Protein 8XAI (pdb70)

Solvent-accessible surface area: 33528 Å² total; per-residue (Å²): 164,61,4,15,42,67,78,144,66,47,36,3,2,6,2,11,0,21,0,88,20,90,10,31,52,0,37,0,84,0,81,7,4,98,84,28,108,34,64,87,25,44,1,36,0,5,0,0,0,7,26,63,52,42,1,6,0,0,0,59,21,21,120,161,97,82,0,0,42,3,36,2,84,4,40,116,66,11,68,133,91,17,91,69,85,55,13,19,98,52,0,7,122,70,61,0,0,46,33,48,16,78,0,69,0,17,0,25,29,61,22,90,12,38,0,19,0,18,0,34,1,31,0,38,36,7,49,52,0,28,0,16,1,7,1,45,152,23,100,2,41,96,8,49,54,0,0,0,1,0,8,0,18,14,146,48,63,76,128,54,0,129,7,62,5,62,4,19,0,29,86,0,36,1,70,118,136,74,28,74,4,87,82,62,55,96,57,108,18,142,6,80,44,87,42,34,32,2,50,0,29,0,83,73,161,57,13,15,90,196,75,63,56,4,2,6,1,32,0,29,0,101,24,92,13,34,65,0,37,0,88,0,85,5,6,95,87,29,110,27,75,71,31,48,1,38,0,13,0,0,0,4,45,74,40,45,2,6,0,0,0,31,22,12,116,154,66,72,2,0,51,5,38,2,58,4,43,111,57,16,48,24,32,2,47,51,82,90,20,19,44,46,0,18,45,19,82,0,0,101,29,46,16,67,0,69,0,18,0,53,30,60,62,145,12,28,0,61,0,20,0,105,2,17,3,77,99,38,100,89,4,98,0,20,1,8,1,25,144,23,98,3,39,103,12,55,48,0,0,0,2,0,10,0,27,20,139,58,57,90,127,53,0,133,8,68,3,62,3,18,0,26,84,0,32,0,60,134,137,77,26,73,1,90,73,65,50,82,46,107,10,154,8,82,46,84,40,35,29,2,47,0,31,0,84,73,173,69,5,14,46,49,83,145,86,65,24,6,8,10,1,10,0,20,0,96,24,94,13,34,69,0,34,0,91,0,81,5,4,97,86,42,87,26,61,75,22,52,0,40,0,12,0,0,0,3,23,73,39,54,1,4,0,0,0,42,18,6,89,147,77,83,2,0,37,2,36,1,73,3,36,107,48,12,43,22,25,2,48,45,90,91,23,19,60,40,0,6,43,22,62,0,0,102,53,39,13,62,0,61,0,17,0,58,29,34,72,76,2,31,0,65,0,20,0,106,1,10,0,80,84,40,100,84,6,109,0,26,1,9,1,29,138,17,65,5,40,100,6,66,45,0,0,0,7,0,18,0,26,16,146,50,48,127,132,49,0,103,5,82,2,53,4,28,0,25,95,0,33,2,74,141,139,72,33,73,3,83,86,58,55,88,62,106,15,122,5,62,45,84,45,34,30,2,42,0,31,0,76,56,174,174,57,81,4,2,7,0,37,0,44,0,99,25,95,10,32,53,0,41,0,93,0,71,1,5,98,80,47,83,25,53,81,27,50,1,33,0,25,0,0,0,8,39,43,66,87,3,46,0,0,0,51,23,12,109,175,90,87,2,0,42,10,44,1,80,4,33,92,62,15,63,147,88,16,88,73,87,46,11,16,90,54,0,12,115,80,82,0,0,94,49,25,15,58,0,67,0,14,0,25,29,60,32,112,15,29,0,21,0,9,1,31,0,16,1,103,90,36,50,54,0,24,0,28,1,11,0,40,148,17,100,4,46,99,7,56,48,0,19,0,8,0,13,0,34,17,139,58,75,89,132,55,0,116,4,82,3,65,9,27,0,41,81,0,32,1,43,92,138,48,53,74,3,94,79,75,34,92,38,90,14,118,2,65,47,89,43,52,27,1,50,1,33,0,76,31

B-factor: mean 18.74, std 8.2, range [10.36, 64.43]

Structure (mmCIF, N/CA/C/O backbone):
data_8XAI
#
_entry.id   8XAI
#
_cell.length_a   38.567
_cell.length_b   66.873
_cell.length_c   75.605
_cell.angle_alpha   98.83
_cell.angle_beta   90.16
_cell.angle_gamma   100.72
#
_symmetry.space_group_name_H-M   'P 1'
#
loop_
_entity.id
_entity.type
_entity.pdbx_description
1 polymer Lipoprotein
2 water water
#
loop_
_atom_site.group_PDB
_atom_site.id
_atom_site.type_symbol
_atom_site.label_atom_id
_atom_site.label_alt_id
_atom_site.label_comp_id
_atom_site.label_asym_id
_atom_site.label_entity_id
_atom_site.label_seq_id
_atom_site.pdbx_PDB_ins_code
_atom_site.Cartn_x
_atom_site.Cartn_y
_atom_site.Cartn_z
_atom_site.occupancy
_atom_site.B_iso_or_equiv
_atom_site.auth_seq_id
_atom_site.auth_comp_id
_atom_site.auth_asym_id
_atom_site.auth_atom_id
_atom_site.pdbx_PDB_model_num
ATOM 1 N N . LYS A 1 32 ? 37.427 16.238 20.620 1.00 50.28 47 LYS A N 1
ATOM 2 C CA . LYS A 1 32 ? 36.982 17.621 20.505 1.00 52.42 4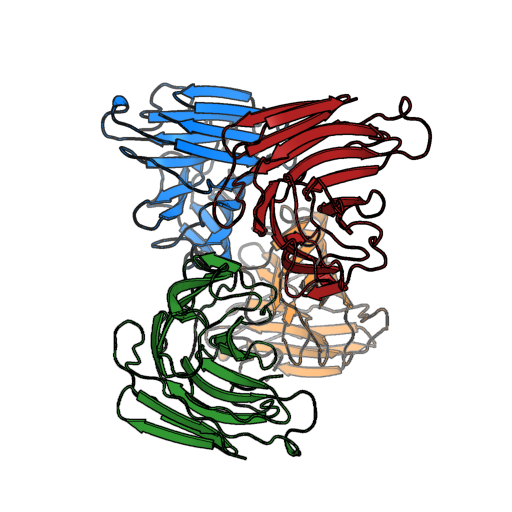7 LYS A CA 1
ATOM 3 C C . LYS A 1 32 ? 35.566 17.719 19.923 1.00 52.13 47 LYS A C 1
ATOM 4 O O . LYS A 1 32 ? 35.386 17.586 18.720 1.00 59.09 47 LYS A O 1
ATOM 10 N N . THR A 1 33 ? 34.571 17.940 20.784 1.00 52.88 48 THR A N 1
ATOM 11 C CA . THR A 1 33 ? 33.216 18.286 20.355 1.00 52.90 48 THR A CA 1
ATOM 12 C C . THR A 1 33 ? 32.510 19.039 21.479 1.00 52.17 48 THR A C 1
ATOM 13 O O . THR A 1 33 ? 32.359 18.504 22.585 1.00 51.75 48 THR A O 1
ATOM 17 N N . ALA A 1 34 ? 32.079 20.270 21.202 1.00 48.63 49 ALA A N 1
ATOM 18 C CA . ALA A 1 34 ? 31.082 20.923 22.035 1.00 49.45 49 ALA A CA 1
ATOM 19 C C . ALA A 1 34 ? 29.757 20.786 21.310 1.00 41.51 49 ALA A C 1
ATOM 20 O O . ALA A 1 34 ? 29.387 21.616 20.483 1.00 37.43 49 ALA A O 1
ATOM 22 N N . GLU A 1 35 ? 29.070 19.699 21.611 1.00 43.87 50 GLU A N 1
ATOM 23 C CA . GLU A 1 35 ? 27.628 19.567 21.446 1.00 38.69 50 GLU A CA 1
ATOM 24 C C . GLU A 1 35 ? 26.899 20.008 22.718 1.00 41.32 50 GLU A C 1
ATOM 25 O O . GLU A 1 35 ? 25.672 19.830 22.835 1.00 38.29 50 GLU A O 1
ATOM 31 N N . ALA A 1 36 ? 27.661 20.557 23.682 1.00 43.88 51 ALA A N 1
ATOM 32 C CA . ALA A 1 36 ? 27.216 20.918 25.026 1.00 41.15 51 ALA A CA 1
ATOM 33 C C . ALA A 1 36 ? 27.066 22.423 25.212 1.00 41.12 51 ALA A C 1
ATOM 34 O O . ALA A 1 36 ? 27.107 22.904 26.348 1.00 47.38 51 ALA A O 1
ATOM 36 N N . ALA A 1 37 ? 26.931 23.178 24.121 1.00 42.43 52 ALA A N 1
ATOM 37 C CA . ALA A 1 37 ? 26.759 24.634 24.138 1.00 42.90 52 ALA A CA 1
ATOM 38 C C . ALA A 1 37 ? 27.920 25.359 24.819 1.00 45.19 52 ALA A C 1
ATOM 39 O O . ALA A 1 37 ? 27.778 26.523 25.229 1.00 47.72 52 ALA A O 1
ATOM 41 N N . SER A 1 38 ? 29.075 24.696 24.941 1.00 47.63 53 SER A N 1
ATOM 42 C CA . SER A 1 38 ? 30.271 25.326 25.493 1.00 47.61 53 SER A CA 1
ATOM 43 C C . SER A 1 38 ? 30.864 25.638 24.122 1.00 45.68 53 SER A C 1
ATOM 44 O O . SER A 1 38 ? 30.121 25.716 23.135 1.00 44.52 53 SER A O 1
ATOM 47 N N . GLN A 1 39 ? 32.190 25.827 24.047 1.00 42.28 54 GLN A N 1
ATOM 48 C CA . GLN A 1 39 ? 32.808 26.232 22.788 1.00 40.08 54 GLN A CA 1
ATOM 49 C C . GLN A 1 39 ? 33.576 25.367 21.784 1.00 45.89 54 GLN A C 1
ATOM 50 O O . GLN A 1 39 ? 34.036 25.877 20.756 1.00 50.15 54 GLN A O 1
ATOM 56 N N . LEU A 1 40 ? 33.740 24.077 22.060 1.00 45.96 55 LEU A N 1
ATOM 57 C CA . LEU A 1 40 ? 34.592 23.200 21.249 1.00 48.37 55 LEU A CA 1
ATOM 58 C C . LEU A 1 40 ? 33.852 22.471 20.114 1.00 51.24 55 LEU A C 1
ATOM 59 O O . LEU A 1 40 ? 34.150 21.299 19.849 1.00 50.17 55 LEU A O 1
ATOM 64 N N . THR A 1 41 ? 32.894 23.090 19.411 1.00 51.81 56 THR A N 1
ATOM 65 C CA . THR A 1 41 ? 32.450 22.536 18.130 1.00 43.99 56 THR A CA 1
ATOM 66 C C . THR A 1 41 ? 33.610 22.803 17.176 1.00 47.30 56 THR A C 1
ATOM 67 O O . THR A 1 41 ? 33.616 23.749 16.383 1.00 46.63 56 THR A O 1
ATOM 71 N N . ASP A 1 42 ? 34.630 21.955 17.276 1.00 43.28 57 ASP A N 1
ATOM 72 C CA . ASP A 1 42 ? 35.902 22.188 16.603 1.00 43.29 57 ASP A CA 1
ATOM 73 C C . ASP A 1 42 ? 35.602 21.791 15.158 1.00 36.50 57 ASP A C 1
ATOM 74 O O . ASP A 1 42 ? 36.208 20.851 14.631 1.00 39.74 57 ASP A O 1
ATOM 79 N N . GLY A 1 43 ? 34.671 22.497 14.521 1.00 31.82 58 GLY A N 1
ATOM 80 C CA . GLY A 1 43 ? 34.269 22.212 13.156 1.00 23.28 58 GLY A CA 1
ATOM 81 C C . GLY A 1 43 ? 33.126 23.139 12.748 1.00 25.27 58 GLY A C 1
ATOM 82 O O . GLY A 1 43 ? 32.962 24.229 13.301 1.00 24.32 58 GLY A O 1
ATOM 83 N N . ILE A 1 44 ? 32.320 22.700 11.771 1.00 17.02 59 ILE A N 1
ATOM 84 C CA . ILE A 1 44 ? 31.231 23.543 11.275 1.00 15.11 59 ILE A CA 1
ATOM 85 C C . ILE A 1 44 ? 29.929 22.776 11.433 1.00 14.74 59 ILE A C 1
ATOM 86 O O . ILE A 1 44 ? 29.941 21.621 11.865 1.00 14.37 59 ILE A O 1
ATOM 91 N N . GLY A 1 45 ? 28.802 23.409 11.120 1.00 15.45 60 GLY A N 1
ATOM 92 C CA . GLY A 1 45 ? 27.572 22.650 11.032 1.00 15.47 60 GLY A CA 1
ATOM 93 C C . GLY A 1 45 ? 26.390 23.362 11.660 1.00 14.38 60 GLY A C 1
ATOM 94 O O . GLY A 1 45 ? 26.408 24.569 11.880 1.00 14.68 60 GLY A O 1
ATOM 95 N N . GLY A 1 46 ? 25.336 22.577 11.902 1.00 14.09 61 GLY A N 1
ATOM 96 C CA . GLY A 1 46 ? 24.120 23.093 12.486 1.00 14.11 61 GLY A CA 1
ATOM 97 C C . GLY A 1 46 ? 23.682 22.247 13.668 1.00 13.89 61 GLY A C 1
ATOM 98 O O . GLY A 1 46 ? 23.980 21.058 13.757 1.00 13.64 61 GLY A O 1
ATOM 99 N N . ARG A 1 47 ? 22.925 22.883 14.559 1.00 13.99 62 ARG A N 1
ATOM 100 C CA . ARG A 1 47 ? 22.473 22.266 15.797 1.00 13.84 62 ARG A CA 1
ATOM 101 C C . ARG A 1 47 ? 21.129 22.841 16.202 1.00 13.89 62 ARG A C 1
ATOM 102 O O . ARG A 1 47 ? 20.959 24.054 16.228 1.00 14.17 62 ARG A O 1
ATOM 110 N N . ALA A 1 48 ? 20.185 21.972 16.506 1.00 13.63 63 ALA A N 1
ATOM 111 C CA . ALA A 1 48 ? 18.955 22.394 17.151 1.00 13.67 63 ALA A CA 1
ATOM 112 C C . ALA A 1 48 ? 18.826 21.630 18.461 1.00 13.53 63 ALA A C 1
ATOM 113 O O . ALA A 1 48 ? 19.486 20.610 18.671 1.00 13.35 63 ALA A O 1
ATOM 115 N N . TYR A 1 49 ? 17.989 22.135 19.357 1.00 13.63 64 TYR A N 1
ATOM 116 C CA . TYR A 1 49 ? 17.792 21.490 20.644 1.00 13.68 64 TYR A CA 1
ATOM 117 C C . TYR A 1 49 ? 16.343 21.032 20.763 1.00 15.47 64 TYR A C 1
ATOM 118 O O . TYR A 1 49 ? 15.426 21.726 20.320 1.00 14.92 64 TYR A O 1
ATOM 127 N N . LEU A 1 50 ? 16.147 19.840 21.313 1.00 13.90 65 LEU A N 1
ATOM 128 C CA . LEU A 1 50 ? 14.827 19.293 21.580 1.00 14.18 65 LEU A CA 1
ATOM 129 C C . LEU A 1 50 ? 14.596 19.347 23.082 1.00 16.82 65 LEU A C 1
ATOM 130 O O . LEU A 1 50 ? 15.177 18.556 23.837 1.00 21.46 65 LEU A O 1
ATOM 135 N N . ASN A 1 51 ? 13.746 20.275 23.516 1.00 15.30 66 ASN A N 1
ATOM 136 C CA . ASN A 1 51 ? 13.644 20.630 24.931 1.00 14.76 66 ASN A CA 1
ATOM 137 C C . ASN A 1 51 ? 12.757 19.635 25.681 1.00 17.07 66 ASN A C 1
ATOM 138 O O . ASN A 1 51 ? 11.613 19.909 26.034 1.00 16.95 66 ASN A O 1
ATOM 143 N N . SER A 1 52 ? 13.326 18.466 25.951 1.00 19.84 67 SER A N 1
ATOM 144 C CA . SER A 1 52 ? 12.673 17.444 26.758 1.00 20.13 67 SER A CA 1
ATOM 145 C C . SER A 1 52 ? 13.701 16.719 27.605 1.00 19.26 67 SER A C 1
ATOM 146 O O . SER A 1 52 ? 14.804 16.430 27.142 1.00 21.15 67 SER A O 1
ATOM 149 N N . THR A 1 53 ? 13.331 16.413 28.843 1.00 19.83 68 THR A N 1
ATOM 150 C CA . THR A 1 53 ? 14.137 15.563 29.707 1.00 19.55 68 THR A CA 1
ATOM 151 C C . THR A 1 53 ? 13.736 14.083 29.598 1.00 22.07 68 THR A C 1
ATOM 152 O O . THR A 1 53 ? 14.152 13.267 30.430 1.00 18.74 68 THR A O 1
ATOM 156 N N . GLY A 1 54 ? 12.971 13.727 28.559 1.00 18.70 69 GLY A N 1
ATOM 157 C CA . GLY A 1 54 ? 12.488 12.367 28.363 1.00 18.32 69 GLY A CA 1
ATOM 158 C C . GLY A 1 54 ? 13.617 11.362 28.198 1.00 20.11 69 GLY A C 1
ATOM 159 O O . GLY A 1 54 ? 14.783 11.702 27.995 1.00 23.54 69 GLY A O 1
ATOM 160 N N . ALA A 1 55 ? 13.256 10.074 28.245 1.00 18.48 70 ALA A N 1
ATOM 161 C CA . ALA A 1 55 ? 14.287 9.043 28.234 1.00 16.11 70 ALA A CA 1
ATOM 162 C C . ALA A 1 55 ? 14.395 8.268 26.924 1.00 16.87 70 ALA A C 1
ATOM 163 O O . ALA A 1 55 ? 15.433 7.628 26.697 1.00 12.56 70 ALA A O 1
ATOM 165 N N . ILE A 1 56 ? 13.366 8.299 26.074 1.00 14.21 71 ILE A N 1
ATOM 166 C CA . ILE A 1 56 ? 13.341 7.539 24.833 1.00 15.14 71 ILE A CA 1
ATOM 167 C C . ILE A 1 56 ? 13.065 8.486 23.684 1.00 15.24 71 ILE A C 1
ATOM 168 O O . ILE A 1 56 ? 11.956 9.035 23.564 1.00 15.71 71 ILE A O 1
ATOM 173 N N . PHE A 1 57 ? 14.047 8.631 22.816 1.00 11.95 72 PHE A N 1
ATOM 174 C CA . PHE A 1 57 ? 13.973 9.478 21.634 1.00 11.74 72 PHE A CA 1
ATOM 175 C C . PHE A 1 57 ? 13.790 8.598 20.402 1.00 11.25 72 PHE A C 1
ATOM 176 O O . PHE A 1 57 ? 14.345 7.498 20.329 1.00 11.13 72 PHE A O 1
ATOM 184 N N . VAL A 1 58 ? 12.979 9.057 19.460 1.00 11.26 73 VAL A N 1
ATOM 185 C CA . VAL A 1 58 ? 12.856 8.414 18.157 1.00 11.15 73 VAL A CA 1
ATOM 186 C C . VAL A 1 58 ? 12.772 9.504 17.107 1.00 11.25 73 VAL A C 1
ATOM 187 O O . VAL A 1 58 ? 12.139 10.547 17.330 1.00 11.38 73 VAL A O 1
ATOM 191 N N . THR A 1 59 ? 13.408 9.255 15.958 1.00 13.96 74 THR A N 1
ATOM 192 C CA . THR A 1 59 ? 13.251 10.099 14.787 1.00 11.71 74 THR A CA 1
ATOM 193 C C . THR A 1 59 ? 13.496 9.249 13.549 1.00 12.76 74 THR A C 1
ATOM 194 O O . THR A 1 59 ? 13.963 8.105 13.632 1.00 13.16 74 THR A O 1
ATOM 198 N N . LYS A 1 60 ? 13.157 9.815 12.391 1.00 12.70 75 LYS A N 1
ATOM 199 C CA . LYS A 1 60 ? 13.577 9.303 11.089 1.00 12.23 75 LYS A CA 1
ATOM 200 C C . LYS A 1 60 ? 14.564 10.290 10.482 1.00 12.36 75 LYS A C 1
ATOM 201 O O . LYS A 1 60 ? 14.278 11.487 10.382 1.00 15.59 75 LYS A O 1
ATOM 207 N N . ILE A 1 61 ? 15.716 9.788 10.072 1.00 12.03 76 ILE A N 1
ATOM 208 C CA . ILE A 1 61 ? 16.776 10.613 9.514 1.00 11.39 76 ILE A CA 1
ATOM 209 C C . ILE A 1 61 ? 16.814 10.410 8.011 1.00 11.38 76 ILE A C 1
ATOM 210 O O . ILE A 1 61 ? 16.977 9.288 7.536 1.00 11.25 76 ILE A O 1
ATOM 215 N N . GLN A 1 62 ? 16.698 11.494 7.259 1.00 11.54 77 GLN A N 1
ATOM 216 C CA . GLN A 1 62 ? 16.911 11.375 5.817 1.00 13.60 77 GLN A CA 1
ATOM 217 C C . GLN A 1 62 ? 18.392 11.605 5.535 1.00 11.63 77 GLN A C 1
ATOM 218 O O . GLN A 1 62 ? 18.869 12.745 5.516 1.00 11.81 77 GLN A O 1
ATOM 224 N N . LEU A 1 63 ? 19.119 10.517 5.320 1.00 11.51 78 LEU A N 1
ATOM 225 C CA . LEU A 1 63 ? 20.534 10.646 5.035 1.00 11.59 78 LEU A CA 1
ATOM 226 C C . LEU A 1 63 ? 20.754 11.291 3.661 1.00 11.72 78 LEU A C 1
ATOM 227 O O . LEU A 1 63 ? 19.968 11.090 2.728 1.00 11.70 78 LEU A O 1
ATOM 232 N N . PRO A 1 64 ? 21.826 12.059 3.509 1.00 11.89 79 PRO A N 1
ATOM 233 C CA . PRO A 1 64 ? 22.018 12.828 2.270 1.00 12.05 79 PRO A CA 1
ATOM 234 C C . PRO A 1 64 ? 22.228 11.917 1.081 1.00 11.97 79 PRO A C 1
ATOM 235 O O . PRO A 1 64 ? 22.914 10.894 1.185 1.00 11.86 79 PRO A O 1
ATOM 239 N N . SER A 1 65 ? 21.635 12.303 -0.064 1.00 13.61 80 SER A N 1
ATOM 240 C CA . SER A 1 65 ? 21.807 11.535 -1.299 1.00 12.01 80 SER A CA 1
ATOM 241 C C . SER A 1 65 ? 23.265 11.497 -1.723 1.00 12.10 80 SER A C 1
ATOM 242 O O . SER A 1 65 ? 23.738 10.505 -2.278 1.00 12.02 80 SER A O 1
ATOM 245 N N . SER A 1 66 ? 23.969 12.593 -1.506 1.00 12.29 81 SER A N 1
ATOM 246 C CA . SER A 1 66 ? 25.388 12.712 -1.771 1.00 16.57 81 SER A CA 1
ATOM 247 C C . SER A 1 66 ? 25.949 13.689 -0.759 1.00 14.11 81 SER A C 1
ATOM 248 O O . SER A 1 66 ? 25.217 14.463 -0.136 1.00 12.61 81 SER A O 1
ATOM 251 N N . ILE A 1 67 ? 27.270 13.668 -0.629 1.00 14.20 82 ILE A N 1
ATOM 252 C CA . ILE A 1 67 ? 27.982 14.507 0.322 1.00 12.83 82 ILE A CA 1
ATOM 253 C C . ILE A 1 67 ? 29.367 14.780 -0.229 1.00 13.04 82 ILE A C 1
ATOM 254 O O . ILE A 1 67 ? 30.023 13.877 -0.755 1.00 13.39 82 ILE A O 1
ATOM 259 N N . GLN A 1 68 ? 29.803 16.032 -0.126 1.00 13.30 83 GLN A N 1
ATOM 260 C CA . GLN A 1 68 ? 31.200 16.396 -0.308 1.00 16.04 83 GLN A CA 1
ATOM 261 C C . GLN A 1 68 ? 31.691 16.925 1.024 1.00 13.80 83 GLN A C 1
ATOM 262 O O . GLN A 1 68 ? 31.001 17.721 1.663 1.00 13.71 83 GLN A O 1
ATOM 268 N N . VAL A 1 69 ? 32.806 16.371 1.491 1.00 15.62 84 VAL A N 1
ATOM 269 C CA . VAL A 1 69 ? 33.476 16.805 2.722 1.00 17.07 84 VAL A CA 1
ATOM 270 C C . VAL A 1 69 ? 34.958 16.533 2.541 1.00 18.30 84 VAL A C 1
ATOM 271 O O . VAL A 1 69 ? 35.357 15.415 2.204 1.00 16.25 84 VAL A O 1
ATOM 275 N N . SER A 1 70 ? 35.778 17.564 2.742 1.00 22.78 85 SER A N 1
ATOM 276 C CA . SER A 1 70 ? 37.107 17.559 2.157 1.00 24.17 85 SER A CA 1
ATOM 277 C C . SER A 1 70 ? 38.227 17.903 3.119 1.00 23.34 85 SER A C 1
ATOM 278 O O . SER A 1 70 ? 39.361 18.102 2.664 1.00 33.92 85 SER A O 1
ATOM 281 N N . ASN A 1 71 ? 37.967 17.959 4.418 1.00 22.95 86 ASN A N 1
ATOM 282 C CA . ASN A 1 71 ? 39.077 18.150 5.344 1.00 23.81 86 ASN A CA 1
ATOM 283 C C . ASN A 1 71 ? 38.916 17.464 6.688 1.00 19.47 86 ASN A C 1
ATOM 284 O O . ASN A 1 71 ? 39.875 17.367 7.463 1.00 18.92 86 ASN A O 1
ATOM 289 N N . GLY A 1 72 ? 37.712 16.979 6.942 1.00 16.50 87 GLY A N 1
ATOM 290 C CA . GLY A 1 72 ? 37.322 16.554 8.267 1.00 15.86 87 GLY A CA 1
ATOM 291 C C . GLY A 1 72 ? 36.305 15.450 8.060 1.00 16.22 87 GLY A C 1
ATOM 292 O O . GLY A 1 72 ? 36.258 14.808 7.013 1.00 13.83 87 GLY A O 1
ATOM 293 N N . THR A 1 73 ? 35.495 15.241 9.087 1.00 16.32 88 THR A N 1
ATOM 294 C CA . THR A 1 73 ? 34.591 14.102 9.118 1.00 13.46 88 THR A CA 1
ATOM 295 C C . THR A 1 73 ? 33.178 14.578 9.366 1.00 13.34 88 THR A C 1
ATOM 296 O O . THR A 1 73 ? 32.936 15.316 10.322 1.00 13.45 88 THR A O 1
ATOM 300 N N . ALA A 1 74 ? 32.247 14.105 8.548 1.00 13.12 89 ALA A N 1
ATOM 301 C CA . ALA A 1 74 ? 30.860 14.523 8.648 1.00 13.02 89 ALA A CA 1
ATOM 302 C C . ALA A 1 74 ? 30.123 13.589 9.589 1.00 12.77 89 ALA A C 1
ATOM 303 O O . ALA A 1 74 ? 30.378 12.381 9.606 1.00 12.61 89 ALA A O 1
ATOM 305 N N . TYR A 1 75 ? 29.209 14.167 10.362 1.00 12.77 90 TYR A N 1
ATOM 306 C CA . TYR A 1 75 ? 28.436 13.464 11.377 1.00 12.58 90 TYR A CA 1
ATOM 307 C C . TYR A 1 75 ? 27.013 13.984 11.315 1.00 12.51 90 TYR A C 1
ATOM 308 O O . TYR A 1 75 ? 26.795 15.172 11.064 1.00 12.69 90 TYR A O 1
ATOM 317 N N . ILE A 1 76 ? 26.060 13.092 11.576 1.00 12.28 91 ILE A N 1
ATOM 318 C CA . ILE A 1 76 ? 24.660 13.436 11.728 1.00 12.21 91 ILE A CA 1
ATOM 319 C C . ILE A 1 76 ? 24.201 12.701 12.978 1.00 12.08 91 ILE A C 1
ATOM 320 O O . ILE A 1 76 ? 24.176 11.462 12.992 1.00 11.89 91 ILE A O 1
ATOM 325 N N . TYR A 1 77 ? 23.845 13.433 14.032 1.00 12.18 92 TYR A N 1
ATOM 326 C CA . TYR A 1 77 ? 23.515 12.684 15.234 1.00 12.07 92 TYR A CA 1
ATOM 327 C C . TYR A 1 77 ? 22.555 13.402 16.169 1.00 12.13 92 TYR A C 1
ATOM 328 O O . TYR A 1 77 ? 22.487 14.636 16.228 1.00 12.33 92 TYR A O 1
ATOM 337 N N . SER A 1 78 ? 21.868 12.590 16.943 1.00 11.98 93 SER A N 1
ATOM 338 C CA . SER A 1 78 ? 21.141 13.057 18.103 1.00 12.31 93 SER A CA 1
ATOM 339 C C . SER A 1 78 ? 21.974 12.787 19.362 1.00 12.10 93 SER A C 1
ATOM 340 O O . SER A 1 78 ? 23.200 12.649 19.303 1.00 12.17 93 SER A O 1
ATOM 343 N N . GLY A 1 79 ? 21.308 12.683 20.501 1.00 12.09 94 GLY A N 1
ATOM 344 C CA . GLY A 1 79 ? 22.029 12.650 21.761 1.00 12.20 94 GLY A CA 1
ATOM 345 C C . GLY A 1 79 ? 21.338 13.502 22.798 1.00 14.08 94 GLY A C 1
ATOM 346 O O . GLY A 1 79 ? 20.288 14.095 22.525 1.00 13.00 94 GLY A O 1
ATOM 347 N N . PHE A 1 80 ? 21.903 13.539 23.997 1.00 15.80 95 PHE A N 1
ATOM 348 C CA . PHE A 1 80 ? 21.324 14.318 25.108 1.00 17.64 95 PHE A CA 1
ATOM 349 C C . PHE A 1 80 ? 22.417 15.173 25.750 1.00 18.81 95 PHE A C 1
ATOM 350 O O . PHE A 1 80 ? 23.535 14.933 25.569 1.00 17.55 95 PHE A O 1
ATOM 358 N N . SER A 1 81 ? 21.996 16.184 26.469 1.00 22.75 96 SER A N 1
ATOM 359 C CA . SER A 1 81 ? 22.982 17.099 27.065 1.00 30.49 96 SER A CA 1
ATOM 360 C C . SER A 1 81 ? 22.486 17.564 28.431 1.00 30.56 96 SER A C 1
ATOM 361 O O . SER A 1 81 ? 21.292 17.540 28.651 1.00 30.20 96 SER A O 1
ATOM 364 N N . GLY A 1 82 ? 23.377 18.071 29.267 1.00 29.76 97 GLY A N 1
ATOM 365 C CA . GLY A 1 82 ? 22.827 18.625 30.511 1.00 33.38 97 GLY A CA 1
ATOM 366 C C . GLY A 1 82 ? 22.713 17.476 31.452 1.00 35.39 97 GLY A C 1
ATOM 367 O O . GLY A 1 82 ? 21.646 16.928 31.597 1.00 33.66 97 GLY A O 1
ATOM 368 N N . GLY A 1 83 ? 23.810 17.310 32.157 1.00 32.43 98 GLY A N 1
ATOM 369 C CA . GLY A 1 83 ? 24.174 16.138 32.922 1.00 33.21 98 GLY A CA 1
ATOM 370 C C . GLY A 1 83 ? 25.225 15.508 32.036 1.00 30.69 98 GLY A C 1
ATOM 371 O O . GLY A 1 83 ? 26.090 16.209 31.497 1.00 37.84 98 GLY A O 1
ATOM 372 N N . THR A 1 84 ? 25.058 14.261 31.716 1.00 37.04 99 THR A N 1
ATOM 373 C CA . THR A 1 84 ? 26.015 13.538 30.842 1.00 29.28 99 THR A CA 1
ATOM 374 C C . THR A 1 84 ? 25.843 13.976 29.380 1.00 23.94 99 THR A C 1
ATOM 375 O O . THR A 1 84 ? 24.798 14.435 29.050 1.00 25.85 99 THR A O 1
ATOM 379 N N . GLU A 1 85 ? 26.836 13.818 28.514 1.00 24.17 100 GLU A N 1
ATOM 380 C CA . GLU A 1 85 ? 26.603 14.183 27.083 1.00 19.97 100 GLU A CA 1
ATOM 381 C C . GLU A 1 85 ? 26.769 12.954 26.188 1.00 17.70 100 GLU A C 1
ATOM 382 O O . GLU A 1 85 ? 27.523 12.091 26.527 1.00 17.47 100 GLU A O 1
ATOM 388 N N . SER A 1 86 ? 26.070 12.965 25.070 1.00 13.60 101 SER A N 1
ATOM 389 C CA . SER A 1 86 ? 26.085 11.827 24.144 1.00 12.59 101 SER A CA 1
ATOM 390 C C . SER A 1 86 ? 26.024 12.329 22.709 1.00 14.81 101 SER A C 1
ATOM 391 O O . SER A 1 86 ? 25.350 13.297 22.464 1.00 12.64 101 SER A O 1
ATOM 394 N N . ASP A 1 87 ? 26.812 11.671 21.860 1.00 12.85 102 ASP A N 1
ATOM 395 C CA . ASP A 1 87 ? 26.727 11.883 20.416 1.00 12.65 102 ASP A CA 1
ATOM 396 C C . ASP A 1 87 ? 26.307 10.528 19.848 1.00 12.18 102 ASP A C 1
ATOM 397 O O . ASP A 1 87 ? 27.065 9.557 19.918 1.00 12.13 102 ASP A O 1
ATOM 402 N N . ILE A 1 88 ? 25.108 10.444 19.296 1.00 12.02 103 ILE A N 1
ATOM 403 C CA . ILE A 1 88 ? 24.545 9.162 18.902 1.00 11.79 103 ILE A CA 1
ATOM 404 C C . ILE A 1 88 ? 23.896 9.367 17.538 1.00 11.70 103 ILE A C 1
ATOM 405 O O . ILE A 1 88 ? 22.851 10.029 17.429 1.00 11.70 103 ILE A O 1
ATOM 410 N N . GLY A 1 89 ? 24.510 8.811 16.506 1.00 11.65 104 GLY A N 1
ATOM 411 C CA . GLY A 1 89 ? 23.934 8.874 15.185 1.00 11.58 104 GLY A CA 1
ATOM 412 C C . GLY A 1 89 ? 24.841 8.197 14.196 1.00 11.55 104 GLY A C 1
ATOM 413 O O . GLY A 1 89 ? 25.155 7.017 14.342 1.00 11.44 104 GLY A O 1
ATOM 414 N N . PHE A 1 90 ? 25.270 8.939 13.189 1.00 11.65 105 PHE A N 1
ATOM 415 C CA . PHE A 1 90 ? 26.003 8.387 12.059 1.00 11.63 105 PHE A CA 1
ATOM 416 C C . PHE A 1 90 ? 27.308 9.163 11.910 1.00 11.85 105 PHE A C 1
ATOM 417 O O . PHE A 1 90 ? 27.379 10.332 12.277 1.00 12.01 105 PHE A O 1
ATOM 425 N N . GLN A 1 91 ? 28.325 8.524 11.331 1.00 11.86 106 GLN A N 1
ATOM 426 C CA . GLN A 1 91 ? 29.563 9.180 10.893 1.00 12.08 106 GLN A CA 1
ATOM 427 C C . GLN A 1 91 ? 29.868 8.742 9.467 1.00 12.04 106 GLN A C 1
ATOM 428 O O . GLN A 1 91 ? 29.862 7.547 9.172 1.00 11.90 106 GLN A O 1
ATOM 434 N N . TYR A 1 92 ? 30.140 9.693 8.592 1.00 12.19 107 TYR A N 1
ATOM 435 C CA . TYR A 1 92 ? 30.257 9.349 7.179 1.00 12.16 107 TYR A CA 1
ATOM 436 C C . TYR A 1 92 ? 31.608 8.710 6.863 1.00 12.24 107 TYR A C 1
ATOM 437 O O . TYR A 1 92 ? 32.633 9.064 7.440 1.00 12.42 107 TYR A O 1
ATOM 446 N N . SER A 1 93 ? 31.603 7.776 5.915 1.00 12.13 108 SER A N 1
ATOM 447 C CA . SER A 1 93 ? 32.811 7.098 5.449 1.00 12.21 108 SER A CA 1
ATOM 448 C C . SER A 1 93 ? 32.996 7.346 3.947 1.00 13.13 108 SER A C 1
ATOM 449 O O . SER A 1 93 ? 32.207 6.876 3.129 1.00 12.72 108 SER A O 1
ATOM 452 N N . ASP A 1 94 ? 34.040 8.094 3.585 1.00 15.09 109 ASP A N 1
ATOM 453 C CA . ASP A 1 94 ? 34.392 8.201 2.171 1.00 15.54 109 ASP A CA 1
ATOM 454 C C . ASP A 1 94 ? 34.935 6.890 1.628 1.00 18.76 109 ASP A C 1
ATOM 455 O O . ASP A 1 94 ? 34.644 6.523 0.487 1.00 18.07 109 ASP A O 1
ATOM 460 N N . LYS A 1 95 ? 35.720 6.166 2.421 1.00 16.91 110 LYS A N 1
ATOM 461 C CA . LYS A 1 95 ? 36.313 4.937 1.911 1.00 16.53 110 LYS A CA 1
ATOM 462 C C . LYS A 1 95 ? 35.235 3.950 1.442 1.00 14.58 110 LYS A C 1
ATOM 463 O O . LYS A 1 95 ? 35.376 3.322 0.387 1.00 15.71 110 LYS A O 1
ATOM 469 N N . TYR A 1 96 ? 34.116 3.855 2.155 1.00 12.50 111 TYR A N 1
ATOM 470 C CA . TYR A 1 96 ? 33.074 2.913 1.776 1.00 11.90 111 TYR A CA 1
ATOM 471 C C . TYR A 1 96 ? 31.821 3.592 1.235 1.00 14.54 111 TYR A C 1
ATOM 472 O O . TYR A 1 96 ? 30.948 2.908 0.681 1.00 11.68 111 TYR A O 1
ATOM 481 N N . ASN A 1 97 ? 31.723 4.918 1.349 1.00 15.91 112 ASN A N 1
ATOM 482 C CA . ASN A 1 97 ? 30.554 5.677 0.882 1.00 14.82 112 ASN A CA 1
ATOM 483 C C . ASN A 1 97 ? 29.289 5.245 1.616 1.00 12.41 112 ASN A C 1
ATOM 484 O O . ASN A 1 97 ? 28.237 4.986 1.013 1.00 14.81 112 ASN A O 1
ATOM 489 N N . VAL A 1 98 ? 29.406 5.145 2.938 1.00 13.41 113 VAL A N 1
ATOM 490 C CA . VAL A 1 98 ? 28.311 4.730 3.804 1.00 11.49 113 VAL A CA 1
ATOM 491 C C . VAL A 1 98 ? 28.282 5.585 5.067 1.00 11.54 113 VAL A C 1
ATOM 492 O O . VAL A 1 98 ? 29.303 6.108 5.518 1.00 11.69 113 VAL A O 1
ATOM 496 N N . TRP A 1 99 ? 27.095 5.696 5.657 1.00 11.44 114 TRP A N 1
ATOM 497 C CA . TRP A 1 99 ? 26.931 6.346 6.951 1.00 11.47 114 TRP A CA 1
ATOM 498 C C . TRP A 1 99 ? 26.943 5.233 7.998 1.00 11.36 114 TRP A C 1
ATOM 499 O O . TRP A 1 99 ? 26.024 4.398 8.063 1.00 11.21 114 TRP A O 1
ATOM 510 N N . LYS A 1 100 ? 28.024 5.189 8.763 1.00 11.46 115 LYS A N 1
ATOM 511 C CA . LYS A 1 100 ? 28.295 4.159 9.749 1.00 11.51 115 LYS A CA 1
ATOM 512 C C . LYS A 1 100 ? 27.593 4.509 11.059 1.00 11.37 115 LYS A C 1
ATOM 513 O O . LYS A 1 100 ? 27.409 5.676 11.376 1.00 11.46 115 LYS A O 1
ATOM 519 N N . PRO A 1 101 ? 27.209 3.521 11.849 1.00 12.31 116 PRO A N 1
ATOM 520 C CA . PRO A 1 101 ? 26.695 3.828 13.183 1.00 11.26 116 PRO A CA 1
ATOM 521 C C . PRO A 1 101 ? 27.825 4.337 14.046 1.00 11.43 116 PRO A C 1
ATOM 522 O O . PRO A 1 101 ? 28.970 3.877 13.930 1.00 11.51 116 PRO A O 1
ATOM 526 N N . TYR A 1 102 ? 27.506 5.353 14.851 1.00 11.51 117 TYR A N 1
ATOM 527 C CA . TYR A 1 102 ? 28.450 6.032 15.720 1.00 11.70 117 TYR A CA 1
ATOM 528 C C . TYR A 1 102 ? 27.753 6.342 17.032 1.00 14.89 117 TYR A C 1
ATOM 529 O O . TYR A 1 102 ? 26.620 6.832 17.026 1.00 13.10 117 TYR A O 1
ATOM 538 N N . MET A 1 103 ? 28.430 6.083 18.156 1.00 11.97 118 MET A N 1
ATOM 539 C CA . MET A 1 103 ? 27.876 6.558 19.421 1.00 13.54 118 MET A CA 1
ATOM 540 C C . MET A 1 103 ? 28.964 6.706 20.486 1.00 15.51 118 MET A C 1
ATOM 541 O O . MET A 1 103 ? 29.931 5.931 20.526 1.00 13.73 118 MET A O 1
ATOM 546 N N . LYS A 1 104 ? 28.825 7.760 21.289 1.00 12.18 119 LYS A N 1
ATOM 547 C CA . LYS A 1 104 ? 29.676 8.022 22.447 1.00 15.20 119 LYS A CA 1
ATOM 548 C C . LYS A 1 104 ? 28.786 8.577 23.537 1.00 15.76 119 LYS A C 1
ATOM 549 O O . LYS A 1 104 ? 27.999 9.491 23.289 1.00 13.42 119 LYS A O 1
ATOM 555 N N . VAL A 1 105 ? 28.899 8.020 24.736 1.00 14.82 120 VAL A N 1
ATOM 556 C CA . VAL A 1 105 ? 28.143 8.497 25.885 1.00 12.50 120 VAL A CA 1
ATOM 557 C C . VAL A 1 105 ? 29.142 8.769 26.992 1.00 16.69 120 VAL A C 1
ATOM 558 O O . VAL A 1 105 ? 29.880 7.865 27.400 1.00 12.78 120 VAL A O 1
ATOM 562 N N . GLY A 1 106 ? 29.206 10.021 27.429 1.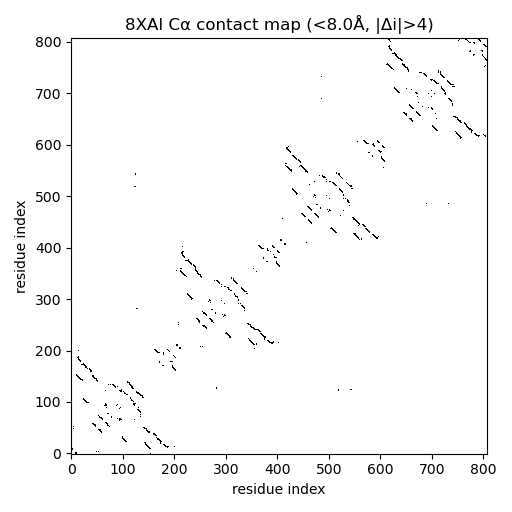00 15.16 121 GLY A N 1
ATOM 563 C CA . GLY A 1 106 ? 30.168 10.385 28.450 1.00 16.81 121 GLY A CA 1
ATOM 564 C C . GLY A 1 106 ? 31.571 10.192 27.924 1.00 20.82 121 GLY A C 1
ATOM 565 O O . GLY A 1 106 ? 31.930 10.668 26.837 1.00 15.37 121 GLY A O 1
ATOM 566 N N . SER A 1 107 ? 32.379 9.487 28.707 1.00 20.48 122 SER A N 1
ATOM 567 C CA . SER A 1 107 ? 33.772 9.287 28.360 1.00 19.42 122 SER A CA 1
ATOM 568 C C . SER A 1 107 ? 33.987 8.028 27.522 1.00 23.88 122 SER A C 1
ATOM 569 O O . SER A 1 107 ? 35.123 7.766 27.115 1.00 33.18 122 SER A O 1
ATOM 572 N N . LYS A 1 108 ? 32.921 7.261 27.273 1.00 13.14 123 LYS A N 1
ATOM 573 C CA . LYS A 1 108 ? 33.066 6.005 26.484 1.00 19.28 123 LYS A CA 1
ATOM 574 C C . LYS A 1 108 ? 32.491 6.197 25.074 1.00 16.22 123 LYS A C 1
ATOM 575 O O . LYS A 1 108 ? 31.422 6.732 24.968 1.00 15.76 123 LYS A O 1
ATOM 581 N N . GLY A 1 109 ? 33.256 5.801 24.055 1.00 18.04 124 GLY A N 1
ATOM 582 C CA . GLY A 1 109 ? 32.871 5.954 22.646 1.00 15.79 124 GLY A CA 1
ATOM 583 C C . GLY A 1 109 ? 32.956 4.693 21.797 1.00 13.13 124 GLY A C 1
ATOM 584 O O . GLY A 1 109 ? 32.838 3.607 22.277 1.00 13.62 124 GLY A O 1
ATOM 585 N N . GLN A 1 110 ? 33.198 4.912 20.524 1.00 16.57 125 GLN A N 1
ATOM 586 C CA . GLN A 1 110 ? 33.282 3.902 19.443 1.00 21.09 125 GLN A CA 1
ATOM 587 C C . GLN A 1 110 ? 33.964 2.582 19.791 1.00 16.39 125 GLN A C 1
ATOM 588 O O . GLN A 1 110 ? 33.388 1.618 19.454 1.00 12.13 125 GLN A O 1
ATOM 594 N N . ASP A 1 111 ? 35.055 2.566 20.563 1.00 12.53 126 ASP A N 1
ATOM 595 C CA . ASP A 1 111 ? 35.682 1.275 20.944 1.00 12.55 126 ASP A CA 1
ATOM 596 C C . ASP A 1 111 ? 34.871 0.468 21.973 1.00 12.44 126 ASP A C 1
ATOM 597 O O . ASP A 1 111 ? 35.137 -0.683 22.119 1.00 12.43 126 ASP A O 1
ATOM 602 N N . GLN A 1 112 ? 33.970 1.121 22.692 1.00 12.37 127 GLN A N 1
ATOM 603 C CA . GLN A 1 112 ? 33.159 0.492 23.749 1.00 12.29 127 GLN A CA 1
ATOM 604 C C . GLN A 1 112 ? 31.698 0.303 23.307 1.00 12.04 127 GLN A C 1
ATOM 605 O O . GLN A 1 112 ? 30.864 0.111 24.170 1.00 11.98 127 GLN A O 1
ATOM 611 N N . VAL A 1 113 ? 31.437 0.380 22.011 1.00 11.92 128 VAL A N 1
ATOM 612 C CA . VAL A 1 113 ? 30.055 0.113 21.543 1.00 11.70 128 VAL A CA 1
ATOM 613 C C . VAL A 1 113 ? 29.905 -1.370 21.171 1.00 11.60 128 VAL A C 1
ATOM 614 O O . VAL A 1 113 ? 30.692 -1.830 20.375 1.00 11.63 128 VAL A O 1
ATOM 618 N N . GLN A 1 114 ? 28.956 -2.073 21.792 1.00 11.49 129 GLN A N 1
ATOM 619 C CA . GLN A 1 114 ? 28.638 -3.414 21.329 1.00 11.39 129 GLN A CA 1
ATOM 620 C C . GLN A 1 114 ? 27.404 -3.419 20.449 1.00 11.21 129 GLN A C 1
ATOM 621 O O . GLN A 1 114 ? 26.568 -2.518 20.495 1.00 11.16 129 GLN A O 1
ATOM 627 N N . TYR A 1 115 ? 27.320 -4.468 19.640 1.00 15.48 130 TYR A N 1
ATOM 628 C CA . TYR A 1 115 ? 26.302 -4.643 18.607 1.00 11.02 130 TYR A CA 1
ATOM 629 C C . TYR A 1 115 ? 25.588 -5.939 18.919 1.00 11.34 130 TYR A C 1
ATOM 630 O O . TYR A 1 115 ? 26.151 -7.019 18.713 1.00 16.08 130 TYR A O 1
ATOM 639 N N . LEU A 1 116 ? 24.361 -5.835 19.431 1.00 10.90 131 LEU A N 1
ATOM 640 C CA . LEU A 1 116 ? 23.638 -7.024 19.854 1.00 11.85 131 LEU A CA 1
ATOM 641 C C . LEU A 1 116 ? 22.877 -7.674 18.719 1.00 11.68 131 LEU A C 1
ATOM 642 O O . LEU A 1 116 ? 22.617 -8.876 18.796 1.00 13.24 131 LEU A O 1
ATOM 647 N N . GLU A 1 117 ? 22.542 -6.924 17.669 1.00 10.68 132 GLU A N 1
ATOM 648 C CA . GLU A 1 117 ? 21.827 -7.457 16.518 1.00 10.94 132 GLU A CA 1
ATOM 649 C C . GLU A 1 117 ? 22.173 -6.622 15.295 1.00 11.62 132 GLU A C 1
ATOM 650 O O . GLU A 1 117 ? 22.259 -5.392 15.393 1.00 10.59 132 GLU A O 1
ATOM 656 N N . GLY A 1 118 ? 22.319 -7.290 14.143 1.00 10.61 133 GLY A N 1
ATOM 657 C CA . GLY A 1 118 ? 22.549 -6.630 12.864 1.00 10.57 133 GLY A CA 1
ATOM 658 C C . GLY A 1 118 ? 23.984 -6.240 12.591 1.00 12.46 133 GLY A C 1
ATOM 659 O O . GLY A 1 118 ? 24.258 -5.610 11.555 1.00 10.65 133 GLY A O 1
ATOM 660 N N . GLY A 1 119 ? 24.908 -6.625 13.475 1.00 12.26 134 GLY A N 1
ATOM 661 C CA . GLY A 1 119 ? 26.269 -6.132 13.394 1.00 10.83 134 GLY A CA 1
ATOM 662 C C . GLY A 1 119 ? 26.978 -6.450 12.088 1.00 14.04 134 GLY A C 1
ATOM 663 O O . GLY A 1 119 ? 27.823 -5.673 11.635 1.00 14.74 134 GLY A O 1
ATOM 664 N N . SER A 1 120 ? 26.688 -7.615 11.493 1.00 15.33 135 SER A N 1
ATOM 665 C CA . SER A 1 120 ? 27.358 -8.063 10.275 1.00 18.54 135 SER A CA 1
ATOM 666 C C . SER A 1 120 ? 26.684 -7.537 9.011 1.00 17.56 135 SER A C 1
ATOM 667 O O . SER A 1 120 ? 27.134 -7.864 7.906 1.00 20.05 135 SER A O 1
ATOM 670 N N . GLN A 1 121 ? 25.622 -6.730 9.141 1.00 12.87 136 GLN A N 1
ATOM 671 C CA . GLN A 1 121 ? 25.081 -6.041 7.980 1.00 14.84 136 GLN A CA 1
ATOM 672 C C . GLN A 1 121 ? 25.243 -4.528 8.007 1.00 12.39 136 GLN A C 1
ATOM 673 O O . GLN A 1 121 ? 25.070 -3.897 6.953 1.00 11.74 136 GLN A O 1
ATOM 679 N N . PHE A 1 122 ? 25.606 -3.927 9.151 1.00 10.75 137 PHE A N 1
ATOM 680 C CA . PHE A 1 122 ? 25.711 -2.472 9.254 1.00 10.79 137 PHE A CA 1
ATOM 681 C C . PHE A 1 122 ? 26.970 -1.948 9.918 1.00 11.88 137 PHE A C 1
ATOM 682 O O . PHE A 1 122 ? 27.054 -0.745 10.179 1.00 11.53 137 PHE A O 1
ATOM 690 N N . THR A 1 123 ? 27.942 -2.791 10.223 1.00 16.97 138 THR A N 1
ATOM 691 C CA . THR A 1 123 ? 29.186 -2.323 10.808 1.00 19.44 138 THR A CA 1
ATOM 692 C C . THR A 1 123 ? 30.394 -2.876 10.055 1.00 19.72 138 THR A C 1
ATOM 693 O O . THR A 1 123 ? 30.280 -3.576 9.041 1.00 20.86 138 THR A O 1
ATOM 697 N N . ASN A 1 124 ? 31.562 -2.537 10.578 1.00 21.86 139 ASN A N 1
ATOM 698 C CA . ASN A 1 124 ? 32.837 -2.797 9.929 1.00 24.98 139 ASN A CA 1
ATOM 699 C C . ASN A 1 124 ? 32.744 -2.178 8.539 1.00 25.02 139 ASN A C 1
ATOM 700 O O . ASN A 1 124 ? 32.514 -0.970 8.410 1.00 31.03 139 ASN A O 1
ATOM 705 N N . THR A 1 125 ? 32.902 -2.954 7.486 1.00 21.22 140 THR A N 1
ATOM 706 C CA . THR A 1 125 ? 32.780 -2.313 6.182 1.00 22.61 140 THR A CA 1
ATOM 707 C C . THR A 1 125 ? 31.406 -1.737 5.832 1.00 20.50 140 THR A C 1
ATOM 708 O O . THR A 1 125 ? 31.302 -0.890 4.941 1.00 16.16 140 THR A O 1
ATOM 712 N N . LYS A 1 126 ? 30.348 -2.141 6.515 1.00 20.68 141 LYS A N 1
ATOM 713 C CA . LYS A 1 126 ? 29.040 -1.705 6.064 1.00 16.46 141 LYS A CA 1
ATOM 714 C C . LYS A 1 126 ? 28.543 -0.526 6.880 1.00 18.83 141 LYS A C 1
ATOM 715 O O . LYS A 1 126 ? 29.230 -0.012 7.773 1.00 15.00 141 LYS A O 1
ATOM 721 N N . GLY A 1 127 ? 27.342 -0.085 6.523 1.00 12.73 142 GLY A N 1
ATOM 722 C CA . GLY A 1 127 ? 26.773 1.151 7.018 1.00 11.37 142 GLY A CA 1
ATOM 723 C C . GLY A 1 127 ? 25.477 1.402 6.281 1.00 11.25 142 GLY A C 1
ATOM 724 O O . GLY A 1 127 ? 25.054 0.602 5.447 1.00 12.81 142 GLY A O 1
ATOM 725 N N . PHE A 1 128 ? 24.836 2.516 6.612 1.00 10.98 143 PHE A N 1
ATOM 726 C CA . PHE A 1 128 ? 23.533 2.811 6.031 1.00 10.93 143 PHE A CA 1
ATOM 727 C C . PHE A 1 128 ? 23.717 3.599 4.740 1.00 11.02 143 PHE A C 1
ATOM 728 O O . PHE A 1 128 ? 24.566 4.486 4.664 1.00 11.15 143 PHE A O 1
ATOM 736 N N . ARG A 1 129 ? 22.929 3.257 3.721 1.00 10.98 144 ARG A N 1
ATOM 737 C CA . ARG A 1 129 ? 23.260 3.720 2.384 1.00 12.85 144 ARG A CA 1
ATOM 738 C C . ARG A 1 129 ? 22.898 5.194 2.220 1.00 12.88 144 ARG A C 1
ATOM 739 O O . ARG A 1 129 ? 21.919 5.680 2.799 1.00 11.15 144 ARG A O 1
ATOM 747 N N . PRO A 1 130 ? 23.674 5.917 1.422 1.00 14.59 145 PRO A N 1
ATOM 748 C CA . PRO A 1 130 ? 23.321 7.292 1.074 1.00 11.45 145 PRO A CA 1
ATOM 749 C C . PRO A 1 130 ? 21.915 7.373 0.504 1.00 11.67 145 PRO A C 1
ATOM 750 O O . PRO A 1 130 ? 21.456 6.449 -0.169 1.00 11.33 145 PRO A O 1
ATOM 754 N N . GLY A 1 131 ? 21.258 8.510 0.745 1.00 11.50 146 GLY A N 1
ATOM 755 C CA . GLY A 1 131 ? 19.941 8.760 0.197 1.00 11.50 146 GLY A CA 1
ATOM 756 C C . GLY A 1 131 ? 18.828 7.918 0.770 1.00 12.11 146 GLY A C 1
ATOM 757 O O . GLY A 1 131 ? 17.794 7.736 0.110 1.00 16.38 146 GLY A O 1
ATOM 758 N N . SER A 1 132 ? 18.996 7.390 1.971 1.00 12.57 147 SER A N 1
ATOM 759 C CA . SER A 1 132 ? 18.023 6.476 2.548 1.00 12.10 147 SER A CA 1
ATOM 760 C C . SER A 1 132 ? 17.448 7.012 3.860 1.00 11.10 147 SER A C 1
ATOM 761 O O . SER A 1 132 ? 18.028 7.888 4.514 1.00 11.19 147 SER A O 1
ATOM 764 N N . THR A 1 133 ? 16.265 6.501 4.220 1.00 12.44 148 THR A N 1
ATOM 765 C CA . THR A 1 133 ? 15.640 6.791 5.512 1.00 11.01 148 THR A CA 1
ATOM 766 C C . THR A 1 133 ? 16.026 5.754 6.563 1.00 10.89 148 THR A C 1
ATOM 767 O O . THR A 1 133 ? 15.951 4.544 6.332 1.00 12.11 148 THR A O 1
ATOM 771 N N . VAL A 1 134 ? 16.433 6.230 7.724 1.00 10.91 149 VAL A N 1
ATOM 772 C CA . VAL A 1 134 ? 16.798 5.362 8.832 1.00 10.83 149 VAL A CA 1
ATOM 773 C C . VAL A 1 134 ? 16.004 5.792 10.056 1.00 10.84 149 VAL A C 1
ATOM 774 O O . VAL A 1 134 ? 15.925 6.981 10.362 1.00 10.95 149 VAL A O 1
ATOM 778 N N . GLN A 1 135 ? 15.451 4.843 10.782 1.00 10.75 150 GLN A N 1
ATOM 779 C CA . GLN A 1 135 ? 14.735 5.197 11.997 1.00 10.77 150 GLN A CA 1
ATOM 780 C C . GLN A 1 135 ? 15.666 4.956 13.178 1.00 10.76 150 GLN A C 1
ATOM 781 O O . GLN A 1 135 ? 16.193 3.843 13.345 1.00 10.68 150 GLN A O 1
ATOM 787 N N . LEU A 1 136 ? 15.860 6.003 13.981 1.00 10.86 151 LEU A N 1
ATOM 788 C CA . LEU A 1 136 ? 16.795 6.008 15.088 1.00 10.90 151 LEU A CA 1
ATOM 789 C C . LEU A 1 136 ? 16.007 6.183 16.383 1.00 10.92 151 LEU A C 1
ATOM 790 O O . LEU A 1 136 ? 15.332 7.205 16.575 1.00 11.36 151 LEU A O 1
ATOM 795 N N . THR A 1 137 ? 16.078 5.174 17.243 1.00 10.85 152 THR A N 1
ATOM 796 C CA . THR A 1 137 ? 15.468 5.165 18.570 1.00 10.87 152 THR A CA 1
ATOM 797 C C . THR A 1 137 ? 16.607 5.116 19.580 1.00 10.93 152 THR A C 1
ATOM 798 O O . THR A 1 137 ? 17.508 4.290 19.437 1.00 10.89 152 THR A O 1
ATOM 802 N N . ILE A 1 138 ? 16.589 6.001 20.578 1.00 11.05 153 ILE A N 1
ATOM 803 C CA . ILE A 1 138 ? 17.640 6.067 21.583 1.00 11.13 153 ILE A CA 1
ATOM 804 C C . ILE A 1 138 ? 16.997 5.948 22.955 1.00 11.16 153 ILE A C 1
ATOM 805 O O . ILE A 1 138 ? 16.106 6.734 23.304 1.00 11.85 153 ILE A O 1
ATOM 810 N N . TYR A 1 139 ? 17.447 4.963 23.723 1.00 16.25 154 TYR A N 1
ATOM 811 C CA . TYR A 1 139 ? 17.077 4.790 25.126 1.00 12.49 154 TYR A CA 1
ATOM 812 C C . TYR A 1 139 ? 18.207 5.347 25.966 1.00 12.30 154 TYR A C 1
ATOM 813 O O . TYR A 1 139 ? 19.300 4.779 25.980 1.00 14.01 154 TYR A O 1
ATOM 822 N N . LYS A 1 140 ? 17.952 6.455 26.662 1.00 11.48 155 LYS A N 1
ATOM 823 C CA . LYS A 1 140 ? 18.986 7.040 27.500 1.00 12.11 155 LYS A CA 1
ATOM 824 C C . LYS A 1 140 ? 19.471 6.050 28.557 1.00 15.93 155 LYS A C 1
ATOM 825 O O . LYS A 1 140 ? 20.687 5.887 28.752 1.00 15.45 155 LYS A O 1
ATOM 831 N N . ASN A 1 141 ? 18.547 5.326 29.194 1.00 17.18 156 ASN A N 1
ATOM 832 C CA . ASN A 1 141 ? 18.903 4.449 30.313 1.00 15.18 156 ASN A CA 1
ATOM 833 C C . ASN A 1 141 ? 17.938 3.268 30.270 1.00 16.02 156 ASN A C 1
ATOM 834 O O . ASN A 1 141 ? 16.778 3.390 30.669 1.00 16.76 156 ASN A O 1
ATOM 839 N N . LEU A 1 142 ? 18.424 2.138 29.782 1.00 16.36 157 LEU A N 1
ATOM 840 C CA . LEU A 1 142 ? 17.631 0.914 29.703 1.00 19.49 157 LEU A CA 1
ATOM 841 C C . LEU A 1 142 ? 18.398 -0.124 30.518 1.00 18.43 157 LEU A C 1
ATOM 842 O O . LEU A 1 142 ? 19.355 -0.719 30.014 1.00 13.88 157 LEU A O 1
ATOM 847 N N . ASN A 1 143 ? 17.997 -0.324 31.788 1.00 21.68 158 ASN A N 1
ATOM 848 C CA . ASN A 1 143 ? 18.749 -1.168 32.726 1.00 18.50 158 ASN A CA 1
ATOM 849 C C . ASN A 1 143 ? 20.187 -0.685 32.880 1.00 22.32 158 ASN A C 1
ATOM 850 O O . ASN A 1 143 ? 21.134 -1.476 32.881 1.00 25.03 158 ASN A O 1
ATOM 855 N N . GLY A 1 144 ? 20.367 0.623 32.992 1.00 20.52 159 GLY A N 1
ATOM 856 C CA . GLY A 1 144 ? 21.699 1.138 33.132 1.00 19.43 159 GLY A CA 1
ATOM 857 C C . GLY A 1 144 ? 22.489 1.231 31.847 1.00 19.10 159 GLY A C 1
ATOM 858 O O . GLY A 1 144 ? 23.600 1.777 31.861 1.00 17.64 159 GLY A O 1
ATOM 859 N N . ASN A 1 145 ? 21.967 0.730 30.736 1.00 19.03 160 ASN A N 1
ATOM 860 C CA . ASN A 1 145 ? 22.696 0.786 29.478 1.00 16.61 160 ASN A CA 1
ATOM 861 C C . ASN A 1 145 ? 22.113 1.871 28.584 1.00 14.38 160 ASN A C 1
ATOM 862 O O . ASN A 1 145 ? 20.957 2.256 28.730 1.00 12.20 160 ASN A O 1
ATOM 867 N N . THR A 1 146 ? 22.918 2.381 27.662 1.00 12.81 161 THR A N 1
ATOM 868 C CA . THR A 1 146 ? 22.396 3.348 26.714 1.00 11.54 161 THR A CA 1
ATOM 869 C C . THR A 1 146 ? 22.243 2.631 25.376 1.00 11.33 161 THR A C 1
ATOM 870 O O . THR A 1 146 ? 23.212 2.086 24.851 1.00 11.33 161 THR A O 1
ATOM 874 N N . ARG A 1 147 ? 21.029 2.596 24.837 1.00 11.21 162 ARG A N 1
ATOM 875 C CA . ARG A 1 147 ? 20.770 1.790 23.655 1.00 13.32 162 ARG A CA 1
ATOM 876 C C . ARG A 1 147 ? 20.312 2.663 22.481 1.00 12.12 162 ARG A C 1
ATOM 877 O O . ARG A 1 147 ? 19.478 3.557 22.645 1.00 11.06 162 ARG A O 1
ATOM 885 N N . ALA A 1 148 ? 20.891 2.412 21.303 1.00 10.99 163 ALA A N 1
ATOM 886 C CA . ALA A 1 148 ? 20.450 3.024 20.055 1.00 10.96 163 ALA A CA 1
ATOM 887 C C . ALA A 1 148 ? 20.058 1.946 19.061 1.00 10.85 163 ALA A C 1
ATOM 888 O O . ALA A 1 148 ? 20.857 1.056 18.757 1.00 14.14 163 ALA A O 1
ATOM 890 N N . THR A 1 149 ? 18.872 2.074 18.488 1.00 10.75 164 THR A N 1
ATOM 891 C CA . THR A 1 149 ? 18.364 1.093 17.543 1.00 11.16 164 THR A CA 1
ATOM 892 C C . THR A 1 149 ? 18.119 1.760 16.206 1.00 10.64 164 THR A C 1
ATOM 893 O O . THR A 1 149 ? 17.475 2.813 16.145 1.00 10.68 164 THR A O 1
ATOM 897 N N . TYR A 1 150 ? 18.654 1.156 15.148 1.00 10.60 165 TYR A N 1
ATOM 898 C CA . TYR A 1 150 ? 18.510 1.687 13.806 1.00 10.61 165 TYR A CA 1
ATOM 899 C C . TYR A 1 150 ? 17.681 0.715 12.965 1.00 10.52 165 TYR A C 1
ATOM 900 O O . TYR A 1 150 ? 17.907 -0.504 12.981 1.00 10.47 165 TYR A O 1
ATOM 909 N N . TRP A 1 151 ? 16.733 1.252 12.218 1.00 10.52 166 TRP A N 1
ATOM 910 C CA . TRP A 1 151 ? 16.067 0.487 11.175 1.00 10.48 166 TRP A CA 1
ATOM 911 C C . TRP A 1 151 ? 16.443 1.157 9.863 1.00 10.52 166 TRP A C 1
ATOM 912 O O . TRP A 1 151 ? 16.281 2.375 9.733 1.00 10.59 166 TRP A O 1
ATOM 923 N N . GLY A 1 152 ? 17.006 0.389 8.933 1.00 10.50 167 GLY A N 1
ATOM 924 C CA . GLY A 1 152 ? 17.544 1.007 7.732 1.00 10.55 167 GLY A CA 1
ATOM 925 C C . GLY A 1 152 ? 18.081 0.013 6.714 1.00 10.54 167 GLY A C 1
ATOM 926 O O . GLY A 1 152 ? 17.977 -1.202 6.870 1.00 10.49 167 GLY A O 1
ATOM 927 N N . THR A 1 153 ? 18.681 0.552 5.656 1.00 10.60 168 THR A N 1
ATOM 928 C CA . THR A 1 153 ? 19.151 -0.287 4.566 1.00 10.60 168 THR A CA 1
ATOM 929 C C . THR A 1 153 ? 20.629 -0.033 4.343 1.00 10.66 168 THR A C 1
ATOM 930 O O . THR A 1 153 ? 21.076 1.118 4.382 1.00 10.73 168 THR A O 1
ATOM 934 N N . ASN A 1 154 ? 21.391 -1.106 4.162 1.00 10.65 169 ASN A N 1
ATOM 935 C CA . ASN A 1 154 ? 22.815 -0.927 3.988 1.00 10.73 169 ASN A CA 1
ATOM 936 C C . ASN A 1 154 ? 23.147 -0.821 2.496 1.00 10.79 169 ASN A C 1
ATOM 937 O O . ASN A 1 154 ? 22.275 -0.853 1.628 1.00 10.78 169 ASN A O 1
ATOM 942 N N . ASN A 1 155 ? 24.446 -0.698 2.222 1.00 11.44 170 ASN A N 1
ATOM 943 C CA . ASN A 1 155 ? 24.933 -0.446 0.877 1.00 12.45 170 ASN A CA 1
ATOM 944 C C . ASN A 1 155 ? 24.503 -1.550 -0.079 1.00 10.94 170 ASN A C 1
ATOM 945 O O . ASN A 1 155 ? 24.139 -1.281 -1.222 1.00 12.31 170 ASN A O 1
ATOM 950 N N . ALA A 1 156 ? 24.497 -2.792 0.387 1.00 10.88 171 ALA A N 1
ATOM 951 C CA . ALA A 1 156 ? 24.111 -3.914 -0.453 1.00 10.87 171 ALA A CA 1
ATOM 952 C C . ALA A 1 156 ? 22.617 -3.976 -0.700 1.00 12.62 171 ALA A C 1
ATOM 953 O O . ALA A 1 156 ? 22.181 -4.739 -1.569 1.00 11.65 171 ALA A O 1
ATOM 955 N N . GLY A 1 157 ? 21.827 -3.237 0.079 1.00 10.76 172 GLY A N 1
ATOM 956 C CA . GLY A 1 157 ? 20.394 -3.265 -0.052 1.00 10.72 172 GLY A CA 1
ATOM 957 C C . GLY A 1 157 ? 19.666 -4.135 0.953 1.00 10.64 172 GLY A C 1
ATOM 958 O O . GLY A 1 157 ? 18.445 -4.291 0.832 1.00 10.63 172 GLY A O 1
ATOM 959 N N . TYR A 1 158 ? 20.371 -4.716 1.922 1.00 10.62 173 TYR A N 1
ATOM 960 C CA . TYR A 1 158 ? 19.728 -5.415 3.038 1.00 10.56 173 TYR A CA 1
ATOM 961 C C . TYR A 1 158 ? 18.943 -4.432 3.906 1.00 10.64 173 TYR A C 1
ATOM 962 O O . TYR A 1 158 ? 19.481 -3.390 4.301 1.00 10.53 173 TYR A O 1
ATOM 971 N N . ASN A 1 159 ? 17.679 -4.770 4.239 1.00 10.48 174 ASN A N 1
ATOM 972 C CA . ASN A 1 159 ? 16.833 -3.911 5.082 1.00 11.39 174 ASN A CA 1
ATOM 973 C C . ASN A 1 159 ? 16.579 -4.561 6.449 1.00 12.59 174 ASN A C 1
ATOM 974 O O . ASN A 1 159 ? 15.883 -5.574 6.523 1.00 14.98 174 ASN A O 1
ATOM 979 N N . GLY A 1 160 ? 17.083 -3.946 7.523 1.00 11.37 175 GLY A N 1
ATOM 980 C CA . GLY A 1 160 ? 17.075 -4.592 8.831 1.00 10.39 175 GLY A CA 1
ATOM 981 C C . GLY A 1 160 ? 17.370 -3.669 10.014 1.00 10.68 175 GLY A C 1
ATOM 982 O O . GLY A 1 160 ? 17.403 -2.445 9.893 1.00 10.40 175 GLY A O 1
ATOM 983 N N . ARG A 1 161 ? 17.586 -4.302 11.167 1.00 11.21 176 ARG A N 1
ATOM 984 C CA . ARG A 1 161 ? 17.792 -3.653 12.455 1.00 10.39 176 ARG A CA 1
ATOM 985 C C . ARG A 1 161 ? 19.246 -3.800 12.890 1.00 10.43 176 ARG A C 1
ATOM 986 O O . ARG A 1 161 ? 19.843 -4.870 12.774 1.00 10.44 176 ARG A O 1
ATOM 994 N N . LEU A 1 162 ? 19.815 -2.716 13.378 1.00 10.47 177 LEU A N 1
ATOM 995 C CA . LEU A 1 162 ? 21.016 -2.783 14.184 1.00 10.53 177 LEU A CA 1
ATOM 996 C C . LEU A 1 162 ? 20.645 -2.352 15.600 1.00 12.32 177 LEU A C 1
ATOM 997 O O . LEU A 1 162 ? 19.967 -1.334 15.783 1.00 10.56 177 LEU A O 1
ATOM 1002 N N . ILE A 1 163 ? 21.041 -3.152 16.595 1.00 11.33 178 ILE A N 1
ATOM 1003 C CA . ILE A 1 163 ? 20.934 -2.768 18.000 1.00 12.85 178 ILE A CA 1
ATOM 1004 C C . ILE A 1 163 ? 22.345 -2.535 18.500 1.00 11.45 178 ILE A C 1
ATOM 1005 O O . ILE A 1 163 ? 23.163 -3.457 18.492 1.00 12.86 178 ILE A O 1
ATOM 1010 N N . SER A 1 164 ? 22.633 -1.326 18.955 1.00 12.52 179 SER A N 1
ATOM 1011 C CA . SER A 1 164 ? 23.904 -1.051 19.602 1.00 11.10 179 SER A CA 1
ATOM 1012 C C . SER A 1 164 ? 23.676 -0.492 21.006 1.00 11.01 179 SER A C 1
ATOM 1013 O O . SER A 1 164 ? 22.597 0.008 21.348 1.00 11.31 179 SER A O 1
ATOM 1016 N N . GLU A 1 165 ? 24.690 -0.645 21.847 1.00 11.13 180 GLU A N 1
ATOM 1017 C CA . GLU A 1 165 ? 24.587 -0.214 23.226 1.00 12.27 180 GLU A CA 1
ATOM 1018 C C . GLU A 1 165 ? 25.991 0.075 23.724 1.00 11.39 180 GLU A C 1
ATOM 1019 O O . GLU A 1 165 ? 26.948 -0.586 23.332 1.00 12.41 180 GLU A O 1
ATOM 1025 N N . ILE A 1 166 ? 26.102 1.055 24.601 1.00 12.77 181 ILE A N 1
ATOM 1026 C CA . ILE A 1 166 ? 27.224 1.127 25.528 1.00 11.70 181 ILE A CA 1
ATOM 1027 C C . ILE A 1 166 ? 26.693 0.686 26.873 1.00 11.73 181 ILE A C 1
ATOM 1028 O O . ILE A 1 166 ? 25.622 1.136 27.300 1.00 11.67 181 ILE A O 1
ATOM 1033 N N . SER A 1 167 ? 27.398 -0.227 27.523 1.00 11.81 182 SER A N 1
ATOM 1034 C CA . SER A 1 167 ? 26.899 -0.675 28.813 1.00 18.84 182 SER A CA 1
ATOM 1035 C C . SER A 1 167 ? 27.464 0.194 29.922 1.00 17.33 182 SER A C 1
ATOM 1036 O O . SER A 1 167 ? 28.528 0.813 29.790 1.00 12.20 182 SER A O 1
ATOM 1039 N N . LYS A 1 168 ? 26.704 0.256 31.010 1.00 14.77 183 LYS A N 1
ATOM 1040 C CA . LYS A 1 168 ? 27.184 0.797 32.272 1.00 19.29 183 LYS A CA 1
ATOM 1041 C C . LYS A 1 168 ? 27.431 2.285 32.146 1.00 15.80 183 LYS A C 1
ATOM 1042 O O . LYS A 1 168 ? 28.380 2.822 32.705 1.00 20.40 183 LYS A O 1
ATOM 1048 N N . THR A 1 169 ? 26.586 2.938 31.357 1.00 17.20 184 THR A N 1
ATOM 1049 C CA . THR A 1 169 ? 26.557 4.392 31.304 1.00 14.51 184 THR A CA 1
ATOM 1050 C C . THR A 1 169 ? 25.757 4.992 32.451 1.00 16.82 184 THR A C 1
ATOM 1051 O O . THR A 1 169 ? 26.086 6.098 32.896 1.00 20.47 184 THR A O 1
ATOM 1055 N N . ASN A 1 170 ? 24.732 4.291 32.939 1.00 16.32 185 ASN A N 1
ATOM 1056 C CA . ASN A 1 170 ? 23.916 4.733 34.080 1.00 19.28 185 ASN A CA 1
ATOM 1057 C C . ASN A 1 170 ? 23.584 6.215 34.022 1.00 20.74 185 ASN A C 1
ATOM 1058 O O . ASN A 1 170 ? 23.814 6.970 34.973 1.00 21.19 185 ASN A O 1
ATOM 1063 N N . VAL A 1 171 ? 23.027 6.629 32.886 1.00 18.91 186 VAL A N 1
ATOM 1064 C CA . VAL A 1 171 ? 22.658 8.025 32.701 1.00 21.39 186 VAL A CA 1
ATOM 1065 C C . VAL A 1 171 ? 21.478 8.368 33.594 1.00 19.51 186 VAL A C 1
ATOM 1066 O O . VAL A 1 171 ? 20.445 7.686 33.573 1.00 19.85 186 VAL A O 1
ATOM 1070 N N . GLY A 1 172 ? 21.619 9.441 34.370 1.00 18.85 187 GLY A N 1
ATOM 1071 C CA . GLY A 1 172 ? 20.521 9.909 35.199 1.00 22.01 187 GLY A CA 1
ATOM 1072 C C . GLY A 1 172 ? 19.827 11.131 34.630 1.00 22.55 187 GLY A C 1
ATOM 1073 O O . GLY A 1 172 ? 19.174 11.043 33.595 1.00 23.51 187 GLY A O 1
ATOM 1074 N N . SER A 1 173 ? 20.001 12.281 35.277 1.00 25.94 188 SER A N 1
ATOM 1075 C CA . SER A 1 173 ? 19.333 13.509 34.864 1.00 25.03 188 SER A CA 1
ATOM 1076 C C . SER A 1 173 ? 19.857 14.011 33.526 1.00 26.65 188 SER A C 1
ATOM 1077 O O . SER A 1 173 ? 21.069 14.088 33.312 1.00 30.60 188 SER A O 1
ATOM 1080 N N . ILE A 1 174 ? 18.939 14.362 32.631 1.00 23.14 189 ILE A N 1
ATOM 1081 C CA . ILE A 1 174 ? 19.278 14.958 31.344 1.00 26.47 189 ILE A CA 1
ATOM 1082 C C . ILE A 1 174 ? 18.487 16.258 31.235 1.00 25.56 189 ILE A C 1
ATOM 1083 O O . ILE A 1 174 ? 17.390 16.375 31.785 1.00 24.57 189 ILE A O 1
ATOM 1088 N N . SER A 1 175 ? 19.046 17.256 30.549 1.00 24.77 190 SER A N 1
ATOM 1089 C CA A SER A 1 175 ? 18.367 18.543 30.405 0.13 23.95 190 SER A CA 1
ATOM 1090 C CA B SER A 1 175 ? 18.365 18.540 30.406 0.87 23.88 190 SER A CA 1
ATOM 1091 C C . SER A 1 175 ? 17.637 18.693 29.076 1.00 22.86 190 SER A C 1
ATOM 1092 O O . SER A 1 175 ? 16.547 19.266 29.037 1.00 24.71 190 SER A O 1
ATOM 1097 N N . LYS A 1 176 ? 18.208 18.197 27.985 1.00 23.78 191 LYS A N 1
ATOM 1098 C CA . LYS A 1 176 ? 17.568 18.276 26.676 1.00 19.40 191 LYS A CA 1
ATOM 1099 C C . LYS A 1 176 ? 18.224 17.279 25.733 1.00 18.68 191 LYS A C 1
ATOM 1100 O O . LYS A 1 176 ? 19.242 16.662 26.050 1.00 18.27 191 LYS A O 1
ATOM 1106 N N . TRP A 1 177 ? 17.627 17.143 24.553 1.00 18.85 192 TRP A N 1
ATOM 1107 C CA . TRP A 1 177 ? 18.152 16.359 23.448 1.00 14.63 192 TRP A CA 1
ATOM 1108 C C . TRP A 1 177 ? 18.534 17.302 22.307 1.00 13.72 192 TRP A C 1
ATOM 1109 O O . TRP A 1 177 ? 18.121 18.465 22.280 1.00 12.99 192 TRP A O 1
ATOM 1120 N N . LYS A 1 178 ? 19.377 16.799 21.395 1.00 12.70 193 LYS A N 1
ATOM 1121 C CA . LYS A 1 178 ? 19.933 17.577 20.291 1.00 12.83 193 LYS A CA 1
ATOM 1122 C C . LYS A 1 178 ? 19.683 16.907 18.945 1.00 12.63 193 LYS A C 1
ATOM 1123 O O . LYS A 1 178 ? 19.302 15.735 18.863 1.00 12.40 193 LYS A O 1
ATOM 1129 N N . ALA A 1 179 ? 19.978 17.697 17.893 1.00 12.76 194 ALA A N 1
ATOM 1130 C CA . ALA A 1 179 ? 19.829 17.340 16.486 1.00 12.64 194 ALA A CA 1
ATOM 1131 C C . ALA A 1 179 ? 20.941 18.055 15.720 1.00 12.83 194 ALA A C 1
ATOM 1132 O O . ALA A 1 179 ? 20.890 19.279 15.573 1.00 13.12 194 ALA A O 1
ATOM 1134 N N . LEU A 1 180 ? 21.939 17.323 15.227 1.00 12.74 195 LEU A N 1
ATOM 1135 C CA . LEU A 1 180 ? 23.134 17.964 14.698 1.00 12.95 195 LEU A CA 1
ATOM 1136 C C . LEU A 1 180 ? 23.489 17.443 13.322 1.00 12.85 195 LEU A C 1
ATOM 1137 O O . LEU A 1 180 ? 23.274 16.272 13.019 1.00 12.60 195 LEU A O 1
ATOM 1142 N N . ALA A 1 181 ? 24.123 18.315 12.533 1.00 13.06 196 ALA A N 1
ATOM 1143 C CA . ALA A 1 181 ? 24.814 17.921 11.306 1.00 13.02 196 ALA A CA 1
ATOM 1144 C C . ALA A 1 181 ? 26.121 18.703 11.240 1.00 13.30 196 ALA A C 1
ATOM 1145 O O . ALA A 1 181 ? 26.112 19.932 11.263 1.00 13.56 196 ALA A O 1
ATOM 1147 N N . THR A 1 182 ? 27.246 18.010 11.195 1.00 13.27 197 THR A N 1
ATOM 1148 C CA . THR A 1 182 ? 28.516 18.694 11.351 1.00 13.55 197 THR A CA 1
ATOM 1149 C C . THR A 1 182 ? 29.541 18.134 10.387 1.00 13.55 197 THR A C 1
ATOM 1150 O O . THR A 1 182 ? 29.404 17.027 9.862 1.00 13.31 197 THR A O 1
ATOM 1154 N N . VAL A 1 183 ? 30.591 18.918 10.194 1.00 14.96 198 VAL A N 1
ATOM 1155 C CA . VAL A 1 183 ? 31.905 18.409 9.812 1.00 13.90 198 VAL A CA 1
ATOM 1156 C C . VAL A 1 183 ? 32.868 18.746 10.943 1.00 14.12 198 VAL A C 1
ATOM 1157 O O . VAL A 1 183 ? 33.015 19.921 11.309 1.00 14.40 198 VAL A O 1
ATOM 1161 N N . ALA A 1 184 ? 33.497 17.721 11.515 1.00 15.96 199 ALA A N 1
ATOM 1162 C CA . ALA A 1 184 ? 34.427 17.913 12.617 1.00 14.22 199 ALA A CA 1
ATOM 1163 C C . ALA A 1 184 ? 35.843 17.640 12.147 1.00 16.03 199 ALA A C 1
ATOM 1164 O O . ALA A 1 184 ? 36.074 16.829 11.249 1.00 15.57 199 ALA A O 1
ATOM 1166 N N . THR A 1 185 ? 36.800 18.270 12.810 1.00 17.48 200 THR A N 1
ATOM 1167 C CA . THR A 1 185 ? 38.171 18.068 12.400 1.00 20.91 200 THR A CA 1
ATOM 1168 C C . THR A 1 185 ? 39.127 18.201 13.569 1.00 18.24 200 THR A C 1
ATOM 1169 O O . THR A 1 185 ? 38.836 18.842 14.587 1.00 15.25 200 THR A O 1
ATOM 1173 N N . THR A 1 186 ? 40.254 17.524 13.396 1.00 18.20 201 THR A N 1
ATOM 1174 C CA . THR A 1 186 ? 41.442 17.683 14.211 1.00 24.73 201 THR A CA 1
ATOM 1175 C C . THR A 1 186 ? 42.503 18.568 13.552 1.00 20.72 201 THR A C 1
ATOM 1176 O O . THR A 1 186 ? 43.359 19.106 14.260 1.00 20.64 201 THR A O 1
ATOM 1180 N N . GLY A 1 187 ? 42.443 18.759 12.228 1.00 19.85 202 GLY A N 1
ATOM 1181 C CA . GLY A 1 187 ? 43.175 19.816 11.557 1.00 24.33 202 GLY A CA 1
ATOM 1182 C C . GLY A 1 187 ? 42.506 21.162 11.797 1.00 25.89 202 GLY A C 1
ATOM 1183 O O . GLY A 1 187 ? 41.726 21.327 12.734 1.00 22.70 202 GLY A O 1
ATOM 1184 N N . SER A 1 188 ? 42.793 22.129 10.924 1.00 23.10 203 SER A N 1
ATOM 1185 C CA . SER A 1 188 ? 42.159 23.443 11.031 1.00 24.04 203 SER A CA 1
ATOM 1186 C C . SER A 1 188 ? 40.765 23.447 10.410 1.00 30.25 203 SER A C 1
ATOM 1187 O O . SER A 1 188 ? 40.526 22.813 9.376 1.00 32.33 203 SER A O 1
ATOM 1190 N N . ARG A 1 189 ? 39.847 24.214 11.024 1.00 26.45 204 ARG A N 1
ATOM 1191 C CA . ARG A 1 189 ? 38.458 24.278 10.544 1.00 31.09 204 ARG A CA 1
ATOM 1192 C C . ARG A 1 189 ? 38.305 25.108 9.272 1.00 24.64 204 ARG A C 1
ATOM 1193 O O . ARG A 1 189 ? 37.330 24.947 8.530 1.00 20.33 204 ARG A O 1
ATOM 1201 N N . GLN A 1 190 ? 39.245 25.995 9.002 1.00 29.23 205 GLN A N 1
ATOM 1202 C CA . GLN A 1 190 ? 39.110 26.898 7.874 1.00 26.00 205 GLN A CA 1
ATOM 1203 C C . GLN A 1 190 ? 39.481 26.233 6.556 1.00 25.33 205 GLN A C 1
ATOM 1204 O O . GLN A 1 190 ? 39.101 26.730 5.499 1.00 25.74 205 GLN A O 1
ATOM 1210 N N . SER A 1 191 ? 40.172 25.104 6.596 1.00 22.22 206 SER A N 1
ATOM 1211 C CA . SER A 1 191 ? 40.380 24.294 5.406 1.00 24.93 206 SER A CA 1
ATOM 1212 C C . SER A 1 191 ? 39.223 23.334 5.115 1.00 20.34 206 SER A C 1
ATOM 1213 O O . SER A 1 191 ? 39.266 22.639 4.090 1.00 19.78 206 SER A O 1
ATOM 1216 N N . ILE A 1 192 ? 38.196 23.278 5.975 1.00 18.39 207 ILE A N 1
ATOM 1217 C CA . ILE A 1 192 ? 37.070 22.375 5.746 1.00 17.59 207 ILE A CA 1
ATOM 1218 C C . ILE A 1 192 ? 36.277 22.836 4.534 1.00 15.55 207 ILE A C 1
ATOM 1219 O O . ILE A 1 192 ? 36.101 24.031 4.296 1.00 15.83 207 ILE A O 1
ATOM 1224 N N . LYS A 1 193 ? 35.738 21.876 3.791 1.00 16.07 208 LYS A N 1
ATOM 1225 C CA . LYS A 1 193 ? 34.910 22.189 2.639 1.00 16.21 208 LYS A CA 1
ATOM 1226 C C . LYS A 1 193 ? 33.764 21.188 2.628 1.00 17.06 208 LYS A C 1
ATOM 1227 O O . LYS A 1 193 ? 34.001 19.980 2.756 1.00 15.73 208 LYS A O 1
ATOM 1233 N N . SER A 1 194 ? 32.524 21.663 2.511 1.00 14.74 209 SER A N 1
ATOM 1234 C CA . SER A 1 194 ? 31.448 20.681 2.550 1.00 17.02 209 SER A CA 1
ATOM 1235 C C . SER A 1 194 ? 30.202 21.141 1.804 1.00 15.09 209 SER A C 1
ATOM 1236 O O . SER A 1 194 ? 29.954 22.339 1.618 1.00 14.60 209 SER A O 1
ATOM 1239 N N . ASN A 1 195 ? 29.402 20.141 1.418 1.00 14.04 210 ASN A N 1
ATOM 1240 C CA . ASN A 1 195 ? 28.034 20.370 0.981 1.00 13.96 210 ASN A CA 1
ATOM 1241 C C . ASN A 1 195 ? 27.249 19.070 1.122 1.00 14.38 210 ASN A C 1
ATOM 1242 O O . ASN A 1 195 ? 27.514 18.106 0.399 1.00 13.45 210 ASN A O 1
ATOM 1247 N N . PHE A 1 196 ? 26.310 19.048 2.072 1.00 13.48 211 PHE A N 1
ATOM 1248 C CA . PHE A 1 196 ? 25.347 17.956 2.257 1.00 13.57 211 PHE A CA 1
ATOM 1249 C C . PHE A 1 196 ? 24.149 18.475 3.042 1.00 13.99 211 PHE A C 1
ATOM 1250 O O . PHE A 1 196 ? 24.241 19.462 3.778 1.00 13.35 211 PHE A O 1
ATOM 1258 N N . SER A 1 197 ? 23.011 17.821 2.851 1.00 15.44 212 SER A N 1
ATOM 1259 C CA . SER A 1 197 ? 21.808 18.213 3.570 1.00 14.04 212 SER A CA 1
ATOM 1260 C C . SER A 1 197 ? 21.130 16.944 4.032 1.00 15.13 212 SER A C 1
ATOM 1261 O O . SER A 1 197 ? 21.157 15.926 3.333 1.00 13.49 212 SER A O 1
ATOM 1264 N N . THR A 1 198 ? 20.532 17.022 5.223 1.00 12.61 213 THR A N 1
ATOM 1265 C CA . THR A 1 198 ? 19.910 15.897 5.900 1.00 12.36 213 THR A CA 1
ATOM 1266 C C . THR A 1 198 ? 18.628 16.390 6.570 1.00 12.38 213 THR A C 1
ATOM 1267 O O . THR A 1 198 ? 18.395 17.595 6.703 1.00 12.59 213 THR A O 1
ATOM 1271 N N . SER A 1 199 ? 17.806 15.453 7.031 1.00 12.18 214 SER A N 1
ATOM 1272 C CA . SER A 1 199 ? 16.568 15.805 7.728 1.00 12.72 214 SER A CA 1
ATOM 1273 C C . SER A 1 199 ? 16.319 14.891 8.918 1.00 14.43 214 SER A C 1
ATOM 1274 O O . SER A 1 199 ? 16.553 13.689 8.843 1.00 12.63 214 SER A O 1
ATOM 1277 N N . PHE A 1 200 ? 15.780 15.471 9.993 1.00 15.91 215 PHE A N 1
ATOM 1278 C CA . PHE A 1 200 ? 15.266 14.754 11.157 1.00 15.30 215 PHE A CA 1
ATOM 1279 C C . PHE A 1 200 ? 13.749 14.917 11.148 1.00 13.88 215 PHE A C 1
ATOM 1280 O O . PHE A 1 200 ? 13.261 15.999 11.459 1.00 13.75 215 PHE A O 1
ATOM 1288 N N . THR A 1 201 ? 12.999 13.875 10.816 1.00 13.48 216 THR A N 1
ATOM 1289 C CA . THR A 1 201 ? 11.538 13.983 10.812 1.00 14.38 216 THR A CA 1
ATOM 1290 C C . THR A 1 201 ? 10.881 13.050 11.838 1.00 14.52 216 THR A C 1
ATOM 1291 O O . THR A 1 201 ? 11.520 12.148 12.392 1.00 11.55 216 THR A O 1
ATOM 1295 N N . ASN A 1 202 ? 9.592 13.331 12.122 1.00 14.17 217 ASN A N 1
ATOM 1296 C CA . ASN A 1 202 ? 8.778 12.626 13.140 1.00 11.68 217 ASN A CA 1
ATOM 1297 C C . ASN A 1 202 ? 9.534 12.438 14.455 1.00 11.80 217 ASN A C 1
ATOM 1298 O O . ASN A 1 202 ? 9.568 11.348 15.035 1.00 13.55 217 ASN A O 1
ATOM 1303 N N . ILE A 1 203 ? 10.135 13.525 14.930 1.00 14.93 218 ILE A N 1
ATOM 1304 C CA . ILE A 1 203 ? 10.886 13.514 16.183 1.00 12.86 218 ILE A CA 1
ATOM 1305 C C . ILE A 1 203 ? 9.919 13.405 17.354 1.00 12.27 218 ILE A C 1
ATOM 1306 O O . ILE A 1 203 ? 9.020 14.236 17.511 1.00 11.94 218 ILE A O 1
ATOM 1311 N N . THR A 1 204 ? 10.121 12.397 18.205 1.00 12.75 219 THR A N 1
ATOM 1312 C CA . THR A 1 204 ? 9.330 12.254 19.419 1.00 11.92 219 THR A CA 1
ATOM 1313 C C . THR A 1 204 ? 10.210 11.819 20.578 1.00 13.39 219 THR A C 1
ATOM 1314 O O . THR A 1 204 ? 11.256 11.188 20.395 1.00 13.73 219 THR A O 1
ATOM 1318 N N . ILE A 1 205 ? 9.789 12.204 21.780 1.00 15.06 220 ILE A N 1
ATOM 1319 C CA . ILE A 1 205 ? 10.476 11.859 23.021 1.00 11.75 220 ILE A CA 1
ATOM 1320 C C . ILE A 1 205 ? 9.431 11.522 24.077 1.00 14.23 220 ILE A C 1
ATOM 1321 O O . ILE A 1 205 ? 8.571 12.348 24.396 1.00 17.42 220 ILE A O 1
ATOM 1326 N N . ASP A 1 206 ? 9.508 10.315 24.620 1.00 16.63 221 ASP A N 1
ATOM 1327 C CA . ASP A 1 206 ? 8.432 9.734 25.430 1.00 15.43 221 ASP A CA 1
ATOM 1328 C C . ASP A 1 206 ? 7.109 9.719 24.674 1.00 20.45 221 ASP A C 1
ATOM 1329 O O . ASP A 1 206 ? 6.045 9.903 25.276 1.00 19.18 221 ASP A O 1
ATOM 1334 N N . ASN A 1 207 ? 7.167 9.509 23.352 1.00 15.98 222 ASN A N 1
ATOM 1335 C CA . ASN A 1 207 ? 6.009 9.469 22.462 1.00 16.68 222 ASN A CA 1
ATOM 1336 C C . ASN A 1 207 ? 5.308 10.807 22.329 1.00 16.39 222 ASN A C 1
ATOM 1337 O O . ASN A 1 207 ? 4.176 10.851 21.833 1.00 21.81 222 ASN A O 1
ATOM 1342 N N . LYS A 1 208 ? 5.922 11.891 22.790 1.00 19.02 223 LYS A N 1
ATOM 1343 C CA . LYS A 1 208 ? 5.421 13.244 22.574 1.00 17.54 223 LYS A CA 1
ATOM 1344 C C . LYS A 1 208 ? 6.173 13.830 21.390 1.00 14.35 223 LYS A C 1
ATOM 1345 O O . LYS A 1 208 ? 7.399 13.720 21.321 1.00 12.07 223 LYS A O 1
ATOM 1351 N N . ALA A 1 209 ? 5.439 14.417 20.456 1.00 12.15 224 ALA A N 1
ATOM 1352 C CA . ALA A 1 209 ? 6.070 15.219 19.424 1.00 12.23 224 ALA A CA 1
ATOM 1353 C C . ALA A 1 209 ? 6.757 16.434 20.042 1.00 12.86 224 ALA A C 1
ATOM 1354 O O . ALA A 1 209 ? 6.156 17.168 20.821 1.00 12.59 224 ALA A O 1
ATOM 1356 N N . ILE A 1 210 ? 8.021 16.659 19.694 1.00 13.88 225 ILE A N 1
ATOM 1357 C CA . ILE A 1 210 ? 8.740 17.839 20.156 1.00 14.38 225 ILE A CA 1
ATOM 1358 C C . ILE A 1 210 ? 9.195 18.650 18.963 1.00 12.74 225 ILE A C 1
ATOM 1359 O O . ILE A 1 210 ? 9.759 18.114 18.005 1.00 13.07 225 ILE A O 1
ATOM 1364 N N . THR A 1 211 ? 8.994 19.951 19.066 1.00 14.75 226 THR A N 1
ATOM 1365 C CA . THR A 1 211 ? 9.449 20.880 18.062 1.00 13.16 226 THR A CA 1
ATOM 1366 C C . THR A 1 211 ? 10.841 21.356 18.471 1.00 14.40 226 THR A C 1
ATOM 1367 O O . THR A 1 211 ? 11.012 21.790 19.613 1.00 14.62 226 THR A O 1
ATOM 1371 N N . PRO A 1 212 ? 11.865 21.211 17.632 1.00 14.98 227 PRO A N 1
ATOM 1372 C CA . PRO A 1 212 ? 13.204 21.712 17.991 1.00 14.34 227 PRO A CA 1
ATOM 1373 C C . PRO A 1 212 ? 13.306 23.224 17.862 1.00 16.18 227 PRO A C 1
ATOM 1374 O O . PRO A 1 212 ? 12.516 23.880 17.181 1.00 16.05 227 PRO A O 1
ATOM 1378 N N . VAL A 1 213 ? 14.336 23.767 18.501 1.00 13.85 228 VAL A N 1
ATOM 1379 C CA . VAL A 1 213 ? 14.646 25.193 18.452 1.00 14.20 228 VAL A CA 1
ATOM 1380 C C . VAL A 1 213 ? 16.061 25.331 17.906 1.00 14.27 228 VAL A C 1
ATOM 1381 O O . VAL A 1 213 ? 16.964 24.624 18.370 1.00 14.14 228 VAL A O 1
ATOM 1385 N N . ILE A 1 214 ? 16.242 26.214 16.910 1.00 14.48 229 ILE A N 1
ATOM 1386 C CA . ILE A 1 214 ? 17.551 26.437 16.305 1.00 14.58 229 ILE A CA 1
ATOM 1387 C C . ILE A 1 214 ? 18.493 26.957 17.368 1.00 14.79 229 ILE A C 1
ATOM 1388 O O . ILE A 1 214 ? 18.133 27.832 18.160 1.00 15.03 229 ILE A O 1
ATOM 1393 N N . ASP A 1 215 ? 19.714 26.419 17.399 1.00 15.67 230 ASP A N 1
ATOM 1394 C CA . ASP A 1 215 ? 20.719 26.922 18.332 1.00 14.95 230 ASP A CA 1
ATOM 1395 C C . ASP A 1 215 ? 21.880 27.569 17.587 1.00 16.40 230 ASP A C 1
ATOM 1396 O O . ASP A 1 215 ? 22.059 28.789 17.694 1.00 19.36 230 ASP A O 1
ATOM 1401 N N . THR A 1 216 ? 22.648 26.817 16.801 1.00 16.58 231 THR A N 1
ATOM 1402 C CA . THR A 1 216 ? 23.830 27.346 16.127 1.00 15.31 231 THR A CA 1
ATOM 1403 C C . THR A 1 216 ? 23.740 27.100 14.625 1.00 15.14 231 THR A C 1
ATOM 1404 O O . THR A 1 216 ? 23.234 26.066 14.191 1.00 14.81 231 THR A O 1
ATOM 1408 N N . GLN A 1 217 ? 24.240 28.056 13.838 1.00 15.43 232 GLN A N 1
ATOM 1409 C CA . GLN A 1 217 ? 24.278 27.944 12.375 1.00 15.38 232 GLN A CA 1
ATOM 1410 C C . GLN A 1 217 ? 25.666 28.397 11.937 1.00 15.64 232 GLN A C 1
ATOM 1411 O O . GLN A 1 217 ? 25.909 29.600 11.823 1.00 16.01 232 GLN A O 1
ATOM 1417 N N . ASP A 1 218 ? 26.577 27.445 11.716 1.00 15.46 233 ASP A N 1
ATOM 1418 C CA . ASP A 1 218 ? 27.967 27.744 11.342 1.00 17.90 233 ASP A CA 1
ATOM 1419 C C . ASP A 1 218 ? 28.202 27.114 9.970 1.00 15.53 233 ASP A C 1
ATOM 1420 O O . ASP A 1 218 ? 28.386 25.898 9.877 1.00 21.20 233 ASP A O 1
ATOM 1425 N N . PHE A 1 219 ? 28.207 27.926 8.909 1.00 15.92 234 PHE A N 1
ATOM 1426 C CA . PHE A 1 219 ? 28.149 27.423 7.527 1.00 21.21 234 PHE A CA 1
ATOM 1427 C C . PHE A 1 219 ? 27.054 26.364 7.372 1.00 19.41 234 PHE A C 1
ATOM 1428 O O . PHE A 1 219 ? 27.231 25.327 6.735 1.00 19.05 234 PHE A O 1
ATOM 1436 N N . ALA A 1 220 ? 25.901 26.622 7.965 1.00 18.59 235 ALA A N 1
ATOM 1437 C CA . ALA A 1 220 ? 24.788 25.712 7.791 1.00 15.10 235 ALA A CA 1
ATOM 1438 C C . ALA A 1 220 ? 23.507 26.521 7.764 1.00 15.12 235 ALA A C 1
ATOM 1439 O O . ALA A 1 220 ? 23.464 27.664 8.210 1.00 15.50 235 ALA A O 1
ATOM 1441 N N . LYS A 1 221 ? 22.461 25.898 7.248 1.00 17.93 236 LYS A N 1
ATOM 1442 C CA . LYS A 1 221 ? 21.116 26.457 7.254 1.00 18.03 236 LYS A CA 1
ATOM 1443 C C . LYS A 1 221 ? 20.182 25.433 7.888 1.00 17.63 236 LYS A C 1
ATOM 1444 O O . LYS A 1 221 ? 20.038 24.320 7.367 1.00 17.95 236 LYS A O 1
ATOM 1450 N N . VAL A 1 222 ? 19.572 25.808 9.011 1.00 18.46 237 VAL A N 1
ATOM 1451 C CA . VAL A 1 222 ? 18.715 24.943 9.814 1.00 16.91 237 VAL A CA 1
ATOM 1452 C C . VAL A 1 222 ? 17.293 25.473 9.702 1.00 15.47 237 VAL A C 1
ATOM 1453 O O . VAL A 1 222 ? 17.038 26.643 10.028 1.00 16.22 237 VAL A O 1
ATOM 1457 N N . THR A 1 223 ? 16.366 24.621 9.256 1.00 17.04 238 THR A N 1
ATOM 1458 C CA . THR A 1 223 ? 14.954 24.974 9.157 1.00 14.61 238 THR A CA 1
ATOM 1459 C C . THR A 1 223 ? 14.137 24.050 10.036 1.00 16.99 238 THR A C 1
ATOM 1460 O O . THR A 1 223 ? 14.329 22.840 10.015 1.00 16.81 238 THR A O 1
ATOM 1464 N N . VAL A 1 224 ? 13.190 24.619 10.763 1.00 13.95 239 VAL A N 1
ATOM 1465 C CA . VAL A 1 224 ? 12.352 23.857 11.677 1.00 17.06 239 VAL A CA 1
ATOM 1466 C C . VAL A 1 224 ? 10.906 23.975 11.212 1.00 16.97 239 VAL A C 1
ATOM 1467 O O . VAL A 1 224 ? 10.457 25.058 10.825 1.00 15.13 239 VAL A O 1
ATOM 1471 N N . SER A 1 225 ? 10.175 22.860 11.258 1.00 21.14 240 SER A N 1
ATOM 1472 C CA . SER A 1 225 ? 8.733 22.886 11.000 1.00 18.69 240 SER A CA 1
ATOM 1473 C C . SER A 1 225 ? 8.080 21.803 11.851 1.00 18.45 240 SER A C 1
ATOM 1474 O O . SER A 1 225 ? 8.071 20.636 11.449 1.00 15.40 240 SER A O 1
ATOM 1477 N N . GLY A 1 226 ? 7.531 22.190 13.005 1.00 19.49 241 GLY A N 1
ATOM 1478 C CA . GLY A 1 226 ? 6.989 21.172 13.894 1.00 16.63 241 GLY A CA 1
ATOM 1479 C C . GLY A 1 226 ? 8.094 20.245 14.372 1.00 17.15 241 GLY A C 1
ATOM 1480 O O . GLY A 1 226 ? 9.231 20.677 14.596 1.00 16.88 241 GLY A O 1
ATOM 1481 N N . ASN A 1 227 ? 7.788 18.951 14.494 1.00 12.77 242 ASN A N 1
ATOM 1482 C CA . ASN A 1 227 ? 8.796 18.010 15.001 1.00 14.45 242 ASN A CA 1
ATOM 1483 C C . ASN A 1 227 ? 9.636 17.442 13.865 1.00 13.52 242 ASN A C 1
ATOM 1484 O O . ASN A 1 227 ? 9.789 16.231 13.696 1.00 13.73 242 ASN A O 1
ATOM 1489 N N . SER A 1 228 ? 10.165 18.353 13.047 1.00 13.25 243 SER A N 1
ATOM 1490 C CA . SER A 1 228 ? 11.091 18.033 11.974 1.00 14.20 243 SER A CA 1
ATOM 1491 C C . SER A 1 228 ? 12.090 19.174 11.873 1.00 15.23 243 SER A C 1
ATOM 1492 O O . SER A 1 228 ? 11.750 20.323 12.148 1.00 17.75 243 SER A O 1
ATOM 1495 N N . VAL A 1 229 ? 13.322 18.859 11.474 1.00 15.22 244 VAL A N 1
ATOM 1496 C CA . VAL A 1 229 ? 14.347 19.889 11.309 1.00 15.36 244 VAL A CA 1
ATOM 1497 C C . VAL A 1 229 ? 15.267 19.456 10.178 1.00 12.96 244 VAL A C 1
ATOM 1498 O O . VAL A 1 229 ? 15.758 18.327 10.166 1.00 13.06 244 VAL A O 1
ATOM 1502 N N . SER A 1 230 ? 15.475 20.330 9.208 1.00 14.13 245 SER A N 1
ATOM 1503 C CA . SER A 1 230 ? 16.307 19.997 8.062 1.00 13.64 245 SER A CA 1
ATOM 1504 C C . SER A 1 230 ? 17.589 20.820 8.153 1.00 13.20 245 SER A C 1
ATOM 1505 O O . SER A 1 230 ? 17.554 21.993 8.536 1.00 13.56 245 SER A O 1
ATOM 1508 N N . LEU A 1 231 ? 18.725 20.189 7.884 1.00 13.11 246 LEU A N 1
ATOM 1509 C CA . LEU A 1 231 ? 20.026 20.826 8.056 1.00 13.30 246 LEU A CA 1
ATOM 1510 C C . LEU A 1 231 ? 20.812 20.646 6.774 1.00 13.32 246 LEU A C 1
ATOM 1511 O O . LEU A 1 231 ? 20.856 19.543 6.229 1.00 14.30 246 LEU A O 1
ATOM 1516 N N . SER A 1 232 ? 21.386 21.725 6.270 1.00 13.60 247 SER A N 1
ATOM 1517 C CA . SER A 1 232 ? 22.283 21.636 5.128 1.00 16.48 247 SER A CA 1
ATOM 1518 C C . SER A 1 232 ? 23.569 22.332 5.513 1.00 17.17 247 SER A C 1
ATOM 1519 O O . SER A 1 232 ? 23.541 23.434 6.065 1.00 20.99 247 SER A O 1
ATOM 1522 N N . VAL A 1 233 ? 24.689 21.692 5.239 1.00 14.66 248 VAL A N 1
ATOM 1523 C CA . VAL A 1 233 ? 25.985 22.210 5.623 1.00 17.80 248 VAL A CA 1
ATOM 1524 C C . VAL A 1 233 ? 26.750 22.470 4.336 1.00 15.90 248 VAL A C 1
ATOM 1525 O O . VAL A 1 233 ? 26.932 21.552 3.529 1.00 15.56 248 VAL A O 1
ATOM 1529 N N . VAL A 1 234 ? 27.168 23.723 4.126 1.00 16.13 249 VAL A N 1
ATOM 1530 C CA . VAL A 1 234 ? 27.803 24.135 2.876 1.00 16.43 249 VAL A CA 1
ATOM 1531 C C . VAL A 1 234 ? 28.956 25.078 3.204 1.00 17.79 249 VAL A C 1
ATOM 1532 O O . VAL A 1 234 ? 28.740 26.163 3.757 1.00 16.61 249 VAL A O 1
ATOM 1536 N N . LYS A 1 235 ? 30.174 24.682 2.858 1.00 15.17 250 LYS A N 1
ATOM 1537 C CA . LYS A 1 235 ? 31.296 25.612 3.014 1.00 15.83 250 LYS A CA 1
ATOM 1538 C C . LYS A 1 235 ? 32.310 25.523 1.883 1.00 15.82 250 LYS A C 1
ATOM 1539 O O . LYS A 1 235 ? 32.533 26.485 1.121 1.00 23.74 250 LYS A O 1
ATOM 1545 N N . LYS B 1 32 ? 18.528 -23.374 13.105 1.00 59.41 47 LYS B N 1
ATOM 1546 C CA . LYS B 1 32 ? 17.939 -24.704 13.036 1.00 59.45 47 LYS B CA 1
ATOM 1547 C C . LYS B 1 32 ? 16.525 -24.718 13.617 1.00 62.95 47 LYS B C 1
ATOM 1548 O O . LYS B 1 32 ? 16.274 -24.156 14.689 1.00 64.43 47 LYS B O 1
ATOM 1554 N N . THR B 1 33 ? 15.608 -25.352 12.879 1.00 60.23 48 THR B N 1
ATOM 1555 C CA . THR B 1 33 ? 14.200 -25.484 13.248 1.00 59.29 48 THR B CA 1
ATOM 1556 C C . THR B 1 33 ? 13.483 -26.370 12.231 1.00 59.59 48 THR B C 1
ATOM 1557 O O . THR B 1 33 ? 13.625 -26.154 11.020 1.00 64.38 48 THR B O 1
ATOM 1561 N N . ALA B 1 34 ? 12.724 -27.367 12.692 1.00 57.08 49 ALA B N 1
ATOM 1562 C CA . ALA B 1 34 ? 11.926 -28.230 11.807 1.00 53.96 49 ALA B CA 1
ATOM 1563 C C . ALA B 1 34 ? 10.458 -28.159 12.220 1.00 49.43 49 ALA B C 1
ATOM 1564 O O . ALA B 1 34 ? 9.868 -29.127 12.711 1.00 49.29 49 ALA B O 1
ATOM 1566 N N . GLU B 1 35 ? 9.866 -26.997 11.995 1.00 48.18 50 GLU B N 1
ATOM 1567 C CA . GLU B 1 35 ? 8.427 -26.831 12.027 1.00 41.42 50 GLU B CA 1
ATOM 1568 C C . GLU B 1 35 ? 7.786 -27.477 10.808 1.00 43.29 50 GLU B C 1
ATOM 1569 O O . GLU B 1 35 ? 6.551 -27.533 10.722 1.00 40.79 50 GLU B O 1
ATOM 1575 N N . ALA B 1 36 ? 8.615 -27.941 9.860 1.00 45.49 51 ALA B N 1
ATOM 1576 C CA . ALA B 1 36 ? 8.222 -28.428 8.538 1.00 42.44 51 ALA B CA 1
ATOM 1577 C C . ALA B 1 36 ? 8.018 -29.929 8.487 1.00 39.78 51 ALA B C 1
ATOM 1578 O O . ALA B 1 36 ? 7.658 -30.448 7.424 1.00 43.00 51 ALA B O 1
ATOM 1580 N N . GLN B 1 39 ? 14.008 -33.476 9.798 1.00 51.28 54 GLN B N 1
ATOM 1581 C CA . GLN B 1 39 ? 15.050 -33.786 10.770 1.00 53.73 54 GLN B CA 1
ATOM 1582 C C . GLN B 1 39 ? 15.525 -32.696 11.725 1.00 55.74 54 GLN B C 1
ATOM 1583 O O . GLN B 1 39 ? 16.049 -33.024 12.798 1.00 55.95 54 GLN B O 1
ATOM 1589 N N . LEU B 1 40 ? 15.361 -31.417 11.373 1.00 58.36 55 LEU B N 1
ATOM 1590 C CA . LEU B 1 40 ? 16.019 -30.336 12.100 1.00 60.58 55 LEU B CA 1
ATOM 1591 C C . LEU B 1 40 ? 15.188 -29.800 13.270 1.00 57.12 55 LEU B C 1
ATOM 1592 O O . LEU B 1 40 ? 15.299 -28.613 13.619 1.00 56.21 55 LEU B O 1
ATOM 1597 N N . THR B 1 41 ? 14.339 -30.639 13.874 1.00 56.67 56 THR B N 1
ATOM 1598 C CA . THR B 1 41 ? 13.744 -30.329 15.173 1.00 49.89 56 THR B CA 1
ATOM 1599 C C . THR B 1 41 ? 14.754 -30.710 16.252 1.00 48.52 56 THR B C 1
ATOM 1600 O O . THR B 1 41 ? 14.520 -31.563 17.109 1.00 45.53 56 THR B O 1
ATOM 1604 N N . ASP B 1 42 ? 15.911 -30.047 16.186 1.00 47.42 57 ASP B N 1
ATOM 1605 C CA . ASP B 1 42 ? 17.055 -30.372 17.026 1.00 44.93 57 ASP B CA 1
ATOM 1606 C C . ASP B 1 42 ? 16.645 -29.722 18.340 1.00 38.49 57 ASP B C 1
ATOM 1607 O O . ASP B 1 42 ? 17.367 -28.873 18.876 1.00 36.45 57 ASP B O 1
ATOM 1612 N N . GLY B 1 43 ? 15.474 -30.111 18.853 1.00 34.74 58 GLY B N 1
ATOM 1613 C CA . GLY B 1 43 ? 14.955 -29.696 20.135 1.00 28.09 58 GLY B CA 1
ATOM 1614 C C . GLY B 1 43 ? 13.814 -30.650 20.463 1.00 25.07 58 GLY B C 1
ATOM 1615 O O . GLY B 1 43 ? 13.650 -31.703 19.850 1.00 22.71 58 GLY B O 1
ATOM 1616 N N . ILE B 1 44 ? 13.040 -30.266 21.475 1.00 18.04 59 ILE B N 1
ATOM 1617 C CA . ILE B 1 44 ? 11.917 -31.054 21.946 1.00 22.57 59 ILE B CA 1
ATOM 1618 C C . ILE B 1 44 ? 10.674 -30.170 21.950 1.00 19.60 59 ILE B C 1
ATOM 1619 O O . ILE B 1 44 ? 10.753 -28.938 21.893 1.00 18.13 59 ILE B O 1
ATOM 1624 N N . GLY B 1 45 ? 9.523 -30.808 22.014 1.00 18.34 60 GLY B N 1
ATOM 1625 C CA . GLY B 1 45 ? 8.288 -30.066 22.062 1.00 15.58 60 GLY B CA 1
ATOM 1626 C C . GLY B 1 45 ? 7.135 -30.828 21.438 1.00 13.87 60 GLY B C 1
ATOM 1627 O O . GLY B 1 45 ? 7.229 -32.017 21.147 1.00 15.91 60 GLY B O 1
ATOM 1628 N N . GLY B 1 46 ? 6.028 -30.108 21.287 1.00 15.45 61 GLY B N 1
ATOM 1629 C CA . GLY B 1 46 ? 4.793 -30.675 20.774 1.00 16.45 61 GLY B CA 1
ATOM 1630 C C . GLY B 1 46 ? 4.298 -29.857 19.595 1.00 16.52 61 GLY B C 1
ATOM 1631 O O . GLY B 1 46 ? 4.464 -28.639 19.553 1.00 13.67 61 GLY B O 1
ATOM 1632 N N . ARG B 1 47 ? 3.693 -30.540 18.628 1.00 13.76 62 ARG B N 1
ATOM 1633 C CA . ARG B 1 47 ? 3.237 -29.874 17.418 1.00 13.64 62 ARG B CA 1
ATOM 1634 C C . ARG B 1 47 ? 1.888 -30.425 17.017 1.00 13.89 62 ARG B C 1
ATOM 1635 O O . ARG B 1 47 ? 1.706 -31.640 17.012 1.00 14.19 62 ARG B O 1
ATOM 1643 N N . ALA B 1 48 ? 0.956 -29.536 16.687 1.00 13.80 63 ALA B N 1
ATOM 1644 C CA . ALA B 1 48 ? -0.302 -29.900 16.049 1.00 14.03 63 ALA B CA 1
ATOM 1645 C C . ALA B 1 48 ? -0.446 -29.104 14.759 1.00 13.88 63 ALA B C 1
ATOM 1646 O O . ALA B 1 48 ? 0.081 -27.986 14.633 1.00 15.99 63 ALA B O 1
ATOM 1648 N N . TYR B 1 49 ? -1.137 -29.687 13.795 1.00 14.10 64 TYR B N 1
ATOM 1649 C CA . TYR B 1 49 ? -1.394 -29.015 12.532 1.00 15.23 64 TYR B CA 1
ATOM 1650 C C . TYR B 1 49 ? -2.859 -28.614 12.467 1.00 16.08 64 TYR B C 1
ATOM 1651 O O . TYR B 1 49 ? -3.722 -29.236 13.096 1.00 14.38 64 TYR B O 1
ATOM 1660 N N . LEU B 1 50 ? -3.117 -27.552 11.713 1.00 17.68 65 LEU B N 1
ATOM 1661 C CA . LEU B 1 50 ? -4.440 -26.959 11.557 1.00 15.07 65 LEU B CA 1
ATOM 1662 C C . LEU B 1 50 ? -4.707 -26.947 10.059 1.00 15.89 65 LEU B C 1
ATOM 1663 O O . LEU B 1 50 ? -4.156 -26.122 9.326 1.00 19.47 65 LEU B O 1
ATOM 1668 N N . ASN B 1 51 ? -5.535 -27.881 9.609 1.00 14.47 66 ASN B N 1
ATOM 1669 C CA . ASN B 1 51 ? -5.606 -28.242 8.202 1.00 18.75 66 ASN B CA 1
ATOM 1670 C C . ASN B 1 51 ? -6.552 -27.304 7.456 1.00 22.06 66 ASN B C 1
ATOM 1671 O O . ASN B 1 51 ? -7.672 -27.653 7.080 1.00 28.32 66 ASN B O 1
ATOM 1676 N N . SER B 1 52 ? -6.073 -26.078 7.261 1.00 22.38 67 SER B N 1
ATOM 1677 C CA . SER B 1 52 ? -6.764 -25.078 6.461 1.00 22.57 67 SER B CA 1
ATOM 1678 C C . SER B 1 52 ? -5.715 -24.297 5.681 1.00 18.80 67 SER B C 1
ATOM 1679 O O . SER B 1 52 ? -4.617 -24.078 6.184 1.00 20.56 67 SER B O 1
ATOM 1682 N N . THR B 1 53 ? -6.040 -23.908 4.444 1.00 17.04 68 THR B N 1
ATOM 1683 C CA . THR B 1 53 ? -5.139 -23.108 3.618 1.00 21.86 68 THR B CA 1
ATOM 1684 C C . THR B 1 53 ? -5.493 -21.610 3.634 1.00 17.34 68 THR B C 1
ATOM 1685 O O . THR B 1 53 ? -5.010 -20.844 2.787 1.00 21.87 68 THR B O 1
ATOM 1689 N N . GLY B 1 54 ? -6.320 -21.187 4.572 1.00 17.54 69 GLY B N 1
ATOM 1690 C CA . GLY B 1 54 ? -6.812 -19.828 4.590 1.00 18.84 69 GLY B CA 1
ATOM 1691 C C . GLY B 1 54 ? -5.741 -18.821 4.945 1.00 14.76 69 GLY B C 1
ATOM 1692 O O . GLY B 1 54 ? -4.607 -19.149 5.308 1.00 16.46 69 GLY B O 1
ATOM 1693 N N . ALA B 1 55 ? -6.117 -17.550 4.833 1.00 18.42 70 ALA B N 1
ATOM 1694 C CA . ALA B 1 55 ? -5.131 -16.475 4.848 1.00 16.71 70 ALA B CA 1
ATOM 1695 C C . ALA B 1 55 ? -4.938 -15.830 6.213 1.00 16.58 70 ALA B C 1
ATOM 1696 O O . ALA B 1 55 ? -3.847 -15.309 6.475 1.00 17.33 70 ALA B O 1
ATOM 1698 N N . ILE B 1 56 ? -5.959 -15.815 7.078 1.00 12.76 71 ILE B N 1
ATOM 1699 C CA . ILE B 1 56 ? -5.850 -15.121 8.350 1.00 15.45 71 ILE B CA 1
ATOM 1700 C C . ILE B 1 56 ? -6.212 -16.065 9.484 1.00 15.25 71 ILE B C 1
ATOM 1701 O O . ILE B 1 56 ? -7.280 -16.691 9.467 1.00 14.92 71 ILE B O 1
ATOM 1706 N N . PHE B 1 57 ? -5.336 -16.113 10.489 1.00 15.18 72 PHE B N 1
ATOM 1707 C CA . PHE B 1 57 ? -5.393 -16.998 11.642 1.00 12.63 72 PHE B CA 1
ATOM 1708 C C . PHE B 1 57 ? -5.504 -16.149 12.896 1.00 13.42 72 PHE B C 1
ATOM 1709 O O . PHE B 1 57 ? -4.824 -15.125 13.012 1.00 12.33 72 PHE B O 1
ATOM 1717 N N . VAL B 1 58 ? -6.350 -16.577 13.835 1.00 12.69 73 VAL B N 1
ATOM 1718 C CA . VAL B 1 58 ? -6.461 -15.935 15.145 1.00 13.93 73 VAL B CA 1
ATOM 1719 C C . VAL B 1 58 ? -6.515 -17.025 16.208 1.00 12.73 73 VAL B C 1
ATOM 1720 O O . VAL B 1 58 ? -7.048 -18.116 15.968 1.00 12.95 73 VAL B O 1
ATOM 1724 N N . THR B 1 59 ? -5.960 -16.729 17.390 1.00 12.61 74 THR B N 1
ATOM 1725 C CA . THR B 1 59 ? -6.017 -17.634 18.534 1.00 12.73 74 THR B CA 1
ATOM 1726 C C . THR B 1 59 ? -5.717 -16.822 19.791 1.00 13.51 74 THR B C 1
ATOM 1727 O O . THR B 1 59 ? -5.056 -15.779 19.740 1.00 12.38 74 THR B O 1
ATOM 1731 N N . LYS B 1 60 ? -6.219 -17.304 20.920 1.00 12.88 75 LYS B N 1
ATOM 1732 C CA . LYS B 1 60 ? -5.782 -16.805 22.213 1.00 12.64 75 LYS B CA 1
ATOM 1733 C C . LYS B 1 60 ? -4.794 -17.803 22.793 1.00 12.63 75 LYS B C 1
ATOM 1734 O O . LYS B 1 60 ? -5.069 -19.012 22.856 1.00 12.82 75 LYS B O 1
ATOM 1740 N N . ILE B 1 61 ? -3.642 -17.305 23.197 1.00 12.43 76 ILE B N 1
ATOM 1741 C CA . ILE B 1 61 ? -2.637 -18.124 23.848 1.00 12.42 76 ILE B CA 1
ATOM 1742 C C . ILE B 1 61 ? -2.647 -17.786 25.331 1.00 12.43 76 ILE B C 1
ATOM 1743 O O . ILE B 1 61 ? -2.610 -16.607 25.698 1.00 12.30 76 ILE B O 1
ATOM 1748 N N . GLN B 1 62 ? -2.703 -18.812 26.180 1.00 12.60 77 GLN B N 1
ATOM 1749 C CA . GLN B 1 62 ? -2.411 -18.664 27.603 1.00 12.61 77 GLN B CA 1
ATOM 1750 C C . GLN B 1 62 ? -0.915 -18.921 27.811 1.00 12.49 77 GLN B C 1
ATOM 1751 O O . GLN B 1 62 ? -0.450 -20.059 27.700 1.00 12.58 77 GLN B O 1
ATOM 1757 N N . LEU B 1 63 ? -0.181 -17.910 28.117 1.00 12.30 78 LEU B N 1
ATOM 1758 C CA . LEU B 1 63 ? 1.236 -18.130 28.354 1.00 12.21 78 LEU B CA 1
ATOM 1759 C C . LEU B 1 63 ? 1.477 -18.728 29.745 1.00 12.34 78 LEU B C 1
ATOM 1760 O O . LEU B 1 63 ? 0.753 -18.404 30.696 1.00 12.43 78 LEU B O 1
ATOM 1765 N N . PRO B 1 64 ? 2.460 -19.622 29.872 1.00 12.39 79 PRO B N 1
ATOM 1766 C CA . PRO B 1 64 ? 2.695 -20.308 31.150 1.00 12.55 79 PRO B CA 1
ATOM 1767 C C . PRO B 1 64 ? 2.876 -19.301 32.273 1.00 13.99 79 PRO B C 1
ATOM 1768 O O . PRO B 1 64 ? 3.420 -18.214 32.065 1.00 12.29 79 PRO B O 1
ATOM 1772 N N . SER B 1 65 ? 2.371 -19.645 33.468 1.00 15.06 80 SER B N 1
ATOM 1773 C CA . SER B 1 65 ? 2.637 -18.793 34.622 1.00 15.54 80 SER B CA 1
ATOM 1774 C C . SER B 1 65 ? 4.088 -18.885 35.055 1.00 15.17 80 SER B C 1
ATOM 1775 O O . SER B 1 65 ? 4.657 -17.882 35.489 1.00 17.64 80 SER B O 1
ATOM 1778 N N . SER B 1 66 ? 4.697 -20.065 34.920 1.00 14.29 81 SER B N 1
ATOM 1779 C CA . SER B 1 66 ?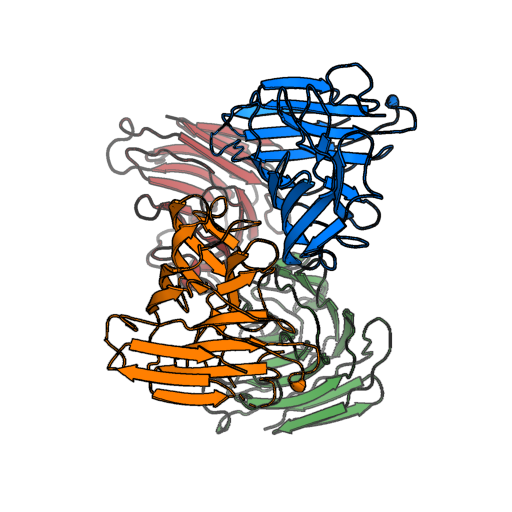 6.106 -20.297 35.218 1.00 15.25 81 SER B CA 1
ATOM 1780 C C . SER B 1 66 ? 6.695 -21.251 34.178 1.00 15.47 81 SER B C 1
ATOM 1781 O O . SER B 1 66 ? 5.971 -21.994 33.506 1.00 13.63 81 SER B O 1
ATOM 1784 N N . ILE B 1 67 ? 8.015 -21.192 34.006 1.00 12.60 82 ILE B N 1
ATOM 1785 C CA . ILE B 1 67 ? 8.700 -22.039 33.027 1.00 12.61 82 ILE B CA 1
ATOM 1786 C C . ILE B 1 67 ? 10.093 -22.388 33.540 1.00 13.23 82 ILE B C 1
ATOM 1787 O O . ILE B 1 67 ? 10.829 -21.528 34.036 1.00 12.58 82 ILE B O 1
ATOM 1792 N N . GLN B 1 68 ? 10.450 -23.662 33.420 1.00 12.85 83 GLN B N 1
ATOM 1793 C CA . GLN B 1 68 ? 11.820 -24.128 33.575 1.00 12.92 83 GLN B CA 1
ATOM 1794 C C . GLN B 1 68 ? 12.327 -24.497 32.190 1.00 13.28 83 GLN B C 1
ATOM 1795 O O . GLN B 1 68 ? 11.679 -25.272 31.486 1.00 12.93 83 GLN B O 1
ATOM 1801 N N . VAL B 1 69 ? 13.458 -23.927 31.784 1.00 12.72 84 VAL B N 1
ATOM 1802 C CA . VAL B 1 69 ? 14.085 -24.306 30.518 1.00 12.67 84 VAL B CA 1
ATOM 1803 C C . VAL B 1 69 ? 15.550 -23.939 30.641 1.00 14.20 84 VAL B C 1
ATOM 1804 O O . VAL B 1 69 ? 15.875 -22.791 30.964 1.00 16.84 84 VAL B O 1
ATOM 1808 N N . SER B 1 70 ? 16.452 -24.898 30.430 1.00 17.44 85 SER B N 1
ATOM 1809 C CA . SER B 1 70 ? 17.827 -24.657 30.868 1.00 21.62 85 SER B CA 1
ATOM 1810 C C . SER B 1 70 ? 18.885 -24.761 29.796 1.00 23.63 85 SER B C 1
ATOM 1811 O O . SER B 1 70 ? 19.867 -24.008 29.853 1.00 27.58 85 SER B O 1
ATOM 1814 N N . ASN B 1 71 ? 18.755 -25.668 28.850 1.00 20.74 86 ASN B N 1
ATOM 1815 C CA . ASN B 1 71 ? 19.789 -25.809 27.837 1.00 22.46 86 ASN B CA 1
ATOM 1816 C C . ASN B 1 71 ? 19.270 -25.501 26.442 1.00 20.56 86 ASN B C 1
ATOM 1817 O O . ASN B 1 71 ? 19.672 -26.124 25.461 1.00 18.78 86 ASN B O 1
ATOM 1822 N N . GLY B 1 72 ? 18.396 -24.510 26.347 1.00 19.00 87 GLY B N 1
ATOM 1823 C CA . GLY B 1 72 ? 17.853 -24.137 25.064 1.00 15.76 87 GLY B CA 1
ATOM 1824 C C . GLY B 1 72 ? 16.978 -22.916 25.200 1.00 14.54 87 GLY B C 1
ATOM 1825 O O . GLY B 1 72 ? 16.997 -22.224 26.215 1.00 18.04 87 GLY B O 1
ATOM 1826 N N . THR B 1 73 ? 16.178 -22.690 24.174 1.00 12.00 88 THR B N 1
ATOM 1827 C CA . THR B 1 73 ? 15.315 -21.528 24.074 1.00 11.82 88 THR B CA 1
ATOM 1828 C C . THR B 1 73 ? 13.898 -22.038 23.896 1.00 11.88 88 THR B C 1
ATOM 1829 O O . THR B 1 73 ? 13.660 -22.907 23.046 1.00 13.87 88 THR B O 1
ATOM 1833 N N . ALA B 1 74 ? 12.974 -21.549 24.723 1.00 11.87 89 ALA B N 1
ATOM 1834 C CA . ALA B 1 74 ? 11.593 -22.006 24.641 1.00 11.95 89 ALA B CA 1
ATOM 1835 C C . ALA B 1 74 ? 10.808 -21.110 23.692 1.00 11.80 89 ALA B C 1
ATOM 1836 O O . ALA B 1 74 ? 10.974 -19.895 23.693 1.00 11.63 89 ALA B O 1
ATOM 1838 N N . TYR B 1 75 ? 9.935 -21.724 22.900 1.00 11.87 90 TYR B N 1
ATOM 1839 C CA . TYR B 1 75 ? 9.166 -21.033 21.867 1.00 11.77 90 TYR B CA 1
ATOM 1840 C C . TYR B 1 75 ? 7.706 -21.458 21.940 1.00 11.90 90 TYR B C 1
ATOM 1841 O O . TYR B 1 75 ? 7.413 -22.625 22.204 1.00 12.09 90 TYR B O 1
ATOM 1850 N N . ILE B 1 76 ? 6.801 -20.521 21.682 1.00 11.81 91 ILE B N 1
ATOM 1851 C CA . ILE B 1 76 ? 5.388 -20.836 21.504 1.00 11.93 91 ILE B CA 1
ATOM 1852 C C . ILE B 1 76 ? 4.908 -20.117 20.257 1.00 11.84 91 ILE B C 1
ATOM 1853 O O . ILE B 1 76 ? 4.910 -18.884 20.212 1.00 11.68 91 ILE B O 1
ATOM 1858 N N . TYR B 1 77 ? 4.481 -20.869 19.249 1.00 11.95 92 TYR B N 1
ATOM 1859 C CA . TYR B 1 77 ? 4.241 -20.173 17.991 1.00 11.85 92 TYR B CA 1
ATOM 1860 C C . TYR B 1 77 ? 3.339 -20.962 17.063 1.00 12.03 92 TYR B C 1
ATOM 1861 O O . TYR B 1 77 ? 3.243 -22.188 17.143 1.00 12.22 92 TYR B O 1
ATOM 1870 N N . SER B 1 78 ? 2.638 -20.218 16.214 1.00 11.98 93 SER B N 1
ATOM 1871 C CA . SER B 1 78 ? 1.948 -20.752 15.066 1.00 12.12 93 SER B CA 1
ATOM 1872 C C . SER B 1 78 ? 2.709 -20.291 13.825 1.00 12.00 93 SER B C 1
ATOM 1873 O O . SER B 1 78 ? 3.913 -19.988 13.917 1.00 11.86 93 SER B O 1
ATOM 1876 N N . GLY B 1 79 ? 2.024 -20.215 12.693 1.00 12.05 94 GLY B N 1
ATOM 1877 C CA . GLY B 1 79 ? 2.645 -20.056 11.399 1.00 12.08 94 GLY B CA 1
ATOM 1878 C C . GLY B 1 79 ? 2.023 -21.057 10.449 1.00 14.54 94 GLY B C 1
ATOM 1879 O O . GLY B 1 79 ? 1.156 -21.846 10.811 1.00 14.93 94 GLY B O 1
ATOM 1880 N N . PHE B 1 80 ? 2.464 -21.009 9.200 1.00 14.94 95 PHE B N 1
ATOM 1881 C CA . PHE B 1 80 ? 1.961 -21.859 8.107 1.00 16.53 95 PHE B CA 1
ATOM 1882 C C . PHE B 1 80 ? 3.088 -22.718 7.513 1.00 21.26 95 PHE B C 1
ATOM 1883 O O . PHE B 1 80 ? 4.224 -22.604 7.896 1.00 16.81 95 PHE B O 1
ATOM 1891 N N . SER B 1 81 ? 2.693 -23.606 6.601 1.00 22.22 96 SER B N 1
ATOM 1892 C CA . SER B 1 81 ? 3.600 -24.585 5.965 1.00 24.78 96 SER B CA 1
ATOM 1893 C C . SER B 1 81 ? 3.329 -24.645 4.447 1.00 25.82 96 SER B C 1
ATOM 1894 O O . SER B 1 81 ? 2.439 -23.963 3.997 1.00 23.40 96 SER B O 1
ATOM 1897 N N . GLY B 1 82 ? 4.117 -25.408 3.694 1.00 26.74 97 GLY B N 1
ATOM 1898 C CA . GLY B 1 82 ? 3.974 -25.482 2.226 1.00 24.78 97 GLY B CA 1
ATOM 1899 C C . GLY B 1 82 ? 5.060 -24.705 1.455 1.00 31.78 97 GLY B C 1
ATOM 1900 O O . GLY B 1 82 ? 6.214 -24.793 1.752 1.00 33.56 97 GLY B O 1
ATOM 1901 N N . GLY B 1 83 ? 4.697 -23.875 0.513 1.00 21.91 98 GLY B N 1
ATOM 1902 C CA . GLY B 1 83 ? 5.727 -23.157 -0.258 1.00 29.01 98 GLY B CA 1
ATOM 1903 C C . GLY B 1 83 ? 6.592 -22.237 0.570 1.00 32.62 98 GLY B C 1
ATOM 1904 O O . GLY B 1 83 ? 7.769 -22.046 0.218 1.00 32.35 98 GLY B O 1
ATOM 1905 N N . THR B 1 84 ? 6.032 -21.618 1.594 1.00 32.68 99 THR B N 1
ATOM 1906 C CA . THR B 1 84 ? 6.878 -20.702 2.394 1.00 30.25 99 THR B CA 1
ATOM 1907 C C . THR B 1 84 ? 6.555 -21.032 3.843 1.00 28.09 99 THR B C 1
ATOM 1908 O O . THR B 1 84 ? 5.390 -21.017 4.156 1.00 30.58 99 THR B O 1
ATOM 1912 N N . GLU B 1 85 ? 7.556 -21.377 4.631 1.00 24.83 100 GLU B N 1
ATOM 1913 C CA . GLU B 1 85 ? 7.316 -21.745 6.033 1.00 19.83 100 GLU B CA 1
ATOM 1914 C C . GLU B 1 85 ? 7.398 -20.506 6.885 1.00 17.16 100 GLU B C 1
ATOM 1915 O O . GLU B 1 85 ? 7.972 -19.530 6.471 1.00 15.74 100 GLU B O 1
ATOM 1921 N N . SER B 1 86 ? 6.731 -20.586 8.016 1.00 15.45 101 SER B N 1
ATOM 1922 C CA . SER B 1 86 ? 6.759 -19.434 8.924 1.00 15.40 101 SER B CA 1
ATOM 1923 C C . SER B 1 86 ? 6.689 -19.903 10.359 1.00 11.65 101 SER B C 1
ATOM 1924 O O . SER B 1 86 ? 6.044 -20.881 10.601 1.00 12.23 101 SER B O 1
ATOM 1927 N N . ASP B 1 87 ? 7.428 -19.207 11.213 1.00 13.42 102 ASP B N 1
ATOM 1928 C CA . ASP B 1 87 ? 7.377 -19.403 12.662 1.00 12.72 102 ASP B CA 1
ATOM 1929 C C . ASP B 1 87 ? 6.955 -18.078 13.287 1.00 12.87 102 ASP B C 1
ATOM 1930 O O . ASP B 1 87 ? 7.724 -17.107 13.261 1.00 11.67 102 ASP B O 1
ATOM 1935 N N . ILE B 1 88 ? 5.747 -18.016 13.840 1.00 11.44 103 ILE B N 1
ATOM 1936 C CA . ILE B 1 88 ? 5.209 -16.737 14.295 1.00 11.34 103 ILE B CA 1
ATOM 1937 C C . ILE B 1 88 ? 4.486 -16.803 15.644 1.00 11.41 103 ILE B C 1
ATOM 1938 O O . ILE B 1 88 ? 3.381 -17.360 15.745 1.00 11.58 103 ILE B O 1
ATOM 1943 N N . GLY B 1 89 ? 5.117 -16.237 16.675 1.00 11.30 104 GLY B N 1
ATOM 1944 C CA . GLY B 1 89 ? 4.583 -16.291 18.021 1.00 11.36 104 GLY B CA 1
ATOM 1945 C C . GLY B 1 89 ? 5.508 -15.625 19.019 1.00 11.25 104 GLY B C 1
ATOM 1946 O O . GLY B 1 89 ? 5.767 -14.426 18.935 1.00 11.12 104 GLY B O 1
ATOM 1947 N N . PHE B 1 90 ? 6.016 -16.405 19.964 1.00 11.31 105 PHE B N 1
ATOM 1948 C CA . PHE B 1 90 ? 6.742 -15.872 21.103 1.00 11.25 105 PHE B CA 1
ATOM 1949 C C . PHE B 1 90 ? 8.024 -16.650 21.304 1.00 11.27 105 PHE B C 1
ATOM 1950 O O . PHE B 1 90 ? 8.093 -17.842 21.007 1.00 11.38 105 PHE B O 1
ATOM 1958 N N . GLN B 1 91 ? 9.015 -16.006 21.910 1.00 12.11 106 GLN B N 1
ATOM 1959 C CA . GLN B 1 91 ? 10.151 -16.758 22.414 1.00 11.24 106 GLN B CA 1
ATOM 1960 C C . GLN B 1 91 ? 10.442 -16.306 23.849 1.00 11.84 106 GLN B C 1
ATOM 1961 O O . GLN B 1 91 ? 10.291 -15.119 24.187 1.00 11.16 106 GLN B O 1
ATOM 1967 N N . TYR B 1 92 ? 10.825 -17.252 24.704 1.00 11.38 107 TYR B N 1
ATOM 1968 C CA . TYR B 1 92 ? 10.964 -16.916 26.122 1.00 11.41 107 TYR B CA 1
ATOM 1969 C C . TYR B 1 92 ? 12.322 -16.298 26.407 1.00 11.35 107 TYR B C 1
ATOM 1970 O O . TYR B 1 92 ? 13.339 -16.758 25.883 1.00 11.36 107 TYR B O 1
ATOM 1979 N N . SER B 1 93 ? 12.344 -15.255 27.249 1.00 11.31 108 SER B N 1
ATOM 1980 C CA . SER B 1 93 ? 13.594 -14.644 27.691 1.00 12.19 108 SER B CA 1
ATOM 1981 C C . SER B 1 93 ? 13.761 -14.878 29.188 1.00 11.67 108 SER B C 1
ATOM 1982 O O . SER B 1 93 ? 12.961 -14.401 29.992 1.00 14.95 108 SER B O 1
ATOM 1985 N N . ASP B 1 94 ? 14.816 -15.597 29.556 1.00 14.69 109 ASP B N 1
ATOM 1986 C CA . ASP B 1 94 ? 15.150 -15.751 30.977 1.00 16.29 109 ASP B CA 1
ATOM 1987 C C . ASP B 1 94 ? 15.663 -14.444 31.575 1.00 16.08 109 ASP B C 1
ATOM 1988 O O . ASP B 1 94 ? 15.295 -14.078 32.696 1.00 19.49 109 ASP B O 1
ATOM 1993 N N . LYS B 1 95 ? 16.533 -13.730 30.849 1.00 17.21 110 LYS B N 1
ATOM 1994 C CA . LYS B 1 95 ? 17.079 -12.488 31.386 1.00 15.96 110 LYS B CA 1
ATOM 1995 C C . LYS B 1 95 ? 15.974 -11.531 31.829 1.00 15.56 110 LYS B C 1
ATOM 1996 O O . LYS B 1 95 ? 16.067 -10.916 32.895 1.00 15.62 110 LYS B O 1
ATOM 2002 N N . TYR B 1 96 ? 14.901 -11.409 31.052 1.00 14.40 111 TYR B N 1
ATOM 2003 C CA . TYR B 1 96 ? 13.851 -10.479 31.415 1.00 14.45 111 TYR B CA 1
ATOM 2004 C C . TYR B 1 96 ? 12.591 -11.159 31.947 1.00 14.27 111 TYR B C 1
ATOM 2005 O O . TYR B 1 96 ? 11.718 -10.471 32.492 1.00 14.86 111 TYR B O 1
ATOM 2014 N N . ASN B 1 97 ? 12.493 -12.483 31.826 1.00 11.74 112 ASN B N 1
ATOM 2015 C CA . ASN B 1 97 ? 11.333 -13.260 32.245 1.00 11.88 112 ASN B CA 1
ATOM 2016 C C . ASN B 1 97 ? 10.065 -12.740 31.560 1.00 13.92 112 ASN B C 1
ATOM 2017 O O . ASN B 1 97 ? 9.051 -12.436 32.198 1.00 14.11 112 ASN B O 1
ATOM 2022 N N . VAL B 1 98 ? 10.133 -12.623 30.223 1.00 13.28 113 VAL B N 1
ATOM 2023 C CA . VAL B 1 98 ? 8.956 -12.331 29.412 1.00 11.29 113 VAL B CA 1
ATOM 2024 C C . VAL B 1 98 ? 8.974 -13.156 28.134 1.00 11.26 113 VAL B C 1
ATOM 2025 O O . VAL B 1 98 ? 10.011 -13.659 27.686 1.00 11.24 113 VAL B O 1
ATOM 2029 N N . TRP B 1 99 ? 7.794 -13.259 27.534 1.00 11.27 114 TRP B N 1
ATOM 2030 C CA . TRP B 1 99 ? 7.626 -13.884 26.235 1.00 11.25 114 TRP B CA 1
ATOM 2031 C C . TRP B 1 99 ? 7.694 -12.787 25.183 1.00 11.11 114 TRP B C 1
ATOM 2032 O O . TRP B 1 99 ? 6.775 -11.970 25.054 1.00 11.09 114 TRP B O 1
ATOM 2043 N N . LYS B 1 100 ? 8.807 -12.749 24.481 1.00 11.03 115 LYS B N 1
ATOM 2044 C CA . LYS B 1 100 ? 9.055 -11.728 23.498 1.00 10.91 115 LYS B CA 1
ATOM 2045 C C . LYS B 1 100 ? 8.389 -12.115 22.187 1.00 10.90 115 LYS B C 1
ATOM 2046 O O . LYS B 1 100 ? 8.284 -13.303 21.868 1.00 10.98 115 LYS B O 1
ATOM 2052 N N . PRO B 1 101 ? 7.949 -11.133 21.411 1.00 10.83 116 PRO B N 1
ATOM 2053 C CA . PRO B 1 101 ? 7.362 -11.441 20.111 1.00 10.84 116 PRO B CA 1
ATOM 2054 C C . PRO B 1 101 ? 8.436 -12.034 19.223 1.00 10.80 116 PRO B C 1
ATOM 2055 O O . PRO B 1 101 ? 9.616 -11.687 19.329 1.00 10.74 116 PRO B O 1
ATOM 2059 N N . TYR B 1 102 ? 8.022 -12.962 18.361 1.00 12.76 117 TYR B N 1
ATOM 2060 C CA . TYR B 1 102 ? 8.984 -13.655 17.517 1.00 12.05 117 TYR B CA 1
ATOM 2061 C C . TYR B 1 102 ? 8.344 -13.981 16.189 1.00 12.68 117 TYR B C 1
ATOM 2062 O O . TYR B 1 102 ? 7.233 -14.520 16.152 1.00 11.00 117 TYR B O 1
ATOM 2071 N N . MET B 1 103 ? 9.047 -13.678 15.102 1.00 10.83 118 MET B N 1
ATOM 2072 C CA . MET B 1 103 ? 8.519 -14.007 13.791 1.00 13.38 118 MET B CA 1
ATOM 2073 C C . MET B 1 103 ? 9.679 -14.214 12.830 1.00 10.84 118 MET B C 1
ATOM 2074 O O . MET B 1 103 ? 10.653 -13.454 12.824 1.00 10.74 118 MET B O 1
ATOM 2079 N N . LYS B 1 104 ? 9.567 -15.284 12.052 1.00 13.50 119 LYS B N 1
ATOM 2080 C CA . LYS B 1 104 ? 10.491 -15.609 10.971 1.00 12.03 119 LYS B CA 1
ATOM 2081 C C . LYS B 1 104 ? 9.660 -16.156 9.818 1.00 12.05 119 LYS B C 1
ATOM 2082 O O . LYS B 1 104 ? 8.875 -17.096 9.998 1.00 11.18 119 LYS B O 1
ATOM 2088 N N . VAL B 1 105 ? 9.805 -15.559 8.634 1.00 11.00 120 VAL B N 1
ATOM 2089 C CA . VAL B 1 105 ? 9.051 -15.991 7.460 1.00 13.38 120 VAL B CA 1
ATOM 2090 C C . VAL B 1 105 ? 10.054 -16.288 6.364 1.00 13.85 120 VAL B C 1
ATOM 2091 O O . VAL B 1 105 ? 10.782 -15.389 5.927 1.00 13.95 120 VAL B O 1
ATOM 2095 N N . GLY B 1 106 ? 10.085 -17.525 5.924 1.00 12.20 121 GLY B N 1
ATOM 2096 C CA . GLY B 1 106 ? 11.042 -17.907 4.901 1.00 14.52 121 GLY B CA 1
ATOM 2097 C C . GLY B 1 106 ? 12.447 -17.775 5.435 1.00 15.86 121 GLY B C 1
ATOM 2098 O O . GLY B 1 106 ? 12.803 -18.340 6.465 1.00 16.99 121 GLY B O 1
ATOM 2099 N N . SER B 1 107 ? 13.280 -17.007 4.738 1.00 20.63 122 SER B N 1
ATOM 2100 C CA . SER B 1 107 ? 14.654 -16.855 5.177 1.00 19.95 122 SER B CA 1
ATOM 2101 C C . SER B 1 107 ? 14.888 -15.584 5.973 1.00 24.17 122 SER B C 1
ATOM 2102 O O . SER B 1 107 ? 15.921 -15.468 6.641 1.00 24.15 122 SER B O 1
ATOM 2105 N N . LYS B 1 108 ? 13.972 -14.633 5.934 1.00 19.62 123 LYS B N 1
ATOM 2106 C CA . LYS B 1 108 ? 14.179 -13.369 6.623 1.00 18.80 123 LYS B CA 1
ATOM 2107 C C . LYS B 1 108 ? 13.477 -13.404 7.975 1.00 19.16 123 LYS B C 1
ATOM 2108 O O . LYS B 1 108 ? 12.300 -13.771 8.065 1.00 23.07 123 LYS B O 1
ATOM 2114 N N . GLY B 1 109 ? 14.242 -13.126 9.033 1.00 16.35 124 GLY B N 1
ATOM 2115 C CA . GLY B 1 109 ? 13.830 -13.385 10.401 1.00 13.49 124 GLY B CA 1
ATOM 2116 C C . GLY B 1 109 ? 13.777 -12.172 11.315 1.00 11.11 124 GLY B C 1
ATOM 2117 O O . GLY B 1 109 ? 13.533 -11.055 10.854 1.00 10.52 124 GLY B O 1
ATOM 2118 N N . GLN B 1 110 ? 14.002 -12.392 12.616 1.00 11.37 125 GLN B N 1
ATOM 2119 C CA . GLN B 1 110 ? 13.866 -11.336 13.627 1.00 12.84 125 GLN B CA 1
ATOM 2120 C C . GLN B 1 110 ? 14.576 -10.031 13.269 1.00 10.46 125 GLN B C 1
ATOM 2121 O O . GLN B 1 110 ? 14.079 -8.950 13.597 1.00 10.42 125 GLN B O 1
ATOM 2127 N N . ASP B 1 111 ? 15.730 -10.098 12.612 1.00 10.46 126 ASP B N 1
ATOM 2128 C CA . ASP B 1 111 ? 16.387 -8.846 12.274 1.00 10.42 126 ASP B CA 1
ATOM 2129 C C . ASP B 1 111 ? 15.623 -8.031 11.243 1.00 10.39 126 ASP B C 1
ATOM 2130 O O . ASP B 1 111 ? 15.876 -6.829 11.128 1.00 10.37 126 ASP B O 1
ATOM 2135 N N . GLN B 1 112 ? 14.675 -8.627 10.526 1.00 10.41 127 GLN B N 1
ATOM 2136 C CA . GLN B 1 112 ? 13.870 -7.890 9.557 1.00 10.41 127 GLN B CA 1
ATOM 2137 C C . GLN B 1 112 ? 12.397 -7.790 9.951 1.00 10.43 127 GLN B C 1
ATOM 2138 O O . GLN B 1 112 ? 11.544 -7.515 9.090 1.00 10.45 127 GLN B O 1
ATOM 2144 N N . VAL B 1 113 ? 12.086 -7.989 11.234 1.00 10.43 128 VAL B N 1
ATOM 2145 C CA . VAL B 1 113 ? 10.771 -7.633 11.775 1.00 10.45 128 VAL B CA 1
ATOM 2146 C C . VAL B 1 113 ? 10.712 -6.148 12.121 1.00 10.42 128 VAL B C 1
ATOM 2147 O O . VAL B 1 113 ? 11.534 -5.637 12.889 1.00 10.39 128 VAL B O 1
ATOM 2151 N N . GLN B 1 114 ? 9.738 -5.442 11.548 1.00 10.45 129 GLN B N 1
ATOM 2152 C CA . GLN B 1 114 ? 9.433 -4.091 11.998 1.00 10.45 129 GLN B CA 1
ATOM 2153 C C . GLN B 1 114 ? 8.158 -4.063 12.831 1.00 10.50 129 GLN B C 1
ATOM 2154 O O . GLN B 1 114 ? 7.264 -4.895 12.678 1.00 10.55 129 GLN B O 1
ATOM 2160 N N . TYR B 1 115 ? 8.083 -3.089 13.728 1.00 10.51 130 TYR B N 1
ATOM 2161 C CA . TYR B 1 115 ? 6.988 -3.011 14.680 1.00 11.02 130 TYR B CA 1
ATOM 2162 C C . TYR B 1 115 ? 6.233 -1.728 14.383 1.00 10.63 130 TYR B C 1
ATOM 2163 O O . TYR B 1 115 ? 6.737 -0.635 14.644 1.00 12.57 130 TYR B O 1
ATOM 2172 N N . LEU B 1 116 ? 5.063 -1.855 13.770 1.00 10.70 131 LEU B N 1
ATOM 2173 C CA . LEU B 1 116 ? 4.382 -0.655 13.295 1.00 11.91 131 LEU B CA 1
ATOM 2174 C C . LEU B 1 116 ? 3.618 0.065 14.394 1.00 14.87 131 LEU B C 1
ATOM 2175 O O . LEU B 1 116 ? 3.340 1.260 14.260 1.00 15.48 131 LEU B O 1
ATOM 2180 N N . GLU B 1 117 ? 3.259 -0.630 15.466 1.00 11.48 132 GLU B N 1
ATOM 2181 C CA . GLU B 1 117 ? 2.543 0.007 16.552 1.00 11.62 132 GLU B CA 1
ATOM 2182 C C . GLU B 1 117 ? 2.881 -0.754 17.823 1.00 11.15 132 GLU B C 1
ATOM 2183 O O . GLU B 1 117 ? 2.939 -1.982 17.804 1.00 10.96 132 GLU B O 1
ATOM 2189 N N . GLY B 1 118 ? 3.106 -0.032 18.914 1.00 10.91 133 GLY B N 1
ATOM 2190 C CA . GLY B 1 118 ? 3.325 -0.675 20.205 1.00 10.90 133 GLY B CA 1
ATOM 2191 C C . GLY B 1 118 ? 4.725 -1.157 20.529 1.00 13.04 133 GLY B C 1
ATOM 2192 O O . GLY B 1 118 ? 4.905 -1.831 21.555 1.00 10.81 133 GLY B O 1
ATOM 2193 N N . GLY B 1 119 ? 5.728 -0.787 19.729 1.00 11.90 134 GLY B N 1
ATOM 2194 C CA . GLY B 1 119 ? 7.075 -1.299 19.944 1.00 14.23 134 GLY B CA 1
ATOM 2195 C C . GLY B 1 119 ? 7.646 -0.950 21.310 1.00 16.30 134 GLY B C 1
ATOM 2196 O O . GLY B 1 119 ? 8.281 -1.790 21.958 1.00 18.22 134 GLY B O 1
ATOM 2197 N N . SER B 1 120 ? 7.387 0.292 21.795 1.00 21.99 135 SER B N 1
ATOM 2198 C CA . SER B 1 120 ? 7.880 0.790 23.098 1.00 22.06 135 SER B CA 1
ATOM 2199 C C . SER B 1 120 ? 7.212 0.113 24.346 1.00 19.77 135 SER B C 1
ATOM 2200 O O . SER B 1 120 ? 7.514 0.574 25.466 1.00 23.98 135 SER B O 1
ATOM 2203 N N . GLN B 1 121 ? 6.343 -0.893 24.199 1.00 16.89 136 GLN B N 1
ATOM 2204 C CA . GLN B 1 121 ? 5.708 -1.572 25.326 1.00 15.78 136 GLN B CA 1
ATOM 2205 C C . GLN B 1 121 ? 5.985 -3.060 25.338 1.00 14.70 136 GLN B C 1
ATOM 2206 O O . GLN B 1 121 ? 5.890 -3.683 26.396 1.00 12.22 136 GLN B O 1
ATOM 2212 N N . PHE B 1 122 ? 6.299 -3.657 24.191 1.00 13.51 137 PHE B N 1
ATOM 2213 C CA . PHE B 1 122 ? 6.393 -5.104 24.057 1.00 14.63 137 PHE B CA 1
ATOM 2214 C C . PHE B 1 122 ? 7.644 -5.558 23.319 1.00 14.81 137 PHE B C 1
ATOM 2215 O O . PHE B 1 122 ? 7.688 -6.702 22.865 1.00 14.28 137 PHE B O 1
ATOM 2223 N N . THR B 1 123 ? 8.634 -4.692 23.132 1.00 15.08 138 THR B N 1
ATOM 2224 C CA . THR B 1 123 ? 9.911 -5.121 22.584 1.00 17.45 138 THR B CA 1
ATOM 2225 C C . THR B 1 123 ? 11.055 -4.480 23.369 1.00 17.94 138 THR B C 1
ATOM 2226 O O . THR B 1 123 ? 10.849 -3.665 24.278 1.00 15.92 138 THR B O 1
ATOM 2230 N N . ASN B 1 124 ? 12.271 -4.881 22.989 1.00 21.54 139 ASN B N 1
ATOM 2231 C CA . ASN B 1 124 ? 13.539 -4.689 23.690 1.00 22.26 139 ASN B CA 1
ATOM 2232 C C . ASN B 1 124 ? 13.970 -5.318 24.996 1.00 25.34 139 ASN B C 1
ATOM 2233 O O . ASN B 1 124 ? 15.040 -5.936 25.087 1.00 29.04 139 ASN B O 1
ATOM 2238 N N . THR B 1 125 ? 13.195 -5.086 26.039 1.00 26.37 140 THR B N 1
ATOM 2239 C CA . THR B 1 125 ? 13.480 -5.717 27.309 1.00 24.28 140 THR B CA 1
ATOM 2240 C C . THR B 1 125 ? 12.086 -6.054 27.789 1.00 20.46 140 THR B C 1
ATOM 2241 O O . THR B 1 125 ? 11.943 -6.851 28.716 1.00 18.36 140 THR B O 1
ATOM 2245 N N . LYS B 1 126 ? 11.068 -5.470 27.172 1.00 19.99 141 LYS B N 1
ATOM 2246 C CA . LYS B 1 126 ? 9.679 -5.795 27.459 1.00 16.79 141 LYS B CA 1
ATOM 2247 C C . LYS B 1 126 ? 9.189 -6.908 26.543 1.00 14.26 141 LYS B C 1
ATOM 2248 O O . LYS B 1 126 ? 9.828 -7.266 25.549 1.00 16.92 141 LYS B O 1
ATOM 2254 N N . GLY B 1 127 ? 8.049 -7.463 26.909 1.00 11.10 142 GLY B N 1
ATOM 2255 C CA . GLY B 1 127 ? 7.497 -8.606 26.217 1.00 10.95 142 GLY B CA 1
ATOM 2256 C C . GLY B 1 127 ? 6.124 -8.846 26.777 1.00 12.13 142 GLY B C 1
ATOM 2257 O O . GLY B 1 127 ? 5.555 -7.960 27.410 1.00 13.13 142 GLY B O 1
ATOM 2258 N N . PHE B 1 128 ? 5.590 -10.048 26.574 1.00 11.12 143 PHE B N 1
ATOM 2259 C CA . PHE B 1 128 ? 4.292 -10.373 27.148 1.00 11.24 143 PHE B CA 1
ATOM 2260 C C . PHE B 1 128 ? 4.475 -11.166 28.429 1.00 11.35 143 PHE B C 1
ATOM 2261 O O . PHE B 1 128 ? 5.374 -12.002 28.529 1.00 11.35 143 PHE B O 1
ATOM 2269 N N . ARG B 1 129 ? 3.640 -10.858 29.422 1.00 11.44 144 ARG B N 1
ATOM 2270 C CA . ARG B 1 129 ? 3.967 -11.303 30.772 1.00 11.54 144 ARG B CA 1
ATOM 2271 C C . ARG B 1 129 ? 3.559 -12.756 31.027 1.00 11.68 144 ARG B C 1
ATOM 2272 O O . ARG B 1 129 ? 2.572 -13.250 30.480 1.00 12.05 144 ARG B O 1
ATOM 2280 N N . PRO B 1 130 ? 4.340 -13.478 31.815 1.00 15.02 145 PRO B N 1
ATOM 2281 C CA . PRO B 1 130 ? 3.992 -14.864 32.105 1.00 11.91 145 PRO B CA 1
ATOM 2282 C C . PRO B 1 130 ? 2.572 -14.953 32.647 1.00 13.33 145 PRO B C 1
ATOM 2283 O O . PRO B 1 130 ? 2.082 -14.023 33.285 1.00 12.05 145 PRO B O 1
ATOM 2287 N N . GLY B 1 131 ? 1.903 -16.088 32.394 1.00 12.19 146 GLY B N 1
ATOM 2288 C CA . GLY B 1 131 ? 0.590 -16.291 32.970 1.00 12.36 146 GLY B CA 1
ATOM 2289 C C . GLY B 1 131 ? -0.547 -15.512 32.339 1.00 12.34 146 GLY B C 1
ATOM 2290 O O . GLY B 1 131 ? -1.706 -15.644 32.782 1.00 14.78 146 GLY B O 1
ATOM 2291 N N . SER B 1 132 ? -0.283 -14.714 31.330 1.00 14.99 147 SER B N 1
ATOM 2292 C CA . SER B 1 132 ? -1.306 -13.865 30.746 1.00 12.15 147 SER B CA 1
ATOM 2293 C C . SER B 1 132 ? -1.784 -14.433 29.414 1.00 12.17 147 SER B C 1
ATOM 2294 O O . SER B 1 132 ? -1.146 -15.310 28.815 1.00 12.50 147 SER B O 1
ATOM 2297 N N . THR B 1 133 ? -2.942 -13.938 28.977 1.00 14.42 148 THR B N 1
ATOM 2298 C CA . THR B 1 133 ? -3.526 -14.283 27.680 1.00 12.26 148 THR B CA 1
ATOM 2299 C C . THR B 1 133 ? -3.149 -13.262 26.618 1.00 12.08 148 THR B C 1
ATOM 2300 O O . THR B 1 133 ? -3.083 -12.058 26.875 1.00 12.17 148 THR B O 1
ATOM 2304 N N . VAL B 1 134 ? -2.870 -13.752 25.425 1.00 12.04 149 VAL B N 1
ATOM 2305 C CA . VAL B 1 134 ? -2.518 -12.888 24.309 1.00 11.89 149 VAL B CA 1
ATOM 2306 C C . VAL B 1 134 ? -3.332 -13.339 23.110 1.00 11.99 149 VAL B C 1
ATOM 2307 O O . VAL B 1 134 ? -3.378 -14.533 22.808 1.00 12.09 149 VAL B O 1
ATOM 2311 N N . GLN B 1 135 ? -3.966 -12.407 22.429 1.00 11.97 150 GLN B N 1
ATOM 2312 C CA . GLN B 1 135 ? -4.631 -12.754 21.179 1.00 12.06 150 GLN B CA 1
ATOM 2313 C C . GLN B 1 135 ? -3.628 -12.567 20.052 1.00 11.90 150 GLN B C 1
ATOM 2314 O O . GLN B 1 135 ? -3.099 -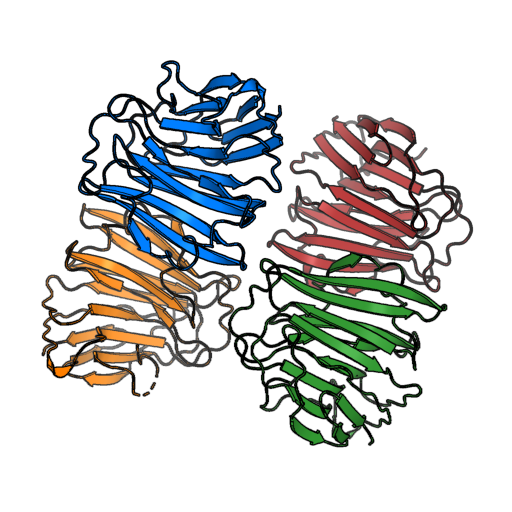11.464 19.882 1.00 13.49 150 GLN B O 1
ATOM 2320 N N . LEU B 1 136 ? -3.340 -13.632 19.319 1.00 11.94 151 LEU B N 1
ATOM 2321 C CA . LEU B 1 136 ? -2.410 -13.575 18.200 1.00 11.81 151 LEU B CA 1
ATOM 2322 C C . LEU B 1 136 ? -3.202 -13.647 16.913 1.00 11.91 151 LEU B C 1
ATOM 2323 O O . LEU B 1 136 ? -3.903 -14.636 16.686 1.00 12.09 151 LEU B O 1
ATOM 2328 N N . THR B 1 137 ? -3.080 -12.616 16.068 1.00 11.81 152 THR B N 1
ATOM 2329 C CA . THR B 1 137 ? -3.745 -12.594 14.766 1.00 11.91 152 THR B CA 1
ATOM 2330 C C . THR B 1 137 ? -2.668 -12.529 13.689 1.00 11.77 152 THR B C 1
ATOM 2331 O O . THR B 1 137 ? -1.841 -11.614 13.708 1.00 13.06 152 THR B O 1
ATOM 2335 N N . ILE B 1 138 ? -2.651 -13.504 12.778 1.00 11.86 153 ILE B N 1
ATOM 2336 C CA . ILE B 1 138 ? -1.631 -13.561 11.734 1.00 11.76 153 ILE B CA 1
ATOM 2337 C C . ILE B 1 138 ? -2.278 -13.410 10.364 1.00 11.86 153 ILE B C 1
ATOM 2338 O O . ILE B 1 138 ? -3.207 -14.152 10.034 1.00 12.06 153 ILE B O 1
ATOM 2343 N N . TYR B 1 139 ? -1.732 -12.483 9.554 1.00 13.69 154 TYR B N 1
ATOM 2344 C CA . TYR B 1 139 ? -2.037 -12.337 8.130 1.00 13.57 154 TYR B CA 1
ATOM 2345 C C . TYR B 1 139 ? -0.868 -12.906 7.338 1.00 11.74 154 TYR B C 1
ATOM 2346 O O . TYR B 1 139 ? 0.231 -12.358 7.379 1.00 14.32 154 TYR B O 1
ATOM 2355 N N . LYS B 1 140 ? -1.090 -13.988 6.599 1.00 13.13 155 LYS B N 1
ATOM 2356 C CA . LYS B 1 140 ? -0.033 -14.467 5.717 1.00 12.61 155 LYS B CA 1
ATOM 2357 C C . LYS B 1 140 ? 0.316 -13.424 4.661 1.00 13.03 155 LYS B C 1
ATOM 2358 O O . LYS B 1 140 ? 1.495 -13.230 4.341 1.00 14.26 155 LYS B O 1
ATOM 2364 N N . ASN B 1 141 ? -0.690 -12.709 4.145 1.00 12.95 156 ASN B N 1
ATOM 2365 C CA . ASN B 1 141 ? -0.463 -11.803 3.018 1.00 17.15 156 ASN B CA 1
ATOM 2366 C C . ASN B 1 141 ? -1.452 -10.650 3.107 1.00 12.18 156 ASN B C 1
ATOM 2367 O O . ASN B 1 141 ? -2.628 -10.792 2.768 1.00 14.54 156 ASN B O 1
ATOM 2372 N N . LEU B 1 142 ? -0.937 -9.510 3.540 1.00 11.72 157 LEU B N 1
ATOM 2373 C CA . LEU B 1 142 ? -1.641 -8.238 3.624 1.00 12.64 157 LEU B CA 1
ATOM 2374 C C . LEU B 1 142 ? -0.762 -7.308 2.775 1.00 16.45 157 LEU B C 1
ATOM 2375 O O . LEU B 1 142 ? 0.267 -6.817 3.240 1.00 11.48 157 LEU B O 1
ATOM 2380 N N . ASN B 1 143 ? -1.129 -7.125 1.496 1.00 15.01 158 ASN B N 1
ATOM 2381 C CA . ASN B 1 143 ? -0.350 -6.302 0.564 1.00 15.25 158 ASN B CA 1
ATOM 2382 C C . ASN B 1 143 ? 1.097 -6.781 0.434 1.00 18.31 158 ASN B C 1
ATOM 2383 O O . ASN B 1 143 ? 2.047 -5.994 0.387 1.00 15.29 158 ASN B O 1
ATOM 2388 N N . GLY B 1 144 ? 1.250 -8.097 0.292 1.00 19.06 159 GLY B N 1
ATOM 2389 C CA . GLY B 1 144 ? 2.557 -8.712 0.156 1.00 16.62 159 GLY B CA 1
ATOM 2390 C C . GLY B 1 144 ? 3.320 -8.877 1.450 1.00 14.95 159 GLY B C 1
ATOM 2391 O O . GLY B 1 144 ? 4.424 -9.436 1.433 1.00 16.02 159 GLY B O 1
ATOM 2392 N N . ASN B 1 145 ? 2.769 -8.401 2.560 1.00 15.02 160 ASN B N 1
ATOM 2393 C CA . ASN B 1 145 ? 3.442 -8.353 3.848 1.00 13.14 160 ASN B CA 1
ATOM 2394 C C . ASN B 1 145 ? 2.835 -9.375 4.791 1.00 13.26 160 ASN B C 1
ATOM 2395 O O . ASN B 1 145 ? 1.630 -9.592 4.777 1.00 11.55 160 ASN B O 1
ATOM 2400 N N . THR B 1 146 ? 3.671 -10.000 5.609 1.00 12.21 161 THR B N 1
ATOM 2401 C CA . THR B 1 146 ? 3.208 -10.911 6.634 1.00 12.27 161 THR B CA 1
ATOM 2402 C C . THR B 1 146 ? 3.181 -10.146 7.940 1.00 12.51 161 THR B C 1
ATOM 2403 O O . THR B 1 146 ? 4.212 -9.640 8.390 1.00 11.35 161 THR B O 1
ATOM 2407 N N . ARG B 1 147 ? 2.004 -10.077 8.533 1.00 11.19 162 ARG B N 1
ATOM 2408 C CA . ARG B 1 147 ? 1.722 -9.265 9.697 1.00 12.46 162 ARG B CA 1
ATOM 2409 C C . ARG B 1 147 ? 1.212 -10.142 10.833 1.00 11.21 162 ARG B C 1
ATOM 2410 O O . ARG B 1 147 ? 0.433 -11.076 10.617 1.00 11.36 162 ARG B O 1
ATOM 2418 N N . ALA B 1 148 ? 1.675 -9.845 12.040 1.00 11.13 163 ALA B N 1
ATOM 2419 C CA . ALA B 1 148 ? 1.209 -10.516 13.238 1.00 11.19 163 ALA B CA 1
ATOM 2420 C C . ALA B 1 148 ? 0.786 -9.464 14.237 1.00 11.17 163 ALA B C 1
ATOM 2421 O O . ALA B 1 148 ? 1.582 -8.594 14.604 1.00 11.35 163 ALA B O 1
ATOM 2423 N N . THR B 1 149 ? -0.441 -9.549 14.711 1.00 11.30 164 THR B N 1
ATOM 2424 C CA . THR B 1 149 ? -0.927 -8.579 15.684 1.00 11.31 164 THR B CA 1
ATOM 2425 C C . THR B 1 149 ? -1.130 -9.311 16.996 1.00 11.37 164 THR B C 1
ATOM 2426 O O . THR B 1 149 ? -1.655 -10.431 17.005 1.00 11.49 164 THR B O 1
ATOM 2430 N N . TYR B 1 150 ? -0.641 -8.704 18.082 1.00 11.29 165 TYR B N 1
ATOM 2431 C CA . TYR B 1 150 ? -0.767 -9.222 19.441 1.00 11.34 165 TYR B CA 1
ATOM 2432 C C . TYR B 1 150 ? -1.599 -8.253 20.274 1.00 11.40 165 TYR B C 1
ATOM 2433 O O . TYR B 1 150 ? -1.338 -7.042 20.272 1.00 11.33 165 TYR B O 1
ATOM 2442 N N . TRP B 1 151 ? -2.583 -8.763 21.010 1.00 11.55 166 TRP B N 1
ATOM 2443 C CA . TRP B 1 151 ? -3.240 -7.956 22.038 1.00 11.62 166 TRP B CA 1
ATOM 2444 C C . TRP B 1 151 ? -2.915 -8.602 23.378 1.00 11.64 166 TRP B C 1
ATOM 2445 O O . TRP B 1 151 ? -3.255 -9.769 23.597 1.00 11.75 166 TRP B O 1
ATOM 2456 N N . GLY B 1 152 ? -2.251 -7.865 24.260 1.00 11.56 167 GLY B N 1
ATOM 2457 C CA . GLY B 1 152 ? -1.721 -8.506 25.455 1.00 11.58 167 GLY B CA 1
ATOM 2458 C C . GLY B 1 152 ? -1.229 -7.511 26.479 1.00 11.53 167 GLY B C 1
ATOM 2459 O O . GLY B 1 152 ? -1.402 -6.302 26.331 1.00 11.51 167 GLY B O 1
ATOM 2460 N N . THR B 1 153 ? -0.600 -8.038 27.538 1.00 11.54 168 THR B N 1
ATOM 2461 C CA . THR B 1 153 ? -0.205 -7.220 28.682 1.00 11.54 168 THR B CA 1
ATOM 2462 C C . THR B 1 153 ? 1.282 -7.416 28.954 1.00 12.39 168 THR B C 1
ATOM 2463 O O . THR B 1 153 ? 1.757 -8.553 29.026 1.00 11.44 168 THR B O 1
ATOM 2467 N N . ASN B 1 154 ? 2.022 -6.322 29.093 1.00 11.35 169 ASN B N 1
ATOM 2468 C CA . ASN B 1 154 ? 3.449 -6.511 29.277 1.00 11.27 169 ASN B CA 1
ATOM 2469 C C . ASN B 1 154 ? 3.714 -6.644 30.766 1.00 11.36 169 ASN B C 1
ATOM 2470 O O . ASN B 1 154 ? 2.784 -6.669 31.579 1.00 11.48 169 ASN B O 1
ATOM 2475 N N . ASN B 1 155 ? 4.986 -6.721 31.137 1.00 11.32 170 ASN B N 1
ATOM 2476 C CA . ASN B 1 155 ? 5.315 -7.039 32.518 1.00 12.99 170 ASN B CA 1
ATOM 2477 C C . ASN B 1 155 ? 4.901 -5.936 33.473 1.00 11.49 170 ASN B C 1
ATOM 2478 O O . ASN B 1 155 ? 4.559 -6.219 34.622 1.00 13.83 170 ASN B O 1
ATOM 2483 N N . ALA B 1 156 ? 4.883 -4.693 33.016 1.00 11.50 171 ALA B N 1
ATOM 2484 C CA . ALA B 1 156 ? 4.491 -3.588 33.880 1.00 11.53 171 ALA B CA 1
ATOM 2485 C C . ALA B 1 156 ? 2.976 -3.414 33.967 1.00 11.76 171 ALA B C 1
ATOM 2486 O O . ALA B 1 156 ? 2.510 -2.533 34.704 1.00 12.97 171 ALA B O 1
ATOM 2488 N N . GLY B 1 157 ? 2.215 -4.205 33.218 1.00 11.61 172 GLY B N 1
ATOM 2489 C CA . GLY B 1 157 ? 0.770 -4.158 33.220 1.00 11.71 172 GLY B CA 1
ATOM 2490 C C . GLY B 1 157 ? 0.139 -3.303 32.143 1.00 11.68 172 GLY B C 1
ATOM 2491 O O . GLY B 1 157 ? -1.055 -3.002 32.242 1.00 11.79 172 GLY B O 1
ATOM 2492 N N . TYR B 1 158 ? 0.899 -2.886 31.135 1.00 11.55 173 TYR B N 1
ATOM 2493 C CA . TYR B 1 158 ? 0.313 -2.203 29.990 1.00 11.52 173 TYR B CA 1
ATOM 2494 C C . TYR B 1 158 ? -0.460 -3.196 29.130 1.00 11.53 173 TYR B C 1
ATOM 2495 O O . TYR B 1 158 ? 0.112 -4.179 28.642 1.00 11.45 173 TYR B O 1
ATOM 2504 N N . ASN B 1 159 ? -1.764 -2.930 28.958 1.00 12.08 174 ASN B N 1
ATOM 2505 C CA . ASN B 1 159 ? -2.696 -3.735 28.150 1.00 14.46 174 ASN B CA 1
ATOM 2506 C C . ASN B 1 159 ? -2.899 -3.065 26.780 1.00 16.89 174 ASN B C 1
ATOM 2507 O O . ASN B 1 159 ? -3.504 -1.991 26.700 1.00 13.30 174 ASN B O 1
ATOM 2512 N N . GLY B 1 160 ? -2.395 -3.680 25.704 1.00 11.55 175 GLY B N 1
ATOM 2513 C CA . GLY B 1 160 ? -2.422 -3.003 24.411 1.00 11.51 175 GLY B CA 1
ATOM 2514 C C . GLY B 1 160 ? -1.994 -3.891 23.253 1.00 11.42 175 GLY B C 1
ATOM 2515 O O . GLY B 1 160 ? -1.862 -5.102 23.387 1.00 11.42 175 GLY B O 1
ATOM 2516 N N . ARG B 1 161 ? -1.777 -3.245 22.097 1.00 11.37 176 ARG B N 1
ATOM 2517 C CA . ARG B 1 161 ? -1.550 -3.898 20.813 1.00 11.31 176 ARG B CA 1
ATOM 2518 C C . ARG B 1 161 ? -0.098 -3.736 20.365 1.00 11.16 176 ARG B C 1
ATOM 2519 O O . ARG B 1 161 ? 0.454 -2.637 20.403 1.00 11.11 176 ARG B O 1
ATOM 2527 N N . LEU B 1 162 ? 0.494 -4.827 19.908 1.00 11.10 177 LEU B N 1
ATOM 2528 C CA . LEU B 1 162 ? 1.709 -4.809 19.116 1.00 10.97 177 LEU B CA 1
ATOM 2529 C C . LEU B 1 162 ? 1.310 -5.236 17.717 1.00 11.00 177 LEU B C 1
ATOM 2530 O O . LEU B 1 162 ? 0.631 -6.252 17.548 1.00 11.08 177 LEU B O 1
ATOM 2535 N N . ILE B 1 163 ? 1.716 -4.465 16.723 1.00 10.94 178 ILE B N 1
ATOM 2536 C CA . ILE B 1 163 ? 1.606 -4.888 15.340 1.00 10.96 178 ILE B CA 1
ATOM 2537 C C . ILE B 1 163 ? 3.027 -5.098 14.849 1.00 10.83 178 ILE B C 1
ATOM 2538 O O . ILE B 1 163 ? 3.852 -4.183 14.950 1.00 10.76 178 ILE B O 1
ATOM 2543 N N . SER B 1 164 ? 3.337 -6.304 14.379 1.00 10.83 179 SER B N 1
ATOM 2544 C CA . SER B 1 164 ? 4.643 -6.607 13.814 1.00 10.74 179 SER B CA 1
ATOM 2545 C C . SER B 1 164 ? 4.474 -7.080 12.387 1.00 10.77 179 SER B C 1
ATOM 2546 O O . SER B 1 164 ? 3.435 -7.609 12.009 1.00 10.87 179 SER B O 1
ATOM 2549 N N . GLU B 1 165 ? 5.514 -6.927 11.587 1.00 10.70 180 GLU B N 1
ATOM 2550 C CA . GLU B 1 165 ? 5.339 -7.283 10.195 1.00 10.75 180 GLU B CA 1
ATOM 2551 C C . GLU B 1 165 ? 6.707 -7.602 9.627 1.00 10.67 180 GLU B C 1
ATOM 2552 O O . GLU B 1 165 ? 7.699 -6.994 10.022 1.00 10.59 180 GLU B O 1
ATOM 2558 N N . ILE B 1 166 ? 6.762 -8.569 8.716 1.00 10.72 181 ILE B N 1
ATOM 2559 C CA . ILE B 1 166 ? 7.868 -8.645 7.761 1.00 10.68 181 ILE B CA 1
ATOM 2560 C C . ILE B 1 166 ? 7.343 -8.226 6.399 1.00 10.74 181 ILE B C 1
ATOM 2561 O O . ILE B 1 166 ? 6.290 -8.701 5.962 1.00 10.84 181 ILE B O 1
ATOM 2566 N N . SER B 1 167 ? 8.069 -7.317 5.747 1.00 12.06 182 SER B N 1
ATOM 2567 C CA . SER B 1 167 ? 7.676 -6.781 4.454 1.00 14.70 182 SER B CA 1
ATOM 2568 C C . SER B 1 167 ? 8.246 -7.622 3.315 1.00 12.43 182 SER B C 1
ATOM 2569 O O . SER B 1 167 ? 9.312 -8.241 3.435 1.00 11.03 182 SER B O 1
ATOM 2572 N N . LYS B 1 168 ? 7.493 -7.651 2.203 1.00 14.09 183 LYS B N 1
ATOM 2573 C CA . LYS B 1 168 ? 7.931 -8.272 0.954 1.00 18.18 183 LYS B CA 1
ATOM 2574 C C . LYS B 1 168 ? 8.190 -9.760 1.115 1.00 15.58 183 LYS B C 1
ATOM 2575 O O . LYS B 1 168 ? 9.136 -10.310 0.539 1.00 15.99 183 LYS B O 1
ATOM 2581 N N . THR B 1 169 ? 7.312 -10.421 1.872 1.00 15.42 184 THR B N 1
ATOM 2582 C CA . THR B 1 169 ? 7.321 -11.872 1.955 1.00 15.01 184 THR B CA 1
ATOM 2583 C C . THR B 1 169 ? 6.598 -12.495 0.770 1.00 16.30 184 THR B C 1
ATOM 2584 O O . THR B 1 169 ? 6.985 -13.579 0.314 1.00 19.94 184 THR B O 1
ATOM 2588 N N . ASN B 1 170 ? 5.564 -11.825 0.264 1.00 15.47 185 ASN B N 1
ATOM 2589 C CA . ASN B 1 170 ? 4.807 -12.289 -0.897 1.00 17.28 185 ASN B CA 1
ATOM 2590 C C . ASN B 1 170 ? 4.523 -13.780 -0.791 1.00 19.59 185 ASN B C 1
ATOM 2591 O O . ASN B 1 170 ? 4.802 -14.570 -1.701 1.00 20.83 185 ASN B O 1
ATOM 2596 N N . VAL B 1 171 ? 3.991 -14.165 0.373 1.00 12.61 186 VAL B N 1
ATOM 2597 C CA . VAL B 1 171 ? 3.532 -15.534 0.579 1.00 18.44 186 VAL B CA 1
ATOM 2598 C C . VAL B 1 171 ? 2.413 -15.890 -0.396 1.00 19.13 186 VAL B C 1
ATOM 2599 O O . VAL B 1 171 ? 1.351 -15.247 -0.412 1.00 17.41 186 VAL B O 1
ATOM 2603 N N . GLY B 1 172 ? 2.615 -16.964 -1.163 1.00 16.34 187 GLY B N 1
ATOM 2604 C CA . GLY B 1 172 ? 1.536 -17.463 -2.006 1.00 21.71 187 GLY B CA 1
ATOM 2605 C C . GLY B 1 172 ? 0.679 -18.556 -1.377 1.00 28.89 187 GLY B C 1
ATOM 2606 O O . GLY B 1 172 ? 0.135 -18.397 -0.273 1.00 20.96 187 GLY B O 1
ATOM 2607 N N . SER B 1 173 ? 0.555 -19.682 -2.074 1.00 27.13 188 SER B N 1
ATOM 2608 C CA . SER B 1 173 ? -0.200 -20.805 -1.541 1.00 27.52 188 SER B CA 1
ATOM 2609 C C . SER B 1 173 ? 0.474 -21.340 -0.282 1.00 29.54 188 SER B C 1
ATOM 2610 O O . SER B 1 173 ? 1.682 -21.186 -0.084 1.00 31.20 188 SER B O 1
ATOM 2613 N N . ILE B 1 174 ? -0.332 -21.949 0.581 1.00 27.71 189 ILE B N 1
ATOM 2614 C CA . ILE B 1 174 ? 0.093 -22.440 1.887 1.00 28.38 189 ILE B CA 1
ATOM 2615 C C . ILE B 1 174 ? -0.594 -23.784 2.087 1.00 26.64 189 ILE B C 1
ATOM 2616 O O . ILE B 1 174 ? -1.666 -24.034 1.526 1.00 24.68 189 ILE B O 1
ATOM 2621 N N . SER B 1 175 ? 0.035 -24.673 2.859 1.00 23.02 190 SER B N 1
ATOM 2622 C CA A SER B 1 175 ? -0.505 -26.022 3.005 0.46 23.90 190 SER B CA 1
ATOM 2623 C CA B SER B 1 175 ? -0.516 -26.017 3.000 0.54 23.91 190 SER B CA 1
ATOM 2624 C C . SER B 1 175 ? -1.417 -26.136 4.231 1.00 22.46 190 SER B C 1
ATOM 2625 O O . SER B 1 175 ? -2.589 -26.505 4.113 1.00 24.89 190 SER B O 1
ATOM 2630 N N . LYS B 1 176 ? -0.902 -25.801 5.408 1.00 20.71 191 LYS B N 1
ATOM 2631 C CA . LYS B 1 176 ? -1.707 -25.813 6.622 1.00 14.82 191 LYS B CA 1
ATOM 2632 C C . LYS B 1 176 ? -1.118 -24.797 7.576 1.00 15.06 191 LYS B C 1
ATOM 2633 O O . LYS B 1 176 ? -0.072 -24.221 7.310 1.00 15.30 191 LYS B O 1
ATOM 2639 N N . TRP B 1 177 ? -1.781 -24.600 8.707 1.00 17.27 192 TRP B N 1
ATOM 2640 C CA . TRP B 1 177 ? -1.204 -23.859 9.822 1.00 14.56 192 TRP B CA 1
ATOM 2641 C C . TRP B 1 177 ? -0.767 -24.840 10.916 1.00 15.65 192 TRP B C 1
ATOM 2642 O O . TRP B 1 177 ? -1.081 -26.034 10.879 1.00 13.80 192 TRP B O 1
ATOM 2653 N N . LYS B 1 178 ? 0.005 -24.329 11.884 1.00 12.94 193 LYS B N 1
ATOM 2654 C CA . LYS B 1 178 ? 0.613 -25.165 12.903 1.00 13.00 193 LYS B CA 1
ATOM 2655 C C . LYS B 1 178 ? 0.466 -24.496 14.263 1.00 13.35 193 LYS B C 1
ATOM 2656 O O . LYS B 1 178 ? 0.275 -23.279 14.357 1.00 12.70 193 LYS B O 1
ATOM 2662 N N . ALA B 1 179 ? 0.556 -25.315 15.318 1.00 13.01 194 ALA B N 1
ATOM 2663 C CA . ALA B 1 179 ? 0.639 -24.850 16.694 1.00 12.92 194 ALA B CA 1
ATOM 2664 C C . ALA B 1 179 ? 1.751 -25.635 17.363 1.00 12.94 194 ALA B C 1
ATOM 2665 O O . ALA B 1 179 ? 1.780 -26.864 17.251 1.00 13.17 194 ALA B O 1
ATOM 2667 N N . LEU B 1 180 ? 2.652 -24.942 18.065 1.00 12.73 195 LEU B N 1
ATOM 2668 C CA . LEU B 1 180 ? 3.800 -25.598 18.686 1.00 12.76 195 LEU B CA 1
ATOM 2669 C C . LEU B 1 180 ? 4.157 -24.979 20.028 1.00 12.64 195 LEU B C 1
ATOM 2670 O O . LEU B 1 180 ? 4.015 -23.768 20.231 1.00 12.45 195 LEU B O 1
ATOM 2675 N N . ALA B 1 181 ? 4.685 -25.839 20.918 1.00 12.77 196 ALA B N 1
ATOM 2676 C CA . ALA B 1 181 ? 5.452 -25.455 22.101 1.00 12.68 196 ALA B CA 1
ATOM 2677 C C . ALA B 1 181 ? 6.757 -26.240 22.077 1.00 12.74 196 ALA B C 1
ATOM 2678 O O . ALA B 1 181 ? 6.743 -27.473 22.064 1.00 12.97 196 ALA B O 1
ATOM 2680 N N . THR B 1 182 ? 7.878 -25.533 22.036 1.00 12.54 197 THR B N 1
ATOM 2681 C CA . THR B 1 182 ? 9.165 -26.184 21.849 1.00 12.59 197 THR B CA 1
ATOM 2682 C C . THR B 1 182 ? 10.225 -25.585 22.765 1.00 12.47 197 THR B C 1
ATOM 2683 O O . THR B 1 182 ? 10.101 -24.466 23.273 1.00 12.31 197 THR B O 1
ATOM 2687 N N . VAL B 1 183 ? 11.261 -26.394 22.983 1.00 14.71 198 VAL B N 1
ATOM 2688 C CA . VAL B 1 183 ? 12.588 -25.944 23.391 1.00 12.67 198 VAL B CA 1
ATOM 2689 C C . VAL B 1 183 ? 13.565 -26.319 22.269 1.00 12.50 198 VAL B C 1
ATOM 2690 O O . VAL B 1 183 ? 13.700 -27.498 21.924 1.00 18.11 198 VAL B O 1
ATOM 2694 N N . ALA B 1 184 ? 14.232 -25.325 21.691 1.00 14.95 199 ALA B N 1
ATOM 2695 C CA . ALA B 1 184 ? 15.168 -25.567 20.609 1.00 13.53 199 ALA B CA 1
ATOM 2696 C C . ALA B 1 184 ? 16.584 -25.300 21.096 1.00 16.39 199 ALA B C 1
ATOM 2697 O O . ALA B 1 184 ? 16.789 -24.570 22.054 1.00 16.01 199 ALA B O 1
ATOM 2699 N N . THR B 1 185 ? 17.571 -25.893 20.429 1.00 15.54 200 THR B N 1
ATOM 2700 C CA . THR B 1 185 ? 18.957 -25.718 20.867 1.00 17.26 200 THR B CA 1
ATOM 2701 C C . THR B 1 185 ? 19.901 -25.870 19.695 1.00 17.84 200 THR B C 1
ATOM 2702 O O . THR B 1 185 ? 19.604 -26.585 18.731 1.00 17.06 200 THR B O 1
ATOM 2706 N N . THR B 1 186 ? 21.026 -25.142 19.783 1.00 19.35 201 THR B N 1
ATOM 2707 C CA . THR B 1 186 ? 22.192 -25.358 18.939 1.00 19.34 201 THR B CA 1
ATOM 2708 C C . THR B 1 186 ? 23.202 -26.259 19.621 1.00 20.69 201 THR B C 1
ATOM 2709 O O . THR B 1 186 ? 24.165 -26.665 18.981 1.00 15.72 201 THR B O 1
ATOM 2713 N N . GLY B 1 187 ? 22.996 -26.575 20.904 1.00 22.90 202 GLY B N 1
ATOM 2714 C CA . GLY B 1 187 ? 23.805 -27.557 21.606 1.00 27.49 202 GLY B CA 1
ATOM 2715 C C . GLY B 1 187 ? 23.289 -28.984 21.503 1.00 27.40 202 GLY B C 1
ATOM 2716 O O . GLY B 1 187 ? 22.846 -29.404 20.430 1.00 23.89 202 GLY B O 1
ATOM 2717 N N . SER B 1 188 ? 23.340 -29.730 22.609 1.00 24.44 203 SER B N 1
ATOM 2718 C CA . SER B 1 188 ? 22.863 -31.107 22.672 1.00 27.16 203 SER B CA 1
ATOM 2719 C C . SER B 1 188 ? 21.452 -31.145 23.262 1.00 31.40 203 SER B C 1
ATOM 2720 O O . SER B 1 188 ? 21.244 -30.767 24.426 1.00 31.46 203 SER B O 1
ATOM 2723 N N . ARG B 1 189 ? 20.487 -31.604 22.454 1.00 31.78 204 ARG B N 1
ATOM 2724 C CA . ARG B 1 189 ? 19.112 -31.818 22.904 1.00 30.32 204 ARG B CA 1
ATOM 2725 C C . ARG B 1 189 ? 19.034 -32.764 24.090 1.00 29.50 204 ARG B C 1
ATOM 2726 O O . ARG B 1 189 ? 18.061 -32.727 24.851 1.00 26.13 204 ARG B O 1
ATOM 2734 N N . GLN B 1 190 ? 20.045 -33.610 24.259 1.00 34.53 205 GLN B N 1
ATOM 2735 C CA . GLN B 1 190 ? 20.086 -34.557 25.364 1.00 31.82 205 GLN B CA 1
ATOM 2736 C C . GLN B 1 190 ? 20.270 -33.857 26.710 1.00 28.18 205 GLN B C 1
ATOM 2737 O O . GLN B 1 190 ? 19.833 -34.383 27.741 1.00 24.57 205 GLN B O 1
ATOM 2743 N N . SER B 1 191 ? 20.872 -32.667 26.728 1.00 24.82 206 SER B N 1
ATOM 2744 C CA . SER B 1 191 ? 21.002 -31.928 27.976 1.00 24.98 206 SER B CA 1
ATOM 2745 C C . SER B 1 191 ? 19.849 -30.946 28.215 1.00 23.56 206 SER B C 1
ATOM 2746 O O . SER B 1 191 ? 19.847 -30.260 29.242 1.00 19.50 206 SER B O 1
ATOM 2749 N N . ILE B 1 192 ? 18.866 -30.856 27.307 1.00 25.27 207 ILE B N 1
ATOM 2750 C CA . ILE B 1 192 ? 17.700 -30.025 27.590 1.00 22.32 207 ILE B CA 1
ATOM 2751 C C . ILE B 1 192 ? 16.904 -30.538 28.773 1.00 19.34 207 ILE B C 1
ATOM 2752 O O . ILE B 1 192 ? 16.697 -31.745 28.955 1.00 22.31 207 ILE B O 1
ATOM 2757 N N . LYS B 1 193 ? 16.438 -29.585 29.571 1.00 18.27 208 LYS B N 1
ATOM 2758 C CA . LYS B 1 193 ? 15.485 -29.769 30.648 1.00 16.50 208 LYS B CA 1
ATOM 2759 C C . LYS B 1 193 ? 14.385 -28.725 30.466 1.00 16.31 208 LYS B C 1
ATOM 2760 O O . LYS B 1 193 ? 14.661 -27.612 30.003 1.00 14.42 208 LYS B O 1
ATOM 2766 N N . SER B 1 194 ? 13.138 -29.080 30.818 1.00 13.57 209 SER B N 1
ATOM 2767 C CA . SER B 1 194 ? 12.041 -28.116 30.722 1.00 13.38 209 SER B CA 1
ATOM 2768 C C . SER B 1 194 ? 10.828 -28.521 31.551 1.00 13.55 209 SER B C 1
ATOM 2769 O O . SER B 1 194 ? 10.666 -29.679 31.958 1.00 14.22 209 SER B O 1
ATOM 2772 N N . ASN B 1 195 ? 9.967 -27.522 31.775 1.00 13.63 210 ASN B N 1
ATOM 2773 C CA . ASN B 1 195 ? 8.653 -27.713 32.396 1.00 14.12 210 ASN B CA 1
ATOM 2774 C C . ASN B 1 195 ? 7.889 -26.418 32.126 1.00 13.29 210 ASN B C 1
ATOM 2775 O O . ASN B 1 195 ? 8.110 -25.417 32.813 1.00 14.73 210 ASN B O 1
ATOM 2780 N N . PHE B 1 196 ? 7.016 -26.437 31.124 1.00 13.26 211 PHE B N 1
ATOM 2781 C CA . PHE B 1 196 ? 6.059 -25.354 30.944 1.00 13.10 211 PHE B CA 1
ATOM 2782 C C . PHE B 1 196 ? 4.853 -25.901 30.197 1.00 13.22 211 PHE B C 1
ATOM 2783 O O . PHE B 1 196 ? 4.911 -26.967 29.585 1.00 13.37 211 PHE B O 1
ATOM 2791 N N . SER B 1 197 ? 3.729 -25.211 30.352 1.00 13.18 212 SER B N 1
ATOM 2792 C CA A SER B 1 197 ? 2.470 -25.605 29.739 0.00 14.40 212 SER B CA 1
ATOM 2793 C CA B SER B 1 197 ? 2.477 -25.607 29.723 1.00 16.79 212 SER B CA 1
ATOM 2794 C C . SER B 1 197 ? 1.744 -24.345 29.297 1.00 14.56 212 SER B C 1
ATOM 2795 O O . SER B 1 197 ? 1.633 -23.390 30.074 1.00 13.48 212 SER B O 1
ATOM 2800 N N . THR B 1 198 ? 1.285 -24.346 28.050 1.00 13.09 213 THR B N 1
ATOM 2801 C CA . THR B 1 198 ? 0.626 -23.244 27.372 1.00 12.94 213 THR B CA 1
ATOM 2802 C C . THR B 1 198 ? -0.617 -23.817 26.690 1.00 13.13 213 THR B C 1
ATOM 2803 O O . THR B 1 198 ? -0.815 -25.033 26.639 1.00 13.36 213 THR B O 1
ATOM 2807 N N . SER B 1 199 ? -1.464 -22.947 26.150 1.00 13.05 214 SER B N 1
ATOM 2808 C CA A SER B 1 199 ? -2.652 -23.404 25.445 0.33 13.63 214 SER B CA 1
ATOM 2809 C CA B SER B 1 199 ? -2.659 -23.394 25.453 0.67 15.19 214 SER B CA 1
ATOM 2810 C C . SER B 1 199 ? -3.002 -22.434 24.329 1.00 13.09 214 SER B C 1
ATOM 2811 O O . SER B 1 199 ? -2.938 -21.223 24.508 1.00 12.90 214 SER B O 1
ATOM 2816 N N . PHE B 1 200 ? -3.392 -22.990 23.186 1.00 13.53 215 PHE B N 1
ATOM 2817 C CA . PHE B 1 200 ? -3.972 -22.223 22.095 1.00 13.12 215 PHE B CA 1
ATOM 2818 C C . PHE B 1 200 ? -5.492 -22.400 22.209 1.00 13.36 215 PHE B C 1
ATOM 2819 O O . PHE B 1 200 ? -5.982 -23.537 22.185 1.00 13.63 215 PHE B O 1
ATOM 2827 N N . THR B 1 201 ? -6.234 -21.309 22.359 1.00 13.31 216 THR B N 1
ATOM 2828 C CA . THR B 1 201 ? -7.691 -21.369 22.439 1.00 13.55 216 THR B CA 1
ATOM 2829 C C . THR B 1 201 ? -8.326 -20.535 21.336 1.00 13.51 216 THR B C 1
ATOM 2830 O O . THR B 1 201 ? -7.699 -19.639 20.772 1.00 13.27 216 THR B O 1
ATOM 2834 N N . ASN B 1 202 ? -9.589 -20.855 21.046 1.00 17.35 217 ASN B N 1
ATOM 2835 C CA . ASN B 1 202 ? -10.413 -20.133 20.075 1.00 15.56 217 ASN B CA 1
ATOM 2836 C C . ASN B 1 202 ? -9.689 -19.950 18.741 1.00 13.64 217 ASN B C 1
ATOM 2837 O O . ASN B 1 202 ? -9.527 -18.834 18.234 1.00 13.46 217 ASN B O 1
ATOM 2842 N N . ILE B 1 203 ? -9.274 -21.070 18.164 1.00 13.73 218 ILE B N 1
ATOM 2843 C CA . ILE B 1 203 ? -8.534 -21.036 16.912 1.00 13.60 218 ILE B CA 1
ATOM 2844 C C . ILE B 1 203 ? -9.512 -20.865 15.756 1.00 13.76 218 ILE B C 1
ATOM 2845 O O . ILE B 1 203 ? -10.377 -21.717 15.530 1.00 14.06 218 ILE B O 1
ATOM 2850 N N . THR B 1 204 ? -9.358 -19.766 15.020 1.00 13.58 219 THR B N 1
ATOM 2851 C CA . THR B 1 204 ? -10.074 -19.517 13.776 1.00 13.71 219 THR B CA 1
ATOM 2852 C C . THR B 1 204 ? -9.087 -19.196 12.651 1.00 13.51 219 THR B C 1
ATOM 2853 O O . THR B 1 204 ? -8.086 -18.495 12.843 1.00 13.23 219 THR B O 1
ATOM 2857 N N . ILE B 1 205 ? -9.365 -19.754 11.482 1.00 13.70 220 ILE B N 1
ATOM 2858 C CA . ILE B 1 205 ? -8.663 -19.437 10.248 1.00 15.25 220 ILE B CA 1
ATOM 2859 C C . ILE B 1 205 ? -9.738 -18.993 9.275 1.00 15.41 220 ILE B C 1
ATOM 2860 O O . ILE B 1 205 ? -10.700 -19.725 9.048 1.00 16.46 220 ILE B O 1
ATOM 2865 N N . ASP B 1 206 ? -9.632 -17.754 8.801 1.00 17.50 221 ASP B N 1
ATOM 2866 C CA . ASP B 1 206 ? -10.658 -17.156 7.944 1.00 15.68 221 ASP B CA 1
ATOM 2867 C C . ASP B 1 206 ? -12.028 -17.170 8.631 1.00 21.00 221 ASP B C 1
ATOM 2868 O O . ASP B 1 206 ? -13.064 -17.395 8.004 1.00 20.46 221 ASP B O 1
ATOM 2873 N N . ASN B 1 207 ? -12.028 -16.950 9.946 1.00 21.13 222 ASN B N 1
ATOM 2874 C CA . ASN B 1 207 ? -13.190 -16.954 10.838 1.00 18.34 222 ASN B CA 1
ATOM 2875 C C . ASN B 1 207 ? -13.893 -18.303 11.003 1.00 19.40 222 ASN B C 1
ATOM 2876 O O . ASN B 1 207 ? -14.884 -18.369 11.755 1.00 17.59 222 ASN B O 1
ATOM 2881 N N . LYS B 1 208 ? -13.402 -19.384 10.394 1.00 18.59 223 LYS B N 1
ATOM 2882 C CA . LYS B 1 208 ? -13.946 -20.717 10.643 1.00 14.77 223 LYS B CA 1
ATOM 2883 C C . LYS B 1 208 ? -13.196 -21.353 11.812 1.00 17.46 223 LYS B C 1
ATOM 2884 O O . LYS B 1 208 ? -11.978 -21.193 11.946 1.00 14.38 223 LYS B O 1
ATOM 2890 N N . ALA B 1 209 ? -13.922 -22.080 12.655 1.00 16.12 224 ALA B N 1
ATOM 2891 C CA . ALA B 1 209 ? -13.300 -22.778 13.770 1.00 15.11 224 ALA B CA 1
ATOM 2892 C C . ALA B 1 209 ? -12.630 -24.061 13.287 1.00 14.96 224 ALA B C 1
ATOM 2893 O O . ALA B 1 209 ? -13.257 -24.879 12.611 1.00 15.40 224 ALA B O 1
ATOM 2895 N N . ILE B 1 210 ? -11.349 -24.238 13.631 1.00 14.71 225 ILE B N 1
ATOM 2896 C CA . ILE B 1 210 ? -10.541 -25.358 13.150 1.00 14.77 225 ILE B CA 1
ATOM 2897 C C . ILE B 1 210 ? -10.053 -26.204 14.314 1.00 14.81 225 ILE B C 1
ATOM 2898 O O . ILE B 1 210 ? -9.369 -25.697 15.207 1.00 14.57 225 ILE B O 1
ATOM 2903 N N . THR B 1 211 ? -10.274 -27.509 14.224 1.00 15.12 226 THR B N 1
ATOM 2904 C CA . THR B 1 211 ? -9.810 -28.439 15.246 1.00 15.21 226 THR B CA 1
ATOM 2905 C C . THR B 1 211 ? -8.406 -28.917 14.908 1.00 15.06 226 THR B C 1
ATOM 2906 O O . THR B 1 211 ? -8.220 -29.564 13.879 1.00 15.18 226 THR B O 1
ATOM 2910 N N . PRO B 1 212 ? -7.400 -28.629 15.717 1.00 14.81 227 PRO B N 1
ATOM 2911 C CA . PRO B 1 212 ? -6.049 -29.081 15.369 1.00 14.68 227 PRO B CA 1
ATOM 2912 C C . PRO B 1 212 ? -5.907 -30.570 15.618 1.00 14.98 227 PRO B C 1
ATOM 2913 O O . PRO B 1 212 ? -6.618 -31.159 16.420 1.00 15.23 227 PRO B O 1
ATOM 2917 N N . VAL B 1 213 ? -4.971 -31.191 14.909 1.00 14.98 228 VAL B N 1
ATOM 2918 C CA . VAL B 1 213 ? -4.708 -32.615 15.071 1.00 15.28 228 VAL B CA 1
ATOM 2919 C C . VAL B 1 213 ? -3.247 -32.819 15.437 1.00 15.11 228 VAL B C 1
ATOM 2920 O O . VAL B 1 213 ? -2.347 -32.222 14.831 1.00 14.84 228 VAL B O 1
ATOM 2924 N N . ILE B 1 214 ? -3.025 -33.673 16.429 1.00 15.28 229 ILE B N 1
ATOM 2925 C CA . ILE B 1 214 ? -1.707 -33.827 17.002 1.00 15.14 229 ILE B CA 1
ATOM 2926 C C . ILE B 1 214 ? -0.792 -34.394 15.943 1.00 15.16 229 ILE B C 1
ATOM 2927 O O . ILE B 1 214 ? -1.160 -35.296 15.182 1.00 15.45 229 ILE B O 1
ATOM 2932 N N . ASP B 1 215 ? 0.407 -33.846 15.855 1.00 14.87 230 ASP B N 1
ATOM 2933 C CA . ASP B 1 215 ? 1.353 -34.341 14.874 1.00 14.89 230 ASP B CA 1
ATOM 2934 C C . ASP B 1 215 ? 2.487 -35.036 15.614 1.00 14.94 230 ASP B C 1
ATOM 2935 O O . ASP B 1 215 ? 2.577 -36.258 15.547 1.00 18.61 230 ASP B O 1
ATOM 2940 N N . THR B 1 216 ? 3.285 -34.319 16.402 1.00 14.67 231 THR B N 1
ATOM 2941 C CA . THR B 1 216 ? 4.366 -34.959 17.138 1.00 16.70 231 THR B CA 1
ATOM 2942 C C . THR B 1 216 ? 4.291 -34.606 18.618 1.00 17.31 231 THR B C 1
ATOM 2943 O O . THR B 1 216 ? 3.836 -33.527 19.007 1.00 15.17 231 THR B O 1
ATOM 2947 N N . GLN B 1 217 ? 4.745 -35.545 19.438 1.00 14.89 232 GLN B N 1
ATOM 2948 C CA . GLN B 1 217 ? 4.925 -35.340 20.866 1.00 17.22 232 GLN B CA 1
ATOM 2949 C C . GLN B 1 217 ? 6.343 -35.785 21.195 1.00 23.75 232 GLN B C 1
ATOM 2950 O O . GLN B 1 217 ? 6.652 -36.976 21.102 1.00 25.82 232 GLN B O 1
ATOM 2956 N N . ASP B 1 218 ? 7.207 -34.835 21.553 1.00 23.17 233 ASP B N 1
ATOM 2957 C CA . ASP B 1 218 ? 8.629 -35.067 21.804 1.00 21.74 233 ASP B CA 1
ATOM 2958 C C . ASP B 1 218 ? 8.965 -34.499 23.181 1.00 18.59 233 ASP B C 1
ATOM 2959 O O . ASP B 1 218 ? 9.337 -33.332 23.284 1.00 20.23 233 ASP B O 1
ATOM 2964 N N . PHE B 1 219 ? 8.862 -35.333 24.225 1.00 21.63 234 PHE B N 1
ATOM 2965 C CA . PHE B 1 219 ? 8.838 -34.887 25.632 1.00 21.71 234 PHE B CA 1
ATOM 2966 C C . PHE B 1 219 ? 7.712 -33.881 25.878 1.00 19.11 234 PHE B C 1
ATOM 2967 O O . PHE B 1 219 ? 7.827 -32.964 26.699 1.00 19.01 234 PHE B O 1
ATOM 2975 N N . ALA B 1 220 ? 6.611 -34.076 25.186 1.00 14.98 235 ALA B N 1
ATOM 2976 C CA . ALA B 1 220 ? 5.462 -33.193 25.228 1.00 16.94 235 ALA B CA 1
ATOM 2977 C C . ALA B 1 220 ? 4.230 -34.053 25.360 1.00 16.96 235 ALA B C 1
ATOM 2978 O O . ALA B 1 220 ? 4.220 -35.215 24.944 1.00 17.60 235 ALA B O 1
ATOM 2980 N N . LYS B 1 221 ? 3.202 -33.474 25.955 1.00 17.99 236 LYS B N 1
ATOM 2981 C CA . LYS B 1 221 ? 1.860 -34.044 25.988 1.00 17.77 236 LYS B CA 1
ATOM 2982 C C . LYS B 1 221 ? 0.931 -33.022 25.340 1.00 18.42 236 LYS B C 1
ATOM 2983 O O . LYS B 1 221 ? 0.699 -31.946 25.903 1.00 17.07 236 LYS B O 1
ATOM 2989 N N . VAL B 1 222 ? 0.423 -33.338 24.151 1.00 15.54 237 VAL B N 1
ATOM 2990 C CA . VAL B 1 222 ? -0.442 -32.428 23.405 1.00 15.85 237 VAL B CA 1
ATOM 2991 C C . VAL B 1 222 ? -1.875 -32.907 23.571 1.00 15.04 237 VAL B C 1
ATOM 2992 O O . VAL B 1 222 ? -2.148 -34.104 23.433 1.00 15.37 237 VAL B O 1
ATOM 2996 N N . THR B 1 223 ? -2.788 -31.997 23.893 1.00 15.02 238 THR B N 1
ATOM 2997 C CA . THR B 1 223 ? -4.197 -32.348 24.044 1.00 16.03 238 THR B CA 1
ATOM 2998 C C . THR B 1 223 ? -5.042 -31.462 23.134 1.00 15.12 238 THR B C 1
ATOM 2999 O O . THR B 1 223 ? -4.708 -30.306 22.906 1.00 17.44 238 THR B O 1
ATOM 3003 N N . VAL B 1 224 ? -6.157 -31.983 22.635 1.00 15.40 239 VAL B N 1
ATOM 3004 C CA . V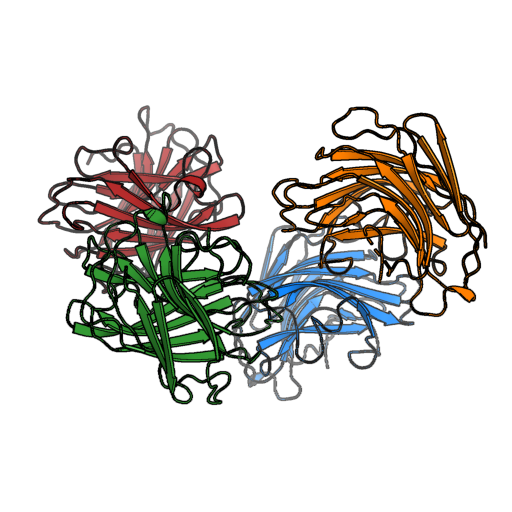AL B 1 224 ? -7.001 -31.218 21.723 1.00 16.60 239 VAL B CA 1
ATOM 3005 C C . VAL B 1 224 ? -8.440 -31.312 22.220 1.00 19.74 239 VAL B C 1
ATOM 3006 O O . VAL B 1 224 ? -8.899 -32.395 22.609 1.00 15.96 239 VAL B O 1
ATOM 3010 N N . SER B 1 225 ? -9.148 -30.180 22.244 1.00 19.47 240 SER B N 1
ATOM 3011 C CA . SER B 1 225 ? -10.599 -30.220 22.460 1.00 20.84 240 SER B CA 1
ATOM 3012 C C . SER B 1 225 ? -11.216 -29.192 21.518 1.00 17.84 240 SER B C 1
ATOM 3013 O O . SER B 1 225 ? -11.202 -27.993 21.812 1.00 17.48 240 SER B O 1
ATOM 3016 N N . GLY B 1 226 ? -11.747 -29.660 20.396 1.00 15.83 241 GLY B N 1
ATOM 3017 C CA . GLY B 1 226 ? -12.214 -28.717 19.396 1.00 15.71 241 GLY B CA 1
ATOM 3018 C C . GLY B 1 226 ? -11.105 -27.808 18.899 1.00 15.30 241 GLY B C 1
ATOM 3019 O O . GLY B 1 226 ? -9.976 -28.244 18.648 1.00 15.17 241 GLY B O 1
ATOM 3020 N N . ASN B 1 227 ? -11.430 -26.530 18.733 1.00 15.10 242 ASN B N 1
ATOM 3021 C CA . ASN B 1 227 ? -10.450 -25.528 18.322 1.00 14.71 242 ASN B CA 1
ATOM 3022 C C . ASN B 1 227 ? -9.671 -24.972 19.526 1.00 14.47 242 ASN B C 1
ATOM 3023 O O . ASN B 1 227 ? -9.551 -23.767 19.748 1.00 14.23 242 ASN B O 1
ATOM 3028 N N . SER B 1 228 ? -9.121 -25.888 20.318 1.00 14.54 243 SER B N 1
ATOM 3029 C CA . SER B 1 228 ? -8.196 -25.554 21.391 1.00 14.45 243 SER B CA 1
ATOM 3030 C C . SER B 1 228 ? -7.171 -26.674 21.521 1.00 14.38 243 SER B C 1
ATOM 3031 O O . SER B 1 228 ? -7.498 -27.848 21.334 1.00 14.67 243 SER B O 1
ATOM 3034 N N . VAL B 1 229 ? -5.927 -26.315 21.818 1.00 14.12 244 VAL B N 1
ATOM 3035 C CA . VAL B 1 229 ? -4.896 -27.333 21.976 1.00 14.16 244 VAL B CA 1
ATOM 3036 C C . VAL B 1 229 ? -4.010 -26.959 23.153 1.00 13.99 244 VAL B C 1
ATOM 3037 O O . VAL B 1 229 ? -3.534 -25.823 23.251 1.00 13.71 244 VAL B O 1
ATOM 3041 N N . SER B 1 230 ? -3.817 -27.904 24.062 1.00 14.18 245 SER B N 1
ATOM 3042 C CA . SER B 1 230 ? -2.913 -27.709 25.187 1.00 14.06 245 SER B CA 1
ATOM 3043 C C . SER B 1 230 ? -1.614 -28.465 24.961 1.00 14.04 245 SER B C 1
ATOM 3044 O O . SER B 1 230 ? -1.623 -29.599 24.479 1.00 14.54 245 SER B O 1
ATOM 3047 N N . LEU B 1 231 ? -0.508 -27.833 25.346 1.00 13.80 246 LEU B N 1
ATOM 3048 C CA . LEU B 1 231 ? 0.838 -28.359 25.173 1.00 13.76 246 LEU B CA 1
ATOM 3049 C C . LEU B 1 231 ? 1.589 -28.183 26.480 1.00 13.70 246 LEU B C 1
ATOM 3050 O O . LEU B 1 231 ? 1.581 -27.089 27.044 1.00 13.52 246 LEU B O 1
ATOM 3055 N N . SER B 1 232 ? 2.177 -29.268 26.991 1.00 13.90 247 SER B N 1
ATOM 3056 C CA . SER B 1 232 ? 3.050 -29.213 28.160 1.00 13.88 247 SER B CA 1
ATOM 3057 C C . SER B 1 232 ? 4.340 -29.943 27.828 1.00 15.15 247 SER B C 1
ATOM 3058 O O . SER B 1 232 ? 4.325 -31.145 27.536 1.00 15.66 247 SER B O 1
ATOM 3061 N N . VAL B 1 233 ? 5.447 -29.226 27.883 1.00 13.68 248 VAL B N 1
ATOM 3062 C CA . VAL B 1 233 ? 6.738 -29.739 27.439 1.00 16.29 248 VAL B CA 1
ATOM 3063 C C . VAL B 1 233 ? 7.558 -29.999 28.699 1.00 14.86 248 VAL B C 1
ATOM 3064 O O . VAL B 1 233 ? 7.989 -29.055 29.372 1.00 13.60 248 VAL B O 1
ATOM 3068 N N . VAL B 1 234 ? 7.783 -31.276 29.014 1.00 14.06 249 VAL B N 1
ATOM 3069 C CA . VAL B 1 234 ? 8.389 -31.699 30.282 1.00 17.65 249 VAL B CA 1
ATOM 3070 C C . VAL B 1 234 ? 9.497 -32.688 29.951 1.00 14.37 249 VAL B C 1
ATOM 3071 O O . VAL B 1 234 ? 9.217 -33.794 29.478 1.00 17.41 249 VAL B O 1
ATOM 3075 N N . LYS B 1 235 ? 10.745 -32.307 30.214 1.00 14.26 250 LYS B N 1
ATOM 3076 C CA . LYS B 1 235 ? 11.879 -33.259 30.131 1.00 14.45 250 LYS B CA 1
ATOM 3077 C C . LYS B 1 235 ? 12.851 -33.106 31.311 1.00 14.49 250 LYS B C 1
ATOM 3078 O O . LYS B 1 235 ? 13.247 -34.076 31.970 1.00 17.59 250 LYS B O 1
ATOM 3084 N N . LYS C 1 32 ? 6.486 -17.765 -17.377 1.00 50.54 47 LYS C N 1
ATOM 3085 C CA . LYS C 1 32 ? 7.177 -19.048 -17.296 1.00 52.55 47 LYS C CA 1
ATOM 3086 C C . LYS C 1 32 ? 8.557 -19.079 -17.970 1.00 53.61 47 LYS C C 1
ATOM 3087 O O . LYS C 1 32 ? 8.670 -18.973 -19.199 1.00 57.06 47 LYS C O 1
ATOM 3093 N N . THR C 1 33 ? 9.607 -19.214 -17.151 1.00 54.69 48 THR C N 1
ATOM 3094 C CA . THR C 1 33 ? 10.929 -19.636 -17.607 1.00 51.23 48 THR C CA 1
ATOM 3095 C C . THR C 1 33 ? 11.428 -20.729 -16.671 1.00 51.08 48 THR C C 1
ATOM 3096 O O . THR C 1 33 ? 10.880 -20.935 -15.580 1.00 48.09 48 THR C O 1
ATOM 3100 N N . ALA C 1 34 ? 12.478 -21.445 -17.119 1.00 48.76 49 ALA C N 1
ATOM 3101 C CA . ALA C 1 34 ? 13.158 -22.423 -16.261 1.00 44.55 49 ALA C CA 1
ATOM 3102 C C . ALA C 1 34 ? 14.644 -22.481 -16.620 1.00 42.43 49 ALA C C 1
ATOM 3103 O O . ALA C 1 34 ? 15.183 -23.472 -17.112 1.00 38.04 49 ALA C O 1
ATOM 3105 N N . GLU C 1 35 ? 15.299 -21.353 -16.391 1.00 41.79 50 GLU C N 1
ATOM 3106 C CA . GLU C 1 35 ? 16.727 -21.272 -16.141 1.00 38.57 50 GLU C CA 1
ATOM 3107 C C . GLU C 1 35 ? 17.087 -21.747 -14.736 1.00 44.30 50 GLU C C 1
ATOM 3108 O O . GLU C 1 35 ? 18.282 -21.852 -14.408 1.00 39.39 50 GLU C O 1
ATOM 3114 N N . ALA C 1 36 ? 16.073 -22.018 -13.904 1.00 43.33 51 ALA C N 1
ATOM 3115 C CA . ALA C 1 36 ? 16.229 -22.528 -12.550 1.00 45.65 51 ALA C CA 1
ATOM 3116 C C . ALA C 1 36 ? 16.261 -24.060 -12.478 1.00 46.67 51 ALA C C 1
ATOM 3117 O O . ALA C 1 36 ? 16.098 -24.622 -11.388 1.00 49.36 51 ALA C O 1
ATOM 3119 N N . ALA C 1 37 ? 16.457 -24.740 -13.606 1.00 42.23 52 ALA C N 1
ATOM 3120 C CA . ALA C 1 37 ? 16.933 -26.124 -13.609 1.00 43.83 52 ALA C CA 1
ATOM 3121 C C . ALA C 1 37 ? 15.909 -27.074 -12.983 1.00 45.58 52 ALA C C 1
ATOM 3122 O O . ALA C 1 37 ? 16.198 -27.819 -12.043 1.00 48.03 52 ALA C O 1
ATOM 3124 N N . SER C 1 38 ? 14.699 -27.057 -13.540 1.00 44.90 53 SER C N 1
ATOM 3125 C CA . SER C 1 38 ? 13.593 -27.725 -12.865 1.00 49.84 53 SER C CA 1
ATOM 3126 C C . SER C 1 38 ? 12.867 -27.407 -14.164 1.00 49.41 53 SER C C 1
ATOM 3127 O O . SER C 1 38 ? 13.516 -27.016 -15.138 1.00 47.57 53 SER C O 1
ATOM 3130 N N . GLN C 1 39 ? 11.542 -27.619 -14.200 1.00 53.16 54 GLN C N 1
ATOM 3131 C CA . GLN C 1 39 ? 10.737 -27.520 -15.424 1.00 50.74 54 GLN C CA 1
ATOM 3132 C C . GLN C 1 39 ? 10.456 -26.459 -16.472 1.00 52.72 54 GLN C C 1
ATOM 3133 O O . GLN C 1 39 ? 10.779 -26.611 -17.656 1.00 57.19 54 GLN C O 1
ATOM 3139 N N . LEU C 1 40 ? 9.816 -25.382 -16.009 1.00 53.01 55 LEU C N 1
ATOM 3140 C CA . LEU C 1 40 ? 9.031 -24.451 -16.814 1.00 54.53 55 LEU C CA 1
ATOM 3141 C C . LEU C 1 40 ? 10.246 -24.195 -17.712 1.00 53.74 55 LEU C C 1
ATOM 3142 O O . LEU C 1 40 ? 11.242 -23.614 -17.266 1.00 52.19 55 LEU C O 1
ATOM 3147 N N . THR C 1 41 ? 10.127 -24.573 -18.980 1.00 48.41 56 THR C N 1
ATOM 3148 C CA . THR C 1 41 ? 11.110 -24.237 -19.991 1.00 45.00 56 THR C CA 1
ATOM 3149 C C . THR C 1 41 ? 9.948 -24.418 -20.929 1.00 43.78 56 THR C C 1
ATOM 3150 O O . THR C 1 41 ? 9.790 -25.475 -21.521 1.00 49.86 56 THR C O 1
ATOM 3154 N N . ASP C 1 42 ? 9.070 -23.437 -21.024 1.00 46.29 57 ASP C N 1
ATOM 3155 C CA . ASP C 1 42 ? 7.931 -23.509 -21.969 1.00 38.59 57 ASP C CA 1
ATOM 3156 C C . ASP C 1 42 ? 8.634 -23.156 -23.282 1.00 39.38 57 ASP C C 1
ATOM 3157 O O . ASP C 1 42 ? 8.499 -22.053 -23.803 1.00 29.88 57 ASP C O 1
ATOM 3162 N N . GLY C 1 43 ? 9.385 -24.104 -23.808 1.00 28.64 58 GLY C N 1
ATOM 3163 C CA . GLY C 1 43 ? 10.094 -23.854 -24.982 1.00 23.80 58 GLY C CA 1
ATOM 3164 C C . GLY C 1 43 ? 11.175 -24.823 -25.265 1.00 24.45 58 GLY C C 1
ATOM 3165 O O . GLY C 1 43 ? 11.118 -25.931 -24.800 1.00 21.92 58 GLY C O 1
ATOM 3166 N N . ILE C 1 44 ? 12.136 -24.387 -26.063 1.00 19.22 59 ILE C N 1
ATOM 3167 C CA . ILE C 1 44 ? 13.225 -25.201 -26.483 1.00 15.52 59 ILE C CA 1
ATOM 3168 C C . ILE C 1 44 ? 14.472 -24.317 -26.398 1.00 17.65 59 ILE C C 1
ATOM 3169 O O . ILE C 1 44 ? 14.380 -23.129 -26.364 1.00 15.08 59 ILE C O 1
ATOM 3174 N N . GLY C 1 45 ? 15.629 -24.946 -26.392 1.00 18.71 60 GLY C N 1
ATOM 3175 C CA . GLY C 1 45 ? 16.837 -24.147 -26.374 1.00 17.69 60 GLY C CA 1
ATOM 3176 C C . GLY C 1 45 ? 17.975 -24.857 -25.675 1.00 15.74 60 GLY C C 1
ATOM 3177 O O . GLY C 1 45 ? 17.840 -25.966 -25.180 1.00 16.54 60 GLY C O 1
ATOM 3178 N N . GLY C 1 46 ? 19.126 -24.190 -25.675 1.00 14.92 61 GLY C N 1
ATOM 3179 C CA . GLY C 1 46 ? 20.335 -24.712 -25.071 1.00 16.05 61 GLY C CA 1
ATOM 3180 C C . GLY C 1 46 ? 20.698 -23.937 -23.817 1.00 14.55 61 GLY C C 1
ATOM 3181 O O . GLY C 1 46 ? 20.406 -22.741 -23.698 1.00 14.35 61 GLY C O 1
ATOM 3182 N N . ARG C 1 47 ? 21.341 -24.619 -22.882 1.00 14.50 62 ARG C N 1
ATOM 3183 C CA . ARG C 1 47 ? 21.771 -23.965 -21.655 1.00 14.63 62 ARG C CA 1
ATOM 3184 C C . ARG C 1 47 ? 23.099 -24.542 -21.175 1.00 14.24 62 ARG C C 1
ATOM 3185 O O . ARG C 1 47 ? 23.360 -25.739 -21.306 1.00 14.46 62 ARG C O 1
ATOM 3193 N N . ALA C 1 48 ? 23.951 -23.670 -20.663 1.00 14.04 63 ALA C N 1
ATOM 3194 C CA . ALA C 1 48 ? 25.204 -24.092 -20.070 1.00 14.05 63 ALA C CA 1
ATOM 3195 C C . ALA C 1 48 ? 25.356 -23.332 -18.769 1.00 13.77 63 ALA C C 1
ATOM 3196 O O . ALA C 1 48 ? 24.854 -22.217 -18.626 1.00 13.58 63 ALA C O 1
ATOM 3198 N N . TYR C 1 49 ? 26.001 -23.945 -17.802 1.00 13.76 64 TYR C N 1
ATOM 3199 C CA . TYR C 1 49 ? 26.224 -23.205 -16.577 1.00 13.51 64 TYR C CA 1
ATOM 3200 C C . TYR C 1 49 ? 27.673 -22.738 -16.489 1.00 14.53 64 TYR C C 1
ATOM 3201 O O . TYR C 1 49 ? 28.575 -23.317 -17.097 1.00 13.69 64 TYR C O 1
ATOM 3210 N N . LEU C 1 50 ? 27.890 -21.652 -15.748 1.00 16.78 65 LEU C N 1
ATOM 3211 C CA . LEU C 1 50 ? 29.235 -21.112 -15.588 1.00 14.04 65 LEU C CA 1
ATOM 3212 C C . LEU C 1 50 ? 29.486 -21.134 -14.082 1.00 13.12 65 LEU C C 1
ATOM 3213 O O . LEU C 1 50 ? 28.833 -20.403 -13.326 1.00 13.62 65 LEU C O 1
ATOM 3218 N N . ASN C 1 51 ? 30.384 -22.000 -13.636 1.00 13.24 66 ASN C N 1
ATOM 3219 C CA . ASN C 1 51 ? 30.381 -22.425 -12.231 1.00 15.47 66 ASN C CA 1
ATOM 3220 C C . ASN C 1 51 ? 31.248 -21.504 -11.368 1.00 17.42 66 ASN C C 1
ATOM 3221 O O . ASN C 1 51 ? 32.293 -21.878 -10.833 1.00 16.26 66 ASN C O 1
ATOM 3226 N N . SER C 1 52 ? 30.754 -20.283 -11.191 1.00 19.56 67 SER C N 1
ATOM 3227 C CA . SER C 1 52 ? 31.420 -19.319 -10.335 1.00 16.39 67 SER C CA 1
ATOM 3228 C C . SER C 1 52 ? 30.344 -18.523 -9.617 1.00 15.17 67 SER C C 1
ATOM 3229 O O . SER C 1 52 ? 29.222 -18.391 -10.109 1.00 16.74 67 SER C O 1
ATOM 3232 N N . THR C 1 53 ? 30.684 -18.019 -8.440 1.00 14.26 68 THR C N 1
ATOM 3233 C CA . THR C 1 53 ? 29.753 -17.276 -7.602 1.00 15.80 68 THR C CA 1
ATOM 3234 C C . THR C 1 53 ? 30.016 -15.774 -7.618 1.00 15.34 68 THR C C 1
ATOM 3235 O O . THR C 1 53 ? 29.334 -15.024 -6.904 1.00 18.90 68 THR C O 1
ATOM 3239 N N . GLY C 1 54 ? 30.932 -15.320 -8.466 1.00 12.15 69 GLY C N 1
ATOM 3240 C CA . GLY C 1 54 ? 31.322 -13.929 -8.511 1.00 14.70 69 GLY C CA 1
ATOM 3241 C C . GLY C 1 54 ? 30.203 -12.987 -8.914 1.00 16.58 69 GLY C C 1
ATOM 3242 O O . GLY C 1 54 ? 29.129 -13.375 -9.375 1.00 15.72 69 GLY C O 1
ATOM 3243 N N . ALA C 1 55 ? 30.487 -11.696 -8.754 1.00 15.27 70 ALA C N 1
ATOM 3244 C CA . ALA C 1 55 ? 29.470 -10.663 -8.844 1.00 14.10 70 ALA C CA 1
ATOM 3245 C C . ALA C 1 55 ? 29.439 -9.949 -10.185 1.00 15.16 70 ALA C C 1
ATOM 3246 O O . ALA C 1 55 ? 28.411 -9.359 -10.518 1.00 11.82 70 ALA C O 1
ATOM 3248 N N . ILE C 1 56 ? 30.528 -9.968 -10.949 1.00 16.43 71 ILE C N 1
ATOM 3249 C CA . ILE C 1 56 ? 30.589 -9.260 -12.219 1.00 12.62 71 ILE C CA 1
ATOM 3250 C C . ILE C 1 56 ? 30.872 -10.246 -13.349 1.00 14.77 71 ILE C C 1
ATOM 3251 O O . ILE C 1 56 ? 31.845 -11.009 -13.306 1.00 16.99 71 ILE C O 1
ATOM 3256 N N . PHE C 1 57 ? 30.016 -10.217 -14.365 1.00 15.51 72 PHE C N 1
ATOM 3257 C CA . PHE C 1 57 ? 30.069 -11.126 -15.498 1.00 12.47 72 PHE C CA 1
ATOM 3258 C C . PHE C 1 57 ? 30.267 -10.308 -16.764 1.00 12.67 72 PHE C C 1
ATOM 3259 O O . PHE C 1 57 ? 29.707 -9.211 -16.901 1.00 12.53 72 PHE C O 1
ATOM 3267 N N . VAL C 1 58 ? 31.098 -10.829 -17.663 1.00 12.77 73 VAL C N 1
ATOM 3268 C CA . VAL C 1 58 ? 31.415 -10.158 -18.916 1.00 12.92 73 VAL C CA 1
ATOM 3269 C C . VAL C 1 58 ? 31.524 -11.213 -20.011 1.00 13.10 73 VAL C C 1
ATOM 3270 O O . VAL C 1 58 ? 32.043 -12.312 -19.792 1.00 13.16 73 VAL C O 1
ATOM 3274 N N . THR C 1 59 ? 31.049 -10.867 -21.193 1.00 13.20 74 THR C N 1
ATOM 3275 C CA . THR C 1 59 ? 31.156 -11.741 -22.350 1.00 13.40 74 THR C CA 1
ATOM 3276 C C . THR C 1 59 ? 30.873 -10.892 -23.567 1.00 14.44 74 THR C C 1
ATOM 3277 O O . THR C 1 59 ? 30.215 -9.851 -23.473 1.00 14.41 74 THR C O 1
ATOM 3281 N N . LYS C 1 60 ? 31.399 -11.329 -24.694 1.00 13.72 75 LYS C N 1
ATOM 3282 C CA . LYS C 1 60 ? 31.040 -10.777 -25.992 1.00 16.61 75 LYS C CA 1
ATOM 3283 C C . LYS C 1 60 ? 30.095 -11.751 -26.683 1.00 14.66 75 LYS C C 1
ATOM 3284 O O . LYS C 1 60 ? 30.401 -12.941 -26.805 1.00 16.03 75 LYS C O 1
ATOM 3290 N N . ILE C 1 61 ? 28.933 -11.250 -27.094 1.00 13.94 76 ILE C N 1
ATOM 3291 C CA . ILE C 1 61 ? 27.894 -12.055 -27.723 1.00 14.03 76 ILE C CA 1
ATOM 3292 C C . ILE C 1 61 ? 27.865 -11.739 -29.210 1.00 15.24 76 ILE C C 1
ATOM 3293 O O . ILE C 1 61 ? 27.661 -10.585 -29.607 1.00 14.46 76 ILE C O 1
ATOM 3298 N N . GLN C 1 62 ? 28.059 -12.769 -30.019 1.00 16.25 77 GLN C N 1
ATOM 3299 C CA . GLN C 1 62 ? 27.809 -12.716 -31.458 1.00 15.45 77 GLN C CA 1
ATOM 3300 C C . GLN C 1 62 ? 26.317 -12.992 -31.664 1.00 15.79 77 GLN C C 1
ATOM 3301 O O . GLN C 1 62 ? 25.861 -14.138 -31.559 1.00 14.76 77 GLN C O 1
ATOM 3307 N N . LEU C 1 63 ? 25.538 -11.929 -31.907 1.00 14.68 78 LEU C N 1
ATOM 3308 C CA . LEU C 1 63 ? 24.139 -12.113 -32.203 1.00 14.73 78 LEU C CA 1
ATOM 3309 C C . LEU C 1 63 ? 24.015 -12.808 -33.552 1.00 15.02 78 LEU C C 1
ATOM 3310 O O . LEU C 1 63 ? 24.901 -12.687 -34.392 1.00 15.19 78 LEU C O 1
ATOM 3315 N N . PRO C 1 64 ? 22.937 -13.561 -33.766 1.00 15.11 79 PRO C N 1
ATOM 3316 C CA . PRO C 1 64 ? 22.795 -14.325 -35.011 1.00 15.41 79 PRO C CA 1
ATOM 3317 C C . PRO C 1 64 ? 22.774 -13.389 -36.202 1.00 16.46 79 PRO C C 1
ATOM 3318 O O . PRO C 1 64 ? 22.127 -12.344 -36.160 1.00 16.58 79 PRO C O 1
ATOM 3322 N N . SER C 1 65 ? 23.496 -13.768 -37.275 1.00 18.55 80 SER C N 1
ATOM 3323 C CA . SER C 1 65 ? 23.340 -13.069 -38.549 1.00 16.73 80 SER C CA 1
ATOM 3324 C C . SER C 1 65 ? 21.978 -13.323 -39.178 1.00 19.35 80 SER C C 1
ATOM 3325 O O . SER C 1 65 ? 21.479 -12.476 -39.925 1.00 18.73 80 SER C O 1
ATOM 3328 N N . SER C 1 66 ? 21.350 -14.451 -38.859 1.00 21.98 81 SER C N 1
ATOM 3329 C CA . SER C 1 66 ? 20.098 -14.840 -39.484 1.00 20.79 81 SER C CA 1
ATOM 3330 C C . SER C 1 66 ? 19.252 -15.630 -38.491 1.00 18.44 81 SER C C 1
ATOM 3331 O O . SER C 1 66 ? 19.782 -16.435 -37.717 1.00 20.36 81 SER C O 1
ATOM 3334 N N . ILE C 1 67 ? 17.944 -15.358 -38.490 1.00 17.01 82 ILE C N 1
ATOM 3335 C CA . ILE C 1 67 ? 16.989 -16.021 -37.606 1.00 16.27 82 ILE C CA 1
ATOM 3336 C C . ILE C 1 67 ? 15.701 -16.306 -38.358 1.00 16.54 82 ILE C C 1
ATOM 3337 O O . ILE C 1 67 ? 15.209 -15.462 -39.108 1.00 16.66 82 ILE C O 1
ATOM 3342 N N . GLN C 1 68 ? 15.179 -17.508 -38.163 1.00 16.65 83 GLN C N 1
ATOM 3343 C CA . GLN C 1 68 ? 13.790 -17.877 -38.385 1.00 16.84 83 GLN C CA 1
ATOM 3344 C C . GLN C 1 68 ? 13.223 -18.307 -37.040 1.00 16.63 83 GLN C C 1
ATOM 3345 O O . GLN C 1 68 ? 13.818 -19.138 -36.354 1.00 16.53 83 GLN C O 1
ATOM 3351 N N . VAL C 1 69 ? 12.115 -17.707 -36.631 1.00 16.63 84 VAL C N 1
ATOM 3352 C CA . VAL C 1 69 ? 11.409 -18.230 -35.460 1.00 17.61 84 VAL C CA 1
ATOM 3353 C C . VAL C 1 69 ? 9.926 -18.061 -35.715 1.00 18.88 84 VAL C C 1
ATOM 3354 O O . VAL C 1 69 ? 9.467 -16.936 -35.933 1.00 19.09 84 VAL C O 1
ATOM 3358 N N . SER C 1 70 ? 9.171 -19.170 -35.687 1.00 19.84 85 SER C N 1
ATOM 3359 C CA . SER C 1 70 ? 7.809 -19.181 -36.213 1.00 21.13 85 SER C CA 1
ATOM 3360 C C . SER C 1 70 ? 6.706 -19.390 -35.203 1.00 19.96 85 SER C C 1
ATOM 3361 O O . SER C 1 70 ? 5.543 -19.379 -35.614 1.00 23.72 85 SER C O 1
ATOM 3364 N N . ASN C 1 71 ? 6.990 -19.605 -33.928 1.00 19.87 86 ASN C N 1
ATOM 3365 C CA . ASN C 1 71 ? 5.814 -19.810 -33.092 1.00 21.43 86 ASN C CA 1
ATOM 3366 C C . ASN C 1 71 ? 5.941 -19.226 -31.699 1.00 21.77 86 ASN C C 1
ATOM 3367 O O . ASN C 1 71 ? 5.024 -19.320 -30.877 1.00 23.15 86 ASN C O 1
ATOM 3372 N N . GLY C 1 72 ? 7.083 -18.622 -31.435 1.00 16.57 87 GLY C N 1
ATOM 3373 C CA . GLY C 1 72 ? 7.473 -18.319 -30.081 1.00 15.73 87 GLY C CA 1
ATOM 3374 C C . GLY C 1 72 ? 8.405 -17.139 -30.196 1.00 16.79 87 GLY C C 1
ATOM 3375 O O . GLY C 1 72 ? 8.530 -16.509 -31.247 1.00 17.08 87 GLY C O 1
ATOM 3376 N N . THR C 1 73 ? 9.046 -16.826 -29.092 1.00 15.28 88 THR C N 1
ATOM 3377 C CA . THR C 1 73 ? 9.888 -15.643 -29.067 1.00 15.00 88 THR C CA 1
ATOM 3378 C C . THR C 1 73 ? 11.283 -16.013 -28.600 1.00 14.83 88 THR C C 1
ATOM 3379 O O . THR C 1 73 ? 11.463 -16.587 -27.518 1.00 14.67 88 THR C O 1
ATOM 3383 N N . ALA C 1 74 ? 12.252 -15.723 -29.455 1.00 14.88 89 ALA C N 1
ATOM 3384 C CA . ALA C 1 74 ? 13.627 -16.160 -29.254 1.00 14.79 89 ALA C CA 1
ATOM 3385 C C . ALA C 1 74 ? 14.345 -15.248 -28.271 1.00 14.48 89 ALA C C 1
ATOM 3386 O O . ALA C 1 74 ? 14.252 -14.016 -28.364 1.00 14.40 89 ALA C O 1
ATOM 3388 N N . TYR C 1 75 ? 15.073 -15.859 -27.330 1.00 14.32 90 TYR C N 1
ATOM 3389 C CA . TYR C 1 75 ? 15.834 -15.127 -26.334 1.00 14.04 90 TYR C CA 1
ATOM 3390 C C . TYR C 1 75 ? 17.308 -15.532 -26.420 1.00 14.03 90 TYR C C 1
ATOM 3391 O O . TYR C 1 75 ? 17.650 -16.652 -26.817 1.00 14.19 90 TYR C O 1
ATOM 3400 N N . ILE C 1 76 ? 18.189 -14.611 -26.059 1.00 13.87 91 ILE C N 1
ATOM 3401 C CA . ILE C 1 76 ? 19.575 -14.969 -25.814 1.00 13.82 91 ILE C CA 1
ATOM 3402 C C . ILE C 1 76 ? 19.963 -14.303 -24.511 1.00 13.55 91 ILE C C 1
ATOM 3403 O O . ILE C 1 76 ? 19.840 -13.083 -24.384 1.00 13.45 91 ILE C O 1
ATOM 3408 N N . TYR C 1 77 ? 20.398 -15.079 -23.522 1.00 13.45 92 TYR C N 1
ATOM 3409 C CA . TYR C 1 77 ? 20.665 -14.362 -22.285 1.00 13.21 92 TYR C CA 1
ATOM 3410 C C . TYR C 1 77 ? 21.620 -15.108 -21.371 1.00 13.13 92 TYR C C 1
ATOM 3411 O O . TYR C 1 77 ? 21.876 -16.307 -21.519 1.00 13.26 92 TYR C O 1
ATOM 3420 N N . SER C 1 78 ? 22.170 -14.334 -20.444 1.00 12.95 93 SER C N 1
ATOM 3421 C CA . SER C 1 78 ? 22.905 -14.841 -19.294 1.00 12.84 93 SER C CA 1
ATOM 3422 C C . SER C 1 78 ? 22.116 -14.532 -18.037 1.00 12.64 93 SER C C 1
ATOM 3423 O O . SER C 1 78 ? 20.907 -14.314 -18.097 1.00 12.63 93 SER C O 1
ATOM 3426 N N . GLY C 1 79 ? 22.789 -14.471 -16.900 1.00 12.51 94 GLY C N 1
ATOM 3427 C CA . GLY C 1 79 ? 22.129 -14.216 -15.646 1.00 13.99 94 GLY C CA 1
ATOM 3428 C C . GLY C 1 79 ? 22.583 -15.202 -14.603 1.00 12.30 94 GLY C C 1
ATOM 3429 O O . GLY C 1 79 ? 23.363 -16.113 -14.865 1.00 12.42 94 GLY C O 1
ATOM 3430 N N . PHE C 1 80 ? 22.094 -15.000 -13.392 1.00 14.47 95 PHE C N 1
ATOM 3431 C CA . PHE C 1 80 ? 22.579 -15.793 -12.273 1.00 13.60 95 PHE C CA 1
ATOM 3432 C C . PHE C 1 80 ? 21.453 -16.624 -11.702 1.00 16.82 95 PHE C C 1
ATOM 3433 O O . PHE C 1 80 ? 20.279 -16.407 -12.004 1.00 16.52 95 PHE C O 1
ATOM 3441 N N . SER C 1 81 ? 21.861 -17.627 -10.934 1.00 19.59 96 SER C N 1
ATOM 3442 C CA . SER C 1 81 ? 20.837 -18.561 -10.443 1.00 22.91 96 SER C CA 1
ATOM 3443 C C . SER C 1 81 ? 21.151 -19.064 -9.040 1.00 24.77 96 SER C C 1
ATOM 3444 O O . SER C 1 81 ? 22.307 -19.201 -8.715 1.00 25.97 96 SER C O 1
ATOM 3447 N N . GLY C 1 82 ? 20.102 -19.290 -8.264 1.00 22.31 97 GLY C N 1
ATOM 3448 C CA . GLY C 1 82 ? 20.215 -19.769 -6.884 1.00 26.08 97 GLY C CA 1
ATOM 3449 C C . GLY C 1 82 ? 20.247 -18.593 -5.938 1.00 23.03 97 GLY C C 1
ATOM 3450 O O . GLY C 1 82 ? 21.189 -17.884 -5.992 1.00 25.94 97 GLY C O 1
ATOM 3451 N N . GLY C 1 83 ? 19.231 -18.440 -5.101 1.00 29.94 98 GLY C N 1
ATOM 3452 C CA . GLY C 1 83 ? 19.149 -17.320 -4.142 1.00 26.13 98 GLY C CA 1
ATOM 3453 C C . GLY C 1 83 ? 18.140 -16.315 -4.617 1.00 31.37 98 GLY C C 1
ATOM 3454 O O . GLY C 1 83 ? 17.305 -15.881 -3.858 1.00 34.32 98 GLY C O 1
ATOM 3455 N N . THR C 1 84 ? 18.247 -16.033 -5.895 1.00 33.81 99 THR C N 1
ATOM 3456 C CA . THR C 1 84 ? 17.435 -15.153 -6.761 1.00 29.10 99 THR C CA 1
ATOM 3457 C C . THR C 1 84 ? 17.852 -15.559 -8.179 1.00 23.80 99 THR C C 1
ATOM 3458 O O . THR C 1 84 ? 19.009 -15.833 -8.377 1.00 22.41 99 THR C O 1
ATOM 3462 N N . GLU C 1 85 ? 16.907 -15.652 -9.093 1.00 21.18 100 GLU C N 1
ATOM 3463 C CA . GLU C 1 85 ? 17.245 -16.084 -10.472 1.00 24.88 100 GLU C CA 1
ATOM 3464 C C . GLU C 1 85 ? 17.109 -14.880 -11.403 1.00 21.83 100 GLU C C 1
ATOM 3465 O O . GLU C 1 85 ? 16.289 -14.075 -11.137 1.00 24.41 100 GLU C O 1
ATOM 3471 N N . SER C 1 86 ? 17.917 -14.794 -12.439 1.00 15.53 101 SER C N 1
ATOM 3472 C CA . SER C 1 86 ? 17.820 -13.666 -13.349 1.00 16.15 101 SER C CA 1
ATOM 3473 C C . SER C 1 86 ? 18.037 -14.127 -14.788 1.00 19.89 101 SER C C 1
ATOM 3474 O O . SER C 1 86 ? 18.770 -15.091 -15.043 1.00 16.71 101 SER C O 1
ATOM 3477 N N . ASP C 1 87 ? 17.390 -13.417 -15.716 1.00 12.31 102 ASP C N 1
ATOM 3478 C CA . ASP C 1 87 ? 17.521 -13.618 -17.178 1.00 14.75 102 ASP C CA 1
ATOM 3479 C C . ASP C 1 87 ? 17.936 -12.233 -17.690 1.00 13.71 102 ASP C C 1
ATOM 3480 O O . ASP C 1 87 ? 17.136 -11.353 -17.677 1.00 12.93 102 ASP C O 1
ATOM 3485 N N . ILE C 1 88 ? 19.168 -12.100 -18.133 1.00 14.08 103 ILE C N 1
ATOM 3486 C CA . ILE C 1 88 ? 19.676 -10.768 -18.539 1.00 12.48 103 ILE C CA 1
ATOM 3487 C C . ILE C 1 88 ? 20.319 -10.915 -19.912 1.00 12.67 103 ILE C C 1
ATOM 3488 O O . ILE C 1 88 ? 21.304 -11.594 -19.992 1.00 12.71 103 ILE C O 1
ATOM 3493 N N . GLY C 1 89 ? 19.696 -10.339 -20.935 1.00 12.79 104 GLY C N 1
ATOM 3494 C CA . GLY C 1 89 ? 20.326 -10.326 -22.258 1.00 12.97 104 GLY C CA 1
ATOM 3495 C C . GLY C 1 89 ? 19.419 -9.630 -23.258 1.00 13.11 104 GLY C C 1
ATOM 3496 O O . GLY C 1 89 ? 19.090 -8.478 -23.099 1.00 13.07 104 GLY C O 1
ATOM 3497 N N . PHE C 1 90 ? 19.068 -10.397 -24.279 1.00 13.29 105 PHE C N 1
ATOM 3498 C CA . PHE C 1 90 ? 18.319 -9.919 -25.460 1.00 13.48 105 PHE C CA 1
ATOM 3499 C C . PHE C 1 90 ? 17.059 -10.751 -25.699 1.00 13.59 105 PHE C C 1
ATOM 3500 O O . PHE C 1 90 ? 17.029 -11.895 -25.365 1.00 13.60 105 PHE C O 1
ATOM 3508 N N . GLN C 1 91 ? 16.119 -10.113 -26.357 1.00 13.70 106 GLN C N 1
ATOM 3509 C CA . GLN C 1 91 ? 14.827 -10.688 -26.785 1.00 13.88 106 GLN C CA 1
ATOM 3510 C C . GLN C 1 91 ? 14.636 -10.297 -28.258 1.00 14.13 106 GLN C C 1
ATOM 3511 O O . GLN C 1 91 ? 14.717 -9.124 -28.533 1.00 14.12 106 GLN C O 1
ATOM 3517 N N . TYR C 1 92 ? 14.332 -11.245 -29.128 1.00 14.35 107 TYR C N 1
ATOM 3518 C CA . TYR C 1 92 ? 14.180 -10.900 -30.564 1.00 14.61 107 TYR C CA 1
ATOM 3519 C C . TYR C 1 92 ? 12.849 -10.197 -30.840 1.00 14.72 107 TYR C C 1
ATOM 3520 O O . TYR C 1 92 ? 11.827 -10.685 -30.445 1.00 14.74 107 TYR C O 1
ATOM 3529 N N . SER C 1 93 ? 12.932 -9.057 -31.510 1.00 14.79 108 SER C N 1
ATOM 3530 C CA . SER C 1 93 ? 11.737 -8.316 -31.896 1.00 15.83 108 SER C CA 1
ATOM 3531 C C . SER C 1 93 ? 11.482 -8.527 -33.387 1.00 18.09 108 SER C C 1
ATOM 3532 O O . SER C 1 93 ? 12.265 -8.070 -34.231 1.00 15.37 108 SER C O 1
ATOM 3535 N N . ASP C 1 94 ? 10.393 -9.217 -33.727 1.00 18.44 109 ASP C N 1
ATOM 3536 C CA . ASP C 1 94 ? 10.182 -9.385 -35.154 1.00 19.62 109 ASP C CA 1
ATOM 3537 C C . ASP C 1 94 ? 9.569 -8.157 -35.804 1.00 16.57 109 ASP C C 1
ATOM 3538 O O . ASP C 1 94 ? 9.797 -7.940 -36.993 1.00 16.31 109 ASP C O 1
ATOM 3543 N N . LYS C 1 95 ? 8.849 -7.319 -35.063 1.00 16.01 110 LYS C N 1
ATOM 3544 C CA . LYS C 1 95 ? 8.321 -6.097 -35.675 1.00 16.66 110 LYS C CA 1
ATOM 3545 C C . LYS C 1 95 ? 9.444 -5.173 -36.123 1.00 17.97 110 LYS C C 1
ATOM 3546 O O . LYS C 1 95 ? 9.324 -4.495 -37.148 1.00 17.94 110 LYS C O 1
ATOM 3552 N N . TYR C 1 96 ? 10.531 -5.112 -35.362 1.00 16.05 111 TYR C N 1
ATOM 3553 C CA . TYR C 1 96 ? 11.592 -4.162 -35.651 1.00 15.67 111 TYR C CA 1
ATOM 3554 C C . TYR C 1 96 ? 12.885 -4.836 -36.052 1.00 15.66 111 TYR C C 1
ATOM 3555 O O . TYR C 1 96 ? 13.865 -4.131 -36.312 1.00 15.65 111 TYR C O 1
ATOM 3564 N N . ASN C 1 97 ? 12.910 -6.176 -36.123 1.00 16.51 112 ASN C N 1
ATOM 3565 C CA . ASN C 1 97 ? 14.065 -6.930 -36.629 1.00 15.73 112 ASN C CA 1
ATOM 3566 C C . ASN C 1 97 ? 15.361 -6.543 -35.928 1.00 15.49 112 ASN C C 1
ATOM 3567 O O . ASN C 1 97 ? 16.410 -6.365 -36.562 1.00 17.17 112 ASN C O 1
ATOM 3572 N N . VAL C 1 98 ? 15.295 -6.420 -34.599 1.00 15.21 113 VAL C N 1
ATOM 3573 C CA . VAL C 1 98 ? 16.491 -6.228 -33.789 1.00 14.98 113 VAL C CA 1
ATOM 3574 C C . VAL C 1 98 ? 16.404 -7.055 -32.509 1.00 14.74 113 VAL C C 1
ATOM 3575 O O . VAL C 1 98 ? 15.349 -7.571 -32.128 1.00 14.73 113 VAL C O 1
ATOM 3579 N N . TRP C 1 99 ? 17.562 -7.209 -31.870 1.00 14.57 114 TRP C N 1
ATOM 3580 C CA . TRP C 1 99 ? 17.681 -7.878 -30.577 1.00 14.34 114 TRP C CA 1
ATOM 3581 C C . TRP C 1 99 ? 17.588 -6.814 -29.499 1.00 14.12 114 TRP C C 1
ATOM 3582 O O . TRP C 1 99 ? 18.545 -6.091 -29.250 1.00 14.04 114 TRP C O 1
ATOM 3593 N N . LYS C 1 100 ? 16.440 -6.724 -28.879 1.00 14.04 115 LYS C N 1
ATOM 3594 C CA . LYS C 1 100 ? 16.112 -5.730 -27.874 1.00 13.87 115 LYS C CA 1
ATOM 3595 C C . LYS C 1 100 ? 16.703 -6.123 -26.520 1.00 13.61 115 LYS C C 1
ATOM 3596 O O . LYS C 1 100 ? 16.854 -7.305 -26.232 1.00 13.58 115 LYS C O 1
ATOM 3602 N N . PRO C 1 101 ? 17.085 -5.149 -25.692 1.00 13.46 116 PRO C N 1
ATOM 3603 C CA . PRO C 1 101 ? 17.528 -5.485 -24.339 1.00 13.22 116 PRO C CA 1
ATOM 3604 C C . PRO C 1 101 ? 16.405 -6.182 -23.585 1.00 14.50 116 PRO C C 1
ATOM 3605 O O . PRO C 1 101 ? 15.218 -5.873 -23.766 1.00 13.21 116 PRO C O 1
ATOM 3609 N N . TYR C 1 102 ? 16.789 -7.131 -22.728 1.00 13.01 117 TYR C N 1
ATOM 3610 C CA . TYR C 1 102 ? 15.800 -7.762 -21.874 1.00 12.92 117 TYR C CA 1
ATOM 3611 C C . TYR C 1 102 ? 16.487 -8.164 -20.582 1.00 12.89 117 TYR C C 1
ATOM 3612 O O . TYR C 1 102 ? 17.633 -8.635 -20.594 1.00 12.71 117 TYR C O 1
ATOM 3621 N N . MET C 1 103 ? 15.780 -7.946 -19.469 1.00 12.58 118 MET C N 1
ATOM 3622 C CA . MET C 1 103 ? 16.301 -8.268 -18.149 1.00 12.39 118 MET C CA 1
ATOM 3623 C C . MET C 1 103 ? 15.137 -8.494 -17.187 1.00 14.96 118 MET C C 1
ATOM 3624 O O . MET C 1 103 ? 14.185 -7.698 -17.141 1.00 12.32 118 MET C O 1
ATOM 3629 N N . LYS C 1 104 ? 15.210 -9.599 -16.460 1.00 12.25 119 LYS C N 1
ATOM 3630 C CA . LYS C 1 104 ? 14.327 -9.911 -15.341 1.00 16.09 119 LYS C CA 1
ATOM 3631 C C . LYS C 1 104 ? 15.186 -10.389 -14.181 1.00 12.92 119 LYS C C 1
ATOM 3632 O O . LYS C 1 104 ? 16.109 -11.181 -14.379 1.00 12.78 119 LYS C O 1
ATOM 3638 N N . VAL C 1 105 ? 14.895 -9.903 -12.978 1.00 13.30 120 VAL C N 1
ATOM 3639 C CA . VAL C 1 105 ? 15.624 -10.309 -11.773 1.00 13.34 120 VAL C CA 1
ATOM 3640 C C . VAL C 1 105 ? 14.613 -10.532 -10.664 1.00 11.65 120 VAL C C 1
ATOM 3641 O O . VAL C 1 105 ? 13.985 -9.580 -10.209 1.00 11.66 120 VAL C O 1
ATOM 3645 N N . GLY C 1 106 ? 14.483 -11.768 -10.201 1.00 16.85 121 GLY C N 1
ATOM 3646 C CA . GLY C 1 106 ? 13.456 -12.036 -9.208 1.00 17.46 121 GLY C CA 1
ATOM 3647 C C . GLY C 1 106 ? 12.109 -11.749 -9.826 1.00 18.93 121 GLY C C 1
ATOM 3648 O O . GLY C 1 106 ? 11.893 -11.985 -11.024 1.00 19.27 121 GLY C O 1
ATOM 3649 N N . SER C 1 107 ? 11.220 -11.156 -9.028 1.00 19.95 122 SER C N 1
ATOM 3650 C CA . SER C 1 107 ? 9.846 -10.881 -9.432 1.00 20.10 122 SER C CA 1
ATOM 3651 C C . SER C 1 107 ? 9.687 -9.577 -10.206 1.00 20.36 122 SER C C 1
ATOM 3652 O O . SER C 1 107 ? 8.559 -9.201 -10.521 1.00 20.07 122 SER C O 1
ATOM 3655 N N . LYS C 1 108 ? 10.757 -8.856 -10.505 1.00 17.75 123 LYS C N 1
ATOM 3656 C CA . LYS C 1 108 ? 10.581 -7.610 -11.238 1.00 18.89 123 LYS C CA 1
ATOM 3657 C C . LYS C 1 108 ? 11.186 -7.726 -12.631 1.00 15.44 123 LYS C C 1
ATOM 3658 O O . LYS C 1 108 ? 12.233 -8.344 -12.821 1.00 17.14 123 LYS C O 1
ATOM 3664 N N . GLY C 1 109 ? 10.465 -7.200 -13.622 1.00 17.54 124 GLY C N 1
ATOM 3665 C CA . GLY C 1 109 ? 10.778 -7.488 -15.010 1.00 19.43 124 GLY C CA 1
ATOM 3666 C C . GLY C 1 109 ? 10.998 -6.289 -15.900 1.00 15.46 124 GLY C C 1
ATOM 3667 O O . GLY C 1 109 ? 11.415 -5.222 -15.437 1.00 13.63 124 GLY C O 1
ATOM 3668 N N . GLN C 1 110 ? 10.729 -6.461 -17.194 1.00 14.80 125 GLN C N 1
ATOM 3669 C CA . GLN C 1 110 ? 10.968 -5.375 -18.142 1.00 13.23 125 GLN C CA 1
ATOM 3670 C C . GLN C 1 110 ? 10.347 -4.070 -17.691 1.00 12.56 125 GLN C C 1
ATOM 3671 O O . GLN C 1 110 ? 10.901 -3.008 -17.959 1.00 12.57 125 GLN C O 1
ATOM 3677 N N . ASP C 1 111 ? 9.211 -4.121 -16.984 1.00 12.55 126 ASP C N 1
ATOM 3678 C CA . ASP C 1 111 ? 8.547 -2.876 -16.601 1.00 12.82 126 ASP C CA 1
ATOM 3679 C C . ASP C 1 111 ? 9.389 -2.040 -15.653 1.00 12.38 126 ASP C C 1
ATOM 3680 O O . ASP C 1 111 ? 9.181 -0.828 -15.565 1.00 12.41 126 ASP C O 1
ATOM 3685 N N . GLN C 1 112 ? 10.328 -2.657 -14.942 1.00 12.21 127 GLN C N 1
ATOM 3686 C CA . GLN C 1 112 ? 11.105 -1.971 -13.931 1.00 12.05 127 GLN C CA 1
ATOM 3687 C C . GLN C 1 112 ? 12.570 -1.781 -14.319 1.00 13.29 127 GLN C C 1
ATOM 3688 O O . GLN C 1 112 ? 13.384 -1.420 -13.459 1.00 11.90 127 GLN C O 1
ATOM 3694 N N . VAL C 1 113 ? 12.922 -1.989 -15.585 1.00 12.17 128 VAL C N 1
ATOM 3695 C CA . VAL C 1 113 ? 14.289 -1.759 -16.059 1.00 13.41 128 VAL C CA 1
ATOM 3696 C C . VAL C 1 113 ? 14.434 -0.290 -16.456 1.00 12.28 128 VAL C C 1
ATOM 3697 O O . VAL C 1 113 ? 13.769 0.182 -17.388 1.00 13.09 128 VAL C O 1
ATOM 3701 N N . GLN C 1 114 ? 15.315 0.434 -15.773 1.00 12.18 129 GLN C N 1
ATOM 3702 C CA . GLN C 1 114 ? 15.559 1.817 -16.154 1.00 13.22 129 GLN C CA 1
ATOM 3703 C C . GLN C 1 114 ? 16.793 1.928 -17.044 1.00 12.39 129 GLN C C 1
ATOM 3704 O O . GLN C 1 114 ? 17.736 1.142 -16.954 1.00 12.32 129 GLN C O 1
ATOM 3710 N N . TYR C 1 115 ? 16.753 2.881 -17.946 1.00 12.56 130 TYR C N 1
ATOM 3711 C CA . TYR C 1 115 ? 17.841 3.051 -18.902 1.00 12.94 130 TYR C CA 1
ATOM 3712 C C . TYR C 1 115 ? 18.559 4.336 -18.534 1.00 12.73 130 TYR C C 1
ATOM 3713 O O . TYR C 1 115 ? 18.104 5.428 -18.861 1.00 14.84 130 TYR C O 1
ATOM 3722 N N . LEU C 1 116 ? 19.679 4.194 -17.831 1.00 12.63 131 LEU C N 1
ATOM 3723 C CA . LEU C 1 116 ? 20.448 5.344 -17.369 1.00 12.67 131 LEU C CA 1
ATOM 3724 C C . LEU C 1 116 ? 21.297 5.981 -18.459 1.00 15.13 131 LEU C C 1
ATOM 3725 O O . LEU C 1 116 ? 21.687 7.146 -18.297 1.00 16.24 131 LEU C O 1
ATOM 3730 N N . GLU C 1 117 ? 21.612 5.253 -19.539 1.00 13.67 132 GLU C N 1
ATOM 3731 C CA . GLU C 1 117 ? 22.425 5.806 -20.625 1.00 13.17 132 GLU C CA 1
ATOM 3732 C C . GLU C 1 117 ? 22.114 5.033 -21.898 1.00 13.28 132 GLU C C 1
ATOM 3733 O O . GLU C 1 117 ? 22.053 3.802 -21.864 1.00 13.82 132 GLU C O 1
ATOM 3739 N N . GLY C 1 118 ? 21.869 5.743 -22.998 1.00 14.06 133 GLY C N 1
ATOM 3740 C CA . GLY C 1 118 ? 21.714 5.110 -24.306 1.00 13.64 133 GLY C CA 1
ATOM 3741 C C . GLY C 1 118 ? 20.326 4.616 -24.678 1.00 14.98 133 GLY C C 1
ATOM 3742 O O . GLY C 1 118 ? 20.181 3.954 -25.721 1.00 13.76 133 GLY C O 1
ATOM 3743 N N . GLY C 1 119 ? 19.301 4.921 -23.874 1.00 13.54 134 GLY C N 1
ATOM 3744 C CA . GLY C 1 119 ? 17.955 4.469 -24.188 1.00 13.57 134 GLY C CA 1
ATOM 3745 C C . GLY C 1 119 ? 17.461 4.944 -25.544 1.00 16.56 134 GLY C C 1
ATOM 3746 O O . GLY C 1 119 ? 16.749 4.219 -26.242 1.00 19.23 134 GLY C O 1
ATOM 3747 N N . SER C 1 120 ? 17.853 6.162 -25.951 1.00 19.69 135 SER C N 1
ATOM 3748 C CA . SER C 1 120 ? 17.381 6.721 -27.215 1.00 20.90 135 SER C CA 1
ATOM 3749 C C . SER C 1 120 ? 18.067 6.115 -28.437 1.00 17.42 135 SER C C 1
ATOM 3750 O O . SER C 1 120 ? 17.725 6.477 -29.567 1.00 17.42 135 SER C O 1
ATOM 3753 N N . GLN C 1 121 ? 19.030 5.216 -28.262 1.00 16.80 136 GLN C N 1
ATOM 3754 C CA . GLN C 1 121 ? 19.582 4.543 -29.425 1.00 16.86 136 GLN C CA 1
ATOM 3755 C C . GLN C 1 121 ? 19.460 3.036 -29.382 1.00 15.93 136 GLN C C 1
ATOM 3756 O O . GLN C 1 121 ? 19.701 2.401 -30.405 1.00 18.19 136 GLN C O 1
ATOM 3762 N N . PHE C 1 122 ? 19.083 2.443 -28.255 1.00 14.09 137 PHE C N 1
ATOM 3763 C CA . PHE C 1 122 ? 18.985 0.990 -28.174 1.00 14.14 137 PHE C CA 1
ATOM 3764 C C . PHE C 1 122 ? 17.670 0.477 -27.597 1.00 13.89 137 PHE C C 1
ATOM 3765 O O . PHE C 1 122 ? 17.539 -0.733 -27.390 1.00 14.87 137 PHE C O 1
ATOM 3773 N N . THR C 1 123 ? 16.713 1.344 -27.289 1.00 14.12 138 THR C N 1
ATOM 3774 C CA . THR C 1 123 ? 15.425 0.826 -26.839 1.00 14.40 138 THR C CA 1
ATOM 3775 C C . THR C 1 123 ? 14.224 1.383 -27.601 1.00 21.32 138 THR C C 1
ATOM 3776 O O . THR C 1 123 ? 14.363 1.986 -28.676 1.00 17.76 138 THR C O 1
ATOM 3780 N N . ASN C 1 124 ? 13.033 1.160 -27.038 1.00 21.52 139 ASN C N 1
ATOM 3781 C CA . ASN C 1 124 ? 11.759 1.369 -27.726 1.00 22.83 139 ASN C CA 1
ATOM 3782 C C . ASN C 1 124 ? 11.792 0.532 -28.990 1.00 26.70 139 ASN C C 1
ATOM 3783 O O . ASN C 1 124 ? 11.778 -0.698 -28.909 1.00 32.00 139 ASN C O 1
ATOM 3788 N N . THR C 1 125 ? 11.814 1.150 -30.162 1.00 20.27 140 THR C N 1
ATOM 3789 C CA . THR C 1 125 ? 11.826 0.349 -31.374 1.00 21.57 140 THR C CA 1
ATOM 3790 C C . THR C 1 125 ? 13.185 0.086 -31.991 1.00 18.80 140 THR C C 1
ATOM 3791 O O . THR C 1 125 ? 13.267 -0.349 -33.148 1.00 23.69 140 THR C O 1
ATOM 3795 N N . LYS C 1 126 ? 14.241 0.396 -31.261 1.00 16.86 141 LYS C N 1
ATOM 3796 C CA . LYS C 1 126 ? 15.623 0.163 -31.643 1.00 15.28 141 LYS C CA 1
ATOM 3797 C C . LYS C 1 126 ? 16.144 -1.018 -30.842 1.00 15.61 141 LYS C C 1
ATOM 3798 O O . LYS C 1 126 ? 15.480 -1.519 -29.929 1.00 17.27 141 LYS C O 1
ATOM 3804 N N . GLY C 1 127 ? 17.372 -1.408 -31.149 1.00 16.93 142 GLY C N 1
ATOM 3805 C CA . GLY C 1 127 ? 18.016 -2.496 -30.439 1.00 16.57 142 GLY C CA 1
ATOM 3806 C C . GLY C 1 127 ? 19.321 -2.829 -31.120 1.00 16.44 142 GLY C C 1
ATOM 3807 O O . GLY C 1 127 ? 19.838 -2.037 -31.902 1.00 16.75 142 GLY C O 1
ATOM 3808 N N . PHE C 1 128 ? 19.843 -4.005 -30.842 1.00 15.32 143 PHE C N 1
ATOM 3809 C CA . PHE C 1 128 ? 21.141 -4.390 -31.364 1.00 17.12 143 PHE C CA 1
ATOM 3810 C C . PHE C 1 128 ? 20.949 -5.159 -32.664 1.00 15.47 143 PHE C C 1
ATOM 3811 O O . PHE C 1 128 ? 20.121 -6.073 -32.741 1.00 14.66 143 PHE C O 1
ATOM 3819 N N . ARG C 1 129 ? 21.698 -4.775 -33.689 1.00 14.83 144 ARG C N 1
ATOM 3820 C CA . ARG C 1 129 ? 21.414 -5.274 -35.027 1.00 15.45 144 ARG C CA 1
ATOM 3821 C C . ARG C 1 129 ? 21.821 -6.737 -35.187 1.00 16.37 144 ARG C C 1
ATOM 3822 O O . ARG C 1 129 ? 22.767 -7.207 -34.552 1.00 15.06 144 ARG C O 1
ATOM 3830 N N . PRO C 1 130 ? 21.092 -7.490 -36.011 1.00 17.99 145 PRO C N 1
ATOM 3831 C CA . PRO C 1 130 ? 21.489 -8.876 -36.282 1.00 15.40 145 PRO C CA 1
ATOM 3832 C C . PRO C 1 130 ? 22.936 -8.947 -36.753 1.00 16.98 145 PRO C C 1
ATOM 3833 O O . PRO C 1 130 ? 23.420 -8.052 -37.444 1.00 15.61 145 PRO C O 1
ATOM 3837 N N . GLY C 1 131 ? 23.635 -10.015 -36.341 1.00 15.44 146 GLY C N 1
ATOM 3838 C CA . GLY C 1 131 ? 24.993 -10.287 -36.796 1.00 15.55 146 GLY C CA 1
ATOM 3839 C C . GLY C 1 131 ? 26.097 -9.467 -36.153 1.00 15.41 146 GLY C C 1
ATOM 3840 O O . GLY C 1 131 ? 27.283 -9.683 -36.470 1.00 16.79 146 GLY C O 1
ATOM 3841 N N . SER C 1 132 ? 25.766 -8.520 -35.291 1.00 15.20 147 SER C N 1
ATOM 3842 C CA . SER C 1 132 ? 26.781 -7.697 -34.668 1.00 17.41 147 SER C CA 1
ATOM 3843 C C . SER C 1 132 ? 27.242 -8.355 -33.382 1.00 14.87 147 SER C C 1
ATOM 3844 O O . SER C 1 132 ? 26.703 -9.366 -32.947 1.00 14.80 147 SER C O 1
ATOM 3847 N N . THR C 1 133 ? 28.284 -7.793 -32.796 1.00 15.71 148 THR C N 1
ATOM 3848 C CA . THR C 1 133 ? 28.824 -8.305 -31.550 1.00 14.59 148 THR C CA 1
ATOM 3849 C C . THR C 1 133 ? 28.473 -7.300 -30.465 1.00 14.67 148 THR C C 1
ATOM 3850 O O . THR C 1 133 ? 28.532 -6.088 -30.693 1.00 18.19 148 THR C O 1
ATOM 3854 N N . VAL C 1 134 ? 28.019 -7.803 -29.320 1.00 14.16 149 VAL C N 1
ATOM 3855 C CA . VAL C 1 134 ? 27.632 -6.958 -28.203 1.00 13.94 149 VAL C CA 1
ATOM 3856 C C . VAL C 1 134 ? 28.454 -7.387 -26.999 1.00 13.79 149 VAL C C 1
ATOM 3857 O O . VAL C 1 134 ? 28.574 -8.582 -26.732 1.00 13.78 149 VAL C O 1
ATOM 3861 N N . GLN C 1 135 ? 29.030 -6.430 -26.288 1.00 13.70 150 GLN C N 1
ATOM 3862 C CA . GLN C 1 135 ? 29.720 -6.746 -25.040 1.00 14.26 150 GLN C CA 1
ATOM 3863 C C . GLN C 1 135 ? 28.736 -6.539 -23.890 1.00 13.33 150 GLN C C 1
ATOM 3864 O O . GLN C 1 135 ? 28.294 -5.416 -23.638 1.00 15.09 150 GLN C O 1
ATOM 3870 N N . LEU C 1 136 ? 28.388 -7.619 -23.197 1.00 13.22 151 LEU C N 1
ATOM 3871 C CA . LEU C 1 136 ? 27.480 -7.549 -22.059 1.00 13.01 151 LEU C CA 1
ATOM 3872 C C . LEU C 1 136 ? 28.278 -7.666 -20.763 1.00 12.88 151 LEU C C 1
ATOM 3873 O O . LEU C 1 136 ? 29.011 -8.643 -20.576 1.00 12.92 151 LEU C O 1
ATOM 3878 N N . THR C 1 137 ? 28.167 -6.657 -19.895 1.00 12.75 152 THR C N 1
ATOM 3879 C CA . THR C 1 137 ? 28.661 -6.728 -18.521 1.00 12.61 152 THR C CA 1
ATOM 3880 C C . THR C 1 137 ? 27.478 -6.719 -17.560 1.00 12.43 152 THR C C 1
ATOM 3881 O O . THR C 1 137 ? 26.559 -5.906 -17.712 1.00 12.73 152 THR C O 1
ATOM 3885 N N . ILE C 1 138 ? 27.501 -7.604 -16.561 1.00 12.33 153 ILE C N 1
ATOM 3886 C CA . ILE C 1 138 ? 26.383 -7.738 -15.645 1.00 12.17 153 ILE C CA 1
ATOM 3887 C C . ILE C 1 138 ? 26.933 -7.714 -14.232 1.00 12.04 153 ILE C C 1
ATOM 3888 O O . ILE C 1 138 ? 27.794 -8.535 -13.884 1.00 12.07 153 ILE C O 1
ATOM 3893 N N . TYR C 1 139 ? 26.425 -6.789 -13.424 1.00 11.93 154 TYR C N 1
ATOM 3894 C CA . TYR C 1 139 ? 26.775 -6.649 -12.018 1.00 12.92 154 TYR C CA 1
ATOM 3895 C C . TYR C 1 139 ? 25.582 -7.157 -11.212 1.00 13.48 154 TYR C C 1
ATOM 3896 O O . TYR C 1 139 ? 24.479 -6.608 -11.333 1.00 11.63 154 TYR C O 1
ATOM 3905 N N . LYS C 1 140 ? 25.781 -8.225 -10.439 1.00 12.73 155 LYS C N 1
ATOM 3906 C CA . LYS C 1 140 ? 24.634 -8.806 -9.745 1.00 15.08 155 LYS C CA 1
ATOM 3907 C C . LYS C 1 140 ? 24.144 -7.889 -8.632 1.00 13.23 155 LYS C C 1
ATOM 3908 O O . LYS C 1 140 ? 22.962 -7.916 -8.281 1.00 17.14 155 LYS C O 1
ATOM 3914 N N . ASN C 1 141 ? 25.040 -7.103 -8.030 1.00 16.10 156 ASN C N 1
ATOM 3915 C CA . ASN C 1 141 ? 24.652 -6.203 -6.945 1.00 12.30 156 ASN C CA 1
ATOM 3916 C C . ASN C 1 141 ? 25.682 -5.081 -6.934 1.00 13.71 156 ASN C C 1
ATOM 3917 O O . ASN C 1 141 ? 26.782 -5.247 -6.388 1.00 15.04 156 ASN C O 1
ATOM 3922 N N . LEU C 1 142 ? 25.318 -3.976 -7.566 1.00 12.90 157 LEU C N 1
ATOM 3923 C CA . LEU C 1 142 ? 26.065 -2.728 -7.529 1.00 11.80 157 LEU C CA 1
ATOM 3924 C C . LEU C 1 142 ? 25.228 -1.808 -6.647 1.00 13.04 157 LEU C C 1
ATOM 3925 O O . LEU C 1 142 ? 24.323 -1.113 -7.116 1.00 11.57 157 LEU C O 1
ATOM 3930 N N . ASN C 1 143 ? 25.481 -1.884 -5.330 1.00 14.96 158 ASN C N 1
ATOM 3931 C CA . ASN C 1 143 ? 24.823 -1.039 -4.331 1.00 14.98 158 ASN C CA 1
ATOM 3932 C C . ASN C 1 143 ? 23.337 -1.376 -4.199 1.00 14.26 158 ASN C C 1
ATOM 3933 O O . ASN C 1 143 ? 22.499 -0.487 -4.056 1.00 14.56 158 ASN C O 1
ATOM 3938 N N . GLY C 1 144 ? 23.008 -2.661 -4.224 1.00 12.54 159 GLY C N 1
ATOM 3939 C CA . GLY C 1 144 ? 21.629 -3.071 -4.196 1.00 13.89 159 GLY C CA 1
ATOM 3940 C C . GLY C 1 144 ? 20.927 -3.039 -5.538 1.00 13.57 159 GLY C C 1
ATOM 3941 O O . GLY C 1 144 ? 19.732 -3.354 -5.599 1.00 11.53 159 GLY C O 1
ATOM 3942 N N . ASN C 1 145 ? 21.620 -2.690 -6.622 1.00 12.59 160 ASN C N 1
ATOM 3943 C CA . ASN C 1 145 ? 20.982 -2.665 -7.928 1.00 11.64 160 ASN C CA 1
ATOM 3944 C C . ASN C 1 145 ? 21.656 -3.694 -8.831 1.00 14.37 160 ASN C C 1
ATOM 3945 O O . ASN C 1 145 ? 22.831 -4.025 -8.648 1.00 12.29 160 ASN C O 1
ATOM 3950 N N . THR C 1 146 ? 20.901 -4.241 -9.788 1.00 13.14 161 THR C N 1
ATOM 3951 C CA . THR C 1 146 ? 21.474 -5.176 -10.750 1.00 12.80 161 THR C CA 1
ATOM 3952 C C . THR C 1 146 ? 21.623 -4.385 -12.033 1.00 13.22 161 THR C C 1
ATOM 3953 O O . THR C 1 146 ? 20.635 -3.886 -12.574 1.00 11.66 161 THR C O 1
ATOM 3957 N N . ARG C 1 147 ? 22.851 -4.234 -12.498 1.00 12.52 162 ARG C N 1
ATOM 3958 C CA . ARG C 1 147 ? 23.120 -3.395 -13.648 1.00 12.74 162 ARG C CA 1
ATOM 3959 C C . ARG C 1 147 ? 23.626 -4.274 -14.776 1.00 11.96 162 ARG C C 1
ATOM 3960 O O . ARG C 1 147 ? 24.425 -5.185 -14.552 1.00 11.95 162 ARG C O 1
ATOM 3968 N N . ALA C 1 148 ? 23.128 -4.012 -15.978 1.00 12.08 163 ALA C N 1
ATOM 3969 C CA . ALA C 1 148 ? 23.602 -4.660 -17.192 1.00 12.99 163 ALA C CA 1
ATOM 3970 C C . ALA C 1 148 ? 24.079 -3.582 -18.146 1.00 12.37 163 ALA C C 1
ATOM 3971 O O . ALA C 1 148 ? 23.328 -2.652 -18.456 1.00 13.93 163 ALA C O 1
ATOM 3973 N N . THR C 1 149 ? 25.309 -3.700 -18.603 1.00 12.47 164 THR C N 1
ATOM 3974 C CA . THR C 1 149 ? 25.863 -2.734 -19.540 1.00 13.55 164 THR C CA 1
ATOM 3975 C C . THR C 1 149 ? 26.160 -3.430 -20.852 1.00 12.80 164 THR C C 1
ATOM 3976 O O . THR C 1 149 ? 26.816 -4.475 -20.871 1.00 13.96 164 THR C O 1
ATOM 3980 N N . TYR C 1 150 ? 25.623 -2.866 -21.923 1.00 12.94 165 TYR C N 1
ATOM 3981 C CA . TYR C 1 150 ? 25.776 -3.349 -23.281 1.00 13.13 165 TYR C CA 1
ATOM 3982 C C . TYR C 1 150 ? 26.578 -2.329 -24.080 1.00 13.45 165 TYR C C 1
ATOM 3983 O O . TYR C 1 150 ? 26.288 -1.127 -24.036 1.00 15.68 165 TYR C O 1
ATOM 3992 N N . TRP C 1 151 ? 27.572 -2.810 -24.812 1.00 13.44 166 TRP C N 1
ATOM 3993 C CA . TRP C 1 151 ? 28.265 -2.025 -25.819 1.00 13.65 166 TRP C CA 1
ATOM 3994 C C . TRP C 1 151 ? 27.972 -2.691 -27.154 1.00 13.83 166 TRP C C 1
ATOM 3995 O O . TRP C 1 151 ? 28.266 -3.880 -27.329 1.00 13.84 166 TRP C O 1
ATOM 4006 N N . GLY C 1 152 ? 27.411 -1.940 -28.089 1.00 13.98 167 GLY C N 1
ATOM 4007 C CA . GLY C 1 152 ? 27.152 -2.538 -29.383 1.00 14.17 167 GLY C CA 1
ATOM 4008 C C . GLY C 1 152 ? 26.670 -1.551 -30.420 1.00 14.36 167 GLY C C 1
ATOM 4009 O O . GLY C 1 152 ? 26.835 -0.341 -30.275 1.00 14.39 167 GLY C O 1
ATOM 4010 N N . THR C 1 153 ? 26.037 -2.100 -31.459 1.00 14.50 168 THR C N 1
ATOM 4011 C CA . THR C 1 153 ? 25.595 -1.346 -32.624 1.00 14.73 168 THR C CA 1
ATOM 4012 C C . THR C 1 153 ? 24.116 -1.572 -32.908 1.00 14.75 168 THR C C 1
ATOM 4013 O O . THR C 1 153 ? 23.681 -2.718 -33.030 1.00 14.73 168 THR C O 1
ATOM 4017 N N . ASN C 1 154 ? 23.365 -0.480 -33.078 1.00 14.81 169 ASN C N 1
ATOM 4018 C CA . ASN C 1 154 ? 21.941 -0.564 -33.383 1.00 14.86 169 ASN C CA 1
ATOM 4019 C C . ASN C 1 154 ? 21.710 -0.685 -34.891 1.00 15.16 169 ASN C C 1
ATOM 4020 O O . ASN C 1 154 ? 22.649 -0.771 -35.685 1.00 15.31 169 ASN C O 1
ATOM 4025 N N . ASN C 1 155 ? 20.428 -0.704 -35.281 1.00 15.25 170 ASN C N 1
ATOM 4026 C CA . ASN C 1 155 ? 20.058 -1.004 -36.654 1.00 16.44 170 ASN C CA 1
ATOM 4027 C C . ASN C 1 155 ? 20.624 0.035 -37.618 1.00 16.99 170 ASN C C 1
ATOM 4028 O O . ASN C 1 155 ? 20.849 -0.257 -38.800 1.00 23.50 170 ASN C O 1
ATOM 4033 N N . ALA C 1 156 ? 20.853 1.247 -37.130 1.00 15.72 171 ALA C N 1
ATOM 4034 C CA . ALA C 1 156 ? 21.281 2.368 -37.947 1.00 15.95 171 ALA C CA 1
ATOM 4035 C C . ALA C 1 156 ? 22.797 2.523 -37.992 1.00 15.97 171 ALA C C 1
ATOM 4036 O O . ALA C 1 156 ? 23.281 3.519 -38.542 1.00 16.16 171 ALA C O 1
ATOM 4038 N N . GLY C 1 157 ? 23.547 1.595 -37.379 1.00 15.78 172 GLY C N 1
ATOM 4039 C CA . GLY C 1 157 ? 24.995 1.668 -37.318 1.00 15.80 172 GLY C CA 1
ATOM 4040 C C . GLY C 1 157 ? 25.569 2.485 -36.177 1.00 16.83 172 GLY C C 1
ATOM 4041 O O . GLY C 1 157 ? 26.804 2.613 -36.084 1.00 15.65 172 GLY C O 1
ATOM 4042 N N . TYR C 1 158 ? 24.727 3.043 -35.305 1.00 18.47 173 TYR C N 1
ATOM 4043 C CA . TYR C 1 158 ? 25.214 3.731 -34.111 1.00 15.30 173 TYR C CA 1
ATOM 4044 C C . TYR C 1 158 ? 25.857 2.725 -33.179 1.00 15.53 173 TYR C C 1
ATOM 4045 O O . TYR C 1 158 ? 25.228 1.732 -32.803 1.00 14.91 173 TYR C O 1
ATOM 4054 N N . ASN C 1 159 ? 27.101 2.996 -32.786 1.00 16.95 174 ASN C N 1
ATOM 4055 C CA . ASN C 1 159 ? 27.866 2.122 -31.909 1.00 14.86 174 ASN C CA 1
ATOM 4056 C C . ASN C 1 159 ? 28.100 2.867 -30.602 1.00 14.97 174 ASN C C 1
ATOM 4057 O O . ASN C 1 159 ? 28.774 3.906 -30.588 1.00 17.95 174 ASN C O 1
ATOM 4062 N N . GLY C 1 160 ? 27.569 2.328 -29.515 1.00 14.44 175 GLY C N 1
ATOM 4063 C CA . GLY C 1 160 ? 27.768 2.926 -28.208 1.00 14.27 175 GLY C CA 1
ATOM 4064 C C . GLY C 1 160 ? 27.200 2.044 -27.112 1.00 14.01 175 GLY C C 1
ATOM 4065 O O . GLY C 1 160 ? 27.019 0.837 -27.301 1.00 13.95 175 GLY C O 1
ATOM 4066 N N . ARG C 1 161 ? 26.906 2.672 -25.964 1.00 13.85 176 ARG C N 1
ATOM 4067 C CA . ARG C 1 161 ? 26.598 1.989 -24.702 1.00 13.60 176 ARG C CA 1
ATOM 4068 C C . ARG C 1 161 ? 25.116 2.086 -24.318 1.00 13.49 176 ARG C C 1
ATOM 4069 O O . ARG C 1 161 ? 24.484 3.137 -24.479 1.00 13.56 176 ARG C O 1
ATOM 4077 N N . LEU C 1 162 ? 24.578 0.995 -23.758 1.00 13.32 177 LEU C N 1
ATOM 4078 C CA . LEU C 1 162 ? 23.310 1.028 -23.024 1.00 13.18 177 LEU C CA 1
ATOM 4079 C C . LEU C 1 162 ? 23.546 0.529 -21.598 1.00 12.96 177 LEU C C 1
ATOM 4080 O O . LEU C 1 162 ? 24.043 -0.584 -21.404 1.00 12.89 177 LEU C O 1
ATOM 4085 N N . ILE C 1 163 ? 23.233 1.362 -20.614 1.00 12.86 178 ILE C N 1
ATOM 4086 C CA . ILE C 1 163 ? 23.326 0.992 -19.207 1.00 12.65 178 ILE C CA 1
ATOM 4087 C C . ILE C 1 163 ? 21.902 0.785 -18.704 1.00 12.54 178 ILE C C 1
ATOM 4088 O O . ILE C 1 163 ? 21.140 1.752 -18.577 1.00 12.57 178 ILE C O 1
ATOM 4093 N N . SER C 1 164 ? 21.533 -0.462 -18.434 1.00 12.44 179 SER C N 1
ATOM 4094 C CA . SER C 1 164 ? 20.218 -0.791 -17.922 1.00 12.35 179 SER C CA 1
ATOM 4095 C C . SER C 1 164 ? 20.350 -1.296 -16.496 1.00 12.16 179 SER C C 1
ATOM 4096 O O . SER C 1 164 ? 21.369 -1.887 -16.125 1.00 12.11 179 SER C O 1
ATOM 4099 N N . GLU C 1 165 ? 19.295 -1.105 -15.717 1.00 12.07 180 GLU C N 1
ATOM 4100 C CA . GLU C 1 165 ? 19.362 -1.427 -14.300 1.00 11.89 180 GLU C CA 1
ATOM 4101 C C . GLU C 1 165 ? 17.964 -1.705 -13.781 1.00 11.83 180 GLU C C 1
ATOM 4102 O O . GLU C 1 165 ? 17.003 -1.063 -14.200 1.00 14.93 180 GLU C O 1
ATOM 4108 N N . ILE C 1 166 ? 17.843 -2.675 -12.896 1.00 12.72 181 ILE C N 1
ATOM 4109 C CA . ILE C 1 166 ? 16.707 -2.740 -11.987 1.00 15.34 181 ILE C CA 1
ATOM 4110 C C . ILE C 1 166 ? 17.211 -2.469 -10.586 1.00 14.63 181 ILE C C 1
ATOM 4111 O O . ILE C 1 166 ? 18.171 -3.099 -10.123 1.00 11.42 181 ILE C O 1
ATOM 4116 N N . SER C 1 167 ? 16.620 -1.467 -9.949 1.00 16.48 182 SER C N 1
ATOM 4117 C CA . SER C 1 167 ? 17.055 -1.065 -8.627 1.00 15.79 182 SER C CA 1
ATOM 4118 C C . SER C 1 167 ? 16.350 -1.903 -7.568 1.00 14.22 182 SER C C 1
ATOM 4119 O O . SER C 1 167 ? 15.237 -2.397 -7.776 1.00 16.34 182 SER C O 1
ATOM 4122 N N . LYS C 1 168 ? 17.017 -2.056 -6.426 1.00 13.66 183 LYS C N 1
ATOM 4123 C CA . LYS C 1 168 ? 16.452 -2.693 -5.235 1.00 13.96 183 LYS C CA 1
ATOM 4124 C C . LYS C 1 168 ? 16.250 -4.173 -5.462 1.00 13.62 183 LYS C C 1
ATOM 4125 O O . LYS C 1 168 ? 15.349 -4.787 -4.892 1.00 15.12 183 LYS C O 1
ATOM 4131 N N . THR C 1 169 ? 17.082 -4.748 -6.327 1.00 13.14 184 THR C N 1
ATOM 4132 C CA . THR C 1 169 ? 17.078 -6.194 -6.477 1.00 13.57 184 THR C CA 1
ATOM 4133 C C . THR C 1 169 ? 17.678 -6.875 -5.260 1.00 12.05 184 THR C C 1
ATOM 4134 O O . THR C 1 169 ? 17.313 -8.017 -4.961 1.00 12.31 184 THR C O 1
ATOM 4138 N N . ASN C 1 170 ? 18.594 -6.198 -4.571 1.00 13.12 185 ASN C N 1
ATOM 4139 C CA . ASN C 1 170 ? 19.224 -6.682 -3.330 1.00 13.50 185 ASN C CA 1
ATOM 4140 C C . ASN C 1 170 ? 19.572 -8.163 -3.398 1.00 13.28 185 ASN C C 1
ATOM 4141 O O . ASN C 1 170 ? 19.125 -8.970 -2.592 1.00 14.94 185 ASN C O 1
ATOM 4146 N N . VAL C 1 171 ? 20.371 -8.512 -4.390 1.00 12.31 186 VAL C N 1
ATOM 4147 C CA . VAL C 1 171 ? 20.743 -9.907 -4.581 1.00 14.57 186 VAL C CA 1
ATOM 4148 C C . VAL C 1 171 ? 21.885 -10.231 -3.625 1.00 13.37 186 VAL C C 1
ATOM 4149 O O . VAL C 1 171 ? 22.747 -9.385 -3.357 1.00 13.48 186 VAL C O 1
ATOM 4153 N N . GLY C 1 172 ? 21.899 -11.447 -3.091 1.00 17.06 187 GLY C N 1
ATOM 4154 C CA . GLY C 1 172 ? 23.046 -11.868 -2.310 1.00 19.72 187 GLY C CA 1
ATOM 4155 C C . GLY C 1 172 ? 23.805 -13.044 -2.892 1.00 20.60 187 GLY C C 1
ATOM 4156 O O . GLY C 1 172 ? 24.391 -12.977 -3.981 1.00 19.11 187 GLY C O 1
ATOM 4157 N N . SER C 1 173 ? 23.806 -14.131 -2.135 1.00 21.90 188 SER C N 1
ATOM 4158 C CA . SER C 1 173 ? 24.416 -15.375 -2.561 1.00 22.21 188 SER C CA 1
ATOM 4159 C C . SER C 1 173 ? 23.764 -15.891 -3.830 1.00 21.74 188 SER C C 1
ATOM 4160 O O . SER C 1 173 ? 22.548 -16.085 -3.872 1.00 17.68 188 SER C O 1
ATOM 4163 N N . ILE C 1 174 ? 24.584 -16.114 -4.858 1.00 20.22 189 ILE C N 1
ATOM 4164 C CA . ILE C 1 174 ? 24.189 -16.832 -6.063 1.00 21.20 189 ILE C CA 1
ATOM 4165 C C . ILE C 1 174 ? 25.042 -18.091 -6.179 1.00 19.96 189 ILE C C 1
ATOM 4166 O O . ILE C 1 174 ? 26.152 -18.161 -5.637 1.00 24.81 189 ILE C O 1
ATOM 4171 N N . SER C 1 175 ? 24.515 -19.099 -6.879 1.00 17.29 190 SER C N 1
ATOM 4172 C CA A SER C 1 175 ? 25.191 -20.387 -6.975 0.11 19.39 190 SER C CA 1
ATOM 4173 C CA B SER C 1 175 ? 25.184 -20.394 -6.976 0.89 19.43 190 SER C CA 1
ATOM 4174 C C . SER C 1 175 ? 26.034 -20.552 -8.234 1.00 20.16 190 SER C C 1
ATOM 4175 O O . SER C 1 175 ? 26.947 -21.387 -8.241 1.00 16.84 190 SER C O 1
ATOM 4180 N N . LYS C 1 176 ? 25.760 -19.784 -9.288 1.00 15.89 191 LYS C N 1
ATOM 4181 C CA . LYS C 1 176 ? 26.367 -20.010 -10.594 1.00 13.19 191 LYS C CA 1
ATOM 4182 C C . LYS C 1 176 ? 25.831 -18.912 -11.500 1.00 12.44 191 LYS C C 1
ATOM 4183 O O . LYS C 1 176 ? 25.028 -18.081 -11.078 1.00 14.06 191 LYS C O 1
ATOM 4189 N N . TRP C 1 177 ? 26.268 -18.929 -12.746 1.00 12.55 192 TRP C N 1
ATOM 4190 C CA . TRP C 1 177 ? 25.829 -17.996 -13.774 1.00 12.55 192 TRP C CA 1
ATOM 4191 C C . TRP C 1 177 ? 25.386 -18.894 -14.930 1.00 14.87 192 TRP C C 1
ATOM 4192 O O . TRP C 1 177 ? 25.662 -20.094 -14.929 1.00 12.90 192 TRP C O 1
ATOM 4203 N N . LYS C 1 178 ? 24.704 -18.317 -15.933 1.00 12.78 193 LYS C N 1
ATOM 4204 C CA . LYS C 1 178 ? 24.171 -19.117 -17.027 1.00 12.98 193 LYS C CA 1
ATOM 4205 C C . LYS C 1 178 ? 24.414 -18.470 -18.387 1.00 13.08 193 LYS C C 1
ATOM 4206 O O . LYS C 1 178 ? 24.847 -17.323 -18.502 1.00 12.99 193 LYS C O 1
ATOM 4212 N N . ALA C 1 179 ? 24.123 -19.265 -19.417 1.00 13.30 194 ALA C N 1
ATOM 4213 C CA . ALA C 1 179 ? 24.185 -18.891 -20.822 1.00 13.44 194 ALA C CA 1
ATOM 4214 C C . ALA C 1 179 ? 23.103 -19.667 -21.557 1.00 13.62 194 ALA C C 1
ATOM 4215 O O . ALA C 1 179 ? 23.159 -20.903 -21.617 1.00 13.78 194 ALA C O 1
ATOM 4217 N N . LEU C 1 180 ? 22.140 -18.959 -22.137 1.00 13.62 195 LEU C N 1
ATOM 4218 C CA . LEU C 1 180 ? 21.041 -19.613 -22.823 1.00 13.80 195 LEU C CA 1
ATOM 4219 C C . LEU C 1 180 ? 20.795 -19.003 -24.191 1.00 13.94 195 LEU C C 1
ATOM 4220 O O . LEU C 1 180 ? 21.089 -17.839 -24.442 1.00 13.85 195 LEU C O 1
ATOM 4225 N N . ALA C 1 181 ? 20.240 -19.836 -25.061 1.00 14.18 196 ALA C N 1
ATOM 4226 C CA . ALA C 1 181 ? 19.544 -19.412 -26.256 1.00 14.34 196 ALA C CA 1
ATOM 4227 C C . ALA C 1 181 ? 18.295 -20.266 -26.299 1.00 14.49 196 ALA C C 1
ATOM 4228 O O . ALA C 1 181 ? 18.384 -21.491 -26.179 1.00 14.62 196 ALA C O 1
ATOM 4230 N N . THR C 1 182 ? 17.135 -19.617 -26.390 1.00 14.46 197 THR C N 1
ATOM 4231 C CA . THR C 1 182 ? 15.867 -20.304 -26.264 1.00 14.69 197 THR C CA 1
ATOM 4232 C C . THR C 1 182 ? 14.837 -19.697 -27.199 1.00 14.73 197 THR C C 1
ATOM 4233 O O . THR C 1 182 ? 14.914 -18.529 -27.581 1.00 14.65 197 THR C O 1
ATOM 4237 N N . VAL C 1 183 ? 13.842 -20.514 -27.535 1.00 14.95 198 VAL C N 1
ATOM 4238 C CA . VAL C 1 183 ? 12.553 -20.017 -27.979 1.00 15.06 198 VAL C CA 1
ATOM 4239 C C . VAL C 1 183 ? 11.517 -20.371 -26.916 1.00 15.00 198 VAL C C 1
ATOM 4240 O O . VAL C 1 183 ? 11.228 -21.551 -26.687 1.00 15.14 198 VAL C O 1
ATOM 4244 N N . ALA C 1 184 ? 10.925 -19.343 -26.326 1.00 14.81 199 ALA C N 1
ATOM 4245 C CA . ALA C 1 184 ? 9.924 -19.466 -25.273 1.00 19.39 199 ALA C CA 1
ATOM 4246 C C . ALA C 1 184 ? 8.556 -19.232 -25.894 1.00 19.66 199 ALA C C 1
ATOM 4247 O O . ALA C 1 184 ? 8.422 -18.467 -26.845 1.00 15.74 199 ALA C O 1
ATOM 4249 N N . THR C 1 185 ? 7.538 -19.914 -25.391 1.00 24.65 200 THR C N 1
ATOM 4250 C CA . THR C 1 185 ? 6.229 -19.676 -25.967 1.00 24.71 200 THR C CA 1
ATOM 4251 C C . THR C 1 185 ? 5.233 -19.393 -24.861 1.00 25.87 200 THR C C 1
ATOM 4252 O O . THR C 1 185 ? 5.529 -19.504 -23.669 1.00 30.37 200 THR C O 1
ATOM 4256 N N . THR C 1 186 ? 4.036 -19.000 -25.273 1.00 24.45 201 THR C N 1
ATOM 4257 C CA . THR C 1 186 ? 2.940 -18.921 -24.327 1.00 27.67 201 THR C CA 1
ATOM 4258 C C . THR C 1 186 ? 1.952 -20.054 -24.542 1.00 22.92 201 THR C C 1
ATOM 4259 O O . THR C 1 186 ? 1.273 -20.460 -23.592 1.00 16.38 201 THR C O 1
ATOM 4263 N N . GLY C 1 187 ? 1.939 -20.624 -25.741 1.00 20.43 202 GLY C N 1
ATOM 4264 C CA . GLY C 1 187 ? 1.093 -21.743 -26.074 1.00 24.95 202 GLY C CA 1
ATOM 4265 C C . GLY C 1 187 ? 1.901 -23.013 -26.173 1.00 28.87 202 GLY C C 1
ATOM 4266 O O . GLY C 1 187 ? 2.682 -23.318 -25.277 1.00 29.36 202 GLY C O 1
ATOM 4267 N N . SER C 1 188 ? 1.752 -23.737 -27.268 1.00 24.97 203 SER C N 1
ATOM 4268 C CA . SER C 1 188 ? 2.339 -25.060 -27.404 1.00 29.99 203 SER C CA 1
ATOM 4269 C C . SER C 1 188 ? 3.809 -24.961 -27.811 1.00 32.37 203 SER C C 1
ATOM 4270 O O . SER C 1 188 ? 4.126 -24.428 -28.885 1.00 30.43 203 SER C O 1
ATOM 4273 N N . ARG C 1 189 ? 4.707 -25.472 -26.956 1.00 32.95 204 ARG C N 1
ATOM 4274 C CA . ARG C 1 189 ? 6.079 -25.697 -27.384 1.00 29.07 204 ARG C CA 1
ATOM 4275 C C . ARG C 1 189 ? 6.106 -26.646 -28.571 1.00 28.13 204 ARG C C 1
ATOM 4276 O O . ARG C 1 189 ? 7.019 -26.592 -29.399 1.00 29.50 204 ARG C O 1
ATOM 4284 N N . GLN C 1 190 ? 5.115 -27.534 -28.658 1.00 29.71 205 GLN C N 1
ATOM 4285 C CA . GLN C 1 190 ? 5.062 -28.505 -29.737 1.00 31.13 205 GLN C CA 1
ATOM 4286 C C . GLN C 1 190 ? 4.976 -27.842 -31.106 1.00 27.52 205 GLN C C 1
ATOM 4287 O O . GLN C 1 190 ? 5.315 -28.477 -32.108 1.00 34.96 205 GLN C O 1
ATOM 4293 N N . SER C 1 191 ? 4.575 -26.576 -31.179 1.00 25.31 206 SER C N 1
ATOM 4294 C CA . SER C 1 191 ? 4.416 -25.917 -32.472 1.00 28.57 206 SER C CA 1
ATOM 4295 C C . SER C 1 191 ? 5.556 -24.970 -32.829 1.00 23.97 206 SER C C 1
ATOM 4296 O O . SER C 1 191 ? 5.500 -24.341 -33.886 1.00 25.21 206 SER C O 1
ATOM 4299 N N . ILE C 1 192 ? 6.557 -24.818 -31.964 1.00 21.37 207 ILE C N 1
ATOM 4300 C CA . ILE C 1 192 ? 7.700 -23.973 -32.278 1.00 21.62 207 ILE C CA 1
ATOM 4301 C C . ILE C 1 192 ? 8.437 -24.479 -33.508 1.00 21.91 207 ILE C C 1
ATOM 4302 O O . ILE C 1 192 ? 8.745 -25.673 -33.627 1.00 18.50 207 ILE C O 1
ATOM 4307 N N . LYS C 1 193 ? 8.755 -23.547 -34.413 1.00 19.91 208 LYS C N 1
ATOM 4308 C CA . LYS C 1 193 ? 9.753 -23.702 -35.456 1.00 19.84 208 LYS C CA 1
ATOM 4309 C C . LYS C 1 193 ? 10.819 -22.630 -35.263 1.00 18.46 208 LYS C C 1
ATOM 4310 O O . LYS C 1 193 ? 10.515 -21.507 -34.865 1.00 19.50 208 LYS C O 1
ATOM 4316 N N . SER C 1 194 ? 12.068 -22.974 -35.553 1.00 18.60 209 SER C N 1
ATOM 4317 C CA . SER C 1 194 ? 13.143 -22.019 -35.305 1.00 20.55 209 SER C CA 1
ATOM 4318 C C . SER C 1 194 ? 14.419 -22.463 -35.994 1.00 21.27 209 SER C C 1
ATOM 4319 O O . SER C 1 194 ? 14.621 -23.653 -36.248 1.00 22.69 209 SER C O 1
ATOM 4322 N N . ASN C 1 195 ? 15.278 -21.483 -36.291 1.00 16.72 210 ASN C N 1
ATOM 4323 C CA . ASN C 1 195 ? 16.663 -21.776 -36.653 1.00 20.95 210 ASN C CA 1
ATOM 4324 C C . ASN C 1 195 ? 17.476 -20.506 -36.441 1.00 16.90 210 ASN C C 1
ATOM 4325 O O . ASN C 1 195 ? 17.338 -19.556 -37.215 1.00 16.55 210 ASN C O 1
ATOM 4330 N N . PHE C 1 196 ? 18.336 -20.509 -35.421 1.00 16.23 211 PHE C N 1
ATOM 4331 C CA . PHE C 1 196 ? 19.290 -19.428 -35.195 1.00 16.02 211 PHE C CA 1
ATOM 4332 C C . PHE C 1 196 ? 20.450 -19.947 -34.347 1.00 15.87 211 PHE C C 1
ATOM 4333 O O . PHE C 1 196 ? 20.310 -20.926 -33.614 1.00 15.85 211 PHE C O 1
ATOM 4341 N N . SER C 1 197 ? 21.614 -19.297 -34.476 1.00 18.04 212 SER C N 1
ATOM 4342 C CA A SER C 1 197 ? 22.791 -19.662 -33.697 0.13 15.66 212 SER C CA 1
ATOM 4343 C CA B SER C 1 197 ? 22.775 -19.660 -33.670 0.87 16.62 212 SER C CA 1
ATOM 4344 C C . SER C 1 197 ? 23.525 -18.409 -33.230 1.00 16.27 212 SER C C 1
ATOM 4345 O O . SER C 1 197 ? 23.558 -17.391 -33.929 1.00 15.46 212 SER C O 1
ATOM 4350 N N . THR C 1 198 ? 24.130 -18.508 -32.044 1.00 16.31 213 THR C N 1
ATOM 4351 C CA . THR C 1 198 ? 24.794 -17.408 -31.357 1.00 14.98 213 THR C CA 1
ATOM 4352 C C . THR C 1 198 ? 25.916 -17.986 -30.505 1.00 14.90 213 THR C C 1
ATOM 4353 O O . THR C 1 198 ? 25.952 -19.189 -30.215 1.00 16.82 213 THR C O 1
ATOM 4357 N N . SER C 1 199 ? 26.845 -17.117 -30.114 1.00 14.77 214 SER C N 1
ATOM 4358 C CA A SER C 1 199 ? 27.991 -17.524 -29.313 0.41 16.23 214 SER C CA 1
ATOM 4359 C CA B SER C 1 199 ? 27.964 -17.540 -29.286 0.59 15.59 214 SER C CA 1
ATOM 4360 C C . SER C 1 199 ? 28.215 -16.530 -28.183 1.00 15.96 214 SER C C 1
ATOM 4361 O O . SER C 1 199 ? 28.106 -15.314 -28.394 1.00 15.14 214 SER C O 1
ATOM 4366 N N . PHE C 1 200 ? 28.541 -17.065 -27.003 1.00 14.30 215 PHE C N 1
ATOM 4367 C CA . PHE C 1 200 ? 29.065 -16.317 -25.863 1.00 14.61 215 PHE C CA 1
ATOM 4368 C C . PHE C 1 200 ? 30.578 -16.508 -25.862 1.00 14.18 215 PHE C C 1
ATOM 4369 O O . PHE C 1 200 ? 31.060 -17.641 -25.782 1.00 14.30 215 PHE C O 1
ATOM 4377 N N . THR C 1 201 ? 31.323 -15.425 -25.980 1.00 14.15 216 THR C N 1
ATOM 4378 C CA . THR C 1 201 ? 32.771 -15.534 -26.061 1.00 16.86 216 THR C CA 1
ATOM 4379 C C . THR C 1 201 ? 33.428 -14.680 -24.983 1.00 14.18 216 THR C C 1
ATOM 4380 O O . THR C 1 201 ? 32.782 -13.848 -24.347 1.00 17.69 216 THR C O 1
ATOM 4384 N N . ASN C 1 202 ? 34.721 -14.949 -24.769 1.00 16.91 217 ASN C N 1
ATOM 4385 C CA . ASN C 1 202 ? 35.578 -14.234 -23.813 1.00 16.04 217 ASN C CA 1
ATOM 4386 C C . ASN C 1 202 ? 34.899 -14.098 -22.461 1.00 16.19 217 ASN C C 1
ATOM 4387 O O . ASN C 1 202 ? 34.921 -13.040 -21.830 1.00 16.38 217 ASN C O 1
ATOM 4392 N N . ILE C 1 203 ? 34.278 -15.182 -22.016 1.00 16.05 218 ILE C N 1
ATOM 4393 C CA . ILE C 1 203 ? 33.527 -15.140 -20.771 1.00 13.58 218 ILE C CA 1
ATOM 4394 C C . ILE C 1 203 ? 34.498 -14.981 -19.608 1.00 13.51 218 ILE C C 1
ATOM 4395 O O . ILE C 1 203 ? 35.446 -15.761 -19.466 1.00 13.65 218 ILE C O 1
ATOM 4400 N N . THR C 1 204 ? 34.280 -13.953 -18.777 1.00 13.33 219 THR C N 1
ATOM 4401 C CA . THR C 1 204 ? 34.969 -13.830 -17.495 1.00 13.25 219 THR C CA 1
ATOM 4402 C C . THR C 1 204 ? 33.951 -13.493 -16.404 1.00 13.48 219 THR C C 1
ATOM 4403 O O . THR C 1 204 ? 32.944 -12.836 -16.665 1.00 12.91 219 THR C O 1
ATOM 4407 N N . ILE C 1 205 ? 34.232 -13.952 -15.176 1.00 12.94 220 ILE C N 1
ATOM 4408 C CA . ILE C 1 205 ? 33.479 -13.602 -13.976 1.00 16.15 220 ILE C CA 1
ATOM 4409 C C . ILE C 1 205 ? 34.482 -13.161 -12.919 1.00 15.45 220 ILE C C 1
ATOM 4410 O O . ILE C 1 205 ? 35.415 -13.910 -12.601 1.00 16.34 220 ILE C O 1
ATOM 4415 N N . ASP C 1 206 ? 34.320 -11.938 -12.416 1.00 12.58 221 ASP C N 1
ATOM 4416 C CA . ASP C 1 206 ? 35.336 -11.311 -11.561 1.00 15.42 221 ASP C CA 1
ATOM 4417 C C . ASP C 1 206 ? 36.719 -11.405 -12.191 1.00 17.53 221 ASP C C 1
ATOM 4418 O O . ASP C 1 206 ? 37.681 -11.818 -11.542 1.00 17.42 221 ASP C O 1
ATOM 4423 N N . ASN C 1 207 ? 36.792 -11.093 -13.491 1.00 19.00 222 ASN C N 1
ATOM 4424 C CA . ASN C 1 207 ? 38.022 -10.968 -14.283 1.00 20.10 222 ASN C CA 1
ATOM 4425 C C . ASN C 1 207 ? 38.732 -12.294 -14.541 1.00 20.89 222 ASN C C 1
ATOM 4426 O O . ASN C 1 207 ? 39.882 -12.279 -15.019 1.00 20.79 222 ASN C O 1
ATOM 4431 N N . LYS C 1 208 ? 38.118 -13.431 -14.212 1.00 18.61 223 LYS C N 1
ATOM 4432 C CA . LYS C 1 208 ? 38.682 -14.761 -14.456 1.00 17.87 223 LYS C CA 1
ATOM 4433 C C . LYS C 1 208 ? 37.910 -15.477 -15.555 1.00 18.26 223 LYS C C 1
ATOM 4434 O O . LYS C 1 208 ? 36.677 -15.542 -15.501 1.00 14.36 223 LYS C O 1
ATOM 4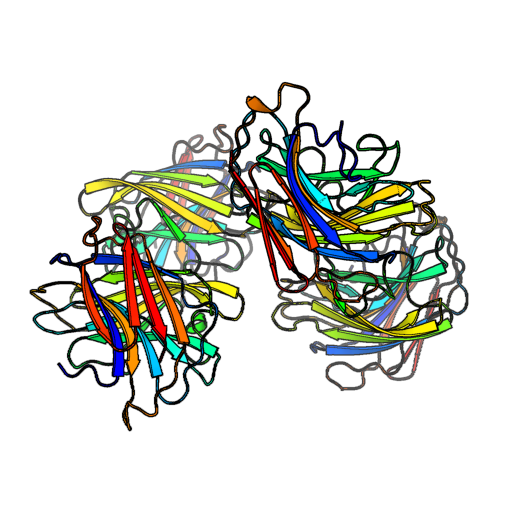440 N N . ALA C 1 209 ? 38.640 -16.054 -16.514 1.00 16.07 224 ALA C N 1
ATOM 4441 C CA . ALA C 1 209 ? 38.021 -16.831 -17.575 1.00 13.81 224 ALA C CA 1
ATOM 4442 C C . ALA C 1 209 ? 37.372 -18.075 -16.988 1.00 14.72 224 ALA C C 1
ATOM 4443 O O . ALA C 1 209 ? 37.997 -18.775 -16.194 1.00 13.84 224 ALA C O 1
ATOM 4445 N N . ILE C 1 210 ? 36.100 -18.325 -17.340 1.00 13.70 225 ILE C N 1
ATOM 4446 C CA . ILE C 1 210 ? 35.377 -19.520 -16.910 1.00 13.70 225 ILE C CA 1
ATOM 4447 C C . ILE C 1 210 ? 34.959 -20.327 -18.125 1.00 13.97 225 ILE C C 1
ATOM 4448 O O . ILE C 1 210 ? 34.396 -19.778 -19.077 1.00 14.17 225 ILE C O 1
ATOM 4453 N N . THR C 1 211 ? 35.152 -21.642 -18.048 1.00 14.05 226 THR C N 1
ATOM 4454 C CA . THR C 1 211 ? 34.662 -22.549 -19.072 1.00 14.24 226 THR C CA 1
ATOM 4455 C C . THR C 1 211 ? 33.227 -22.983 -18.772 1.00 14.14 226 THR C C 1
ATOM 4456 O O . THR C 1 211 ? 32.978 -23.585 -17.712 1.00 14.08 226 THR C O 1
ATOM 4460 N N . PRO C 1 212 ? 32.270 -22.723 -19.658 1.00 14.13 227 PRO C N 1
ATOM 4461 C CA . PRO C 1 212 ? 30.909 -23.212 -19.419 1.00 14.08 227 PRO C CA 1
ATOM 4462 C C . PRO C 1 212 ? 30.864 -24.726 -19.477 1.00 14.31 227 PRO C C 1
ATOM 4463 O O . PRO C 1 212 ? 31.731 -25.386 -20.048 1.00 14.54 227 PRO C O 1
ATOM 4467 N N . VAL C 1 213 ? 29.835 -25.260 -18.844 1.00 14.25 228 VAL C N 1
ATOM 4468 C CA . VAL C 1 213 ? 29.570 -26.685 -18.764 1.00 14.65 228 VAL C CA 1
ATOM 4469 C C . VAL C 1 213 ? 28.174 -26.896 -19.337 1.00 14.51 228 VAL C C 1
ATOM 4470 O O . VAL C 1 213 ? 27.221 -26.223 -18.924 1.00 17.16 228 VAL C O 1
ATOM 4474 N N . ILE C 1 214 ? 28.061 -27.795 -20.316 1.00 18.50 229 ILE C N 1
ATOM 4475 C CA . ILE C 1 214 ? 26.778 -28.036 -20.955 1.00 14.87 229 ILE C CA 1
ATOM 4476 C C . ILE C 1 214 ? 25.800 -28.539 -19.913 1.00 15.73 229 ILE C C 1
ATOM 4477 O O . ILE C 1 214 ? 26.151 -29.337 -19.033 1.00 14.85 229 ILE C O 1
ATOM 4482 N N . ASP C 1 215 ? 24.580 -28.022 -19.971 1.00 15.92 230 ASP C N 1
ATOM 4483 C CA . ASP C 1 215 ? 23.507 -28.501 -19.115 1.00 15.11 230 ASP C CA 1
ATOM 4484 C C . ASP C 1 215 ? 22.411 -29.139 -19.964 1.00 16.47 230 ASP C C 1
ATOM 4485 O O . ASP C 1 215 ? 22.335 -30.367 -20.043 1.00 20.27 230 ASP C O 1
ATOM 4490 N N . THR C 1 216 ? 21.574 -28.350 -20.622 1.00 17.49 231 THR C N 1
ATOM 4491 C CA . THR C 1 216 ? 20.400 -28.897 -21.295 1.00 15.05 231 THR C CA 1
ATOM 4492 C C . THR C 1 216 ? 20.498 -28.638 -22.791 1.00 15.22 231 THR C C 1
ATOM 4493 O O . THR C 1 216 ? 20.990 -27.590 -23.218 1.00 15.71 231 THR C O 1
ATOM 4497 N N . GLN C 1 217 ? 20.059 -29.611 -23.590 1.00 15.54 232 GLN C N 1
ATOM 4498 C CA . GLN C 1 217 ? 19.940 -29.454 -25.043 1.00 15.74 232 GLN C CA 1
ATOM 4499 C C . GLN C 1 217 ? 18.558 -29.954 -25.442 1.00 18.37 232 GLN C C 1
ATOM 4500 O O . GLN C 1 217 ? 18.291 -31.155 -25.362 1.00 17.17 232 GLN C O 1
ATOM 4506 N N . ASP C 1 218 ? 17.699 -29.043 -25.899 1.00 18.18 233 ASP C N 1
ATOM 4507 C CA . ASP C 1 218 ? 16.335 -29.360 -26.306 1.00 16.07 233 ASP C CA 1
ATOM 4508 C C . ASP C 1 218 ? 16.065 -28.651 -27.628 1.00 16.18 233 ASP C C 1
ATOM 4509 O O . ASP C 1 218 ? 15.830 -27.436 -27.645 1.00 17.19 233 ASP C O 1
ATOM 4514 N N . PHE C 1 219 ? 16.038 -29.413 -28.721 1.00 18.24 234 PHE C N 1
ATOM 4515 C CA . PHE C 1 219 ? 16.107 -28.856 -30.066 1.00 16.66 234 PHE C CA 1
ATOM 4516 C C . PHE C 1 219 ? 17.202 -27.795 -30.160 1.00 19.11 234 PHE C C 1
ATOM 4517 O O . PHE C 1 219 ? 17.008 -26.709 -30.707 1.00 16.41 234 PHE C O 1
ATOM 4525 N N . ALA C 1 220 ? 18.369 -28.124 -29.615 1.00 16.32 235 ALA C N 1
ATOM 4526 C CA . ALA C 1 220 ? 19.514 -27.223 -29.694 1.00 16.12 235 ALA C CA 1
ATOM 4527 C C . ALA C 1 220 ? 20.809 -28.024 -29.636 1.00 17.12 235 ALA C C 1
ATOM 4528 O O . ALA C 1 220 ? 20.849 -29.146 -29.125 1.00 18.46 235 ALA C O 1
ATOM 4530 N N . LYS C 1 221 ? 21.871 -27.428 -30.170 1.00 16.18 236 LYS C N 1
ATOM 4531 C CA . LYS C 1 221 ? 23.223 -27.970 -30.113 1.00 17.88 236 LYS C CA 1
ATOM 4532 C C . LYS C 1 221 ? 24.108 -26.970 -29.371 1.00 18.52 236 LYS C C 1
ATOM 4533 O O . LYS C 1 221 ? 24.250 -25.820 -29.806 1.00 15.82 236 LYS C O 1
ATOM 4539 N N . VAL C 1 222 ? 24.673 -27.401 -28.242 1.00 17.03 237 VAL C N 1
ATOM 4540 C CA . VAL C 1 222 ? 25.538 -26.576 -27.406 1.00 15.55 237 VAL C CA 1
ATOM 4541 C C . VAL C 1 222 ? 26.953 -27.108 -27.553 1.00 15.69 237 VAL C C 1
ATOM 4542 O O . VAL C 1 222 ? 27.170 -28.322 -27.487 1.00 15.91 237 VAL C O 1
ATOM 4546 N N . THR C 1 223 ? 27.908 -26.205 -27.790 1.00 15.60 238 THR C N 1
ATOM 4547 C CA . THR C 1 223 ? 29.309 -26.556 -28.002 1.00 15.74 238 THR C CA 1
ATOM 4548 C C . THR C 1 223 ? 30.176 -25.596 -27.206 1.00 15.49 238 THR C C 1
ATOM 4549 O O . THR C 1 223 ? 29.913 -24.397 -27.208 1.00 15.29 238 THR C O 1
ATOM 4553 N N . VAL C 1 224 ? 31.203 -26.121 -26.534 1.00 15.53 239 VAL C N 1
ATOM 4554 C CA . VAL C 1 224 ? 32.011 -25.338 -25.600 1.00 15.30 239 VAL C CA 1
ATOM 4555 C C . VAL C 1 224 ? 33.459 -25.389 -26.065 1.00 15.48 239 VAL C C 1
ATOM 4556 O O . VAL C 1 224 ? 33.934 -26.430 -26.528 1.00 15.75 239 VAL C O 1
ATOM 4560 N N . SER C 1 225 ? 34.151 -24.259 -25.965 1.00 15.34 240 SER C N 1
ATOM 4561 C CA . SER C 1 225 ? 35.538 -24.177 -26.414 1.00 17.55 240 SER C CA 1
ATOM 4562 C C . SER C 1 225 ? 36.244 -23.156 -25.528 1.00 15.31 240 SER C C 1
ATOM 4563 O O . SER C 1 225 ? 36.279 -21.974 -25.871 1.00 15.20 240 SER C O 1
ATOM 4566 N N . GLY C 1 226 ? 36.801 -23.618 -24.409 1.00 16.34 241 GLY C N 1
ATOM 4567 C CA . GLY C 1 226 ? 37.385 -22.705 -23.426 1.00 15.33 241 GLY C CA 1
ATOM 4568 C C . GLY C 1 226 ? 36.305 -21.800 -22.868 1.00 14.77 241 GLY C C 1
ATOM 4569 O O . GLY C 1 226 ? 35.133 -22.167 -22.804 1.00 14.93 241 GLY C O 1
ATOM 4570 N N . ASN C 1 227 ? 36.692 -20.578 -22.491 1.00 15.12 242 ASN C N 1
ATOM 4571 C CA . ASN C 1 227 ? 35.681 -19.615 -22.080 1.00 14.35 242 ASN C CA 1
ATOM 4572 C C . ASN C 1 227 ? 35.037 -19.169 -23.406 1.00 14.37 242 ASN C C 1
ATOM 4573 O O . ASN C 1 227 ? 35.281 -18.066 -23.892 1.00 14.25 242 ASN C O 1
ATOM 4578 N N . SER C 1 228 ? 34.166 -20.017 -23.959 1.00 14.53 243 SER C N 1
ATOM 4579 C CA . SER C 1 228 ? 33.324 -19.684 -25.106 1.00 14.56 243 SER C CA 1
ATOM 4580 C C . SER C 1 228 ? 32.314 -20.821 -25.188 1.00 15.13 243 SER C C 1
ATOM 4581 O O . SER C 1 228 ? 32.641 -21.987 -24.946 1.00 15.94 243 SER C O 1
ATOM 4584 N N . VAL C 1 229 ? 31.089 -20.477 -25.557 1.00 16.98 244 VAL C N 1
ATOM 4585 C CA . VAL C 1 229 ? 30.050 -21.469 -25.794 1.00 15.84 244 VAL C CA 1
ATOM 4586 C C . VAL C 1 229 ? 29.269 -21.027 -27.014 1.00 14.76 244 VAL C C 1
ATOM 4587 O O . VAL C 1 229 ? 28.985 -19.839 -27.184 1.00 14.64 244 VAL C O 1
ATOM 4591 N N . SER C 1 230 ? 28.937 -21.988 -27.860 1.00 15.01 245 SER C N 1
ATOM 4592 C CA . SER C 1 230 ? 28.161 -21.776 -29.064 1.00 15.15 245 SER C CA 1
ATOM 4593 C C . SER C 1 230 ? 26.879 -22.586 -28.927 1.00 15.20 245 SER C C 1
ATOM 4594 O O . SER C 1 230 ? 26.897 -23.681 -28.365 1.00 15.26 245 SER C O 1
ATOM 4597 N N . LEU C 1 231 ? 25.770 -22.032 -29.412 1.00 16.47 246 LEU C N 1
ATOM 4598 C CA . LEU C 1 231 ? 24.428 -22.576 -29.215 1.00 15.21 246 LEU C CA 1
ATOM 4599 C C . LEU C 1 231 ? 23.656 -22.380 -30.516 1.00 15.41 246 LEU C C 1
ATOM 4600 O O . LEU C 1 231 ? 23.624 -21.271 -31.042 1.00 15.36 246 LEU C O 1
ATOM 4605 N N . SER C 1 232 ? 23.069 -23.437 -31.061 1.00 15.67 247 SER C N 1
ATOM 4606 C CA . SER C 1 232 ? 22.235 -23.286 -32.248 1.00 16.60 247 SER C CA 1
ATOM 4607 C C . SER C 1 232 ? 20.905 -23.973 -31.984 1.00 15.95 247 SER C C 1
ATOM 4608 O O . SER C 1 232 ? 20.873 -25.116 -31.525 1.00 17.63 247 SER C O 1
ATOM 4611 N N . VAL C 1 233 ? 19.811 -23.268 -32.244 1.00 16.07 248 VAL C N 1
ATOM 4612 C CA . VAL C 1 233 ? 18.484 -23.695 -31.814 1.00 18.69 248 VAL C CA 1
ATOM 4613 C C . VAL C 1 233 ? 17.694 -24.006 -33.080 1.00 19.55 248 VAL C C 1
ATOM 4614 O O . VAL C 1 233 ? 17.333 -23.093 -33.840 1.00 18.23 248 VAL C O 1
ATOM 4618 N N . VAL C 1 234 ? 17.453 -25.292 -33.332 1.00 17.38 249 VAL C N 1
ATOM 4619 C CA . VAL C 1 234 ? 16.919 -25.732 -34.614 1.00 20.93 249 VAL C CA 1
ATOM 4620 C C . VAL C 1 234 ? 15.743 -26.665 -34.363 1.00 22.13 249 VAL C C 1
ATOM 4621 O O . VAL C 1 234 ? 15.884 -27.675 -33.662 1.00 19.24 249 VAL C O 1
ATOM 4625 N N . LYS C 1 235 ? 14.585 -26.314 -34.923 1.00 21.77 250 LYS C N 1
ATOM 4626 C CA . LYS C 1 235 ? 13.387 -27.140 -34.852 1.00 23.34 250 LYS C CA 1
ATOM 4627 C C . LYS C 1 235 ? 12.577 -26.920 -36.127 1.00 23.56 250 LYS C C 1
ATOM 4628 O O . LYS C 1 235 ? 12.394 -27.822 -36.956 1.00 24.90 250 LYS C O 1
ATOM 4634 N N . GLN D 1 39 ? -6.881 31.892 -27.847 1.00 59.78 54 GLN D N 1
ATOM 4635 C CA . GLN D 1 39 ? -7.001 32.023 -26.392 1.00 55.22 54 GLN D CA 1
ATOM 4636 C C . GLN D 1 39 ? -8.322 31.404 -25.950 1.00 55.24 54 GLN D C 1
ATOM 4637 O O . GLN D 1 39 ? -9.368 32.057 -25.916 1.00 54.86 54 GLN D O 1
ATOM 4643 N N . LEU D 1 40 ? -8.264 30.111 -25.617 1.00 57.19 55 LEU D N 1
ATOM 4644 C CA . LEU D 1 40 ? -9.381 29.382 -25.031 1.00 55.53 55 LEU D CA 1
ATOM 4645 C C . LEU D 1 40 ? -8.965 28.718 -23.712 1.00 58.18 55 LEU D C 1
ATOM 4646 O O . LEU D 1 40 ? -9.595 27.748 -23.282 1.00 60.11 55 LEU D O 1
ATOM 4651 N N . THR D 1 41 ? -7.894 29.215 -23.064 1.00 53.92 56 THR D N 1
ATOM 4652 C CA . THR D 1 41 ? -7.406 28.635 -21.808 1.00 50.11 56 THR D CA 1
ATOM 4653 C C . THR D 1 41 ? -8.691 28.885 -21.032 1.00 50.91 56 THR D C 1
ATOM 4654 O O . THR D 1 41 ? -9.039 30.036 -20.743 1.00 49.52 56 THR D O 1
ATOM 4658 N N . ASP D 1 42 ? -9.368 27.799 -20.658 1.00 51.48 57 ASP D N 1
ATOM 4659 C CA . ASP D 1 42 ? -10.670 27.800 -19.998 1.00 48.40 57 ASP D CA 1
ATOM 4660 C C . ASP D 1 42 ? -10.334 27.523 -18.532 1.00 42.84 57 ASP D C 1
ATOM 4661 O O . ASP D 1 42 ? -10.919 26.632 -17.904 1.00 40.51 57 ASP D O 1
ATOM 4666 N N . GLY D 1 43 ? -9.410 28.295 -17.977 1.00 36.28 58 GLY D N 1
ATOM 4667 C CA . GLY D 1 43 ? -8.949 28.049 -16.630 1.00 30.93 58 GLY D CA 1
ATOM 4668 C C . GLY D 1 43 ? -7.896 29.063 -16.257 1.00 31.69 58 GLY D C 1
ATOM 4669 O O . GLY D 1 43 ? -7.711 30.068 -16.946 1.00 36.12 58 GLY D O 1
ATOM 4670 N N . ILE D 1 44 ? -7.221 28.800 -15.141 1.00 29.51 59 ILE D N 1
ATOM 4671 C CA . ILE D 1 44 ? -6.036 29.550 -14.758 1.00 22.47 59 ILE D CA 1
ATOM 4672 C C . ILE D 1 44 ? -4.836 28.646 -15.000 1.00 25.03 59 ILE D C 1
ATOM 4673 O O . ILE D 1 44 ? -4.969 27.432 -15.160 1.00 22.14 59 ILE D O 1
ATOM 4678 N N . GLY D 1 45 ? -3.656 29.235 -14.999 1.00 25.18 60 GLY D N 1
ATOM 4679 C CA . GLY D 1 45 ? -2.448 28.435 -15.086 1.00 20.44 60 GLY D CA 1
ATOM 4680 C C . GLY D 1 45 ? -1.357 29.172 -15.828 1.00 20.90 60 GLY D C 1
ATOM 4681 O O . GLY D 1 45 ? -1.561 30.250 -16.384 1.00 20.92 60 GLY D O 1
ATOM 4682 N N . GLY D 1 46 ? -0.174 28.564 -15.822 1.00 17.67 61 GLY D N 1
ATOM 4683 C CA . GLY D 1 46 ? 1.009 29.147 -16.425 1.00 17.78 61 GLY D CA 1
ATOM 4684 C C . GLY D 1 46 ? 1.402 28.376 -17.670 1.00 17.72 61 GLY D C 1
ATOM 4685 O O . GLY D 1 46 ? 1.148 27.170 -17.782 1.00 17.44 61 GLY D O 1
ATOM 4686 N N . ARG D 1 47 ? 2.021 29.071 -18.617 1.00 17.98 62 ARG D N 1
ATOM 4687 C CA . ARG D 1 47 ? 2.442 28.408 -19.838 1.00 17.95 62 ARG D CA 1
ATOM 4688 C C . ARG D 1 47 ? 3.792 28.941 -20.278 1.00 18.03 62 ARG D C 1
ATOM 4689 O O . ARG D 1 47 ? 4.014 30.150 -20.273 1.00 18.34 62 ARG D O 1
ATOM 4697 N N . ALA D 1 48 ? 4.697 28.032 -20.616 1.00 17.75 63 ALA D N 1
ATOM 4698 C CA . ALA D 1 48 ? 5.941 28.386 -21.272 1.00 17.85 63 ALA D CA 1
ATOM 4699 C C . ALA D 1 48 ? 6.034 27.596 -22.565 1.00 17.84 63 ALA D C 1
ATOM 4700 O O . ALA D 1 48 ? 5.405 26.542 -22.708 1.00 17.64 63 ALA D O 1
ATOM 4702 N N . TYR D 1 49 ? 6.823 28.100 -23.509 1.00 18.07 64 TYR D N 1
ATOM 4703 C CA . TYR D 1 49 ? 6.982 27.402 -24.776 1.00 18.09 64 TYR D CA 1
ATOM 4704 C C . TYR D 1 49 ? 8.426 26.946 -24.965 1.00 17.90 64 TYR D C 1
ATOM 4705 O O . TYR D 1 49 ? 9.372 27.596 -24.511 1.00 17.93 64 TYR D O 1
ATOM 4714 N N . LEU D 1 50 ? 8.574 25.816 -25.632 1.00 17.71 65 LEU D N 1
ATOM 4715 C CA . LEU D 1 50 ? 9.869 25.230 -25.943 1.00 17.54 65 LEU D CA 1
ATOM 4716 C C . LEU D 1 50 ? 10.031 25.337 -27.460 1.00 19.75 65 LEU D C 1
ATOM 4717 O O . LEU D 1 50 ? 9.377 24.611 -28.213 1.00 17.83 65 LEU D O 1
ATOM 4722 N N . ASN D 1 51 ? 10.880 26.264 -27.910 1.00 19.96 66 ASN D N 1
ATOM 4723 C CA . ASN D 1 51 ? 10.980 26.578 -29.341 1.00 18.44 66 ASN D CA 1
ATOM 4724 C C . ASN D 1 51 ? 12.003 25.667 -30.004 1.00 23.88 66 ASN D C 1
ATOM 4725 O O . ASN D 1 51 ? 13.155 26.030 -30.252 1.00 26.05 66 ASN D O 1
ATOM 4730 N N . SER D 1 52 ? 11.544 24.450 -30.289 1.00 19.88 67 SER D N 1
ATOM 4731 C CA . SER D 1 52 ? 12.226 23.485 -31.137 1.00 23.80 67 SER D CA 1
ATOM 4732 C C . SER D 1 52 ? 11.161 22.812 -31.985 1.00 20.42 67 SER D C 1
ATOM 4733 O O . SER D 1 52 ? 9.998 22.780 -31.595 1.00 20.15 67 SER D O 1
ATOM 4736 N N . THR D 1 53 ? 11.537 22.317 -33.168 1.00 22.38 68 THR D N 1
ATOM 4737 C CA . THR D 1 53 ? 10.599 21.559 -33.994 1.00 19.31 68 THR D CA 1
ATOM 4738 C C . THR D 1 53 ? 10.872 20.058 -33.938 1.00 20.85 68 THR D C 1
ATOM 4739 O O . THR D 1 53 ? 10.332 19.305 -34.756 1.00 17.91 68 THR D O 1
ATOM 4743 N N . GLY D 1 54 ? 11.723 19.620 -33.014 1.00 20.19 69 GLY D N 1
ATOM 4744 C CA . GLY D 1 54 ? 12.102 18.228 -32.922 1.00 21.37 69 GLY D CA 1
ATOM 4745 C C . GLY D 1 54 ? 10.968 17.320 -32.468 1.00 18.21 69 GLY D C 1
ATOM 4746 O O . GLY D 1 54 ? 9.921 17.741 -31.965 1.00 19.66 69 GLY D O 1
ATOM 4747 N N . ALA D 1 55 ? 11.207 16.025 -32.674 1.00 16.82 70 ALA D N 1
ATOM 4748 C CA . ALA D 1 55 ? 10.181 15.007 -32.562 1.00 16.70 70 ALA D CA 1
ATOM 4749 C C . ALA D 1 55 ? 10.179 14.305 -31.215 1.00 16.92 70 ALA D C 1
ATOM 4750 O O . ALA D 1 55 ? 9.154 13.733 -30.829 1.00 16.44 70 ALA D O 1
ATOM 4752 N N . ILE D 1 56 ? 11.282 14.348 -30.485 1.00 16.10 71 ILE D N 1
ATOM 4753 C CA . ILE D 1 56 ? 11.430 13.563 -29.273 1.00 15.74 71 ILE D CA 1
ATOM 4754 C C . ILE D 1 56 ? 11.777 14.502 -28.126 1.00 17.83 71 ILE D C 1
ATOM 4755 O O . ILE D 1 56 ? 12.817 15.168 -28.144 1.00 19.18 71 ILE D O 1
ATOM 4760 N N . PHE D 1 57 ? 10.876 14.568 -27.150 1.00 16.51 72 PHE D N 1
ATOM 4761 C CA . PHE D 1 57 ? 10.903 15.464 -26.004 1.00 15.48 72 PHE D CA 1
ATOM 4762 C C . PHE D 1 57 ? 11.031 14.645 -24.730 1.00 17.56 72 PHE D C 1
ATOM 4763 O O . PHE D 1 57 ? 10.329 13.643 -24.567 1.00 14.98 72 PHE D O 1
ATOM 4771 N N . VAL D 1 58 ? 11.923 15.051 -23.831 1.00 16.03 73 VAL D N 1
ATOM 4772 C CA . VAL D 1 58 ? 12.009 14.380 -22.542 1.00 18.01 73 VAL D CA 1
ATOM 4773 C C . VAL D 1 58 ? 12.139 15.431 -21.452 1.00 19.74 73 VAL D C 1
ATOM 4774 O O . VAL D 1 58 ? 12.708 16.513 -21.647 1.00 14.85 73 VAL D O 1
ATOM 4778 N N . THR D 1 59 ? 11.555 15.109 -20.306 1.00 17.55 74 THR D N 1
ATOM 4779 C CA . THR D 1 59 ? 11.711 15.922 -19.122 1.00 15.27 74 THR D CA 1
ATOM 4780 C C . THR D 1 59 ? 11.340 15.016 -17.954 1.00 17.13 74 THR D C 1
ATOM 4781 O O . THR D 1 59 ? 10.481 14.135 -18.084 1.00 19.57 74 THR D O 1
ATOM 4785 N N . LYS D 1 60 ? 12.029 15.176 -16.844 1.00 20.02 75 LYS D N 1
ATOM 4786 C CA . LYS D 1 60 ? 11.587 14.547 -15.614 1.00 17.40 75 LYS D CA 1
ATOM 4787 C C . LYS D 1 60 ? 10.776 15.596 -14.859 1.00 20.12 75 LYS D C 1
ATOM 4788 O O . LYS D 1 60 ? 11.224 16.729 -14.724 1.00 23.25 75 LYS D O 1
ATOM 4794 N N . ILE D 1 61 ? 9.553 15.253 -14.452 1.00 14.14 76 ILE D N 1
ATOM 4795 C CA . ILE D 1 61 ? 8.615 16.202 -13.844 1.00 14.64 76 ILE D CA 1
ATOM 4796 C C . ILE D 1 61 ? 8.504 15.909 -12.351 1.00 16.23 76 ILE D C 1
ATOM 4797 O O . ILE D 1 61 ? 8.200 14.775 -11.960 1.00 16.07 76 ILE D O 1
ATOM 4802 N N . GLN D 1 62 ? 8.709 16.935 -11.518 1.00 17.82 77 GLN D N 1
ATOM 4803 C CA . GLN D 1 62 ? 8.435 16.816 -10.084 1.00 19.43 77 GLN D CA 1
ATOM 4804 C C . GLN D 1 62 ? 6.988 17.250 -9.842 1.00 20.69 77 GLN D C 1
ATOM 4805 O O . GLN D 1 62 ? 6.675 18.441 -9.809 1.00 18.03 77 GLN D O 1
ATOM 4811 N N . LEU D 1 63 ? 6.108 16.262 -9.664 1.00 17.00 78 LEU D N 1
ATOM 4812 C CA . LEU D 1 63 ? 4.714 16.504 -9.357 1.00 17.18 78 LEU D CA 1
ATOM 4813 C C . LEU D 1 63 ? 4.592 17.167 -7.981 1.00 16.90 78 LEU D C 1
ATOM 4814 O O . LEU D 1 63 ? 5.489 17.049 -7.148 1.00 18.36 78 LEU D O 1
ATOM 4819 N N . PRO D 1 64 ? 3.510 17.905 -7.732 1.00 17.38 79 PRO D N 1
ATOM 4820 C CA . PRO D 1 64 ? 3.403 18.622 -6.458 1.00 16.26 79 PRO D CA 1
ATOM 4821 C C . PRO D 1 64 ? 3.391 17.657 -5.284 1.00 15.59 79 PRO D C 1
ATOM 4822 O O . PRO D 1 64 ? 2.779 16.588 -5.343 1.00 13.53 79 PRO D O 1
ATOM 4826 N N . SER D 1 65 ? 4.119 18.030 -4.222 1.00 19.77 80 SER D N 1
ATOM 4827 C CA . SER D 1 65 ? 3.968 17.369 -2.928 1.00 18.14 80 SER D CA 1
ATOM 4828 C C . SER D 1 65 ? 2.653 17.733 -2.240 1.00 18.64 80 SER D C 1
ATOM 4829 O O . SER D 1 65 ? 2.188 16.981 -1.374 1.00 21.79 80 SER D O 1
ATOM 4832 N N . SER D 1 66 ? 2.055 18.876 -2.578 1.00 21.61 81 SER D N 1
ATOM 4833 C CA . SER D 1 66 ? 0.792 19.269 -1.973 1.00 24.17 81 SER D CA 1
ATOM 4834 C C . SER D 1 66 ? -0.074 19.955 -3.014 1.00 21.39 81 SER D C 1
ATOM 4835 O O . SER D 1 66 ? 0.431 20.573 -3.961 1.00 19.71 81 SER D O 1
ATOM 4838 N N . ILE D 1 67 ? -1.383 19.875 -2.809 1.00 19.70 82 ILE D N 1
ATOM 4839 C CA . ILE D 1 67 ? -2.322 20.485 -3.739 1.00 20.16 82 ILE D CA 1
ATOM 4840 C C . ILE D 1 67 ? -3.602 20.828 -2.989 1.00 18.19 82 ILE D C 1
ATOM 4841 O O . ILE D 1 67 ? -4.040 20.098 -2.095 1.00 16.72 82 ILE D O 1
ATOM 4846 N N . GLN D 1 68 ? -4.176 21.963 -3.351 1.00 17.30 83 GLN D N 1
ATOM 4847 C CA . GLN D 1 68 ? -5.572 22.274 -3.122 1.00 17.68 83 GLN D CA 1
ATOM 4848 C C . GLN D 1 68 ? -6.130 22.682 -4.469 1.00 17.95 83 GLN D C 1
ATOM 4849 O O . GLN D 1 68 ? -5.534 23.523 -5.146 1.00 19.76 83 GLN D O 1
ATOM 4855 N N . VAL D 1 69 ? -7.257 22.095 -4.865 1.00 15.78 84 VAL D N 1
ATOM 4856 C CA . VAL D 1 69 ? -8.002 22.553 -6.037 1.00 16.12 84 VAL D CA 1
ATOM 4857 C C . VAL D 1 69 ? -9.491 22.437 -5.696 1.00 17.00 84 VAL D C 1
ATOM 4858 O O . VAL D 1 69 ? -9.959 21.365 -5.287 1.00 18.19 84 VAL D O 1
ATOM 4862 N N . SER D 1 70 ? -10.234 23.534 -5.821 1.00 16.70 85 SER D N 1
ATOM 4863 C CA . SER D 1 70 ? -11.546 23.564 -5.189 1.00 29.21 85 SER D CA 1
ATOM 4864 C C . SER D 1 70 ? -12.728 23.666 -6.147 1.00 25.69 85 SER D C 1
ATOM 4865 O O . SER D 1 70 ? -13.856 23.413 -5.713 1.00 34.53 85 SER D O 1
ATOM 4868 N N . ASN D 1 71 ? -12.526 24.006 -7.430 1.00 24.19 86 ASN D N 1
ATOM 4869 C CA . ASN D 1 71 ? -13.661 23.982 -8.357 1.00 22.71 86 ASN D CA 1
ATOM 4870 C C . ASN D 1 71 ? -13.229 23.744 -9.801 1.00 20.21 86 ASN D C 1
ATOM 4871 O O . ASN D 1 71 ? -13.854 24.266 -10.733 1.00 21.48 86 ASN D O 1
ATOM 4876 N N . GLY D 1 72 ? -12.174 22.976 -10.007 1.00 17.72 87 GLY D N 1
ATOM 4877 C CA . GLY D 1 72 ? -11.768 22.641 -11.349 1.00 17.48 87 GLY D CA 1
ATOM 4878 C C . GLY D 1 72 ? -10.929 21.391 -11.315 1.00 17.05 87 GLY D C 1
ATOM 4879 O O . GLY D 1 72 ? -10.819 20.721 -10.283 1.00 16.76 87 GLY D O 1
ATOM 4880 N N . THR D 1 73 ? -10.323 21.092 -12.462 1.00 17.03 88 THR D N 1
ATOM 4881 C CA . THR D 1 73 ? -9.431 19.952 -12.596 1.00 16.66 88 THR D CA 1
ATOM 4882 C C . THR D 1 73 ? -8.015 20.439 -12.878 1.00 16.54 88 THR D C 1
ATOM 4883 O O . THR D 1 73 ? -7.797 21.238 -13.800 1.00 16.79 88 THR D O 1
ATOM 4887 N N . ALA D 1 74 ? -7.066 19.950 -12.078 1.00 16.17 89 ALA D N 1
ATOM 4888 C CA . ALA D 1 74 ? -5.660 20.327 -12.187 1.00 16.03 89 ALA D CA 1
ATOM 4889 C C . ALA D 1 74 ? -4.934 19.409 -13.165 1.00 15.87 89 ALA D C 1
ATOM 4890 O O . ALA D 1 74 ? -5.003 18.183 -13.033 1.00 15.64 89 ALA D O 1
ATOM 4892 N N . TYR D 1 75 ? -4.211 20.007 -14.124 1.00 16.01 90 TYR D N 1
ATOM 4893 C CA . TYR D 1 75 ? -3.447 19.278 -15.127 1.00 15.90 90 TYR D CA 1
ATOM 4894 C C . TYR D 1 75 ? -2.009 19.772 -15.109 1.00 15.79 90 TYR D C 1
ATOM 4895 O O . TYR D 1 75 ? -1.752 20.938 -14.797 1.00 15.94 90 TYR D O 1
ATOM 4904 N N . ILE D 1 76 ? -1.080 18.895 -15.469 1.00 15.55 91 ILE D N 1
ATOM 4905 C CA . ILE D 1 76 ? 0.307 19.284 -15.715 1.00 15.48 91 ILE D CA 1
ATOM 4906 C C . ILE D 1 76 ? 0.695 18.601 -17.006 1.00 15.49 91 ILE D C 1
ATOM 4907 O O . ILE D 1 76 ? 0.595 17.373 -17.101 1.00 15.30 91 ILE D O 1
ATOM 4912 N N . TYR D 1 77 ? 1.124 19.365 -17.999 1.00 15.73 92 TYR D N 1
ATOM 4913 C CA . TYR D 1 77 ? 1.329 18.645 -19.242 1.00 15.76 92 TYR D CA 1
ATOM 4914 C C . TYR D 1 77 ? 2.250 19.398 -20.174 1.00 15.95 92 TYR D C 1
ATOM 4915 O O . TYR D 1 77 ? 2.358 20.627 -20.119 1.00 16.17 92 TYR D O 1
ATOM 4924 N N . SER D 1 78 ? 2.943 18.617 -20.999 1.00 15.86 93 SER D N 1
ATOM 4925 C CA . SER D 1 78 ? 3.616 19.139 -22.175 1.00 16.08 93 SER D CA 1
ATOM 4926 C C . SER D 1 78 ? 2.847 18.631 -23.388 1.00 16.31 93 SER D C 1
ATOM 4927 O O . SER D 1 78 ? 1.763 18.048 -23.256 1.00 16.41 93 SER D O 1
ATOM 4930 N N . GLY D 1 79 ? 3.430 18.814 -24.568 1.00 16.42 94 GLY D N 1
ATOM 4931 C CA . GLY D 1 79 ? 2.788 18.531 -25.823 1.00 16.69 94 GLY D CA 1
ATOM 4932 C C . GLY D 1 79 ? 3.358 19.507 -26.810 1.00 16.99 94 GLY D C 1
ATOM 4933 O O . GLY D 1 79 ? 4.240 20.306 -26.499 1.00 17.00 94 GLY D O 1
ATOM 4934 N N . PHE D 1 80 ? 2.849 19.433 -28.031 1.00 17.27 95 PHE D N 1
ATOM 4935 C CA . PHE D 1 80 ? 3.408 20.228 -29.119 1.00 17.57 95 PHE D CA 1
ATOM 4936 C C . PHE D 1 80 ? 2.340 21.104 -29.760 1.00 19.41 95 PHE D C 1
ATOM 4937 O O . PHE D 1 80 ? 1.138 20.911 -29.575 1.00 20.54 95 PHE D O 1
ATOM 4945 N N . SER D 1 81 ? 2.799 22.067 -30.553 1.00 21.67 96 SER D N 1
ATOM 4946 C CA . SER D 1 81 ? 1.933 23.108 -31.072 1.00 24.03 96 SER D CA 1
ATOM 4947 C C . SER D 1 81 ? 2.112 23.274 -32.580 1.00 24.86 96 SER D C 1
ATOM 4948 O O . SER D 1 81 ? 3.150 22.920 -33.145 1.00 22.29 96 SER D O 1
ATOM 4951 N N . GLY D 1 82 ? 1.064 23.772 -33.237 1.00 26.95 97 GLY D N 1
ATOM 4952 C CA . GLY D 1 82 ? 1.198 24.349 -34.565 1.00 28.19 97 GLY D CA 1
ATOM 4953 C C . GLY D 1 82 ? 0.803 23.519 -35.773 1.00 34.36 97 GLY D C 1
ATOM 4954 O O . GLY D 1 82 ? 1.479 23.573 -36.808 1.00 38.53 97 GLY D O 1
ATOM 4955 N N . GLY D 1 83 ? -0.312 22.798 -35.687 1.00 34.78 98 GLY D N 1
ATOM 4956 C CA . GLY D 1 83 ? -0.697 21.839 -36.705 1.00 32.07 98 GLY D CA 1
ATOM 4957 C C . GLY D 1 83 ? -0.865 20.504 -36.023 1.00 35.59 98 GLY D C 1
ATOM 4958 O O . GLY D 1 83 ? 0.128 19.822 -35.759 1.00 38.73 98 GLY D O 1
ATOM 4959 N N . THR D 1 84 ? -2.110 20.129 -35.722 1.00 36.87 99 THR D N 1
ATOM 4960 C CA . THR D 1 84 ? -2.419 19.111 -34.718 1.00 33.23 99 THR D CA 1
ATOM 4961 C C . THR D 1 84 ? -2.148 18.879 -33.226 1.00 33.54 99 THR D C 1
ATOM 4962 O O . THR D 1 84 ? -1.474 17.920 -32.836 1.00 29.42 99 THR D O 1
ATOM 4966 N N . GLU D 1 85 ? -2.636 19.780 -32.383 1.00 28.80 100 GLU D N 1
ATOM 4967 C CA . GLU D 1 85 ? -2.120 20.141 -31.073 1.00 27.09 100 GLU D CA 1
ATOM 4968 C C . GLU D 1 85 ? -2.066 18.879 -30.233 1.00 23.83 100 GLU D C 1
ATOM 4969 O O . GLU D 1 85 ? -2.638 17.850 -30.590 1.00 20.96 100 GLU D O 1
ATOM 4975 N N . SER D 1 86 ? -1.384 18.963 -29.090 1.00 19.01 101 SER D N 1
ATOM 4976 C CA . SER D 1 86 ? -1.379 17.847 -28.164 1.00 17.56 101 SER D CA 1
ATOM 4977 C C . SER D 1 86 ? -1.208 18.395 -26.759 1.00 19.04 101 SER D C 1
ATOM 4978 O O . SER D 1 86 ? -0.573 19.430 -26.560 1.00 17.42 101 SER D O 1
ATOM 4981 N N . ASP D 1 87 ? -1.799 17.688 -25.799 1.00 17.14 102 ASP D N 1
ATOM 4982 C CA . ASP D 1 87 ? -1.699 18.004 -24.376 1.00 16.92 102 ASP D CA 1
ATOM 4983 C C . ASP D 1 87 ? -1.305 16.684 -23.708 1.00 16.51 102 ASP D C 1
ATOM 4984 O O . ASP D 1 87 ? -2.123 15.767 -23.578 1.00 16.46 102 ASP D O 1
ATOM 4989 N N . ILE D 1 88 ? -0.061 16.551 -23.290 1.00 16.24 103 ILE D N 1
ATOM 4990 C CA . ILE D 1 88 ? 0.451 15.252 -22.888 1.00 15.89 103 ILE D CA 1
ATOM 4991 C C . ILE D 1 88 ? 1.119 15.326 -21.522 1.00 15.60 103 ILE D C 1
ATOM 4992 O O . ILE D 1 88 ? 2.192 15.935 -21.377 1.00 15.58 103 ILE D O 1
ATOM 4997 N N . GLY D 1 89 ? 0.462 14.753 -20.509 1.00 15.40 104 GLY D N 1
ATOM 4998 C CA . GLY D 1 89 ? 1.004 14.819 -19.168 1.00 15.14 104 GLY D CA 1
ATOM 4999 C C . GLY D 1 89 ? 0.092 14.144 -18.166 1.00 14.98 104 GLY D C 1
ATOM 5000 O O . GLY D 1 89 ? -0.215 12.960 -18.277 1.00 14.81 104 GLY D O 1
ATOM 5001 N N . PHE D 1 90 ? -0.316 14.892 -17.149 1.00 15.03 105 PHE D N 1
ATOM 5002 C CA . PHE D 1 90 ? -1.034 14.337 -16.014 1.00 14.86 105 PHE D CA 1
ATOM 5003 C C . PHE D 1 90 ? -2.311 15.105 -15.737 1.00 15.11 105 PHE D C 1
ATOM 5004 O O . PHE D 1 90 ? -2.420 16.294 -16.044 1.00 15.36 105 PHE D O 1
ATOM 5012 N N . GLN D 1 91 ? -3.238 14.426 -15.072 1.00 15.05 106 GLN D N 1
ATOM 5013 C CA . GLN D 1 91 ? -4.468 15.029 -14.589 1.00 15.26 106 GLN D CA 1
ATOM 5014 C C . GLN D 1 91 ? -4.683 14.555 -13.170 1.00 15.02 106 GLN D C 1
ATOM 5015 O O . GLN D 1 91 ? -4.656 13.345 -12.906 1.00 14.81 106 GLN D O 1
ATOM 5021 N N . TYR D 1 92 ? -4.850 15.512 -12.258 1.00 15.07 107 TYR D N 1
ATOM 5022 C CA . TYR D 1 92 ? -5.012 15.154 -10.851 1.00 16.36 107 TYR D CA 1
ATOM 5023 C C . TYR D 1 92 ? -6.379 14.514 -10.614 1.00 14.96 107 TYR D C 1
ATOM 5024 O O . TYR D 1 92 ? -7.410 15.067 -10.995 1.00 15.26 107 TYR D O 1
ATOM 5033 N N . SER D 1 93 ? -6.372 13.349 -9.962 1.00 16.24 108 SER D N 1
ATOM 5034 C CA . SER D 1 93 ? -7.580 12.631 -9.565 1.00 14.77 108 SER D CA 1
ATOM 5035 C C . SER D 1 93 ? -7.885 12.974 -8.117 1.00 16.36 108 SER D C 1
ATOM 5036 O O . SER D 1 93 ? -7.147 12.564 -7.214 1.00 15.07 108 SER D O 1
ATOM 5039 N N . ASP D 1 94 ? -8.968 13.727 -7.895 1.00 16.08 109 ASP D N 1
ATOM 5040 C CA . ASP D 1 94 ? -9.441 13.970 -6.529 1.00 18.98 109 ASP D CA 1
ATOM 5041 C C . ASP D 1 94 ? -9.932 12.683 -5.883 1.00 17.30 109 ASP D C 1
ATOM 5042 O O . ASP D 1 94 ? -9.671 12.443 -4.695 1.00 14.57 109 ASP D O 1
ATOM 5047 N N . LYS D 1 95 ? -10.579 11.814 -6.671 1.00 15.92 110 LYS D N 1
ATOM 5048 C CA . LYS D 1 95 ? -11.157 10.585 -6.137 1.00 15.71 110 LYS D CA 1
ATOM 5049 C C . LYS D 1 95 ? -10.075 9.682 -5.547 1.00 17.28 110 LYS D C 1
ATOM 5050 O O . LYS D 1 95 ? -10.240 9.132 -4.447 1.00 14.28 110 LYS D O 1
ATOM 5056 N N . TYR D 1 96 ? -8.931 9.579 -6.226 1.00 15.13 111 TYR D N 1
ATOM 5057 C CA . TYR D 1 96 ? -7.902 8.629 -5.861 1.00 14.56 111 TYR D CA 1
ATOM 5058 C C . TYR D 1 96 ? -6.607 9.279 -5.409 1.00 15.42 111 TYR D C 1
ATOM 5059 O O . TYR D 1 96 ? -5.653 8.548 -5.129 1.00 16.49 111 TYR D O 1
ATOM 5068 N N . ASN D 1 97 ? -6.541 10.617 -5.308 1.00 16.70 112 ASN D N 1
ATOM 5069 C CA . ASN D 1 97 ? -5.359 11.311 -4.779 1.00 16.04 112 ASN D CA 1
ATOM 5070 C C . ASN D 1 97 ? -4.078 10.974 -5.525 1.00 14.92 112 ASN D C 1
ATOM 5071 O O . ASN D 1 97 ? -3.010 10.837 -4.922 1.00 13.65 112 ASN D O 1
ATOM 5076 N N . VAL D 1 98 ? -4.160 10.873 -6.845 1.00 14.12 113 VAL D N 1
ATOM 5077 C CA . VAL D 1 98 ? -2.971 10.630 -7.641 1.00 15.27 113 VAL D CA 1
ATOM 5078 C C . VAL D 1 98 ? -3.031 11.511 -8.874 1.00 13.83 113 VAL D C 1
ATOM 5079 O O . VAL D 1 98 ? -4.038 12.164 -9.162 1.00 14.09 113 VAL D O 1
ATOM 5083 N N . TRP D 1 99 ? -1.912 11.541 -9.572 1.00 13.76 114 TRP D N 1
ATOM 5084 C CA . TRP D 1 99 ? -1.774 12.201 -10.860 1.00 13.98 114 TRP D CA 1
ATOM 5085 C C . TRP D 1 99 ? -1.876 11.122 -11.925 1.00 13.99 114 TRP D C 1
ATOM 5086 O O . TRP D 1 99 ? -0.917 10.382 -12.167 1.00 13.80 114 TRP D O 1
ATOM 5097 N N . LYS D 1 100 ? -3.052 11.036 -12.557 1.00 15.31 115 LYS D N 1
ATOM 5098 C CA . LYS D 1 100 ? -3.333 10.036 -13.583 1.00 15.80 115 LYS D CA 1
ATOM 5099 C C . LYS D 1 100 ? -2.689 10.423 -14.914 1.00 14.42 115 LYS D C 1
ATOM 5100 O O . LYS D 1 100 ? -2.511 11.608 -15.208 1.00 14.58 115 LYS D O 1
ATOM 5106 N N . PRO D 1 101 ? -2.369 9.443 -15.752 1.00 14.39 116 PRO D N 1
ATOM 5107 C CA . PRO D 1 101 ? -1.821 9.771 -17.069 1.00 14.54 116 PRO D CA 1
ATOM 5108 C C . PRO D 1 101 ? -2.884 10.475 -17.900 1.00 14.90 116 PRO D C 1
ATOM 5109 O O . PRO D 1 101 ? -4.084 10.245 -17.732 1.00 15.04 116 PRO D O 1
ATOM 5113 N N . TYR D 1 102 ? -2.437 11.357 -18.789 1.00 15.08 117 TYR D N 1
ATOM 5114 C CA . TYR D 1 102 ? -3.361 12.153 -19.586 1.00 15.45 117 TYR D CA 1
ATOM 5115 C C . TYR D 1 102 ? -2.709 12.499 -20.917 1.00 15.61 117 TYR D C 1
ATOM 5116 O O . TYR D 1 102 ? -1.564 12.968 -20.951 1.00 15.51 117 TYR D O 1
ATOM 5125 N N . MET D 1 103 ? -3.437 12.263 -22.010 1.00 16.06 118 MET D N 1
ATOM 5126 C CA . MET D 1 103 ? -2.920 12.629 -23.322 1.00 16.08 118 MET D CA 1
ATOM 5127 C C . MET D 1 103 ? -4.071 12.779 -24.310 1.00 16.46 118 MET D C 1
ATOM 5128 O O . MET D 1 103 ? -4.985 11.944 -24.344 1.00 16.52 118 MET D O 1
ATOM 5133 N N . LYS D 1 104 ? -4.036 13.884 -25.064 1.00 16.75 119 LYS D N 1
ATOM 5134 C CA . LYS D 1 104 ? -4.932 14.202 -26.178 1.00 17.16 119 LYS D CA 1
ATOM 5135 C C . LYS D 1 104 ? -4.058 14.699 -27.310 1.00 17.31 119 LYS D C 1
ATOM 5136 O O . LYS D 1 104 ? -3.167 15.520 -27.078 1.00 17.24 119 LYS D O 1
ATOM 5142 N N . VAL D 1 105 ? -4.278 14.188 -28.521 1.00 17.51 120 VAL D N 1
ATOM 5143 C CA . VAL D 1 105 ? -3.526 14.632 -29.696 1.00 17.69 120 VAL D CA 1
ATOM 5144 C C . VAL D 1 105 ? -4.521 14.898 -30.809 1.00 18.14 120 VAL D C 1
ATOM 5145 O O . VAL D 1 105 ? -5.260 13.989 -31.206 1.00 18.23 120 VAL D O 1
ATOM 5149 N N . GLY D 1 106 ? -4.553 16.140 -31.286 1.00 18.44 121 GLY D N 1
ATOM 5150 C CA . GLY D 1 106 ? -5.602 16.581 -32.191 1.00 18.90 121 GLY D CA 1
ATOM 5151 C C . GLY D 1 106 ? -6.963 16.336 -31.564 1.00 22.59 121 GLY D C 1
ATOM 5152 O O . GLY D 1 106 ? -7.262 16.814 -30.453 1.00 18.87 121 GLY D O 1
ATOM 5153 N N . SER D 1 107 ? -7.774 15.540 -32.273 1.00 23.02 122 SER D N 1
ATOM 5154 C CA . SER D 1 107 ? -9.153 15.197 -31.930 1.00 22.82 122 SER D CA 1
ATOM 5155 C C . SER D 1 107 ? -9.292 13.851 -31.220 1.00 26.91 122 SER D C 1
ATOM 5156 O O . SER D 1 107 ? -10.418 13.462 -30.876 1.00 26.25 122 SER D O 1
ATOM 5159 N N . LYS D 1 108 ? -8.205 13.098 -31.061 1.00 18.64 123 LYS D N 1
ATOM 5160 C CA . LYS D 1 108 ? -8.242 11.865 -30.290 1.00 18.32 123 LYS D CA 1
ATOM 5161 C C . LYS D 1 108 ? -7.932 12.154 -28.830 1.00 18.70 123 LYS D C 1
ATOM 5162 O O . LYS D 1 108 ? -6.956 12.844 -28.524 1.00 17.82 123 LYS D O 1
ATOM 5168 N N . GLY D 1 109 ? -8.778 11.638 -27.937 1.00 17.91 124 GLY D N 1
ATOM 5169 C CA . GLY D 1 109 ? -8.638 11.881 -26.508 1.00 18.06 124 GLY D CA 1
ATOM 5170 C C . GLY D 1 109 ? -8.335 10.650 -25.675 1.00 18.97 124 GLY D C 1
ATOM 5171 O O . GLY D 1 109 ? -8.032 9.578 -26.215 1.00 18.99 124 GLY D O 1
ATOM 5172 N N . GLN D 1 110 ? -8.426 10.795 -24.350 1.00 17.03 125 GLN D N 1
ATOM 5173 C CA . GLN D 1 110 ? -8.097 9.693 -23.461 1.00 16.67 125 GLN D CA 1
ATOM 5174 C C . GLN D 1 110 ? -8.832 8.402 -23.803 1.00 16.76 125 GLN D C 1
ATOM 5175 O O . GLN D 1 110 ? -8.307 7.320 -23.521 1.00 16.50 125 GLN D O 1
ATOM 5181 N N . ASP D 1 111 ? -10.022 8.479 -24.425 1.00 17.13 126 ASP D N 1
ATOM 5182 C CA . ASP D 1 111 ? -10.699 7.241 -24.822 1.00 17.25 126 ASP D CA 1
ATOM 5183 C C . ASP D 1 111 ? -9.929 6.460 -25.881 1.00 17.23 126 ASP D C 1
ATOM 5184 O O . ASP D 1 111 ? -10.199 5.271 -26.079 1.00 17.39 126 ASP D O 1
ATOM 5189 N N . GLN D 1 112 ? -9.000 7.083 -26.595 1.00 17.22 127 GLN D N 1
ATOM 5190 C CA . GLN D 1 112 ? -8.230 6.330 -27.573 1.00 17.20 127 GLN D CA 1
ATOM 5191 C C . GLN D 1 112 ? -6.781 6.148 -27.148 1.00 16.81 127 GLN D C 1
ATOM 5192 O O . GLN D 1 112 ? -5.940 5.814 -27.978 1.00 16.80 127 GLN D O 1
ATOM 5198 N N . VAL D 1 113 ? -6.473 6.310 -25.870 1.00 16.51 128 VAL D N 1
ATOM 5199 C CA . VAL D 1 113 ? -5.107 6.123 -25.406 1.00 17.89 128 VAL D CA 1
ATOM 5200 C C . VAL D 1 113 ? -4.905 4.658 -25.017 1.00 16.37 128 VAL D C 1
ATOM 5201 O O . VAL D 1 113 ? -5.519 4.168 -24.061 1.00 15.84 128 VAL D O 1
ATOM 5205 N N . GLN D 1 114 ? -4.034 3.962 -25.753 1.00 16.04 129 GLN D N 1
ATOM 5206 C CA . GLN D 1 114 ? -3.607 2.614 -25.385 1.00 19.40 129 GLN D CA 1
ATOM 5207 C C . GLN D 1 114 ? -2.542 2.648 -24.295 1.00 17.58 129 GLN D C 1
ATOM 5208 O O . GLN D 1 114 ? -1.715 3.561 -24.226 1.00 19.72 129 GLN D O 1
ATOM 5214 N N . TYR D 1 115 ? -2.535 1.621 -23.457 1.00 15.41 130 TYR D N 1
ATOM 5215 C CA . TYR D 1 115 ? -1.422 1.435 -22.530 1.00 15.64 130 TYR D CA 1
ATOM 5216 C C . TYR D 1 115 ? -0.758 0.116 -22.883 1.00 20.32 130 TYR D C 1
ATOM 5217 O O . TYR D 1 115 ? -1.277 -0.957 -22.559 1.00 31.01 130 TYR D O 1
ATOM 5226 N N . LEU D 1 116 ? 0.376 0.194 -23.576 1.00 20.65 131 LEU D N 1
ATOM 5227 C CA . LEU D 1 116 ? 1.048 -1.028 -23.993 1.00 17.03 131 LEU D CA 1
ATOM 5228 C C . LEU D 1 116 ? 1.879 -1.665 -22.889 1.00 21.55 131 LEU D C 1
ATOM 5229 O O . LEU D 1 116 ? 2.183 -2.858 -22.996 1.00 21.99 131 LEU D O 1
ATOM 5234 N N . GLU D 1 117 ? 2.267 -0.910 -21.854 1.00 14.41 132 GLU D N 1
ATOM 5235 C CA . GLU D 1 117 ? 2.997 -1.479 -20.729 1.00 15.99 132 GLU D CA 1
ATOM 5236 C C . GLU D 1 117 ? 2.729 -0.643 -19.483 1.00 17.14 132 GLU D C 1
ATOM 5237 O O . GLU D 1 117 ? 2.606 0.583 -19.574 1.00 14.00 132 GLU D O 1
ATOM 5243 N N . GLY D 1 118 ? 2.640 -1.314 -18.326 1.00 14.39 133 GLY D N 1
ATOM 5244 C CA . GLY D 1 118 ? 2.488 -0.661 -17.045 1.00 15.77 133 GLY D CA 1
ATOM 5245 C C . GLY D 1 118 ? 1.089 -0.230 -16.652 1.00 13.39 133 GLY D C 1
ATOM 5246 O O . GLY D 1 118 ? 0.916 0.290 -15.546 1.00 14.02 133 GLY D O 1
ATOM 5247 N N . GLY D 1 119 ? 0.090 -0.427 -17.519 1.00 13.65 134 GLY D N 1
ATOM 5248 C CA . GLY D 1 119 ? -1.255 0.029 -17.230 1.00 13.81 134 GLY D CA 1
ATOM 5249 C C . GLY D 1 119 ? -1.853 -0.586 -15.987 1.00 15.16 134 GLY D C 1
ATOM 5250 O O . GLY D 1 119 ? -2.688 0.037 -15.323 1.00 19.14 134 GLY D O 1
ATOM 5251 N N . SER D 1 120 ? -1.407 -1.791 -15.621 1.00 16.54 135 SER D N 1
ATOM 5252 C CA . SER D 1 120 ? -1.912 -2.400 -14.395 1.00 16.26 135 SER D CA 1
ATOM 5253 C C . SER D 1 120 ? -1.421 -1.680 -13.141 1.00 17.35 135 SER D C 1
ATOM 5254 O O . SER D 1 120 ? -2.021 -1.828 -12.072 1.00 21.74 135 SER D O 1
ATOM 5257 N N . GLN D 1 121 ? -0.357 -0.899 -13.228 1.00 17.85 136 GLN D N 1
ATOM 5258 C CA . GLN D 1 121 ? 0.104 -0.208 -12.040 1.00 14.00 136 GLN D CA 1
ATOM 5259 C C . GLN D 1 121 ? -0.066 1.302 -12.078 1.00 15.26 136 GLN D C 1
ATOM 5260 O O . GLN D 1 121 ? 0.089 1.934 -11.040 1.00 14.00 136 GLN D O 1
ATOM 5266 N N . PHE D 1 122 ? -0.417 1.902 -13.209 1.00 13.19 137 PHE D N 1
ATOM 5267 C CA . PHE D 1 122 ? -0.492 3.355 -13.255 1.00 14.53 137 PHE D CA 1
ATOM 5268 C C . PHE D 1 122 ? -1.754 3.888 -13.912 1.00 18.73 137 PHE D C 1
ATOM 5269 O O . PHE D 1 122 ? -1.808 5.073 -14.253 1.00 18.68 137 PHE D O 1
ATOM 5277 N N . THR D 1 123 ? -2.761 3.052 -14.109 1.00 17.50 138 THR D N 1
ATOM 5278 C CA . THR D 1 123 ? -4.036 3.525 -14.599 1.00 21.97 138 THR D CA 1
ATOM 5279 C C . THR D 1 123 ? -5.174 2.977 -13.740 1.00 21.53 138 THR D C 1
ATOM 5280 O O . THR D 1 123 ? -4.948 2.362 -12.679 1.00 18.76 138 THR D O 1
ATOM 5284 N N . ASN D 1 124 ? -6.400 3.204 -14.212 1.00 25.48 139 ASN D N 1
ATOM 5285 C CA . ASN D 1 124 ? -7.586 3.095 -13.377 1.00 24.25 139 ASN D CA 1
ATOM 5286 C C . ASN D 1 124 ? -7.283 3.704 -12.016 1.00 27.01 139 ASN D C 1
ATOM 5287 O O . ASN D 1 124 ? -6.721 4.806 -11.932 1.00 31.85 139 ASN D O 1
ATOM 5292 N N . THR D 1 125 ? -7.576 2.968 -10.952 1.00 24.43 140 THR D N 1
ATOM 5293 C CA . THR D 1 125 ? -7.509 3.484 -9.586 1.00 21.73 140 THR D CA 1
ATOM 5294 C C . THR D 1 125 ? -6.146 4.099 -9.251 1.00 22.75 140 THR D C 1
ATOM 5295 O O . THR D 1 125 ? -6.010 4.797 -8.240 1.00 25.81 140 THR D O 1
ATOM 5299 N N . LYS D 1 126 ? -5.132 3.863 -10.088 1.00 22.17 141 LYS D N 1
ATOM 5300 C CA . LYS D 1 126 ? -3.761 4.232 -9.764 1.00 19.43 141 LYS D CA 1
ATOM 5301 C C . LYS D 1 126 ? -3.271 5.399 -10.625 1.00 19.13 141 LYS D C 1
ATOM 5302 O O . LYS D 1 126 ? -3.980 5.949 -11.464 1.00 22.33 141 LYS D O 1
ATOM 5308 N N . GLY D 1 127 ? -2.033 5.785 -10.377 1.00 18.72 142 GLY D N 1
ATOM 5309 C CA . GLY D 1 127 ? -1.422 6.922 -11.034 1.00 18.29 142 GLY D CA 1
ATOM 5310 C C . GLY D 1 127 ? -0.123 7.240 -10.318 1.00 16.82 142 GLY D C 1
ATOM 5311 O O . GLY D 1 127 ? 0.337 6.479 -9.471 1.00 17.20 142 GLY D O 1
ATOM 5312 N N . PHE D 1 128 ? 0.435 8.392 -10.642 1.00 15.63 143 PHE D N 1
ATOM 5313 C CA . PHE D 1 128 ? 1.752 8.756 -10.136 1.00 17.73 143 PHE D CA 1
ATOM 5314 C C . PHE D 1 128 ? 1.616 9.502 -8.810 1.00 16.01 143 PHE D C 1
ATOM 5315 O O . PHE D 1 128 ? 0.737 10.351 -8.639 1.00 16.24 143 PHE D O 1
ATOM 5323 N N . ARG D 1 129 ? 2.471 9.163 -7.865 1.00 13.20 144 ARG D N 1
ATOM 5324 C CA . ARG D 1 129 ? 2.157 9.615 -6.524 1.00 16.62 144 ARG D CA 1
ATOM 5325 C C . ARG D 1 129 ? 2.543 11.083 -6.321 1.00 13.96 144 ARG D C 1
ATOM 5326 O O . ARG D 1 129 ? 3.466 11.596 -6.963 1.00 12.87 144 ARG D O 1
ATOM 5334 N N . PRO D 1 130 ? 1.781 11.801 -5.505 1.00 13.14 145 PRO D N 1
ATOM 5335 C CA . PRO D 1 130 ? 2.135 13.189 -5.193 1.00 15.52 145 PRO D CA 1
ATOM 5336 C C . PRO D 1 130 ? 3.563 13.299 -4.688 1.00 17.24 145 PRO D C 1
ATOM 5337 O O . PRO D 1 130 ? 4.020 12.478 -3.891 1.00 16.75 145 PRO D O 1
ATOM 5341 N N . GLY D 1 131 ? 4.268 14.315 -5.182 1.00 17.38 146 GLY D N 1
ATOM 5342 C CA . GLY D 1 131 ? 5.605 14.641 -4.734 1.00 19.41 146 GLY D CA 1
ATOM 5343 C C . GLY D 1 131 ? 6.725 13.801 -5.313 1.00 20.79 146 GLY D C 1
ATOM 5344 O O . GLY D 1 131 ? 7.868 13.932 -4.861 1.00 23.44 146 GLY D O 1
ATOM 5345 N N . SER D 1 132 ? 6.437 12.930 -6.268 1.00 17.69 147 SER D N 1
ATOM 5346 C CA . SER D 1 132 ? 7.450 12.092 -6.881 1.00 19.98 147 SER D CA 1
ATOM 5347 C C . SER D 1 132 ? 7.856 12.675 -8.219 1.00 17.77 147 SER D C 1
ATOM 5348 O O . SER D 1 132 ? 7.151 13.490 -8.815 1.00 19.94 147 SER D O 1
ATOM 5351 N N . THR D 1 133 ? 9.032 12.278 -8.668 1.00 17.19 148 THR D N 1
ATOM 5352 C CA . THR D 1 133 ? 9.552 12.718 -9.949 1.00 15.77 148 THR D CA 1
ATOM 5353 C C . THR D 1 133 ? 9.236 11.675 -11.006 1.00 15.67 148 THR D C 1
ATOM 5354 O O . THR D 1 133 ? 9.495 10.486 -10.804 1.00 19.78 148 THR D O 1
ATOM 5358 N N . VAL D 1 134 ? 8.654 12.103 -12.121 1.00 14.44 149 VAL D N 1
ATOM 5359 C CA . VAL D 1 134 ? 8.428 11.182 -13.226 1.00 14.67 149 VAL D CA 1
ATOM 5360 C C . VAL D 1 134 ? 9.164 11.702 -14.452 1.00 13.67 149 VAL D C 1
ATOM 5361 O O . VAL D 1 134 ? 9.045 12.885 -14.803 1.00 13.50 149 VAL D O 1
ATOM 5365 N N . GLN D 1 135 ? 9.953 10.815 -15.064 1.00 17.66 150 GLN D N 1
ATOM 5366 C CA . GLN D 1 135 ? 10.518 10.975 -16.398 1.00 16.75 150 GLN D CA 1
ATOM 5367 C C . GLN D 1 135 ? 9.440 10.775 -17.454 1.00 13.54 150 GLN D C 1
ATOM 5368 O O . GLN D 1 135 ? 8.893 9.669 -17.574 1.00 13.82 150 GLN D O 1
ATOM 5374 N N . LEU D 1 136 ? 9.189 11.809 -18.253 1.00 13.81 151 LEU D N 1
ATOM 5375 C CA . LEU D 1 136 ? 8.240 11.760 -19.358 1.00 14.03 151 LEU D CA 1
ATOM 5376 C C . LEU D 1 136 ? 8.984 11.920 -20.672 1.00 14.19 151 LEU D C 1
ATOM 5377 O O . LEU D 1 136 ? 9.696 12.902 -20.859 1.00 16.16 151 LEU D O 1
ATOM 5382 N N . THR D 1 137 ? 8.826 10.952 -21.570 1.00 14.22 152 THR D N 1
ATOM 5383 C CA . THR D 1 137 ? 9.405 11.008 -22.907 1.00 15.44 152 THR D CA 1
ATOM 5384 C C . THR D 1 137 ? 8.277 10.990 -23.930 1.00 14.65 152 THR D C 1
ATOM 5385 O O . THR D 1 137 ? 7.474 10.048 -23.951 1.00 14.61 152 THR D O 1
ATOM 5389 N N . ILE D 1 138 ? 8.195 12.027 -24.761 1.00 14.93 153 ILE D N 1
ATOM 5390 C CA . ILE D 1 138 ? 7.162 12.102 -25.786 1.00 15.21 153 ILE D CA 1
ATOM 5391 C C . ILE D 1 138 ? 7.782 12.017 -27.170 1.00 15.39 153 ILE D C 1
ATOM 5392 O O . ILE D 1 138 ? 8.626 12.839 -27.543 1.00 15.51 153 ILE D O 1
ATOM 5397 N N . TYR D 1 139 ? 7.278 11.048 -27.926 1.00 15.45 154 TYR D N 1
ATOM 5398 C CA . TYR D 1 139 ? 7.492 10.834 -29.348 1.00 15.68 154 TYR D CA 1
ATOM 5399 C C . TYR D 1 139 ? 6.335 11.412 -30.157 1.00 16.02 154 TYR D C 1
ATOM 5400 O O . TYR D 1 139 ? 5.220 10.899 -30.088 1.00 16.06 154 TYR D O 1
ATOM 5409 N N . LYS D 1 140 ? 6.592 12.457 -30.949 1.00 16.29 155 LYS D N 1
ATOM 5410 C CA . LYS D 1 140 ? 5.474 13.070 -31.669 1.00 16.64 155 LYS D CA 1
ATOM 5411 C C . LYS D 1 140 ? 4.920 12.129 -32.747 1.00 16.80 155 LYS D C 1
ATOM 5412 O O . LYS D 1 140 ? 3.703 12.051 -32.943 1.00 16.97 155 LYS D O 1
ATOM 5418 N N . ASN D 1 141 ? 5.794 11.387 -33.435 1.00 16.75 156 ASN D N 1
ATOM 5419 C CA . ASN D 1 141 ? 5.396 10.523 -34.553 1.00 16.93 156 ASN D CA 1
ATOM 5420 C C . ASN D 1 141 ? 6.347 9.326 -34.589 1.00 16.69 156 ASN D C 1
ATOM 5421 O O . ASN D 1 141 ? 7.436 9.413 -35.173 1.00 16.72 156 ASN D O 1
ATOM 5426 N N . LEU D 1 142 ? 5.930 8.231 -33.933 1.00 16.48 157 LEU D N 1
ATOM 5427 C CA . LEU D 1 142 ? 6.639 6.951 -33.926 1.00 16.28 157 LEU D CA 1
ATOM 5428 C C . LEU D 1 142 ? 5.781 5.958 -34.694 1.00 16.45 157 LEU D C 1
ATOM 5429 O O . LEU D 1 142 ? 4.715 5.553 -34.215 1.00 16.44 157 LEU D O 1
ATOM 5434 N N . ASN D 1 143 ? 6.259 5.555 -35.874 1.00 17.02 158 ASN D N 1
ATOM 5435 C CA . ASN D 1 143 ? 5.450 4.846 -36.865 1.00 17.83 158 ASN D CA 1
ATOM 5436 C C . ASN D 1 143 ? 4.036 5.402 -36.989 1.00 17.14 158 ASN D C 1
ATOM 5437 O O . ASN D 1 143 ? 3.082 4.636 -37.103 1.00 17.24 158 ASN D O 1
ATOM 5442 N N . GLY D 1 144 ? 3.887 6.723 -36.978 1.00 17.27 159 GLY D N 1
ATOM 5443 C CA . GLY D 1 144 ? 2.588 7.334 -37.155 1.00 17.54 159 GLY D CA 1
ATOM 5444 C C . GLY D 1 144 ? 1.791 7.461 -35.879 1.00 17.36 159 GLY D C 1
ATOM 5445 O O . GLY D 1 144 ? 0.684 8.029 -35.904 1.00 17.58 159 GLY D O 1
ATOM 5446 N N . ASN D 1 145 ? 2.321 6.954 -34.767 1.00 16.99 160 ASN D N 1
ATOM 5447 C CA . ASN D 1 145 ? 1.661 7.003 -33.473 1.00 16.80 160 ASN D CA 1
ATOM 5448 C C . ASN D 1 145 ? 2.394 7.980 -32.562 1.00 16.59 160 ASN D C 1
ATOM 5449 O O . ASN D 1 145 ? 3.609 8.177 -32.674 1.00 16.48 160 ASN D O 1
ATOM 5454 N N . THR D 1 146 ? 1.645 8.614 -31.663 1.00 16.56 161 THR D N 1
ATOM 5455 C CA . THR D 1 146 ? 2.247 9.460 -30.651 1.00 16.36 161 THR D CA 1
ATOM 5456 C C . THR D 1 146 ? 2.355 8.638 -29.384 1.00 16.00 161 THR D C 1
ATOM 5457 O O . THR D 1 146 ? 1.365 8.059 -28.938 1.00 15.99 161 THR D O 1
ATOM 5461 N N . ARG D 1 147 ? 3.555 8.568 -28.826 1.00 15.73 162 ARG D N 1
ATOM 5462 C CA . ARG D 1 147 ? 3.818 7.750 -27.655 1.00 15.40 162 ARG D CA 1
ATOM 5463 C C . ARG D 1 147 ? 4.340 8.617 -26.521 1.00 15.21 162 ARG D C 1
ATOM 5464 O O . ARG D 1 147 ? 5.157 9.529 -26.731 1.00 15.26 162 ARG D O 1
ATOM 5472 N N . ALA D 1 148 ? 3.833 8.354 -25.320 1.00 15.02 163 ALA D N 1
ATOM 5473 C CA . ALA D 1 148 ? 4.325 9.029 -24.130 1.00 14.82 163 ALA D CA 1
ATOM 5474 C C . ALA D 1 148 ? 4.719 7.949 -23.154 1.00 14.50 163 ALA D C 1
ATOM 5475 O O . ALA D 1 148 ? 3.872 7.142 -22.750 1.00 14.45 163 ALA D O 1
ATOM 5477 N N . THR D 1 149 ? 5.996 7.910 -22.808 1.00 14.31 164 THR D N 1
ATOM 5478 C CA . THR D 1 149 ? 6.528 6.956 -21.841 1.00 14.01 164 THR D CA 1
ATOM 5479 C C . THR D 1 149 ? 6.873 7.666 -20.536 1.00 13.84 164 THR D C 1
ATOM 5480 O O . THR D 1 149 ? 7.669 8.614 -20.516 1.00 13.87 164 THR D O 1
ATOM 5484 N N . TYR D 1 150 ? 6.273 7.196 -19.452 1.00 13.68 165 TYR D N 1
ATOM 5485 C CA . TYR D 1 150 ? 6.497 7.711 -18.119 1.00 13.52 165 TYR D CA 1
ATOM 5486 C C . TYR D 1 150 ? 7.418 6.732 -17.401 1.00 13.24 165 TYR D C 1
ATOM 5487 O O . TYR D 1 150 ? 7.329 5.514 -17.611 1.00 13.18 165 TYR D O 1
ATOM 5496 N N . TRP D 1 151 ? 8.288 7.264 -16.551 1.00 13.11 166 TRP D N 1
ATOM 5497 C CA . TRP D 1 151 ? 9.003 6.483 -15.548 1.00 12.85 166 TRP D CA 1
ATOM 5498 C C . TRP D 1 151 ? 8.700 7.124 -14.202 1.00 12.91 166 TRP D C 1
ATOM 5499 O O . TRP D 1 151 ? 9.063 8.284 -13.993 1.00 12.83 166 TRP D O 1
ATOM 5510 N N . GLY D 1 152 ? 8.041 6.387 -13.301 1.00 12.63 167 GLY D N 1
ATOM 5511 C CA . GLY D 1 152 ? 7.583 6.997 -12.067 1.00 13.64 167 GLY D CA 1
ATOM 5512 C C . GLY D 1 152 ? 7.160 5.996 -11.005 1.00 14.00 167 GLY D C 1
ATOM 5513 O O . GLY D 1 152 ? 7.373 4.788 -11.133 1.00 14.73 167 GLY D O 1
ATOM 5514 N N . THR D 1 153 ? 6.518 6.513 -9.958 1.00 12.37 168 THR D N 1
ATOM 5515 C CA . THR D 1 153 ? 6.152 5.697 -8.803 1.00 15.88 168 THR D CA 1
ATOM 5516 C C . THR D 1 153 ? 4.712 5.984 -8.398 1.00 17.87 168 THR D C 1
ATOM 5517 O O . THR D 1 153 ? 4.321 7.147 -8.278 1.00 15.55 168 THR D O 1
ATOM 5521 N N . ASN D 1 154 ? 3.936 4.920 -8.171 1.00 16.17 169 ASN D N 1
ATOM 5522 C CA . ASN D 1 154 ? 2.524 5.021 -7.824 1.00 14.67 169 ASN D CA 1
ATOM 5523 C C . ASN D 1 154 ? 2.317 5.177 -6.313 1.00 14.47 169 ASN D C 1
ATOM 5524 O O . ASN D 1 154 ? 3.269 5.248 -5.537 1.00 16.24 169 ASN D O 1
ATOM 5529 N N . ASN D 1 155 ? 1.052 5.326 -5.895 1.00 14.98 170 ASN D N 1
ATOM 5530 C CA . ASN D 1 155 ? 0.760 5.554 -4.481 1.00 16.85 170 ASN D CA 1
ATOM 5531 C C . ASN D 1 155 ? 1.308 4.436 -3.607 1.00 18.03 170 ASN D C 1
ATOM 5532 O O . ASN D 1 155 ? 1.701 4.678 -2.457 1.00 21.58 170 ASN D O 1
ATOM 5537 N N . ALA D 1 156 ? 1.332 3.212 -4.135 1.00 18.90 171 ALA D N 1
ATOM 5538 C CA . ALA D 1 156 ? 1.804 2.026 -3.433 1.00 17.69 171 ALA D CA 1
ATOM 5539 C C . ALA D 1 156 ? 3.326 1.908 -3.392 1.00 20.71 171 ALA D C 1
ATOM 5540 O O . ALA D 1 156 ? 3.849 0.972 -2.769 1.00 16.88 171 ALA D O 1
ATOM 5542 N N . GLY D 1 157 ? 4.053 2.812 -4.048 1.00 19.09 172 GLY D N 1
ATOM 5543 C CA . GLY D 1 157 ? 5.492 2.692 -4.103 1.00 16.99 172 GLY D CA 1
ATOM 5544 C C . GLY D 1 157 ? 6.042 1.810 -5.205 1.00 18.06 172 GLY D C 1
ATOM 5545 O O . GLY D 1 157 ? 7.257 1.595 -5.248 1.00 20.21 172 GLY D O 1
ATOM 5546 N N . TYR D 1 158 ? 5.209 1.270 -6.090 1.00 15.53 173 TYR D N 1
ATOM 5547 C CA . TYR D 1 158 ? 5.751 0.550 -7.245 1.00 19.18 173 TYR D CA 1
ATOM 5548 C C . TYR D 1 158 ? 6.539 1.525 -8.115 1.00 17.41 173 TYR D C 1
ATOM 5549 O O . TYR D 1 158 ? 6.062 2.620 -8.412 1.00 17.12 173 TYR D O 1
ATOM 5558 N N . ASN D 1 159 ? 7.743 1.134 -8.536 1.00 16.58 174 ASN D N 1
ATOM 5559 C CA . ASN D 1 159 ? 8.576 1.981 -9.387 1.00 18.96 174 ASN D CA 1
ATOM 5560 C C . ASN D 1 159 ? 8.729 1.305 -10.749 1.00 17.70 174 ASN D C 1
ATOM 5561 O O . ASN D 1 159 ? 9.344 0.232 -10.859 1.00 13.47 174 ASN D O 1
ATOM 5566 N N . GLY D 1 160 ? 8.177 1.927 -11.785 1.00 16.83 175 GLY D N 1
ATOM 5567 C CA . GLY D 1 160 ? 8.247 1.314 -13.098 1.00 12.85 175 GLY D CA 1
ATOM 5568 C C . GLY D 1 160 ? 7.756 2.201 -14.224 1.00 14.15 175 GLY D C 1
ATOM 5569 O O . GLY D 1 160 ? 7.640 3.421 -14.081 1.00 12.53 175 GLY D O 1
ATOM 5570 N N . ARG D 1 161 ? 7.492 1.551 -15.362 1.00 13.16 176 ARG D N 1
ATOM 5571 C CA . ARG D 1 161 ? 7.179 2.225 -16.620 1.00 12.83 176 ARG D CA 1
ATOM 5572 C C . ARG D 1 161 ? 5.711 2.155 -16.987 1.00 13.01 176 ARG D C 1
ATOM 5573 O O . ARG D 1 161 ? 5.041 1.137 -16.774 1.00 13.00 176 ARG D O 1
ATOM 5581 N N . LEU D 1 162 ? 5.232 3.247 -17.565 1.00 13.20 177 LEU D N 1
ATOM 5582 C CA . LEU D 1 162 ? 4.012 3.254 -18.350 1.00 13.44 177 LEU D CA 1
ATOM 5583 C C . LEU D 1 162 ? 4.352 3.726 -19.763 1.00 13.65 177 LEU D C 1
ATOM 5584 O O . LEU D 1 162 ? 4.872 4.833 -19.941 1.00 13.70 177 LEU D O 1
ATOM 5589 N N . ILE D 1 163 ? 4.019 2.909 -20.755 1.00 13.79 178 ILE D N 1
ATOM 5590 C CA . ILE D 1 163 ? 4.132 3.279 -22.157 1.00 14.03 178 ILE D CA 1
ATOM 5591 C C . ILE D 1 163 ? 2.704 3.513 -22.660 1.00 14.57 178 ILE D C 1
ATOM 5592 O O . ILE D 1 163 ? 1.909 2.566 -22.767 1.00 14.36 178 ILE D O 1
ATOM 5597 N N . SER D 1 164 ? 2.370 4.773 -22.968 1.00 14.47 179 SER D N 1
ATOM 5598 C CA . SER D 1 164 ? 1.034 5.162 -23.414 1.00 14.75 179 SER D CA 1
ATOM 5599 C C . SER D 1 164 ? 1.099 5.761 -24.810 1.00 15.04 179 SER D C 1
ATOM 5600 O O . SER D 1 164 ? 2.009 6.517 -25.126 1.00 15.04 179 SER D O 1
ATOM 5603 N N . GLU D 1 165 ? 0.068 5.504 -25.605 1.00 15.31 180 GLU D N 1
ATOM 5604 C CA . GLU D 1 165 ? 0.123 5.741 -27.042 1.00 15.59 180 GLU D CA 1
ATOM 5605 C C . GLU D 1 165 ? -1.263 6.064 -27.579 1.00 15.93 180 GLU D C 1
ATOM 5606 O O . GLU D 1 165 ? -2.259 5.519 -27.109 1.00 18.85 180 GLU D O 1
ATOM 5612 N N . ILE D 1 166 ? -1.323 6.937 -28.581 1.00 16.21 181 ILE D N 1
ATOM 5613 C CA . ILE D 1 166 ? -2.516 7.101 -29.408 1.00 16.58 181 ILE D CA 1
ATOM 5614 C C . ILE D 1 166 ? -2.147 6.758 -30.851 1.00 16.79 181 ILE D C 1
ATOM 5615 O O . ILE D 1 166 ? -1.220 7.355 -31.408 1.00 16.81 181 ILE D O 1
ATOM 5620 N N . SER D 1 167 ? -2.883 5.821 -31.465 1.00 16.98 182 SER D N 1
ATOM 5621 C CA . SER D 1 167 ? -2.504 5.360 -32.797 1.00 17.17 182 SER D CA 1
ATOM 5622 C C . SER D 1 167 ? -3.058 6.257 -33.898 1.00 17.58 182 SER D C 1
ATOM 5623 O O . SER D 1 167 ? -4.090 6.917 -33.754 1.00 17.78 182 SER D O 1
ATOM 5626 N N . LYS D 1 168 ? -2.375 6.224 -35.038 1.00 17.72 183 LYS D N 1
ATOM 5627 C CA . LYS D 1 168 ? -2.796 6.962 -36.218 1.00 18.13 183 LYS D CA 1
ATOM 5628 C C . LYS D 1 168 ? -3.015 8.436 -35.901 1.00 18.23 183 LYS D C 1
ATOM 5629 O O . LYS D 1 168 ? -4.057 9.015 -36.220 1.00 18.55 183 LYS D O 1
ATOM 5635 N N . THR D 1 169 ? -2.020 9.037 -35.238 1.00 17.96 184 THR D N 1
ATOM 5636 C CA . THR D 1 169 ? -1.997 10.489 -35.079 1.00 18.08 184 THR D CA 1
ATOM 5637 C C . THR D 1 169 ? -1.346 11.196 -36.259 1.00 18.33 184 THR D C 1
ATOM 5638 O O . THR D 1 169 ? -1.651 12.369 -36.498 1.00 18.58 184 THR D O 1
ATOM 5642 N N . ASN D 1 170 ? -0.407 10.533 -36.940 1.00 18.26 185 ASN D N 1
ATOM 5643 C CA . ASN D 1 170 ? 0.170 11.014 -38.210 1.00 18.53 185 ASN D CA 1
ATOM 5644 C C . ASN D 1 170 ? 0.568 12.484 -38.130 1.00 18.64 185 ASN D C 1
ATOM 5645 O O . ASN D 1 170 ? 0.145 13.306 -38.947 1.00 19.01 185 ASN D O 1
ATOM 5650 N N . VAL D 1 171 ? 1.346 12.824 -37.107 1.00 18.33 186 VAL D N 1
ATOM 5651 C CA . VAL D 1 171 ? 1.715 14.215 -36.874 1.00 18.42 186 VAL D CA 1
ATOM 5652 C C . VAL D 1 171 ? 2.828 14.607 -37.832 1.00 18.55 186 VAL D C 1
ATOM 5653 O O . VAL D 1 171 ? 3.880 13.955 -37.879 1.00 18.33 186 VAL D O 1
ATOM 5657 N N . GLY D 1 172 ? 2.604 15.676 -38.586 1.00 18.93 187 GLY D N 1
ATOM 5658 C CA . GLY D 1 172 ? 3.651 16.240 -39.413 1.00 20.09 187 GLY D CA 1
ATOM 5659 C C . GLY D 1 172 ? 4.403 17.397 -38.772 1.00 19.48 187 GLY D C 1
ATOM 5660 O O . GLY D 1 172 ? 4.959 17.268 -37.678 1.00 18.69 187 GLY D O 1
ATOM 5661 N N . SER D 1 173 ? 4.424 18.529 -39.478 1.00 28.33 188 SER D N 1
ATOM 5662 C CA . SER D 1 173 ? 5.123 19.730 -39.027 1.00 28.32 188 SER D CA 1
ATOM 5663 C C . SER D 1 173 ? 4.567 20.244 -37.702 1.00 24.53 188 SER D C 1
ATOM 5664 O O . SER D 1 173 ? 3.357 20.337 -37.510 1.00 23.69 188 SER D O 1
ATOM 5667 N N . ILE D 1 174 ? 5.479 20.600 -36.795 1.00 28.00 189 ILE D N 1
ATOM 5668 C CA . ILE D 1 174 ? 5.165 21.157 -35.485 1.00 25.53 189 ILE D CA 1
ATOM 5669 C C . ILE D 1 174 ? 5.953 22.453 -35.332 1.00 24.79 189 ILE D C 1
ATOM 5670 O O . ILE D 1 174 ? 7.070 22.569 -35.855 1.00 24.94 189 ILE D O 1
ATOM 5675 N N . SER D 1 175 ? 5.367 23.440 -34.649 1.00 19.20 190 SER D N 1
ATOM 5676 C CA A SER D 1 175 ? 6.035 24.725 -34.463 0.31 21.71 190 SER D CA 1
ATOM 5677 C CA B SER D 1 175 ? 6.035 24.722 -34.466 0.69 21.68 190 SER D CA 1
ATOM 5678 C C . SER D 1 175 ? 6.836 24.804 -33.166 1.00 21.05 190 SER D C 1
ATOM 5679 O O . SER D 1 175 ? 7.889 25.446 -33.133 1.00 19.12 190 SER D O 1
ATOM 5684 N N . LYS D 1 176 ? 6.373 24.177 -32.087 1.00 18.73 191 LYS D N 1
ATOM 5685 C CA . LYS D 1 176 ? 7.063 24.328 -30.805 1.00 20.15 191 LYS D CA 1
ATOM 5686 C C . LYS D 1 176 ? 6.495 23.316 -29.820 1.00 18.06 191 LYS D C 1
ATOM 5687 O O . LYS D 1 176 ? 5.568 22.567 -30.140 1.00 20.26 191 LYS D O 1
ATOM 5693 N N . TRP D 1 177 ? 7.054 23.289 -28.618 1.00 19.16 192 TRP D N 1
ATOM 5694 C CA . TRP D 1 177 ? 6.528 22.415 -27.580 1.00 17.42 192 TRP D CA 1
ATOM 5695 C C . TRP D 1 177 ? 6.121 23.289 -26.392 1.00 17.44 192 TRP D C 1
ATOM 5696 O O . TRP D 1 177 ? 6.472 24.467 -26.315 1.00 17.67 192 TRP D O 1
ATOM 5707 N N . LYS D 1 178 ? 5.374 22.727 -25.450 1.00 17.21 193 LYS D N 1
ATOM 5708 C CA . LYS D 1 178 ? 4.778 23.551 -24.400 1.00 17.74 193 LYS D CA 1
ATOM 5709 C C . LYS D 1 178 ? 4.996 22.930 -23.023 1.00 16.87 193 LYS D C 1
ATOM 5710 O O . LYS D 1 178 ? 5.293 21.741 -22.892 1.00 16.56 193 LYS D O 1
ATOM 5716 N N . ALA D 1 179 ? 4.848 23.768 -21.991 1.00 16.90 194 ALA D N 1
ATOM 5717 C CA . ALA D 1 179 ? 4.916 23.335 -20.597 1.00 16.57 194 ALA D CA 1
ATOM 5718 C C . ALA D 1 179 ? 3.840 24.071 -19.808 1.00 16.72 194 ALA D C 1
ATOM 5719 O O . ALA D 1 179 ? 3.884 25.298 -19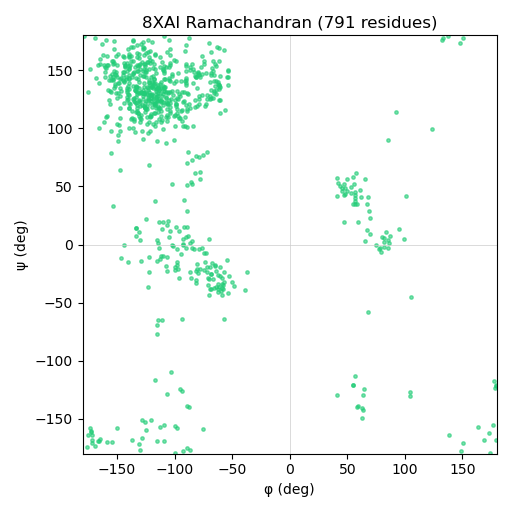.705 1.00 16.99 194 ALA D O 1
ATOM 5721 N N . LEU D 1 180 ? 2.879 23.342 -19.248 1.00 16.56 195 LEU D N 1
ATOM 5722 C CA . LEU D 1 180 ? 1.757 23.975 -18.571 1.00 16.72 195 LEU D CA 1
ATOM 5723 C C . LEU D 1 180 ? 1.522 23.350 -17.207 1.00 16.40 195 LEU D C 1
ATOM 5724 O O . LEU D 1 180 ? 1.774 22.158 -17.001 1.00 16.08 195 LEU D O 1
ATOM 5729 N N . ALA D 1 181 ? 1.018 24.184 -16.287 1.00 16.51 196 ALA D N 1
ATOM 5730 C CA . ALA D 1 181 ? 0.296 23.737 -15.093 1.00 16.33 196 ALA D CA 1
ATOM 5731 C C . ALA D 1 181 ? -0.957 24.590 -15.010 1.00 16.66 196 ALA D C 1
ATOM 5732 O O . ALA D 1 181 ? -0.872 25.815 -14.879 1.00 16.92 196 ALA D O 1
ATOM 5734 N N . THR D 1 182 ? -2.114 23.962 -15.159 1.00 16.69 197 THR D N 1
ATOM 5735 C CA . THR D 1 182 ? -3.372 24.683 -15.214 1.00 17.03 197 THR D CA 1
ATOM 5736 C C . THR D 1 182 ? -4.388 24.062 -14.261 1.00 16.90 197 THR D C 1
ATOM 5737 O O . THR D 1 182 ? -4.230 22.941 -13.775 1.00 16.56 197 THR D O 1
ATOM 5741 N N . VAL D 1 183 ? -5.433 24.832 -13.983 1.00 17.20 198 VAL D N 1
ATOM 5742 C CA . VAL D 1 183 ? -6.676 24.330 -13.424 1.00 17.21 198 VAL D CA 1
ATOM 5743 C C . VAL D 1 183 ? -7.742 24.640 -14.472 1.00 17.96 198 VAL D C 1
ATOM 5744 O O . VAL D 1 183 ? -8.022 25.814 -14.755 1.00 17.97 198 VAL D O 1
ATOM 5748 N N . ALA D 1 184 ? -8.300 23.601 -15.085 1.00 17.56 199 ALA D N 1
ATOM 5749 C CA . ALA D 1 184 ? -9.308 23.785 -16.118 1.00 18.95 199 ALA D CA 1
ATOM 5750 C C . ALA D 1 184 ? -10.665 23.550 -15.504 1.00 19.14 199 ALA D C 1
ATOM 5751 O O . ALA D 1 184 ? -10.843 22.633 -14.703 1.00 17.77 199 ALA D O 1
ATOM 5753 N N . THR D 1 185 ? -11.622 24.376 -15.881 1.00 25.11 200 THR D N 1
ATOM 5754 C CA . THR D 1 185 ? -12.984 24.147 -15.458 1.00 24.86 200 THR D CA 1
ATOM 5755 C C . THR D 1 185 ? -13.896 24.148 -16.663 1.00 33.34 200 THR D C 1
ATOM 5756 O O . THR D 1 185 ? -13.527 24.528 -17.778 1.00 33.90 200 THR D O 1
ATOM 5760 N N . THR D 1 186 ? -15.115 23.739 -16.400 1.00 34.79 201 THR D N 1
ATOM 5761 C CA . THR D 1 186 ? -16.127 23.718 -17.416 1.00 32.95 201 THR D CA 1
ATOM 5762 C C . THR D 1 186 ? -17.389 24.428 -16.946 1.00 30.95 201 THR D C 1
ATOM 5763 O O . THR D 1 186 ? -18.203 24.823 -17.789 1.00 32.69 201 THR D O 1
ATOM 5767 N N . GLY D 1 187 ? -17.509 24.702 -15.642 1.00 33.29 202 GLY D N 1
ATOM 5768 C CA . GLY D 1 187 ? -18.323 25.782 -15.109 1.00 33.00 202 GLY D CA 1
ATOM 5769 C C . GLY D 1 187 ? -17.569 27.105 -15.032 1.00 31.17 202 GLY D C 1
ATOM 5770 O O . GLY D 1 187 ? -16.798 27.427 -15.944 1.00 33.70 202 GLY D O 1
ATOM 5771 N N . SER D 1 188 ? -17.757 27.871 -13.952 1.00 29.40 203 SER D N 1
ATOM 5772 C CA . SER D 1 188 ? -17.225 29.222 -13.872 1.00 27.21 203 SER D CA 1
ATOM 5773 C C . SER D 1 188 ? -15.790 29.229 -13.354 1.00 32.45 203 SER D C 1
ATOM 5774 O O . SER D 1 188 ? -15.383 28.370 -12.568 1.00 30.49 203 SER D O 1
ATOM 5777 N N . ARG D 1 189 ? -15.031 30.234 -13.805 1.00 34.51 204 ARG D N 1
ATOM 5778 C CA . ARG D 1 189 ? -13.587 30.318 -13.632 1.00 32.58 204 ARG D CA 1
ATOM 5779 C C . ARG D 1 189 ? -13.167 31.193 -12.458 1.00 31.84 204 ARG D C 1
ATOM 5780 O O . ARG D 1 189 ? -12.027 31.083 -11.998 1.00 31.87 204 ARG D O 1
ATOM 5788 N N . GLN D 1 190 ? -14.045 32.048 -11.947 1.00 36.91 205 GLN D N 1
ATOM 5789 C CA . GLN D 1 190 ? -13.716 32.745 -10.710 1.00 38.77 205 GLN D CA 1
ATOM 5790 C C . GLN D 1 190 ? -14.209 32.041 -9.458 1.00 32.46 205 GLN D C 1
ATOM 5791 O O . GLN D 1 190 ? -13.961 32.537 -8.357 1.00 34.37 205 GLN D O 1
ATOM 5797 N N . SER D 1 191 ? -14.879 30.902 -9.572 1.00 31.86 206 SER D N 1
ATOM 5798 C CA . SER D 1 191 ? -15.047 30.068 -8.388 1.00 30.01 206 SER D CA 1
ATOM 5799 C C . SER D 1 191 ? -13.887 29.092 -8.198 1.00 23.56 206 SER D C 1
ATOM 5800 O O . SER D 1 191 ? -13.945 28.252 -7.296 1.00 27.24 206 SER D O 1
ATOM 5803 N N . ILE D 1 192 ? -12.830 29.207 -9.000 1.00 22.42 207 ILE D N 1
ATOM 5804 C CA . ILE D 1 192 ? -11.637 28.385 -8.837 1.00 24.00 207 ILE D CA 1
ATOM 5805 C C . ILE D 1 192 ? -10.799 28.948 -7.695 1.00 25.24 207 ILE D C 1
ATOM 5806 O O . ILE D 1 192 ? -10.383 30.114 -7.726 1.00 20.86 207 ILE D O 1
ATOM 5811 N N . LYS D 1 193 ? -10.562 28.124 -6.678 1.00 23.71 208 LYS D N 1
ATOM 5812 C CA . LYS D 1 193 ? -9.487 28.331 -5.724 1.00 23.99 208 LYS D CA 1
ATOM 5813 C C . LYS D 1 193 ? -8.479 27.219 -5.961 1.00 23.20 208 LYS D C 1
ATOM 5814 O O . LYS D 1 193 ? -8.865 26.075 -6.218 1.00 24.43 208 LYS D O 1
ATOM 5820 N N . SER D 1 194 ? -7.196 27.548 -5.900 1.00 21.99 209 SER D N 1
ATOM 5821 C CA . SER D 1 194 ? -6.220 26.487 -6.065 1.00 20.55 209 SER D CA 1
ATOM 5822 C C . SER D 1 194 ? -4.851 26.960 -5.593 1.00 20.66 209 SER D C 1
ATOM 5823 O O . SER D 1 194 ? -4.587 28.159 -5.476 1.00 23.78 209 SER D O 1
ATOM 5826 N N . ASN D 1 195 ? -3.996 25.981 -5.304 1.00 19.76 210 ASN D N 1
ATOM 5827 C CA . ASN D 1 195 ? -2.625 26.203 -4.842 1.00 19.23 210 ASN D CA 1
ATOM 5828 C C . ASN D 1 195 ? -1.824 24.923 -5.049 1.00 18.40 210 ASN D C 1
ATOM 5829 O O . ASN D 1 195 ? -2.005 23.958 -4.299 1.00 19.44 210 ASN D O 1
ATOM 5834 N N . PHE D 1 196 ? -0.949 24.911 -6.058 1.00 16.69 211 PHE D N 1
ATOM 5835 C CA . PHE D 1 196 ? -0.009 23.814 -6.238 1.00 15.33 211 PHE D CA 1
ATOM 5836 C C . PHE D 1 196 ? 1.142 24.278 -7.120 1.00 15.40 211 PHE D C 1
ATOM 5837 O O . PHE D 1 196 ? 0.972 25.158 -7.966 1.00 15.71 211 PHE D O 1
ATOM 5845 N N . SER D 1 197 ? 2.333 23.709 -6.873 1.00 16.02 212 SER D N 1
ATOM 5846 C CA . SER D 1 197 ? 3.537 24.043 -7.628 1.00 15.18 212 SER D CA 1
ATOM 5847 C C . SER D 1 197 ? 4.170 22.778 -8.183 1.00 14.89 212 SER D C 1
ATOM 5848 O O . SER D 1 197 ? 4.021 21.692 -7.617 1.00 16.29 212 SER D O 1
ATOM 5851 N N . THR D 1 198 ? 4.922 22.937 -9.267 1.00 14.98 213 THR D N 1
ATOM 5852 C CA . THR D 1 198 ? 5.548 21.798 -9.928 1.00 15.78 213 THR D CA 1
ATOM 5853 C C . THR D 1 198 ? 6.710 22.312 -10.784 1.00 14.91 213 THR D C 1
ATOM 5854 O O . THR D 1 198 ? 6.958 23.519 -10.888 1.00 15.15 213 THR D O 1
ATOM 5858 N N . SER D 1 199 ? 7.441 21.378 -11.382 1.00 14.70 214 SER D N 1
ATOM 5859 C CA . SER D 1 199 ? 8.657 21.717 -12.104 1.00 16.47 214 SER D CA 1
ATOM 5860 C C . SER D 1 199 ? 8.884 20.691 -13.196 1.00 15.12 214 SER D C 1
ATOM 5861 O O . SER D 1 199 ? 8.558 19.516 -13.035 1.00 14.44 214 SER D O 1
ATOM 5864 N N . PHE D 1 200 ? 9.453 21.140 -14.307 1.00 17.15 215 PHE D N 1
ATOM 5865 C CA . PHE D 1 200 ? 9.815 20.151 -15.301 1.00 15.98 215 PHE D CA 1
ATOM 5866 C C . PHE D 1 200 ? 11.258 20.615 -15.434 1.00 22.58 215 PHE D C 1
ATOM 5867 O O . PHE D 1 200 ? 11.463 21.795 -15.725 1.00 26.96 215 PHE D O 1
ATOM 5875 N N . THR D 1 201 ? 12.246 19.730 -15.316 1.00 17.84 216 THR D N 1
ATOM 5876 C CA . THR D 1 201 ? 13.712 19.976 -15.461 1.00 19.25 216 THR D CA 1
ATOM 5877 C C . THR D 1 201 ? 14.301 18.990 -16.449 1.00 15.47 216 THR D C 1
ATOM 5878 O O . THR D 1 201 ? 13.663 18.030 -16.873 1.00 14.42 216 THR D O 1
ATOM 5882 N N . ASN D 1 202 ? 15.582 19.206 -16.733 1.00 21.80 217 ASN D N 1
ATOM 5883 C CA . ASN D 1 202 ? 16.330 18.427 -17.715 1.00 23.64 217 ASN D CA 1
ATOM 5884 C C . ASN D 1 202 ? 15.536 18.301 -19.005 1.00 18.60 217 ASN D C 1
ATOM 5885 O O . ASN D 1 202 ? 15.369 17.219 -19.572 1.00 21.60 217 ASN D O 1
ATOM 5890 N N . ILE D 1 203 ? 15.037 19.445 -19.465 1.00 15.99 218 ILE D N 1
ATOM 5891 C CA . ILE D 1 203 ? 14.267 19.485 -20.701 1.00 15.61 218 ILE D CA 1
ATOM 5892 C C . ILE D 1 203 ? 15.185 19.193 -21.885 1.00 22.23 218 ILE D C 1
ATOM 5893 O O . ILE D 1 203 ? 16.235 19.836 -22.067 1.00 17.89 218 ILE D O 1
ATOM 5898 N N . THR D 1 204 ? 14.798 18.198 -22.690 1.00 20.98 219 THR D N 1
ATOM 5899 C CA . THR D 1 204 ? 15.485 17.856 -23.927 1.00 22.08 219 THR D CA 1
ATOM 5900 C C . THR D 1 204 ? 14.467 17.725 -25.048 1.00 22.25 219 THR D C 1
ATOM 5901 O O . THR D 1 204 ? 13.385 17.171 -24.844 1.00 22.07 219 THR D O 1
ATOM 5905 N N . ILE D 1 205 ? 14.819 18.216 -26.230 1.00 21.44 220 ILE D N 1
ATOM 5906 C CA . ILE D 1 205 ? 14.080 17.908 -27.451 1.00 23.22 220 ILE D CA 1
ATOM 5907 C C . ILE D 1 205 ? 15.064 17.431 -28.504 1.00 24.09 220 ILE D C 1
ATOM 5908 O O . ILE D 1 205 ? 16.107 18.058 -28.719 1.00 21.06 220 ILE D O 1
ATOM 5913 N N . ASP D 1 206 ? 14.737 16.306 -29.132 1.00 21.45 221 ASP D N 1
ATOM 5914 C CA . ASP D 1 206 ? 15.558 15.669 -30.152 1.00 24.08 221 ASP D CA 1
ATOM 5915 C C . ASP D 1 206 ? 16.968 15.401 -29.625 1.00 29.58 221 ASP D C 1
ATOM 5916 O O . ASP D 1 206 ? 17.966 15.884 -30.153 1.00 33.20 221 ASP D O 1
ATOM 5921 N N . ASN D 1 207 ? 17.020 14.635 -28.531 1.00 31.66 222 ASN D N 1
ATOM 5922 C CA . ASN D 1 207 ? 18.240 14.311 -27.790 1.00 37.37 222 ASN D CA 1
ATOM 5923 C C . ASN D 1 207 ? 19.072 15.574 -27.541 1.00 35.19 222 ASN D C 1
ATOM 5924 O O . ASN D 1 207 ? 20.271 15.487 -27.255 1.00 35.83 222 ASN D O 1
ATOM 5929 N N . LYS D 1 208 ? 18.444 16.752 -27.634 1.00 36.50 223 LYS D N 1
ATOM 5930 C CA . LYS D 1 208 ? 19.113 18.031 -27.422 1.00 30.19 223 LYS D CA 1
ATOM 5931 C C . LYS D 1 208 ? 18.203 18.609 -26.343 1.00 37.72 223 LYS D C 1
ATOM 5932 O O . LYS D 1 208 ? 17.486 17.862 -25.669 1.00 38.81 223 LYS D O 1
ATOM 5938 N N . ALA D 1 209 ? 18.213 19.922 -26.167 1.00 29.66 224 ALA D N 1
ATOM 5939 C CA . ALA D 1 209 ? 17.573 20.534 -25.013 1.00 33.12 224 ALA D CA 1
ATOM 5940 C C . ALA D 1 209 ? 16.805 21.769 -25.453 1.00 37.32 224 ALA D C 1
ATOM 5941 O O . ALA D 1 209 ? 16.622 22.008 -26.653 1.00 35.61 224 ALA D O 1
ATOM 5943 N N . ILE D 1 210 ? 16.369 22.560 -24.468 1.00 25.35 225 ILE D N 1
ATOM 5944 C CA . ILE D 1 210 ? 15.956 23.926 -24.740 1.00 21.29 225 ILE D CA 1
ATOM 5945 C C . ILE D 1 210 ? 15.660 24.663 -23.450 1.00 21.20 225 ILE D C 1
ATOM 5946 O O . ILE D 1 210 ? 15.232 24.072 -22.454 1.00 17.32 225 ILE D O 1
ATOM 5951 N N . THR D 1 211 ? 15.854 25.969 -23.491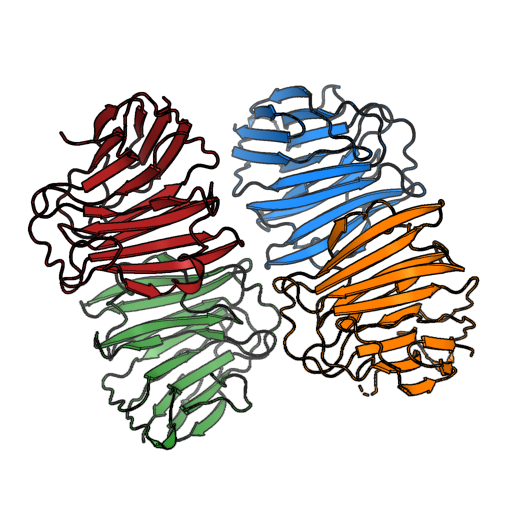 1.00 19.26 226 THR D N 1
ATOM 5952 C CA . THR D 1 211 ? 15.508 26.845 -22.390 1.00 18.62 226 THR D CA 1
ATOM 5953 C C . THR D 1 211 ? 14.102 27.383 -22.630 1.00 17.37 226 THR D C 1
ATOM 5954 O O . THR D 1 211 ? 13.889 28.093 -23.628 1.00 17.99 226 THR D O 1
ATOM 5958 N N . PRO D 1 212 ? 13.119 27.060 -21.786 1.00 17.18 227 PRO D N 1
ATOM 5959 C CA . PRO D 1 212 ? 11.754 27.552 -22.015 1.00 17.39 227 PRO D CA 1
ATOM 5960 C C . PRO D 1 212 ? 11.666 29.070 -21.994 1.00 17.81 227 PRO D C 1
ATOM 5961 O O . PRO D 1 212 ? 12.513 29.764 -21.440 1.00 17.89 227 PRO D O 1
ATOM 5965 N N . VAL D 1 213 ? 10.612 29.592 -22.627 1.00 18.10 228 VAL D N 1
ATOM 5966 C CA . VAL D 1 213 ? 10.294 31.014 -22.565 1.00 18.52 228 VAL D CA 1
ATOM 5967 C C . VAL D 1 213 ? 8.878 31.175 -22.049 1.00 18.56 228 VAL D C 1
ATOM 5968 O O . VAL D 1 213 ? 7.950 30.513 -22.533 1.00 18.50 228 VAL D O 1
ATOM 5972 N N . ILE D 1 214 ? 8.732 32.029 -21.033 1.00 18.66 229 ILE D N 1
ATOM 5973 C CA . ILE D 1 214 ? 7.434 32.253 -20.420 1.00 18.71 229 ILE D CA 1
ATOM 5974 C C . ILE D 1 214 ? 6.497 32.824 -21.467 1.00 19.12 229 ILE D C 1
ATOM 5975 O O . ILE D 1 214 ? 6.891 33.627 -22.323 1.00 19.47 229 ILE D O 1
ATOM 5980 N N . ASP D 1 215 ? 5.253 32.355 -21.444 1.00 20.53 230 ASP D N 1
ATOM 5981 C CA . ASP D 1 215 ? 4.213 32.900 -22.312 1.00 19.46 230 ASP D CA 1
ATOM 5982 C C . ASP D 1 215 ? 3.127 33.554 -21.470 1.00 20.22 230 ASP D C 1
ATOM 5983 O O . ASP D 1 215 ? 3.036 34.781 -21.452 1.00 22.52 230 ASP D O 1
ATOM 5988 N N . THR D 1 216 ? 2.340 32.772 -20.734 1.00 24.03 231 THR D N 1
ATOM 5989 C CA . THR D 1 216 ? 1.139 33.226 -20.043 1.00 25.09 231 THR D CA 1
ATOM 5990 C C . THR D 1 216 ? 1.248 32.947 -18.558 1.00 24.30 231 THR D C 1
ATOM 5991 O O . THR D 1 216 ? 1.758 31.900 -18.137 1.00 21.30 231 THR D O 1
ATOM 5995 N N . GLN D 1 217 ? 0.743 33.888 -17.776 1.00 24.16 232 GLN D N 1
ATOM 5996 C CA . GLN D 1 217 ? 0.704 33.761 -16.328 1.00 27.44 232 GLN D CA 1
ATOM 5997 C C . GLN D 1 217 ? -0.739 34.050 -15.957 1.00 28.72 232 GLN D C 1
ATOM 5998 O O . GLN D 1 217 ? -1.153 35.206 -15.930 1.00 32.59 232 GLN D O 1
ATOM 6004 N N . ASP D 1 218 ? -1.525 33.003 -15.758 1.00 30.30 233 ASP D N 1
ATOM 6005 C CA . ASP D 1 218 ? -2.957 33.139 -15.518 1.00 31.81 233 ASP D CA 1
ATOM 6006 C C . ASP D 1 218 ? -3.185 32.637 -14.093 1.00 32.45 233 ASP D C 1
ATOM 6007 O O . ASP D 1 218 ? -3.431 31.449 -13.870 1.00 30.46 233 ASP D O 1
ATOM 6012 N N . PHE D 1 219 ? -3.080 33.563 -13.133 1.00 31.32 234 PHE D N 1
ATOM 6013 C CA . PHE D 1 219 ? -3.115 33.257 -11.701 1.00 29.34 234 PHE D CA 1
ATOM 6014 C C . PHE D 1 219 ? -2.005 32.290 -11.331 1.00 27.97 234 PHE D C 1
ATOM 6015 O O . PHE D 1 219 ? -2.168 31.407 -10.480 1.00 28.17 234 PHE D O 1
ATOM 6023 N N . ALA D 1 220 ? -0.877 32.442 -12.001 1.00 26.91 235 ALA D N 1
ATOM 6024 C CA . ALA D 1 220 ? 0.237 31.531 -11.851 1.00 24.92 235 ALA D CA 1
ATOM 6025 C C . ALA D 1 220 ? 1.506 32.352 -11.926 1.00 23.60 235 ALA D C 1
ATOM 6026 O O . ALA D 1 220 ? 1.527 33.437 -12.511 1.00 26.68 235 ALA D O 1
ATOM 6028 N N . LYS D 1 221 ? 2.560 31.834 -11.312 1.00 18.44 236 LYS D N 1
ATOM 6029 C CA . LYS D 1 221 ? 3.866 32.473 -11.357 1.00 24.03 236 LYS D CA 1
ATOM 6030 C C . LYS D 1 221 ? 4.833 31.442 -11.938 1.00 20.54 236 LYS D C 1
ATOM 6031 O O . LYS D 1 221 ? 4.937 30.323 -11.418 1.00 18.23 236 LYS D O 1
ATOM 6037 N N . VAL D 1 222 ? 5.515 31.821 -13.016 1.00 18.09 237 VAL D N 1
ATOM 6038 C CA . VAL D 1 222 ? 6.391 30.948 -13.792 1.00 17.47 237 VAL D CA 1
ATOM 6039 C C . VAL D 1 222 ? 7.801 31.500 -13.676 1.00 19.42 237 VAL D C 1
ATOM 6040 O O . VAL D 1 222 ? 7.990 32.715 -13.771 1.00 17.90 237 VAL D O 1
ATOM 6044 N N . THR D 1 223 ? 8.782 30.618 -13.454 1.00 17.20 238 THR D N 1
ATOM 6045 C CA . THR D 1 223 ? 10.195 30.977 -13.449 1.00 17.84 238 THR D CA 1
ATOM 6046 C C . THR D 1 223 ? 10.994 29.981 -14.275 1.00 17.02 238 THR D C 1
ATOM 6047 O O . THR D 1 223 ? 10.816 28.769 -14.150 1.00 16.75 238 THR D O 1
ATOM 6051 N N . VAL D 1 224 ? 11.911 30.499 -15.077 1.00 17.24 239 VAL D N 1
ATOM 6052 C CA . VAL D 1 224 ? 12.739 29.684 -15.943 1.00 17.09 239 VAL D CA 1
ATOM 6053 C C . VAL D 1 224 ? 14.183 29.798 -15.464 1.00 21.10 239 VAL D C 1
ATOM 6054 O O . VAL D 1 224 ? 14.653 30.893 -15.116 1.00 17.31 239 VAL D O 1
ATOM 6058 N N . SER D 1 225 ? 14.873 28.656 -15.403 1.00 20.23 240 SER D N 1
ATOM 6059 C CA . SER D 1 225 ? 16.313 28.617 -15.140 1.00 24.02 240 SER D CA 1
ATOM 6060 C C . SER D 1 225 ? 16.934 27.619 -16.112 1.00 16.97 240 SER D C 1
ATOM 6061 O O . SER D 1 225 ? 16.871 26.413 -15.883 1.00 17.70 240 SER D O 1
ATOM 6064 N N . GLY D 1 226 ? 17.538 28.113 -17.182 1.00 18.93 241 GLY D N 1
ATOM 6065 C CA . GLY D 1 226 ? 18.102 27.172 -18.135 1.00 19.84 241 GLY D CA 1
ATOM 6066 C C . GLY D 1 226 ? 17.004 26.258 -18.641 1.00 18.40 241 GLY D C 1
ATOM 6067 O O . GLY D 1 226 ? 15.871 26.687 -18.836 1.00 16.88 241 GLY D O 1
ATOM 6068 N N . ASN D 1 227 ? 17.312 24.974 -18.789 1.00 18.71 242 ASN D N 1
ATOM 6069 C CA . ASN D 1 227 ? 16.295 24.034 -19.244 1.00 18.60 242 ASN D CA 1
ATOM 6070 C C . ASN D 1 227 ? 15.457 23.511 -18.081 1.00 15.71 242 ASN D C 1
ATOM 6071 O O . ASN D 1 227 ? 15.322 22.310 -17.867 1.00 15.41 242 ASN D O 1
ATOM 6076 N N . SER D 1 228 ? 14.888 24.431 -17.303 1.00 18.21 243 SER D N 1
ATOM 6077 C CA . SER D 1 228 ? 13.916 24.073 -16.279 1.00 17.26 243 SER D CA 1
ATOM 6078 C C . SER D 1 228 ? 12.947 25.227 -16.098 1.00 19.58 243 SER D C 1
ATOM 6079 O O . SER D 1 228 ? 13.338 26.394 -16.195 1.00 20.55 243 SER D O 1
ATOM 6082 N N . VAL D 1 229 ? 11.685 24.893 -15.836 1.00 15.84 244 VAL D N 1
ATOM 6083 C CA . VAL D 1 229 ? 10.652 25.889 -15.603 1.00 17.63 244 VAL D CA 1
ATOM 6084 C C . VAL D 1 229 ? 9.893 25.474 -14.351 1.00 15.87 244 VAL D C 1
ATOM 6085 O O . VAL D 1 229 ? 9.548 24.297 -14.197 1.00 15.58 244 VAL D O 1
ATOM 6089 N N . SER D 1 230 ? 9.626 26.446 -13.469 1.00 16.02 245 SER D N 1
ATOM 6090 C CA . SER D 1 230 ? 8.879 26.242 -12.236 1.00 15.85 245 SER D CA 1
ATOM 6091 C C . SER D 1 230 ? 7.519 26.927 -12.350 1.00 16.12 245 SER D C 1
ATOM 6092 O O . SER D 1 230 ? 7.455 28.136 -12.566 1.00 16.47 245 SER D O 1
ATOM 6095 N N . LEU D 1 231 ? 6.438 26.171 -12.181 1.00 15.97 246 LEU D N 1
ATOM 6096 C CA . LEU D 1 231 ? 5.089 26.713 -12.294 1.00 16.22 246 LEU D CA 1
ATOM 6097 C C . LEU D 1 231 ? 4.382 26.639 -10.951 1.00 17.33 246 LEU D C 1
ATOM 6098 O O . LEU D 1 231 ? 4.425 25.601 -10.280 1.00 17.48 246 LEU D O 1
ATOM 6103 N N . SER D 1 232 ? 3.725 27.734 -10.569 1.00 16.39 247 SER D N 1
ATOM 6104 C CA . SER D 1 232 ? 3.017 27.811 -9.292 1.00 17.40 247 SER D CA 1
ATOM 6105 C C . SER D 1 232 ? 1.650 28.455 -9.501 1.00 20.32 247 SER D C 1
ATOM 6106 O O . SER D 1 232 ? 1.547 29.668 -9.694 1.00 17.34 247 SER D O 1
ATOM 6109 N N . VAL D 1 233 ? 0.600 27.652 -9.412 1.00 18.05 248 VAL D N 1
ATOM 6110 C CA . VAL D 1 233 ? -0.762 28.108 -9.658 1.00 20.06 248 VAL D CA 1
ATOM 6111 C C . VAL D 1 233 ? -1.367 28.466 -8.303 1.00 20.67 248 VAL D C 1
ATOM 6112 O O . VAL D 1 233 ? -1.651 27.578 -7.492 1.00 20.52 248 VAL D O 1
ATOM 6116 N N . VAL D 1 234 ? -1.559 29.758 -8.039 1.00 20.90 249 VAL D N 1
ATOM 6117 C CA . VAL D 1 234 ? -2.178 30.190 -6.786 1.00 19.68 249 VAL D CA 1
ATOM 6118 C C . VAL D 1 234 ? -3.288 31.166 -7.110 1.00 21.62 249 VAL D C 1
ATOM 6119 O O . VAL D 1 234 ? -3.035 32.309 -7.502 1.00 19.15 249 VAL D O 1
ATOM 6123 N N . LYS D 1 235 ? -4.513 30.728 -6.921 1.00 24.31 250 LYS D N 1
ATOM 6124 C CA . LYS D 1 235 ? -5.632 31.629 -7.002 1.00 28.84 250 LYS D CA 1
ATOM 6125 C C . LYS D 1 235 ? -6.390 31.437 -5.688 1.00 24.69 250 LYS D C 1
ATOM 6126 O O . LYS D 1 235 ? -6.187 32.230 -4.754 1.00 24.43 250 LYS D O 1
#

Radius of gyration: 30.31 Å; Cα contacts (8 Å, |Δi|>4): 2467; chains: 4; bounding box: 62×69×75 Å

Sequence (807 aa):
KTAEAASQLTDGIGGRAYLNSTGAIFVTKIQLPSSIQVSNGTAYIYSGFSGGTESDIGFQYSDKYNVWKPYMKVGSKGQDQVQYLEGGSQFTNTKGFRPGSTVQLTIYKNLNGNTRATYWGTNNAGYNGRLISEISKTNVGSISSKWKALATVATTGSRQSIKSNFSTSFTNITIDNKAITPVIDTQDFAKVTVSGNSVSLSVVKKTAEAQLTDGIGGRAYLNSTGAIFVTKIQLPSSIQVSNGTAYIYSGFSGGTESDIGFQYSDKYNVWKPYMKVGSKGQDQVQYLEGGSQFTNTKGFRPGSTVQLTIYKNLNGNTRATYWGTNNAGYNGRLISEISKTNVGSISSKWKALATVATTGSRQSIKSNFSSTSSFTNITIDNKAITPVIDTQDFAKVTVSGNSVSLSVVKKTAEAASQLTDGIGGRAYLNSTGAIFVTKIQLPSSIQVSNGTAYIYSGFSGGTESDIGFQYSDKYNVWKPYMKVGSKGQDQVQYLEGGSQFTNTKGFRPGSTVQLTIYKNLNGNTRATYWGTNNAGYNGRLISEISKTNVGSISSKWKALATVATTGSRQSIKSNFSSTSSFTNITIDNKAITPVIDTQDFAKVTVSGNSVSLSVVKQLTDGIGGRAYLNSTGAIFVTKIQLPSSIQVSNGTAYIYSGFSGGTESDIGFQYSDKYNVWKPYMKVGSKGQDQVQYLEGGSQFTNTKGFRPGSTVQLTIYKNLNGNTRATYWGTNNAGYNGRLISEISKTNVGSISSKWKALATVATTGSRQSIKSNFSTSFTNITIDNKAITPVIDTQDFAKVTVSGNSVSLSVVK

Organism: Bacillus subtilis (strain 168) (NCBI:txid224308)

Foldseek 3Di:
DPPPAPDPPNQAAWWKWWFFDFFFKKKWKKFAWLDKDKDAFKKAWAKWFYDQKTKGWGFIADPVLQATATWMDIHPRTDVQKDKPPCCVADDDSKHAHGRWIKMWMWGNQDPQKTKIKIFGAIPVGDTGIIIMIRHNSNGDTTRTMMTIITGHHPPHRVPIFMWTKMKIHPIDGPNHFTWIGTDDHGQKDWDTDGSMIMIIHGD/DPPPQVQQLWFWWKWWWFDFFFKKKWKKFAFQDKDKDAFKKDWFKFFYDPKTKTWAFIADPVLGATATWIDIHPRTDVQKDKPPDCVADDDSKHAHGRWMKMWMWGCQDPQKTKIKIFGAIPVGDTGIIIMIHHNSNDDTTGTMMTMIITGHPDHNVPIFMWTKMKIHDMDGVHDFTWIGTDDHGCWDWDTDGSMIMIIRGD/DPPPQQDDPPQWFWWKWWWFDFFFKKKWKKFAWLDKDKPAFKKDWFKFFYDQKTKTWAFIADPVLQATATWIDIHPDTPVQKDWPPDCVADDDSKHAHGRWMKMWMWGCQDPQKIWIKIFHAIPVGDTGITIIIHHNSNGDTTRTMMTMIIGHHPDHNVPIFMWTKMKIHPIDGPNHQTWIGTDDHGQKDWDTDGSMIMMIRGD/DPQQEFKWKWWFFDFFFKKKWKKFAWLDKDKDAFKKWWFKWFADFWTKTWGWIADPVQQATAGFMDTRPDGPVQKDWPPDCVADDDSKHAHHRWIKMWMWGNQDVQKIWIKIFGAIPVGDTGITIMIGHNSNDDTTGTMMTMITTHHDPDHVVIFMWTKMKIAPIAGPNHHGWIGTDDHGCWDWDTDTRMIMIIRGD

Secondary structure (DSSP, 8-state):
----SSSS---EEEEEEEE----SEEEEEEE--S--EE-SSEEEEEE-EEEES-EEEEEEEETTTTEEEEEEEETTB-GGG-EEEESHHHHSTT--BPTT-EEEEEEEEEETTEEEEEEEEEBTT--EEEEEEEESS-----EEEEEEEEEEE-SS-GGG--EEEEEEEEEEEETTEE---EEEEEESEEEEE-SS-EEEEEE-/---------EEEEEEEE----SEEEEEEE--SS-EE-SSEEEEEE-B-SSS-EEEEEEEETTTTEEEEEEEETTB-GGG-EEEE-HHHHSTT--BPTT-EEEEEEEEEETTEEEEEEEEE-TT--EEEEEEEESS--------EEEEEEEE-SS-GGG--EEEEEEEEEEEETTEE---EEEEEESEEEEE-SS-EEEEEE-/----SSSS---EEEEEEEE----SEEEEEEE--S--EE-SSEEEEEEEEESSS-EEEEEEEETTTTEEEEEEEETTB-GGG-EEEE-HHHHSTT--BPTT-EEEEEEEEEETTEEEEEEEEEBTTS-EEEEEEEETT-------EEEEEEEEE-SS-GGG--EEEEEEEEEEEETTEE---EEEEEESEEEEE-SSEEEEEEE-/----EEEEEEEE----SEEEEEEE--S--EESSSEEEEEEEEESSS-EEEEEEEETTTTEEEEEEEETTB-GGGEEEEESHHHHSTT--BPTT-EEEEEEEEEETTEEEEEEEEEBTT--EEEEEEEESS-------EEEEEEEEE-SS-STT--EEEEEEEEEEEETTS----EEEEEESEEEEE-SS-EEEEEE-

InterPro domains:
  IPR029143 Protein of unknown function, YrpD [PF15493] (36-232)
  IPR029143 Protein of unknown function, YrpD [cd13427] (39-234)
  IPR038682 YrpD-like superfamily [G3DSA:2.60.120.1270] (28-234)

Nearest PDB structures (foldseek):
  8xai-assembly1_D  TM=1.001E+00  e=4.380E-34  Bacillus subtilis
  4hfs-assembly1_B  TM=9.632E-01  e=2.039E-27  Bacillus subtilis subsp. subtilis str. 168
  2cwz-assembly2_D  TM=3.557E-01  e=8.657E-01  Thermus thermophilus HB8
  3tea-assembly1_A  TM=3.058E-01  e=2.630E+00  Arthrobacter sp.
  7sfn-assembly1_A  TM=2.529E-01  e=2.149E+00  Streptomyces avermitilis